Protein 6TVP (pdb70)

Organism: Mycolicibacterium smegmatis (strain ATCC 700084 / mc(2)155) (NCBI:txid246196)

Foldseek 3Di:
DFAEEEEEEAAEPPRDDDPLRVQSNLLCVQLVVVGHYAYEYEDDDDPRHNYQFFDPVCVPPPPLNSLVRSLVSSLVVCLVHQEYEYTALSNLVSQVVNCVVNVHAYEYEPPDALVVPPDDPCCVDVSSVSSNVSCLSSQLPHQAYEFQFPLVLVVSCVRRVSDDSVRYYHQHAADDLVLQAQDACPAPCVVQVADLVFAEEEEADEQEPQQCLLLQLLLLLLADQRYAYEYAYEDHVDVVSVVSNVVSLVVSVVRGPRYTYNHDHDDSVHLSNRLNSHLEYERAGPACQHPVVLLSSLSSLFAYEYEPHHRVCVQQPDQQQYHYAYDDVVCSVSSSNRSNVRVNVSSVPSVSRNRSSNSSSVCSVPPRHSNVSSVVVVVSSVVSSD/DFAEEEEEEAAEPPRDDDDLRVQSNLLVVLLVVPGHYAYEYEDDDDPRHNYFFADPVCPPPPPLVRLVRSLVSSLVVCLPHQEYEYEALSNLVSQVVNCVVNVHAYEYEPPDALVPDDDDPCCVDVSSVSSNVSRLSSLLPHQAYEYQFPVSLVVSCVVHVSHDSVRYHYQHAADALVLQAADALDPPPRVCVVQVHDLPFAEEEEADEQEVQQPVLLQLLLLLLADARHAYAYNYEDHVDPVSVVVVVVSLVVSVVNGPRYGHNHDDDDSVNVSSRLNSHLEYERAGPADQHPVVLLSSLSSLFEYEYEPHHRVCVQQPDPQQYHYQYDDPVCSVSSSNRSNVRVNVSSVPSVSRNRSSNSSSVCSVPRRHSSNSNVVVVVSSVVSSD

B-factor: mean 42.78, std 12.38, range [23.86, 108.95]

Structure (mmCIF, N/CA/C/O backbone):
data_6TVP
#
_entry.id   6TVP
#
_cell.length_a   135.371
_cell.length_b   144.928
_cell.length_c   46.468
_cell.angle_alpha   90.000
_cell.angle_beta   90.000
_cell.angle_gamma   90.000
#
_symmetry.space_group_name_H-M   'P 21 21 2'
#
loop_
_entity.id
_entity.type
_entity.pdbx_description
1 polymer 'Alpha-maltose-1-phosphate synthase'
2 non-polymer 'SODIUM ION'
3 water water
#
loop_
_atom_site.group_PDB
_atom_site.id
_atom_site.type_symbol
_atom_site.label_atom_id
_atom_site.label_alt_id
_atom_site.label_comp_id
_atom_site.label_asym_id
_atom_site.label_entity_id
_atom_site.label_seq_id
_atom_site.pdbx_PDB_ins_code
_atom_site.Cartn_x
_atom_site.Cartn_y
_atom_site.Cartn_z
_atom_site.occupancy
_atom_site.B_iso_or_equiv
_atom_site.auth_seq_id
_atom_site.auth_comp_id
_atom_site.auth_asym_id
_atom_site.auth_atom_id
_atom_site.pdbx_PDB_model_num
ATOM 1 N N . GLN A 1 13 ? 2.225 25.866 19.272 1.00 77.98 -1 GLN A N 1
ATOM 2 C CA . GLN A 1 13 ? 1.441 25.873 20.548 1.00 82.47 -1 GLN A CA 1
ATOM 3 C C . GLN A 1 13 ? 0.148 26.671 20.305 1.00 81.50 -1 GLN A C 1
ATOM 4 O O . GLN A 1 13 ? -0.111 27.627 21.077 1.00 87.86 -1 GLN A O 1
ATOM 6 N N . GLY A 1 14 ? -0.622 26.265 19.278 1.00 74.95 0 GLY A N 1
ATOM 7 C CA . GLY A 1 14 ? -1.967 26.758 18.912 1.00 70.64 0 GLY A CA 1
ATOM 8 C C . GLY A 1 14 ? -2.194 26.602 17.411 1.00 64.88 0 GLY A C 1
ATOM 9 O O . GLY A 1 14 ? -1.270 26.945 16.651 1.00 61.28 0 GLY A O 1
ATOM 10 N N . MET A 1 15 ? -3.350 26.071 17.003 1.00 61.91 1 MET A N 1
ATOM 11 C CA . MET A 1 15 ? -3.700 25.804 15.589 1.00 58.54 1 MET A CA 1
ATOM 12 C C . MET A 1 15 ? -3.689 27.111 14.800 1.00 54.97 1 MET A C 1
ATOM 13 O O . MET A 1 15 ? -4.300 28.108 15.259 1.00 54.71 1 MET A O 1
ATOM 18 N N . ARG A 1 16 ? -3.103 27.074 13.600 1.00 49.76 2 ARG A N 1
ATOM 19 C CA . ARG A 1 16 ? -3.018 28.263 12.741 1.00 47.44 2 ARG A CA 1
ATOM 20 C C . ARG A 1 16 ? -3.234 27.805 11.298 1.00 42.61 2 ARG A C 1
ATOM 21 O O . ARG A 1 16 ? -2.388 27.053 10.801 1.00 41.04 2 ARG A O 1
ATOM 29 N N . VAL A 1 17 ? -4.347 28.221 10.703 1.00 40.62 3 VAL A N 1
ATOM 30 C CA . VAL A 1 17 ? -4.773 27.760 9.358 1.00 38.74 3 VAL A CA 1
ATOM 31 C C . VAL A 1 17 ? -4.201 28.743 8.333 1.00 37.86 3 VAL A C 1
ATOM 32 O O . VAL A 1 17 ? -4.474 29.959 8.430 1.00 37.43 3 VAL A O 1
ATOM 36 N N . ALA A 1 18 ? -3.380 28.236 7.418 1.00 36.22 4 ALA A N 1
ATOM 37 C CA . ALA A 1 18 ? -3.050 28.950 6.164 1.00 35.95 4 ALA A CA 1
ATOM 38 C C . ALA A 1 18 ? -4.126 28.611 5.131 1.00 34.05 4 ALA A C 1
ATOM 39 O O . ALA A 1 18 ? -4.068 27.505 4.541 1.00 33.82 4 ALA A O 1
ATOM 41 N N . MET A 1 19 ? -5.064 29.541 4.940 1.00 34.31 5 MET A N 1
ATOM 42 C CA . MET A 1 19 ? -6.136 29.427 3.921 1.00 34.04 5 MET A CA 1
ATOM 43 C C . MET A 1 19 ? -5.618 30.022 2.606 1.00 32.92 5 MET A C 1
ATOM 44 O O . MET A 1 19 ? -5.432 31.242 2.529 1.00 35.11 5 MET A O 1
ATOM 49 N N . MET A 1 20 ? -5.378 29.160 1.632 1.00 31.55 6 MET A N 1
ATOM 50 C CA . MET A 1 20 ? -4.737 29.489 0.332 1.00 32.11 6 MET A CA 1
ATOM 51 C C . MET A 1 20 ? -5.811 29.547 -0.757 1.00 31.80 6 MET A C 1
ATOM 52 O O . MET A 1 20 ? -6.543 28.568 -0.950 1.00 32.54 6 MET A O 1
ATOM 57 N N . THR A 1 21 ? -5.894 30.677 -1.422 1.00 32.84 7 THR A N 1
ATOM 58 C CA . THR A 1 21 ? -6.917 30.983 -2.439 1.00 32.79 7 THR A CA 1
ATOM 59 C C . THR A 1 21 ? -6.224 31.842 -3.499 1.00 33.99 7 THR A C 1
ATOM 60 O O . THR A 1 21 ? -5.182 32.451 -3.207 1.00 32.57 7 THR A O 1
ATOM 64 N N . ARG A 1 22 ? -6.794 31.888 -4.689 1.00 34.25 8 ARG A N 1
ATOM 65 C CA . ARG A 1 22 ? -6.455 32.936 -5.664 1.00 36.65 8 ARG A CA 1
ATOM 66 C C . ARG A 1 22 ? -7.317 34.163 -5.351 1.00 37.80 8 ARG A C 1
ATOM 67 O O . ARG A 1 22 ? -6.725 35.218 -5.046 1.00 38.63 8 ARG A O 1
ATOM 75 N N . GLU A 1 23 ? -8.654 34.031 -5.399 1.00 37.56 9 GLU A N 1
ATOM 76 C CA . GLU A 1 23 ? -9.578 35.177 -5.162 1.00 40.37 9 GLU A CA 1
ATOM 77 C C . GLU A 1 23 ? -9.831 35.377 -3.666 1.00 38.82 9 GLU A C 1
ATOM 78 O O . GLU A 1 23 ? -10.070 34.398 -2.958 1.00 39.27 9 GLU A O 1
ATOM 84 N N . TYR A 1 24 ? -9.840 36.635 -3.238 1.00 38.56 10 TYR A N 1
ATOM 85 C CA . TYR A 1 24 ? -10.216 37.096 -1.883 1.00 38.42 10 TYR A CA 1
ATOM 86 C C . TYR A 1 24 ? -10.639 38.552 -2.041 1.00 39.10 10 TYR A C 1
ATOM 87 O O . TYR A 1 24 ? -10.232 39.174 -3.021 1.00 39.14 10 TYR A O 1
ATOM 96 N N . PRO A 1 25 ? -11.521 39.125 -1.193 1.00 39.48 11 PRO A N 1
ATOM 97 C CA . PRO A 1 25 ? -11.889 40.538 -1.357 1.00 41.73 11 PRO A CA 1
ATOM 98 C C . PRO A 1 25 ? -10.640 41.409 -1.405 1.00 41.61 11 PRO A C 1
ATOM 99 O O . PRO A 1 25 ? -9.670 41.138 -0.712 1.00 41.73 11 PRO A O 1
ATOM 103 N N . PRO A 1 26 ? -10.594 42.478 -2.220 1.00 44.58 12 PRO A N 1
ATOM 104 C CA . PRO A 1 26 ? -11.730 42.932 -3.027 1.00 46.93 12 PRO A CA 1
ATOM 105 C C . PRO A 1 26 ? -11.763 42.443 -4.491 1.00 48.54 12 PRO A C 1
ATOM 106 O O . PRO A 1 26 ? -12.207 43.180 -5.346 1.00 49.69 12 PRO A O 1
ATOM 110 N N . GLU A 1 27 ? -11.288 41.224 -4.759 1.00 48.35 13 GLU A N 1
ATOM 111 C CA . GLU A 1 27 ? -11.151 40.661 -6.134 1.00 49.60 13 GLU A CA 1
ATOM 112 C C . GLU A 1 27 ? -11.913 39.340 -6.237 1.00 48.67 13 GLU A C 1
ATOM 113 O O . GLU A 1 27 ? -11.359 38.423 -6.837 1.00 50.41 13 GLU A O 1
ATOM 119 N N . VAL A 1 28 ? -13.098 39.216 -5.633 1.00 48.36 14 VAL A N 1
ATOM 120 C CA . VAL A 1 28 ? -13.921 37.973 -5.725 1.00 46.17 14 VAL A CA 1
ATOM 121 C C . VAL A 1 28 ? -14.874 38.112 -6.918 1.00 48.13 14 VAL A C 1
ATOM 122 O O . VAL A 1 28 ? -15.654 39.097 -6.965 1.00 48.52 14 VAL A O 1
ATOM 126 N N . TYR A 1 29 ? -14.802 37.160 -7.848 1.00 48.74 15 TYR A N 1
ATOM 127 C CA . TYR A 1 29 ? -15.613 37.110 -9.093 1.00 52.66 15 TYR A CA 1
ATOM 128 C C . TYR A 1 29 ? -16.308 35.747 -9.242 1.00 51.19 15 TYR A C 1
ATOM 129 O O . TYR A 1 29 ? -17.291 35.708 -9.976 1.00 54.52 15 TYR A O 1
ATOM 138 N N . GLY A 1 30 ? -15.819 34.672 -8.608 1.00 47.41 16 GLY A N 1
ATOM 139 C CA . GLY A 1 30 ? -16.341 33.308 -8.827 1.00 46.34 16 GLY A CA 1
ATOM 140 C C . GLY A 1 30 ? -16.846 32.652 -7.552 1.00 43.42 16 GLY A C 1
ATOM 141 O O . GLY A 1 30 ? -16.652 33.234 -6.461 1.00 41.13 16 GLY A O 1
ATOM 142 N N . GLY A 1 31 ? -17.495 31.493 -7.703 1.00 41.93 17 GLY A N 1
ATOM 143 C CA . GLY A 1 31 ? -18.012 30.675 -6.589 1.00 41.26 17 GLY A CA 1
ATOM 144 C C . GLY A 1 31 ? -16.913 3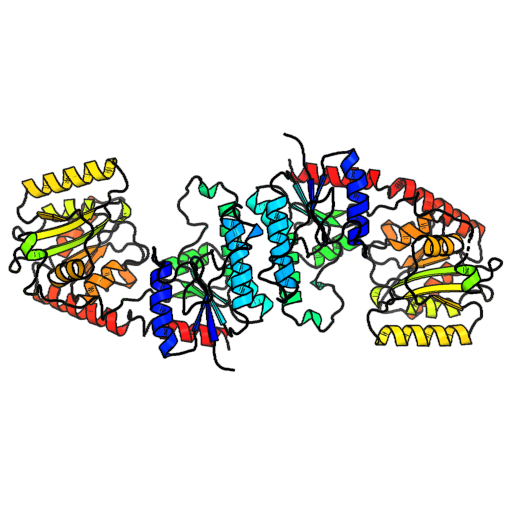0.337 -5.578 1.00 38.24 17 GLY A C 1
ATOM 145 O O . GLY A 1 31 ? -17.165 30.454 -4.416 1.00 38.79 17 GLY A O 1
ATOM 146 N N . ALA A 1 32 ? -15.734 29.923 -6.012 1.00 37.27 18 ALA A N 1
ATOM 147 C CA . ALA A 1 32 ? -14.615 29.536 -5.122 1.00 36.63 18 ALA A CA 1
ATOM 148 C C . ALA A 1 32 ? -14.160 30.721 -4.243 1.00 36.59 18 ALA A C 1
ATOM 149 O O . ALA A 1 32 ? -13.889 30.493 -3.058 1.00 34.64 18 ALA A O 1
ATOM 151 N N . GLY A 1 33 ? -14.096 31.937 -4.792 1.00 37.35 19 GLY A N 1
ATOM 152 C CA . GLY A 1 33 ? -13.771 33.165 -4.044 1.00 37.06 19 GLY A CA 1
ATOM 153 C C . GLY A 1 33 ? -14.830 33.482 -2.996 1.00 37.47 19 GLY A C 1
ATOM 154 O O . GLY A 1 33 ? -14.450 33.863 -1.871 1.00 37.37 19 GLY A O 1
ATOM 155 N N . VAL A 1 34 ? -16.120 33.309 -3.316 1.00 37.91 20 VAL A N 1
ATOM 156 C CA . VAL A 1 34 ? -17.247 33.600 -2.377 1.00 38.67 20 VAL A CA 1
ATOM 157 C C . VAL A 1 34 ? -17.118 32.596 -1.210 1.00 38.08 20 VAL A C 1
ATOM 158 O O . VAL A 1 34 ? -17.202 33.010 -0.047 1.00 37.29 20 VAL A O 1
ATOM 162 N N . HIS A 1 35 ? -16.935 31.315 -1.528 1.00 36.73 21 HIS A N 1
ATOM 163 C CA . HIS A 1 35 ? -16.836 30.189 -0.563 1.00 36.62 21 HIS A CA 1
ATOM 164 C C . HIS A 1 35 ? -15.728 30.498 0.453 1.00 37.09 21 HIS A C 1
ATOM 165 O O . HIS A 1 35 ? -16.030 30.522 1.649 1.00 35.68 21 HIS A O 1
ATOM 172 N N . VAL A 1 36 ? -14.504 30.757 -0.023 1.00 37.48 22 VAL A N 1
ATOM 173 C CA . VAL A 1 36 ? -13.339 31.030 0.868 1.00 37.57 22 VAL A CA 1
ATOM 174 C C . VAL A 1 36 ? -13.642 32.253 1.729 1.00 38.55 22 VAL A C 1
ATOM 175 O O . VAL A 1 36 ? -13.284 32.208 2.931 1.00 38.80 22 VAL A O 1
ATOM 179 N N . THR A 1 37 ? -14.194 33.327 1.155 1.00 37.39 23 THR A N 1
ATOM 180 C CA . THR A 1 37 ? -14.468 34.577 1.918 1.00 38.41 23 THR A CA 1
ATOM 181 C C . THR A 1 37 ? -15.374 34.249 3.110 1.00 39.88 23 THR A C 1
ATOM 182 O O . THR A 1 37 ? -15.074 34.711 4.228 1.00 39.37 23 THR A O 1
ATOM 186 N N . GLU A 1 38 ? -16.476 33.538 2.871 1.00 42.95 24 GLU A N 1
ATOM 187 C CA . GLU A 1 38 ? -17.511 33.299 3.904 1.00 45.22 24 GLU A CA 1
ATOM 188 C C . GLU A 1 38 ? -16.976 32.271 4.914 1.00 43.01 24 GLU A C 1
ATOM 189 O O . GLU A 1 38 ? -17.267 32.409 6.128 1.00 41.27 24 GLU A O 1
ATOM 195 N N . LEU A 1 39 ? -16.231 31.266 4.445 1.00 40.49 25 LEU A N 1
ATOM 196 C CA . LEU A 1 39 ? -15.653 30.220 5.333 1.00 38.52 25 LEU A CA 1
ATOM 197 C C . LEU A 1 39 ? -14.700 30.876 6.324 1.00 39.14 25 LEU A C 1
ATOM 198 O O . LEU A 1 39 ? -14.777 30.574 7.518 1.00 39.26 25 LEU A O 1
ATOM 203 N N . VAL A 1 40 ? -13.814 31.733 5.825 1.00 38.86 26 VAL A N 1
ATOM 204 C CA . VAL A 1 40 ? -12.810 32.433 6.662 1.00 38.83 26 VAL A CA 1
ATOM 205 C C . VAL A 1 40 ? -13.519 33.328 7.689 1.00 39.90 26 VAL A C 1
ATOM 206 O O . VAL A 1 40 ? -13.077 33.350 8.855 1.00 40.60 26 VAL A O 1
ATOM 210 N N . ALA A 1 41 ? -14.551 34.075 7.301 1.00 41.75 27 ALA A N 1
ATOM 211 C CA . ALA A 1 41 ? -15.243 34.987 8.245 1.00 45.06 27 ALA A CA 1
ATOM 212 C C . ALA A 1 41 ? -15.717 34.177 9.463 1.00 45.00 27 ALA A C 1
ATOM 213 O O . ALA A 1 41 ? -15.486 34.665 10.575 1.00 46.72 27 ALA A O 1
ATOM 215 N N . GLN A 1 42 ? -16.247 32.958 9.280 1.00 43.39 28 GLN A N 1
ATOM 216 C CA . GLN A 1 42 ? -16.779 32.128 10.403 1.00 44.03 28 GLN A CA 1
ATOM 217 C C . GLN A 1 42 ? -15.654 31.380 11.137 1.00 42.68 28 GLN A C 1
ATOM 218 O O . GLN A 1 42 ? -15.693 31.302 12.398 1.00 40.30 28 GLN A O 1
ATOM 224 N N . LEU A 1 43 ? -14.696 30.836 10.389 1.00 41.00 29 LEU A N 1
ATOM 225 C CA . LEU A 1 43 ? -13.560 30.051 10.946 1.00 41.44 29 LEU A CA 1
ATOM 226 C C . LEU A 1 43 ? -12.745 30.942 11.912 1.00 40.37 29 LEU A C 1
ATOM 227 O O . LEU A 1 43 ? -12.303 30.445 12.952 1.00 38.72 29 LEU A O 1
ATOM 232 N N . ARG A 1 44 ? -12.594 32.230 11.616 1.00 40.63 30 ARG A N 1
ATOM 233 C CA . ARG A 1 44 ? -11.833 33.175 12.474 1.00 43.46 30 ARG A CA 1
ATOM 234 C C . ARG A 1 44 ? -12.477 33.303 13.848 1.00 45.73 30 ARG A C 1
ATOM 235 O O . ARG A 1 44 ? -11.761 33.703 14.766 1.00 47.93 30 ARG A O 1
ATOM 243 N N . LYS A 1 45 ? -13.771 33.004 14.005 1.00 45.78 31 LYS A N 1
ATOM 244 C CA . LYS A 1 45 ? -14.414 33.029 15.341 1.00 47.13 31 LYS A CA 1
ATOM 245 C C . LYS A 1 45 ? -14.016 31.806 16.176 1.00 45.35 31 LYS A C 1
ATOM 246 O O . LYS A 1 45 ? -14.329 31.841 17.410 1.00 45.81 31 LYS A O 1
ATOM 252 N N . LEU A 1 46 ? -13.444 30.776 15.553 1.00 42.57 32 LEU A N 1
ATOM 253 C CA . LEU A 1 46 ? -13.105 29.459 16.175 1.00 43.53 32 LEU A CA 1
ATOM 254 C C . LEU A 1 46 ? -11.590 29.263 16.351 1.00 42.92 32 LEU A C 1
ATOM 255 O O . LEU A 1 46 ? -11.199 28.570 17.281 1.00 43.22 32 LEU A O 1
ATOM 260 N N . CYS A 1 47 ? -10.760 29.801 15.462 1.00 42.76 33 CYS A N 1
ATOM 261 C CA . CYS A 1 47 ? -9.299 29.543 15.443 1.00 43.78 33 CYS A CA 1
ATOM 262 C C . CYS A 1 47 ? -8.590 30.656 14.667 1.00 43.61 33 CYS A C 1
ATOM 263 O O . CYS A 1 47 ? -9.270 31.484 14.042 1.00 44.99 33 CYS A O 1
ATOM 266 N N . ASP A 1 48 ? -7.260 30.642 14.658 1.00 43.47 34 ASP A N 1
ATOM 267 C CA . ASP A 1 48 ? -6.462 31.668 13.951 1.00 43.90 34 ASP A CA 1
ATOM 268 C C . ASP A 1 48 ? -6.394 31.234 12.490 1.00 40.86 34 ASP A C 1
ATOM 269 O O . ASP A 1 48 ? -6.078 30.034 12.195 1.00 39.32 34 ASP A O 1
ATOM 274 N N . VAL A 1 49 ? -6.709 32.159 11.600 1.00 40.55 35 VAL A N 1
ATOM 275 C CA . VAL A 1 49 ? -6.699 31.896 10.144 1.00 39.10 35 VAL A CA 1
ATOM 276 C C . VAL A 1 49 ? -5.873 32.995 9.506 1.00 39.76 35 VAL A C 1
ATOM 277 O O . VAL A 1 49 ? -6.203 34.163 9.720 1.00 41.01 35 VAL A O 1
ATOM 281 N N . ASP A 1 50 ? -4.861 32.613 8.728 1.00 38.62 36 ASP A N 1
ATOM 282 C CA . ASP A 1 50 ? -4.129 33.547 7.839 1.00 38.59 36 ASP A CA 1
ATOM 283 C C . ASP A 1 50 ? -4.667 33.342 6.426 1.00 37.34 36 ASP A C 1
ATOM 284 O O . ASP A 1 50 ? -4.704 32.201 5.965 1.00 36.26 36 ASP A O 1
ATOM 289 N N . VAL A 1 51 ? -5.049 34.434 5.765 1.00 37.85 37 VAL A N 1
ATOM 290 C CA . VAL A 1 51 ? -5.472 34.398 4.348 1.00 36.48 37 VAL A CA 1
ATOM 291 C C . VAL A 1 51 ? -4.245 34.651 3.474 1.00 36.40 37 VAL A C 1
ATOM 292 O O . VAL A 1 51 ? -3.602 35.733 3.609 1.00 36.98 37 VAL A O 1
ATOM 296 N N . HIS A 1 52 ? -3.984 33.670 2.621 1.00 34.19 38 HIS A N 1
ATOM 297 C CA . HIS A 1 52 ? -2.962 33.687 1.549 1.00 34.20 38 HIS A CA 1
ATOM 298 C C . HIS A 1 52 ? -3.704 33.773 0.221 1.00 33.77 38 HIS A C 1
ATOM 299 O O . HIS A 1 52 ? -4.428 32.800 -0.147 1.00 34.92 38 HIS A O 1
ATOM 306 N N . CYS A 1 53 ? -3.570 34.900 -0.462 1.00 34.72 39 CYS A N 1
ATOM 307 C CA . CYS A 1 53 ? -4.286 35.127 -1.733 1.00 36.18 39 CYS A CA 1
ATOM 308 C C . CYS A 1 53 ? -3.327 35.715 -2.773 1.00 36.12 39 CYS A C 1
ATOM 309 O O . CYS A 1 53 ? -2.128 35.886 -2.477 1.00 36.22 39 CYS A O 1
ATOM 312 N N . MET A 1 54 ? -3.834 35.936 -3.976 1.00 37.57 40 MET A N 1
ATOM 313 C CA . MET A 1 54 ? -3.072 36.523 -5.103 1.00 39.22 40 MET A CA 1
ATOM 314 C C . MET A 1 54 ? -3.762 37.808 -5.547 1.00 40.35 40 MET A C 1
ATOM 315 O O . MET A 1 54 ? -4.868 38.075 -5.046 1.00 40.02 40 MET A O 1
ATOM 320 N N . GLY A 1 55 ? -3.099 38.560 -6.434 1.00 40.82 41 GLY A N 1
ATOM 321 C CA . GLY A 1 55 ? -3.575 39.841 -6.985 1.00 43.09 41 GLY A CA 1
ATOM 322 C C . GLY A 1 55 ? -2.947 41.054 -6.310 1.00 43.20 41 GLY A C 1
ATOM 323 O O . GLY A 1 55 ? -1.738 41.032 -6.038 1.00 43.10 41 GLY A O 1
ATOM 324 N N . ALA A 1 56 ? -3.746 42.085 -6.058 1.00 44.81 42 ALA A N 1
ATOM 325 C CA . ALA A 1 56 ? -3.273 43.409 -5.592 1.00 47.43 42 ALA A CA 1
ATOM 326 C C . ALA A 1 56 ? -2.879 43.324 -4.123 1.00 47.34 42 ALA A C 1
ATOM 327 O O . ALA A 1 56 ? -3.437 42.546 -3.352 1.00 46.45 42 ALA A O 1
ATOM 329 N N . PRO A 1 57 ? -1.874 44.112 -3.703 1.00 49.26 43 PRO A N 1
ATOM 330 C CA . PRO A 1 57 ? -1.554 44.241 -2.287 1.00 49.47 43 PRO A CA 1
ATOM 331 C C . PRO A 1 57 ? -2.801 44.673 -1.500 1.00 50.85 43 PRO A C 1
ATOM 332 O O . PRO A 1 57 ? -3.635 45.411 -2.022 1.00 52.72 43 PRO A O 1
ATOM 336 N N . ARG A 1 58 ? -2.927 44.196 -0.265 1.00 50.33 44 ARG A N 1
ATOM 337 C CA . ARG A 1 58 ? -4.013 44.639 0.639 1.00 51.18 44 ARG A CA 1
ATOM 338 C C . ARG A 1 58 ? -3.626 44.342 2.088 1.00 51.25 44 ARG A C 1
ATOM 339 O O . ARG A 1 58 ? -2.721 43.509 2.310 1.00 48.26 44 ARG A O 1
ATOM 347 N N . ASP A 1 59 ? -4.279 45.033 3.025 1.00 53.60 45 ASP A N 1
ATOM 348 C CA . ASP A 1 59 ? -4.134 44.778 4.482 1.00 55.70 45 ASP A CA 1
ATOM 349 C C . ASP A 1 59 ? -4.856 43.462 4.800 1.00 52.85 45 ASP A C 1
ATOM 350 O O . ASP A 1 59 ? -5.836 43.126 4.118 1.00 53.51 45 ASP A O 1
ATOM 355 N N . GLY A 1 60 ? -4.363 42.720 5.782 1.00 52.47 46 GLY A N 1
ATOM 356 C CA . GLY A 1 60 ? -5.100 41.605 6.400 1.00 51.64 46 GLY A CA 1
ATOM 357 C C . GLY A 1 60 ? -5.037 40.322 5.603 1.00 49.35 46 GLY A C 1
ATOM 358 O O . GLY A 1 60 ? -5.687 39.353 6.033 1.00 50.42 46 GLY A O 1
ATOM 359 N N . ALA A 1 61 ? -4.329 40.294 4.466 1.00 48.56 47 ALA A N 1
ATOM 360 C CA . ALA A 1 61 ? -4.004 39.048 3.735 1.00 45.56 47 ALA A CA 1
ATOM 361 C C . ALA A 1 61 ? -2.513 39.045 3.387 1.00 44.74 47 ALA A C 1
ATOM 362 O O . ALA A 1 61 ? -1.903 40.136 3.247 1.00 45.75 47 ALA A O 1
ATOM 364 N N . TYR A 1 62 ? -1.942 37.854 3.278 1.00 41.81 48 TYR A N 1
ATOM 365 C CA . TYR A 1 62 ? -0.579 37.636 2.747 1.00 41.30 48 TYR A CA 1
ATOM 366 C C . TYR A 1 62 ? -0.744 37.457 1.237 1.00 38.48 48 TYR A C 1
ATOM 367 O O . TYR A 1 62 ? -1.263 36.410 0.793 1.00 35.11 48 TYR A O 1
ATOM 376 N N . VAL A 1 63 ? -0.396 38.487 0.479 1.00 38.15 49 VAL A N 1
ATOM 377 C CA . VAL A 1 63 ? -0.558 38.493 -0.999 1.00 38.61 49 VAL A CA 1
ATOM 378 C C . VAL A 1 63 ? 0.696 37.905 -1.651 1.00 37.55 49 VAL A C 1
ATOM 379 O O . VAL A 1 63 ? 1.789 38.429 -1.483 1.00 39.17 49 VAL A O 1
ATOM 383 N N . ALA A 1 64 ? 0.529 36.781 -2.324 1.00 36.54 50 ALA A N 1
ATOM 384 C CA . ALA A 1 64 ? 1.622 36.086 -3.041 1.00 35.84 50 ALA A CA 1
ATOM 385 C C . ALA A 1 64 ? 1.680 36.646 -4.470 1.00 36.48 50 ALA A C 1
ATOM 386 O O . ALA A 1 64 ? 0.718 36.468 -5.219 1.00 36.10 50 ALA A O 1
ATOM 388 N N . HIS A 1 65 ? 2.772 37.321 -4.814 1.00 38.05 51 HIS A N 1
ATOM 389 C CA . HIS A 1 65 ? 3.018 37.862 -6.171 1.00 40.46 51 HIS A CA 1
ATOM 390 C C . HIS A 1 65 ? 3.837 36.869 -6.981 1.00 38.32 51 HIS A C 1
ATOM 391 O O . HIS A 1 65 ? 4.619 36.110 -6.427 1.00 38.02 51 HIS A O 1
ATOM 398 N N . PRO A 1 66 ? 3.715 36.916 -8.320 1.00 40.04 52 PRO A N 1
ATOM 399 C CA . PRO A 1 66 ? 4.609 36.161 -9.187 1.00 40.37 52 PRO A CA 1
ATOM 400 C C . PRO A 1 66 ? 5.999 36.803 -9.213 1.00 41.19 52 PRO A C 1
ATOM 401 O O . PRO A 1 66 ? 6.144 37.992 -8.890 1.00 39.70 52 PRO A O 1
ATOM 405 N N . ASP A 1 67 ? 6.987 36.002 -9.609 1.00 40.40 53 ASP A N 1
ATOM 406 C CA . ASP A 1 67 ? 8.360 36.461 -9.898 1.00 41.12 53 ASP A CA 1
ATOM 407 C C . ASP A 1 67 ? 8.318 37.478 -11.046 1.00 41.68 53 ASP A C 1
ATOM 408 O O . ASP A 1 67 ? 7.901 37.166 -12.157 1.00 41.77 53 ASP A O 1
ATOM 413 N N . PRO A 1 68 ? 8.777 38.725 -10.843 1.00 43.78 54 PRO A N 1
ATOM 414 C CA . PRO A 1 68 ? 8.785 39.713 -11.934 1.00 44.53 54 PRO A CA 1
ATOM 415 C C . PRO A 1 68 ? 9.727 39.314 -13.087 1.00 45.62 54 PRO A C 1
ATOM 416 O O . PRO A 1 68 ? 9.518 39.730 -14.204 1.00 46.96 54 PRO A O 1
ATOM 420 N N . THR A 1 69 ? 10.680 38.410 -12.851 1.00 44.28 55 THR A N 1
ATOM 421 C CA . THR A 1 69 ? 11.506 37.830 -13.936 1.00 44.76 55 THR A CA 1
ATOM 422 C C . THR A 1 69 ? 10.613 37.148 -14.982 1.00 44.33 55 THR A C 1
ATOM 423 O O . THR A 1 69 ? 11.044 37.058 -16.129 1.00 44.88 55 THR A O 1
ATOM 427 N N . LEU A 1 70 ? 9.460 36.606 -14.588 1.00 43.37 56 LEU A N 1
ATOM 428 C CA . LEU A 1 70 ? 8.573 35.792 -15.467 1.00 43.58 56 LEU A CA 1
ATOM 429 C C . LEU A 1 70 ? 7.464 36.637 -16.119 1.00 46.45 56 LEU A C 1
ATOM 430 O O . LEU A 1 70 ? 6.533 36.037 -16.723 1.00 48.17 56 LEU A O 1
ATOM 435 N N . ARG A 1 71 ? 7.541 37.967 -16.046 1.00 50.66 57 ARG A N 1
ATOM 436 C CA . ARG A 1 71 ? 6.552 38.869 -16.706 1.00 52.67 57 ARG A CA 1
ATOM 437 C C . ARG A 1 71 ? 6.420 38.444 -18.173 1.00 53.65 57 ARG A C 1
ATOM 438 O O . ARG A 1 71 ? 7.463 38.292 -18.845 1.00 55.00 57 ARG A O 1
ATOM 440 N N . GLY A 1 72 ? 5.194 38.198 -18.634 1.00 54.28 58 GLY A N 1
ATOM 441 C CA . GLY A 1 72 ? 4.923 37.833 -20.038 1.00 55.18 58 GLY A CA 1
ATOM 442 C C . GLY A 1 72 ? 5.121 36.350 -20.337 1.00 54.07 58 GLY A C 1
ATOM 443 O O . GLY A 1 72 ? 4.804 35.956 -21.468 1.00 54.15 58 GLY A O 1
ATOM 444 N N . ALA A 1 73 ? 5.631 35.545 -19.393 1.00 49.93 59 ALA A N 1
ATOM 445 C CA . ALA A 1 73 ? 5.798 34.083 -19.576 1.00 48.03 59 ALA A CA 1
ATOM 446 C C . ALA A 1 73 ? 4.402 33.471 -19.575 1.00 46.45 59 ALA A C 1
ATOM 447 O O . ALA A 1 73 ? 3.484 34.221 -19.225 1.00 45.91 59 ALA A O 1
ATOM 449 N N . ASN A 1 74 ? 4.261 32.164 -19.852 1.00 44.70 60 ASN A N 1
ATOM 450 C CA . ASN A 1 74 ? 2.962 31.439 -19.822 1.00 42.88 60 ASN A CA 1
ATOM 451 C C . ASN A 1 74 ? 2.303 31.646 -18.443 1.00 41.03 60 ASN A C 1
ATOM 452 O O . ASN A 1 74 ? 3.015 31.559 -17.405 1.00 40.76 60 ASN A O 1
ATOM 457 N N . ALA A 1 75 ? 0.981 31.863 -18.408 1.00 40.90 61 ALA A N 1
ATOM 458 C CA . ALA A 1 75 ? 0.189 32.130 -17.179 1.00 41.79 61 ALA A CA 1
ATOM 459 C C . ALA A 1 75 ? 0.400 31.007 -16.162 1.00 39.72 61 ALA A C 1
ATOM 460 O O . ALA A 1 75 ? 0.422 31.282 -14.950 1.00 35.95 61 ALA A O 1
ATOM 462 N N . ALA A 1 76 ? 0.518 29.765 -16.626 1.00 39.52 62 ALA A N 1
ATOM 463 C CA . ALA A 1 76 ? 0.697 28.614 -15.720 1.00 37.66 62 ALA A CA 1
ATOM 464 C C . ALA A 1 76 ? 2.015 28.775 -14.940 1.00 36.43 62 ALA A C 1
ATOM 465 O O . ALA A 1 76 ? 2.026 28.452 -13.761 1.00 34.28 62 ALA A O 1
ATOM 467 N N . LEU A 1 77 ? 3.090 29.235 -15.578 1.00 36.45 63 LEU A N 1
ATOM 468 C CA . LEU A 1 77 ? 4.434 29.395 -14.961 1.00 37.10 63 LEU A CA 1
ATOM 469 C C . LEU A 1 77 ? 4.438 30.582 -13.977 1.00 36.98 63 LEU A C 1
ATOM 470 O O . LEU A 1 77 ? 5.024 30.483 -12.853 1.00 35.00 63 LEU A O 1
ATOM 475 N N . THR A 1 78 ? 3.834 31.706 -14.350 1.00 37.31 64 THR A N 1
ATOM 476 C CA . THR A 1 78 ? 3.733 32.862 -13.431 1.00 39.06 64 THR A CA 1
ATOM 477 C C . THR A 1 78 ? 2.900 32.422 -12.234 1.00 37.78 64 THR A C 1
ATOM 478 O O . THR A 1 78 ? 3.259 32.800 -11.118 1.00 35.57 64 THR A O 1
ATOM 482 N N . MET A 1 79 ? 1.888 31.569 -12.441 1.00 36.07 65 MET A N 1
ATOM 483 C CA . MET A 1 79 ? 1.041 31.110 -11.326 1.00 34.55 65 MET A CA 1
ATOM 484 C C . MET A 1 79 ? 1.870 30.235 -10.363 1.00 32.89 65 MET A C 1
ATOM 485 O O . MET A 1 79 ? 1.760 30.405 -9.114 1.00 30.58 65 MET A O 1
ATOM 490 N N . LEU A 1 80 ? 2.682 29.321 -10.887 1.00 30.40 66 LEU A N 1
ATOM 491 C CA . LEU A 1 80 ? 3.561 28.519 -10.011 1.00 30.23 66 LEU A CA 1
ATOM 492 C C . LEU A 1 80 ? 4.543 29.435 -9.259 1.00 30.22 66 LEU A C 1
ATOM 493 O O . LEU A 1 80 ? 4.800 29.134 -8.074 1.00 28.88 66 LEU A O 1
ATOM 498 N N . SER A 1 81 ? 5.033 30.532 -9.850 1.00 31.37 67 SER A N 1
ATOM 499 C CA . SER A 1 81 ? 5.997 31.404 -9.132 1.00 33.14 67 SER A CA 1
ATOM 500 C C . SER A 1 81 ? 5.283 32.066 -7.929 1.00 33.04 67 SER A C 1
ATOM 501 O O . SER A 1 81 ? 5.889 32.198 -6.803 1.00 31.96 67 SER A O 1
ATOM 504 N N . ALA A 1 82 ? 4.006 32.416 -8.100 1.00 32.50 68 ALA A N 1
ATOM 505 C CA . ALA A 1 82 ? 3.216 33.042 -7.022 1.00 32.37 68 ALA A CA 1
ATOM 506 C C . ALA A 1 82 ? 2.974 31.993 -5.947 1.00 31.07 68 ALA A C 1
ATOM 507 O O . ALA A 1 82 ? 3.060 32.346 -4.723 1.00 31.41 68 ALA A O 1
ATOM 509 N N . ASP A 1 83 ? 2.783 30.744 -6.360 1.00 30.32 69 ASP A N 1
ATOM 510 C CA . ASP A 1 83 ? 2.658 29.617 -5.405 1.00 29.93 69 ASP A CA 1
ATOM 511 C C . ASP A 1 83 ? 3.908 29.555 -4.509 1.00 29.35 69 ASP A C 1
ATOM 512 O O . ASP A 1 83 ? 3.767 29.249 -3.300 1.00 29.90 69 ASP A O 1
ATOM 517 N N . LEU A 1 84 ? 5.104 29.742 -5.039 1.00 29.27 70 LEU A N 1
ATOM 518 C CA . LEU A 1 84 ? 6.332 29.575 -4.199 1.00 30.51 70 LEU A CA 1
ATOM 519 C C . LEU A 1 84 ? 6.419 30.707 -3.177 1.00 32.04 70 LEU A C 1
ATOM 520 O O . LEU A 1 84 ? 6.794 30.430 -2.020 1.00 33.36 70 LEU A O 1
ATOM 525 N N . ASN A 1 85 ? 6.036 31.924 -3.554 1.00 33.19 71 ASN A N 1
ATOM 526 C CA . ASN A 1 85 ? 5.925 33.033 -2.580 1.00 34.46 71 ASN A CA 1
ATOM 527 C C . ASN A 1 85 ? 4.873 32.680 -1.518 1.00 34.58 71 ASN A C 1
ATOM 528 O O . ASN A 1 85 ? 5.126 32.970 -0.351 1.00 35.36 71 ASN A O 1
ATOM 533 N N . MET A 1 86 ? 3.739 32.114 -1.924 1.00 32.92 72 MET A N 1
ATOM 534 C CA . MET A 1 86 ? 2.659 31.684 -1.016 1.00 32.81 72 MET A CA 1
ATOM 535 C C . MET A 1 86 ? 3.230 30.649 -0.022 1.00 32.15 72 MET A C 1
ATOM 536 O O . MET A 1 86 ? 2.924 30.777 1.186 1.00 31.82 72 MET A O 1
ATOM 541 N N . VAL A 1 87 ? 4.048 29.693 -0.470 1.00 30.58 73 VAL A N 1
ATOM 542 C CA . VAL A 1 87 ? 4.642 28.676 0.450 1.00 32.87 73 VAL A CA 1
ATOM 543 C C . VAL A 1 87 ? 5.520 29.426 1.449 1.00 33.49 73 VAL A C 1
ATOM 544 O O . VAL A 1 87 ? 5.437 29.165 2.654 1.00 33.16 73 VAL A O 1
ATOM 548 N N . ASN A 1 88 ? 6.318 30.359 0.940 1.00 33.83 74 ASN A N 1
ATOM 549 C CA . ASN A 1 88 ? 7.260 31.140 1.767 1.00 35.71 74 ASN A CA 1
ATOM 550 C C . ASN A 1 88 ? 6.483 31.857 2.876 1.00 36.97 74 ASN A C 1
ATOM 551 O O . ASN A 1 88 ? 6.945 31.840 4.039 1.00 38.45 74 ASN A O 1
ATOM 556 N N . ASN A 1 89 ? 5.348 32.461 2.529 1.00 36.47 75 ASN A N 1
ATOM 557 C CA . ASN A 1 89 ? 4.536 33.292 3.444 1.00 37.43 75 ASN A CA 1
ATOM 558 C C . ASN A 1 89 ? 3.875 32.422 4.523 1.00 37.25 75 ASN A C 1
ATOM 559 O O . ASN A 1 89 ? 3.538 32.979 5.581 1.00 36.21 75 ASN A O 1
ATOM 564 N N . ALA A 1 90 ? 3.635 31.136 4.258 1.00 34.46 76 ALA A N 1
ATOM 565 C CA . ALA A 1 90 ? 2.782 30.277 5.116 1.00 35.61 76 ALA A CA 1
ATOM 566 C C . ALA A 1 90 ? 3.605 29.571 6.198 1.00 36.91 76 ALA A C 1
ATOM 567 O O . ALA A 1 90 ? 3.069 28.607 6.778 1.00 36.91 76 ALA A O 1
ATOM 569 N N . GLU A 1 91 ? 4.831 30.020 6.472 1.00 38.52 77 GLU A N 1
ATOM 570 C CA . GLU A 1 91 ? 5.773 29.293 7.367 1.00 42.21 77 GLU A CA 1
ATOM 571 C C . GLU A 1 91 ? 5.182 29.126 8.769 1.00 41.31 77 GLU A C 1
ATOM 572 O O . GLU A 1 91 ? 5.576 28.159 9.406 1.00 42.85 77 GLU A O 1
ATOM 578 N N . ALA A 1 92 ? 4.240 29.958 9.230 1.00 40.67 78 ALA A N 1
ATOM 579 C CA . ALA A 1 92 ? 3.706 29.843 10.612 1.00 42.16 78 ALA A CA 1
ATOM 580 C C . ALA A 1 92 ? 2.549 28.831 10.710 1.00 40.47 78 ALA A C 1
ATOM 581 O O . ALA A 1 92 ? 2.059 28.616 11.822 1.00 42.15 78 ALA A O 1
ATOM 583 N N . ALA A 1 93 ? 2.071 28.265 9.610 1.00 39.07 79 ALA A N 1
ATOM 584 C CA . ALA A 1 93 ? 0.815 27.475 9.582 1.00 39.25 79 ALA A CA 1
ATOM 585 C C . ALA A 1 93 ? 1.013 26.140 10.319 1.00 38.79 79 ALA A C 1
ATOM 586 O O . ALA A 1 93 ? 2.109 25.576 10.237 1.00 38.82 79 ALA A O 1
ATOM 588 N N . THR A 1 94 ? -0.016 25.626 10.989 1.00 38.68 80 THR A N 1
ATOM 589 C CA . THR A 1 94 ? -0.033 24.227 11.482 1.00 39.36 80 THR A CA 1
ATOM 590 C C . THR A 1 94 ? -0.827 23.340 10.528 1.00 37.53 80 THR A C 1
ATOM 591 O O . THR A 1 94 ? -0.677 22.121 10.611 1.00 39.27 80 THR A O 1
ATOM 595 N N . VAL A 1 95 ? -1.643 23.930 9.667 1.00 35.88 81 VAL A N 1
ATOM 596 C CA . VAL A 1 95 ? -2.425 23.212 8.631 1.00 34.46 81 VAL A CA 1
ATOM 597 C C . VAL A 1 95 ? -2.576 24.172 7.455 1.00 33.33 81 VAL A C 1
ATOM 598 O O . VAL A 1 95 ? -2.729 25.388 7.683 1.00 34.29 81 VAL A O 1
ATOM 602 N N . VAL A 1 96 ? -2.474 23.645 6.245 1.00 32.11 82 VAL A N 1
ATOM 603 C CA . VAL A 1 96 ? -2.685 24.450 5.025 1.00 31.13 82 VAL A CA 1
ATOM 604 C C . VAL A 1 96 ? -3.930 23.910 4.344 1.00 30.34 82 VAL A C 1
ATOM 605 O O . VAL A 1 96 ? -4.084 22.701 4.192 1.00 32.48 82 VAL A O 1
ATOM 609 N N . HIS A 1 97 ? -4.824 24.807 3.973 1.00 30.47 83 HIS A N 1
ATOM 610 C CA . HIS A 1 97 ? -6.093 24.476 3.273 1.00 30.56 83 HIS A CA 1
ATOM 611 C C . HIS A 1 97 ? -6.109 25.216 1.932 1.00 30.12 83 HIS A C 1
ATOM 612 O O . HIS A 1 97 ? -6.267 26.463 1.917 1.00 32.28 83 HIS A O 1
ATOM 619 N N . SER A 1 98 ? -6.000 24.494 0.819 1.00 30.08 84 SER A N 1
ATOM 620 C CA . SER A 1 98 ? -5.961 25.106 -0.532 1.00 29.12 84 SER A CA 1
ATOM 621 C C . SER A 1 98 ? -7.318 24.984 -1.248 1.00 30.49 84 SER A C 1
ATOM 622 O O . SER A 1 98 ? -8.097 23.986 -1.051 1.00 30.47 84 SER A O 1
ATOM 625 N N . HIS A 1 99 ? -7.510 25.942 -2.143 1.00 29.67 85 HIS A N 1
ATOM 626 C CA . HIS A 1 99 ? -8.726 26.170 -2.952 1.00 31.08 85 HIS A CA 1
ATOM 627 C C . HIS A 1 99 ? -8.293 26.508 -4.379 1.00 30.38 85 HIS A C 1
ATOM 628 O O . HIS A 1 99 ? -7.658 27.553 -4.560 1.00 30.65 85 HIS A O 1
ATOM 635 N N . THR A 1 100 ? -8.677 25.648 -5.322 1.00 30.84 86 THR A N 1
ATOM 636 C CA . THR A 1 100 ? -8.507 25.756 -6.788 1.00 31.89 86 THR A CA 1
ATOM 637 C C . THR A 1 100 ? -7.103 25.299 -7.141 1.00 30.84 86 THR A C 1
ATOM 638 O O . THR A 1 100 ? -6.196 25.381 -6.272 1.00 31.19 86 THR A O 1
ATOM 642 N N . TRP A 1 101 ? -6.921 24.842 -8.372 1.00 30.54 87 TRP A N 1
ATOM 643 C CA . TRP A 1 101 ? -5.606 24.358 -8.835 1.00 30.95 87 TRP A CA 1
ATOM 644 C C . TRP A 1 101 ? -4.562 25.465 -8.680 1.00 30.44 87 TRP A C 1
ATOM 645 O O . TRP A 1 101 ? -3.391 25.124 -8.469 1.00 31.72 87 TRP A O 1
ATOM 656 N N . TYR A 1 102 ? -4.971 26.728 -8.748 1.00 30.69 88 TYR A N 1
ATOM 657 C CA . TYR A 1 102 ? -4.053 27.901 -8.649 1.00 31.12 88 TYR A CA 1
ATOM 658 C C . TYR A 1 102 ? -3.208 27.858 -7.366 1.00 30.43 88 TYR A C 1
ATOM 659 O O . TYR A 1 102 ? -2.164 28.517 -7.356 1.00 31.12 88 TYR A O 1
ATOM 668 N N . THR A 1 103 ? -3.676 27.205 -6.292 1.00 30.38 89 THR A N 1
ATOM 669 C CA . THR A 1 103 ? -2.942 27.134 -4.989 1.00 29.80 89 THR A CA 1
ATOM 670 C C . THR A 1 103 ? -2.666 25.693 -4.581 1.00 28.92 89 THR A C 1
ATOM 671 O O . THR A 1 103 ? -2.108 25.495 -3.505 1.00 29.55 89 THR A O 1
ATOM 675 N N . GLY A 1 104 ? -3.042 24.711 -5.388 1.00 29.26 90 GLY A N 1
ATOM 676 C CA . GLY A 1 104 ? -2.802 23.303 -5.054 1.00 28.85 90 GLY A CA 1
ATOM 677 C C . GLY A 1 104 ? -1.320 23.034 -4.817 1.00 30.14 90 GLY A C 1
ATOM 678 O O . GLY A 1 104 ? -0.993 22.280 -3.848 1.00 30.27 90 GLY A O 1
ATOM 679 N N . LEU A 1 105 ? -0.437 23.561 -5.680 1.00 28.54 91 LEU A N 1
ATOM 680 C CA . LEU A 1 105 ? 1.005 23.282 -5.538 1.00 29.80 91 LEU A CA 1
ATOM 681 C C . LEU A 1 105 ? 1.537 24.017 -4.305 1.00 30.28 91 LEU A C 1
ATOM 682 O O . LEU A 1 105 ? 2.464 23.477 -3.689 1.00 28.50 91 LEU A O 1
ATOM 687 N N . ALA A 1 106 ? 0.982 25.183 -3.955 1.00 29.10 92 ALA A N 1
ATOM 688 C CA . ALA A 1 106 ? 1.341 25.908 -2.708 1.00 29.17 92 ALA A CA 1
ATOM 689 C C . ALA A 1 106 ? 1.013 25.052 -1.475 1.00 29.41 92 ALA A C 1
ATOM 690 O O . ALA A 1 106 ? 1.872 24.936 -0.595 1.00 30.46 92 ALA A O 1
ATOM 692 N N . GLY A 1 107 ? -0.157 24.411 -1.412 1.00 29.34 93 GLY A N 1
ATOM 693 C CA . GLY A 1 107 ? -0.524 23.595 -0.243 1.00 29.78 93 GLY A CA 1
ATOM 694 C C . GLY A 1 107 ? 0.320 22.328 -0.210 1.00 28.81 93 GLY A C 1
ATOM 695 O O . GLY A 1 107 ? 0.780 21.951 0.882 1.00 30.95 93 GLY A O 1
ATOM 696 N N . HIS A 1 108 ? 0.575 21.738 -1.385 1.00 28.30 94 HIS A N 1
ATOM 697 C CA . HIS A 1 108 ? 1.407 20.514 -1.563 1.00 28.59 94 HIS A CA 1
ATOM 698 C C . HIS A 1 108 ? 2.848 20.769 -1.081 1.00 29.03 94 HIS A C 1
ATOM 699 O O . HIS A 1 108 ? 3.369 20.001 -0.226 1.00 27.51 94 HIS A O 1
ATOM 706 N N . LEU A 1 109 ? 3.479 21.837 -1.567 1.00 27.97 95 LEU A N 1
ATOM 707 C CA . LEU A 1 109 ? 4.872 22.151 -1.193 1.00 29.17 95 LEU A CA 1
ATOM 708 C C . LEU A 1 109 ? 4.961 22.586 0.279 1.00 29.43 95 LEU A C 1
ATOM 709 O O . LEU A 1 109 ? 5.978 22.274 0.919 1.00 31.63 95 LEU A O 1
ATOM 714 N N . ALA A 1 110 ? 4.012 23.372 0.793 1.00 29.66 96 ALA A N 1
ATOM 715 C CA . ALA A 1 110 ? 4.060 23.849 2.191 1.00 29.86 96 ALA A CA 1
ATOM 716 C C . ALA A 1 110 ? 3.964 22.621 3.097 1.00 30.31 96 ALA A C 1
ATOM 717 O O . ALA A 1 110 ? 4.678 22.521 4.092 1.00 29.64 96 ALA A O 1
ATOM 719 N N . SER A 1 111 ? 3.123 21.671 2.726 1.00 29.97 97 SER A N 1
ATOM 720 C CA . SER A 1 111 ? 2.951 20.418 3.494 1.00 31.36 97 SER A CA 1
ATOM 721 C C . SER A 1 111 ? 4.280 19.654 3.581 1.00 31.22 97 SER A C 1
ATOM 722 O O . SER A 1 111 ? 4.640 19.183 4.694 1.00 32.09 97 SER A O 1
ATOM 725 N N . LEU A 1 112 ? 4.992 19.531 2.459 1.00 30.35 98 LEU A N 1
ATOM 726 C CA . LEU A 1 112 ? 6.328 18.869 2.373 1.00 31.36 98 LEU A CA 1
ATOM 727 C C . LEU A 1 112 ? 7.362 19.690 3.148 1.00 31.30 98 LEU A C 1
ATOM 728 O O . LEU A 1 112 ? 8.116 19.113 3.916 1.00 31.67 98 LEU A O 1
ATOM 733 N N . LEU A 1 113 ? 7.445 20.982 2.888 1.00 29.51 99 LEU A N 1
ATOM 734 C CA . LEU A 1 113 ? 8.545 21.786 3.446 1.00 31.60 99 LEU A CA 1
ATOM 735 C C . LEU A 1 113 ? 8.394 21.946 4.969 1.00 32.89 99 LEU A C 1
ATOM 736 O O . LEU A 1 113 ? 9.403 21.929 5.643 1.00 31.75 99 LEU A O 1
ATOM 741 N N . TYR A 1 114 ? 7.175 22.108 5.494 1.00 33.82 100 TYR A N 1
ATOM 742 C CA . TYR A 1 114 ? 6.953 22.463 6.912 1.00 34.17 100 TYR A CA 1
ATOM 743 C C . TYR A 1 114 ? 6.478 21.251 7.708 1.00 35.13 100 TYR A C 1
ATOM 744 O O . TYR A 1 114 ? 6.389 21.379 8.906 1.00 36.73 100 TYR A O 1
ATOM 753 N N . GLY A 1 115 ? 6.159 20.127 7.072 1.00 33.64 101 GLY A N 1
ATOM 754 C CA . GLY A 1 115 ? 5.690 18.916 7.776 1.00 35.05 101 GLY A CA 1
ATOM 755 C C . GLY A 1 115 ? 4.286 19.086 8.346 1.00 35.70 101 GLY A C 1
ATOM 756 O O . GLY A 1 115 ? 4.062 18.645 9.463 1.00 37.53 101 GLY A O 1
ATOM 757 N N . VAL A 1 116 ? 3.376 19.755 7.628 1.00 34.88 102 VAL A N 1
ATOM 758 C CA . VAL A 1 116 ? 2.032 20.116 8.137 1.00 35.75 102 VAL A CA 1
ATOM 759 C C . VAL A 1 116 ? 1.019 19.489 7.183 1.00 34.83 102 VAL A C 1
ATOM 760 O O . VAL A 1 116 ? 1.314 19.234 6.018 1.00 34.35 102 VAL A O 1
ATOM 764 N N . PRO A 1 117 ? -0.172 19.124 7.682 1.00 34.57 103 PRO A N 1
ATOM 765 C CA . PRO A 1 117 ? -1.172 18.504 6.824 1.00 33.95 103 PRO A CA 1
ATOM 766 C C . PRO A 1 117 ? -1.715 19.504 5.784 1.00 33.41 103 PRO A C 1
ATOM 767 O O . PRO A 1 117 ? -1.734 20.696 6.042 1.00 34.13 103 PRO A O 1
ATOM 771 N N . HIS A 1 118 ? -2.150 18.959 4.644 1.00 31.18 104 HIS A N 1
ATOM 772 C CA . HIS A 1 118 ? -2.749 19.660 3.485 1.00 30.74 104 HIS A CA 1
ATOM 773 C C . HIS A 1 118 ? -4.193 19.227 3.363 1.00 30.39 104 HIS A C 1
ATOM 774 O O . HIS A 1 118 ? -4.463 18.015 3.136 1.00 29.14 104 HIS A O 1
ATOM 781 N N . VAL A 1 119 ? -5.075 20.207 3.514 1.00 31.17 105 VAL A N 1
ATOM 782 C CA . VAL A 1 119 ? -6.535 20.050 3.255 1.00 31.73 105 VAL A CA 1
ATOM 783 C C . VAL A 1 119 ? -6.842 20.768 1.936 1.00 30.39 105 VAL A C 1
ATOM 784 O O . VAL A 1 119 ? -6.332 21.871 1.712 1.00 29.61 105 VAL A O 1
ATOM 788 N N . LEU A 1 120 ? -7.571 20.106 1.052 1.00 30.67 106 LEU A N 1
ATOM 789 C CA . LEU A 1 120 ? -7.886 20.654 -0.282 1.00 31.66 106 LEU A CA 1
ATOM 790 C C . LEU A 1 120 ? -9.397 20.591 -0.528 1.00 31.36 106 LEU A C 1
ATOM 791 O O . LEU A 1 120 ? -9.968 19.487 -0.408 1.00 30.81 106 LEU A O 1
ATOM 796 N N . THR A 1 121 ? -10.014 21.708 -0.918 1.00 30.55 107 THR A N 1
ATOM 797 C CA . THR A 1 121 ? -11.434 21.726 -1.314 1.00 31.90 107 THR A CA 1
ATOM 798 C C . THR A 1 121 ? -11.475 21.595 -2.834 1.00 32.86 107 THR A C 1
ATOM 799 O O . THR A 1 121 ? -10.859 22.431 -3.526 1.00 32.17 107 THR A O 1
ATOM 803 N N . ALA A 1 122 ? -12.159 20.567 -3.310 1.00 32.90 108 ALA A N 1
ATOM 804 C CA . ALA A 1 122 ? -12.356 20.303 -4.747 1.00 33.92 108 ALA A CA 1
ATOM 805 C C . ALA A 1 122 ? -13.560 21.115 -5.254 1.00 35.45 108 ALA A C 1
ATOM 806 O O . ALA A 1 122 ? -14.707 20.644 -5.139 1.00 37.94 108 ALA A O 1
ATOM 808 N N . HIS A 1 123 ? -13.314 22.289 -5.830 1.00 33.53 109 HIS A N 1
ATOM 809 C CA . HIS A 1 123 ? -14.359 23.187 -6.377 1.00 34.89 109 HIS A CA 1
ATOM 810 C C . HIS A 1 123 ? -14.727 22.730 -7.781 1.00 35.74 109 HIS A C 1
ATOM 811 O O . HIS A 1 123 ? -15.867 22.953 -8.193 1.00 37.22 109 HIS A O 1
ATOM 818 N N . SER A 1 124 ? -13.748 22.183 -8.491 1.00 34.79 110 SER A N 1
ATOM 819 C CA . SER A 1 124 ? -13.839 21.763 -9.908 1.00 35.72 110 SER A CA 1
ATOM 820 C C . SER A 1 124 ? -12.770 20.686 -10.107 1.00 34.01 110 SER A C 1
ATOM 821 O O . SER A 1 124 ? -11.943 20.494 -9.182 1.00 32.87 110 SER A O 1
ATOM 824 N N . LEU A 1 125 ? -12.826 19.990 -11.233 1.00 33.16 111 LEU A N 1
ATOM 825 C CA . LEU A 1 125 ? -11.873 18.909 -11.586 1.00 33.65 111 LEU A CA 1
ATOM 826 C C . LEU A 1 125 ? -11.338 19.210 -12.977 1.00 33.63 111 LEU A C 1
ATOM 827 O O . LEU A 1 125 ? -12.180 19.319 -13.871 1.00 36.45 111 LEU A O 1
ATOM 832 N N . GLU A 1 126 ? -10.022 19.356 -13.150 1.00 33.61 112 GLU A N 1
ATOM 833 C CA . GLU A 1 126 ? -9.406 19.662 -14.485 1.00 35.54 112 GLU A CA 1
ATOM 834 C C . GLU A 1 126 ? -9.841 18.669 -15.567 1.00 36.69 112 GLU A C 1
ATOM 835 O O . GLU A 1 126 ? -10.176 19.080 -16.690 1.00 38.25 112 GLU A O 1
ATOM 841 N N . PRO A 1 127 ? -9.846 17.339 -15.313 1.00 39.59 113 PRO A N 1
ATOM 842 C CA . PRO A 1 127 ? -10.273 16.389 -16.340 1.00 40.98 113 PRO A CA 1
ATOM 843 C C . PRO A 1 127 ? -11.747 16.451 -16.747 1.00 43.72 113 PRO A C 1
ATOM 844 O O . PRO A 1 127 ? -12.053 15.863 -17.747 1.00 44.24 113 PRO A O 1
ATOM 848 N N . LEU A 1 128 ? -12.617 17.139 -16.002 1.00 45.29 114 LEU A N 1
ATOM 849 C CA . LEU A 1 128 ? -14.078 17.171 -16.308 1.00 51.04 114 LEU A CA 1
ATOM 850 C C . LEU A 1 128 ? -14.447 18.475 -17.010 1.00 53.60 114 LEU A C 1
ATOM 851 O O . LEU A 1 128 ? -15.627 18.685 -17.324 1.00 56.59 114 LEU A O 1
ATOM 856 N N . ARG A 1 129 ? -13.474 19.337 -17.260 1.00 55.78 115 ARG A N 1
ATOM 857 C CA . ARG A 1 129 ? -13.770 20.635 -17.906 1.00 59.09 115 ARG A CA 1
ATOM 858 C C . ARG A 1 129 ? -14.336 20.311 -19.279 1.00 61.22 115 ARG A C 1
ATOM 859 O O . ARG A 1 129 ? -13.742 19.488 -19.980 1.00 61.17 115 ARG A O 1
ATOM 867 N N . PRO A 1 130 ? -15.464 20.926 -19.729 1.00 65.96 116 PRO A N 1
ATOM 868 C CA . PRO A 1 130 ? -15.901 20.738 -21.110 1.00 67.69 116 PRO A CA 1
ATOM 869 C C . PRO A 1 130 ? -14.710 21.129 -22.008 1.00 66.09 116 PRO A C 1
ATOM 870 O O . PRO A 1 130 ? -14.077 22.159 -21.730 1.00 62.03 116 PRO A O 1
ATOM 874 N N . TRP A 1 131 ? -14.389 20.272 -22.996 1.00 67.92 117 TRP A N 1
ATOM 875 C CA . TRP A 1 131 ? -13.273 20.443 -23.975 1.00 67.50 117 TRP A CA 1
ATOM 876 C C . TRP A 1 131 ? -13.369 21.839 -24.612 1.00 66.39 117 TRP A C 1
ATOM 877 O O . TRP A 1 131 ? -14.392 22.124 -25.281 1.00 70.73 117 TRP A O 1
ATOM 888 N N . LYS A 1 132 ? -12.336 22.667 -24.430 1.00 62.34 118 LYS A N 1
ATOM 889 C CA . LYS A 1 132 ? -12.066 23.834 -25.318 1.00 64.07 118 LYS A CA 1
ATOM 890 C C . LYS A 1 132 ? -10.616 23.736 -25.827 1.00 61.63 118 LYS A C 1
ATOM 891 O O . LYS A 1 132 ? -9.781 23.083 -25.120 1.00 57.55 118 LYS A O 1
ATOM 893 N N . ALA A 1 133 ? -10.326 24.376 -26.973 1.00 61.46 119 ALA A N 1
ATOM 894 C CA . ALA A 1 133 ? -8.987 24.493 -27.630 1.00 61.29 119 ALA A CA 1
ATOM 895 C C . ALA A 1 133 ? -7.825 24.725 -26.631 1.00 59.19 119 ALA A C 1
ATOM 896 O O . ALA A 1 133 ? -6.764 24.170 -26.868 1.00 56.02 119 ALA A O 1
ATOM 898 N N . GLU A 1 134 ? -8.028 25.548 -25.599 1.00 58.95 120 GLU A N 1
ATOM 899 C CA . GLU A 1 134 ? -7.053 25.929 -24.536 1.00 60.30 120 GLU A CA 1
ATOM 900 C C . GLU A 1 134 ? -6.585 24.675 -23.762 1.00 55.79 120 GLU A C 1
ATOM 901 O O . GLU A 1 134 ? -5.490 24.669 -23.315 1.00 54.67 120 GLU A O 1
ATOM 907 N N . GLN A 1 135 ? -7.414 23.642 -23.632 1.00 55.05 121 GLN A N 1
ATOM 908 C CA . GLN A 1 135 ? -7.024 22.289 -23.190 1.00 52.31 121 GLN A CA 1
ATOM 909 C C . GLN A 1 135 ? -6.037 21.620 -24.173 1.00 54.45 121 GLN A C 1
ATOM 910 O O . GLN A 1 135 ? -5.652 20.466 -23.876 1.00 55.33 121 GLN A O 1
ATOM 916 N N . LEU A 1 136 ? -5.591 22.250 -25.277 1.00 55.25 122 LEU A N 1
ATOM 917 C CA . LEU A 1 136 ? -4.481 21.656 -26.095 1.00 57.31 122 LEU A CA 1
ATOM 918 C C . LEU A 1 136 ? -3.126 22.257 -25.694 1.00 54.81 122 LEU A C 1
ATOM 919 O O . LEU A 1 136 ? -2.115 21.614 -26.015 1.00 56.14 122 LEU A O 1
ATOM 924 N N . GLY A 1 137 ? -3.112 23.397 -24.985 1.00 49.57 123 GLY A N 1
ATOM 925 C CA . GLY A 1 137 ? -1.888 24.114 -24.613 1.00 47.01 123 GLY A CA 1
ATOM 926 C C . GLY A 1 137 ? -1.160 23.482 -23.430 1.00 42.63 123 GLY A C 1
ATOM 927 O O . GLY A 1 137 ? -1.755 22.675 -22.662 1.00 39.60 123 GLY A O 1
ATOM 928 N N . GLY A 1 138 ? 0.098 23.856 -23.264 1.00 41.24 124 GLY A N 1
ATOM 929 C CA . GLY A 1 138 ? 0.923 23.450 -22.121 1.00 40.22 124 GLY A CA 1
ATOM 930 C C . GLY A 1 138 ? 0.295 23.865 -20.792 1.00 37.77 124 GLY A C 1
ATOM 931 O O . GLY A 1 138 ? 0.496 23.125 -19.825 1.00 34.50 124 GLY A O 1
ATOM 932 N N . GLY A 1 139 ? -0.410 25.006 -20.739 1.00 37.93 125 GLY A N 1
ATOM 933 C CA . GLY A 1 139 ? -1.001 25.512 -19.477 1.00 37.63 125 GLY A CA 1
ATOM 934 C C . GLY A 1 139 ? -1.923 24.485 -18.816 1.00 35.92 125 GLY A C 1
ATOM 935 O O . GLY A 1 139 ? -1.820 24.261 -17.584 1.00 34.16 125 GLY A O 1
ATOM 936 N N . TYR A 1 140 ? -2.753 23.818 -19.607 1.00 35.91 126 TYR A N 1
ATOM 937 C CA . TYR A 1 140 ? -3.694 22.777 -19.141 1.00 34.96 126 TYR A CA 1
ATOM 938 C C . TYR A 1 140 ? -2.919 21.545 -18.732 1.00 33.33 126 TYR A C 1
ATOM 939 O O . TYR A 1 140 ? -3.405 20.807 -17.831 1.00 31.53 126 TYR A O 1
ATOM 948 N N . GLN A 1 141 ? -1.808 21.234 -19.408 1.00 33.81 127 GLN A N 1
ATOM 949 C CA . GLN A 1 141 ? -0.986 20.080 -18.964 1.00 34.05 127 GLN A CA 1
ATOM 950 C C . GLN A 1 141 ? -0.430 20.397 -17.568 1.00 32.14 127 GLN A C 1
ATOM 951 O O . GLN A 1 141 ? -0.372 19.499 -16.734 1.00 31.69 127 GLN A O 1
ATOM 957 N N . VAL A 1 142 ? -0.042 21.631 -17.321 1.00 32.42 128 VAL A N 1
ATOM 958 C CA . VAL A 1 142 ? 0.508 22.022 -16.006 1.00 33.03 128 VAL A CA 1
ATOM 959 C C . VAL A 1 142 ? -0.629 22.000 -14.963 1.00 32.43 128 VAL A C 1
ATOM 960 O O . VAL A 1 142 ? -0.392 21.365 -13.927 1.00 30.80 128 VAL A O 1
ATOM 964 N N . SER A 1 143 ? -1.771 22.670 -15.204 1.00 31.25 129 SER A N 1
ATOM 965 C CA . SER A 1 143 ? -2.912 22.720 -14.238 1.00 31.70 129 SER A CA 1
ATOM 966 C C . SER A 1 143 ? -3.408 21.296 -13.906 1.00 32.35 129 SER A C 1
ATOM 967 O O . SER A 1 143 ? -3.644 21.020 -12.682 1.00 32.42 129 SER A O 1
ATOM 970 N N . SER A 1 144 ? -3.465 20.390 -14.892 1.00 31.33 130 SER A N 1
ATOM 971 C CA . SER A 1 144 ? -3.932 18.997 -14.720 1.00 32.30 130 SER A CA 1
ATOM 972 C C . SER A 1 144 ? -2.944 18.256 -13.802 1.00 32.86 130 SER A C 1
ATOM 973 O O . SER A 1 144 ? -3.377 17.358 -13.010 1.00 33.19 130 SER A O 1
ATOM 976 N N . TRP A 1 145 ? -1.642 18.533 -13.969 1.00 31.70 131 TRP A N 1
ATOM 977 C CA . TRP A 1 145 ? -0.582 17.846 -13.208 1.00 31.02 131 TRP A CA 1
ATOM 978 C C . TRP A 1 145 ? -0.636 18.357 -11.758 1.00 29.45 131 TRP A C 1
ATOM 979 O O . TRP A 1 145 ? -0.585 17.528 -10.854 1.00 28.90 131 TRP A O 1
ATOM 990 N N . VAL A 1 146 ? -0.750 19.657 -11.562 1.00 29.78 132 VAL A N 1
ATOM 991 C CA . VAL A 1 146 ? -0.861 20.287 -10.217 1.00 30.53 132 VAL A CA 1
ATOM 992 C C . VAL A 1 146 ? -2.035 19.654 -9.470 1.00 31.08 132 VAL A C 1
ATOM 993 O O . VAL A 1 146 ? -1.835 19.175 -8.344 1.00 32.37 132 VAL A O 1
ATOM 997 N N . GLU A 1 147 ? -3.201 19.596 -10.090 1.00 31.29 133 GLU A N 1
ATOM 998 C CA . GLU A 1 147 ? -4.424 19.142 -9.382 1.00 31.69 133 GLU A CA 1
ATOM 999 C C . GLU A 1 147 ? -4.284 17.646 -9.038 1.00 32.18 133 GLU A C 1
ATOM 1000 O O . GLU A 1 147 ? -4.586 17.283 -7.869 1.00 31.34 133 GLU A O 1
ATOM 1006 N N . ARG A 1 148 ? -3.829 16.802 -9.973 1.00 31.97 134 ARG A N 1
ATOM 1007 C CA . ARG A 1 148 ? -3.607 15.371 -9.687 1.00 33.51 134 ARG A CA 1
ATOM 1008 C C . ARG A 1 148 ? -2.651 15.232 -8.505 1.00 32.29 134 ARG A C 1
ATOM 1009 O O . ARG A 1 148 ? -2.912 14.403 -7.611 1.00 33.33 134 ARG A O 1
ATOM 1017 N N . THR A 1 149 ? -1.542 15.955 -8.551 1.00 30.84 135 THR A N 1
ATOM 1018 C CA . THR A 1 149 ? -0.474 15.895 -7.545 1.00 31.18 135 THR A CA 1
ATOM 1019 C C . THR A 1 149 ? -1.069 16.295 -6.181 1.00 30.34 135 THR A C 1
ATOM 1020 O O . THR A 1 149 ? -0.865 15.559 -5.194 1.00 30.43 135 THR A O 1
ATOM 1024 N N . ALA A 1 150 ? -1.765 17.426 -6.137 1.00 29.78 136 ALA A N 1
ATOM 1025 C CA . ALA A 1 150 ? -2.272 18.020 -4.885 1.00 30.99 136 ALA A CA 1
ATOM 1026 C C . ALA A 1 150 ? -3.333 17.086 -4.287 1.00 32.38 136 ALA A C 1
ATOM 1027 O O . ALA A 1 150 ? -3.277 16.833 -3.072 1.00 33.81 136 ALA A O 1
ATOM 1029 N N . VAL A 1 151 ? -4.243 16.596 -5.105 1.00 31.86 137 VAL A N 1
ATOM 1030 C CA . VAL A 1 151 ? -5.415 15.810 -4.657 1.00 34.65 137 VAL A CA 1
ATOM 1031 C C . VAL A 1 151 ? -4.930 14.435 -4.179 1.00 35.40 137 VAL A C 1
ATOM 1032 O O . VAL A 1 151 ? -5.350 14.002 -3.078 1.00 34.54 137 VAL A O 1
ATOM 1036 N N . GLU A 1 152 ? -4.075 13.770 -4.962 1.00 31.04 138 GLU A N 1
ATOM 1037 C CA . GLU A 1 152 ? -3.586 12.398 -4.599 1.00 31.49 138 GLU A CA 1
ATOM 1038 C C . GLU A 1 152 ? -2.727 12.430 -3.326 1.00 32.30 138 GLU A C 1
ATOM 1039 O O . GLU A 1 152 ? -2.629 11.372 -2.663 1.00 33.79 138 GLU A O 1
ATOM 1045 N N . ALA A 1 153 ? -2.100 13.548 -2.964 1.00 32.38 139 ALA A N 1
ATOM 1046 C CA . ALA A 1 153 ? -1.194 13.594 -1.786 1.00 32.69 139 ALA A CA 1
ATOM 1047 C C . ALA A 1 153 ? -1.885 14.260 -0.580 1.00 32.72 139 ALA A C 1
ATOM 1048 O O . ALA A 1 153 ? -1.315 14.267 0.483 1.00 32.70 139 ALA A O 1
ATOM 1050 N N . ALA A 1 154 ? -3.066 14.823 -0.742 1.00 31.28 140 ALA A N 1
ATOM 1051 C CA . ALA A 1 154 ? -3.710 15.628 0.317 1.00 33.00 140 ALA A CA 1
ATOM 1052 C C . ALA A 1 154 ? -4.057 14.749 1.533 1.00 34.39 140 ALA A C 1
ATOM 1053 O O . ALA A 1 154 ? -4.398 13.558 1.357 1.00 34.16 140 ALA A O 1
ATOM 1055 N N . ASP A 1 155 ? -3.956 15.307 2.737 1.00 33.73 141 ASP A N 1
ATOM 1056 C CA . ASP A 1 155 ? -4.379 14.617 3.973 1.00 35.98 141 ASP A CA 1
ATOM 1057 C C . ASP A 1 155 ? -5.906 14.492 3.985 1.00 35.37 141 ASP A C 1
ATOM 1058 O O . ASP A 1 155 ? -6.407 13.452 4.417 1.00 35.44 141 ASP A O 1
ATOM 1063 N N . ALA A 1 156 ? -6.614 15.517 3.513 1.00 34.16 142 ALA A N 1
ATOM 1064 C CA . ALA A 1 156 ? -8.080 15.486 3.376 1.00 34.52 142 ALA A CA 1
ATOM 1065 C C . ALA A 1 156 ? -8.482 16.260 2.126 1.00 32.57 142 ALA A C 1
ATOM 1066 O O . ALA A 1 156 ? -7.877 17.318 1.824 1.00 30.01 142 ALA A O 1
ATOM 1068 N N . VAL A 1 157 ? -9.455 15.713 1.404 1.00 32.31 143 VAL A N 1
ATOM 1069 C CA . VAL A 1 157 ? -10.173 16.439 0.327 1.00 32.16 143 VAL A CA 1
ATOM 1070 C C . VAL A 1 157 ? -11.609 16.704 0.799 1.00 31.59 143 VAL A C 1
ATOM 1071 O O . VAL A 1 157 ? -12.312 15.762 1.255 1.00 31.12 143 VAL A O 1
ATOM 1075 N N . ILE A 1 158 ? -12.051 17.938 0.670 1.00 31.15 144 ILE A N 1
ATOM 1076 C CA . ILE A 1 158 ? -13.436 18.349 1.010 1.00 32.84 144 ILE A CA 1
ATOM 1077 C C . ILE A 1 158 ? -14.204 18.507 -0.310 1.00 33.21 144 ILE A C 1
ATOM 1078 O O . ILE A 1 158 ? -13.692 19.166 -1.214 1.00 31.34 144 ILE A O 1
ATOM 1083 N N . ALA A 1 159 ? -15.345 17.831 -0.411 1.00 33.80 145 ALA A N 1
ATOM 1084 C CA . ALA A 1 159 ? -16.356 18.011 -1.473 1.00 36.33 145 ALA A CA 1
ATOM 1085 C C . ALA A 1 159 ? -17.606 18.604 -0.836 1.00 37.33 145 ALA A C 1
ATOM 1086 O O . ALA A 1 159 ? -17.984 18.188 0.285 1.00 38.32 145 ALA A O 1
ATOM 1088 N N . VAL A 1 160 ? -18.256 19.547 -1.500 1.00 38.43 146 VAL A N 1
ATOM 1089 C CA . VAL A 1 160 ? -19.462 20.190 -0.907 1.00 39.54 146 VAL A CA 1
ATOM 1090 C C . VAL A 1 160 ? -20.695 19.295 -1.068 1.00 40.99 146 VAL A C 1
ATOM 1091 O O . VAL A 1 160 ? -21.771 19.692 -0.593 1.00 43.86 146 VAL A O 1
ATOM 1095 N N . SER A 1 161 ? -20.604 18.170 -1.773 1.00 38.19 147 SER A N 1
ATOM 1096 C CA . SER A 1 161 ? -21.771 17.268 -1.892 1.00 39.02 147 SER A CA 1
ATOM 1097 C C . SER A 1 161 ? -21.257 15.852 -2.063 1.00 38.96 147 SER A C 1
ATOM 1098 O O . SER A 1 161 ? -20.079 15.673 -2.466 1.00 36.18 147 SER A O 1
ATOM 1101 N N . SER A 1 162 ? -22.136 14.903 -1.775 1.00 41.14 148 SER A N 1
ATOM 1102 C CA . SER A 1 162 ? -21.880 13.466 -2.006 1.00 42.26 148 SER A CA 1
ATOM 1103 C C . SER A 1 162 ? -21.698 13.272 -3.514 1.00 41.88 148 SER A C 1
ATOM 1104 O O . SER A 1 162 ? -20.866 12.440 -3.928 1.00 40.31 148 SER A O 1
ATOM 1107 N N . GLY A 1 163 ? -22.417 14.053 -4.323 1.00 43.12 149 GLY A N 1
ATOM 1108 C CA . GLY A 1 163 ? -22.293 14.009 -5.793 1.00 42.86 149 GLY A CA 1
ATOM 1109 C C . GLY A 1 163 ? -20.892 14.392 -6.219 1.00 39.98 149 GLY A C 1
ATOM 1110 O O . GLY A 1 163 ? -20.273 13.653 -6.986 1.00 39.86 149 GLY A O 1
ATOM 1111 N N . MET A 1 164 ? -20.381 15.512 -5.712 1.00 39.42 150 MET A N 1
ATOM 1112 C CA . MET A 1 164 ? -19.010 15.977 -6.026 1.00 38.04 150 MET A CA 1
ATOM 1113 C C . MET A 1 164 ? -17.979 14.948 -5.507 1.00 36.02 150 MET A C 1
ATOM 1114 O O . MET A 1 164 ? -16.969 14.676 -6.224 1.00 35.00 150 MET A O 1
ATOM 1119 N N . ARG A 1 165 ? -18.211 14.353 -4.337 1.00 35.37 151 ARG A N 1
ATOM 1120 C CA . ARG A 1 165 ? -17.304 13.320 -3.781 1.00 34.88 151 ARG A CA 1
ATOM 1121 C C . ARG A 1 165 ? -17.226 12.141 -4.763 1.00 36.33 151 ARG A C 1
ATOM 1122 O O . ARG A 1 165 ? -16.105 11.652 -5.034 1.00 34.54 151 ARG A O 1
ATOM 1130 N N . ASP A 1 166 ? -18.377 11.671 -5.264 1.00 38.10 152 ASP A N 1
ATOM 1131 C CA . ASP A 1 166 ? -18.424 10.600 -6.295 1.00 40.75 152 ASP A CA 1
ATOM 1132 C C . ASP A 1 166 ? -17.571 11.004 -7.526 1.00 40.23 152 ASP A C 1
ATOM 1133 O O . ASP A 1 166 ? -16.837 10.134 -8.040 1.00 38.07 152 ASP A O 1
ATOM 1138 N N . ASP A 1 167 ? -17.698 12.246 -8.010 1.00 37.34 153 ASP A N 1
ATOM 1139 C CA . ASP A 1 167 ? -16.943 12.754 -9.185 1.00 37.41 153 ASP A CA 1
ATOM 1140 C C . ASP A 1 167 ? -15.438 12.766 -8.873 1.00 35.44 153 ASP A C 1
ATOM 1141 O O . ASP A 1 167 ? -14.639 12.392 -9.739 1.00 35.72 153 ASP A O 1
ATOM 1146 N N . VAL A 1 168 ? -15.060 13.177 -7.671 1.00 34.03 154 VAL A N 1
ATOM 1147 C CA . VAL A 1 168 ? -13.642 13.235 -7.248 1.00 33.15 154 VAL A CA 1
ATOM 1148 C C . VAL A 1 168 ? -13.053 11.817 -7.270 1.00 33.54 154 VAL A C 1
ATOM 1149 O O . VAL A 1 168 ? -11.983 11.636 -7.873 1.00 32.30 154 VAL A O 1
ATOM 1153 N N . LEU A 1 169 ? -13.719 10.860 -6.633 1.00 34.53 155 LEU A N 1
ATOM 1154 C CA . LEU A 1 169 ? -13.218 9.462 -6.518 1.00 36.24 155 LEU A CA 1
ATOM 1155 C C . LEU A 1 169 ? -13.205 8.787 -7.901 1.00 38.46 155 LEU A C 1
ATOM 1156 O O . LEU A 1 169 ? -12.291 7.958 -8.148 1.00 38.52 155 LEU A O 1
ATOM 1161 N N . ARG A 1 170 ? -14.163 9.108 -8.783 1.00 39.45 156 ARG A N 1
ATOM 1162 C CA . ARG A 1 170 ? -14.205 8.552 -10.164 1.00 41.97 156 ARG A CA 1
ATOM 1163 C C . ARG A 1 170 ? -13.030 9.138 -10.964 1.00 39.31 156 ARG A C 1
ATOM 1164 O O . ARG A 1 170 ? -12.409 8.400 -11.729 1.00 35.81 156 ARG A O 1
ATOM 1172 N N . THR A 1 171 ? -12.790 10.449 -10.850 1.00 36.54 157 THR A N 1
ATOM 1173 C CA . THR A 1 171 ? -11.748 11.167 -11.625 1.00 35.05 157 THR A CA 1
ATOM 1174 C C . THR A 1 171 ? -10.343 10.745 -11.162 1.00 35.06 157 THR A C 1
ATOM 1175 O O . THR A 1 171 ? -9.447 10.626 -12.004 1.00 34.76 157 THR A O 1
ATOM 1179 N N . TYR A 1 172 ? -10.141 10.578 -9.858 1.00 34.32 158 TYR A N 1
ATOM 1180 C CA . TYR A 1 172 ? -8.840 10.209 -9.239 1.00 34.03 158 TYR A CA 1
ATOM 1181 C C . TYR A 1 172 ? -9.029 8.902 -8.453 1.00 34.64 158 TYR A C 1
ATOM 1182 O O . TYR A 1 172 ? -9.103 8.907 -7.224 1.00 34.36 158 TYR A O 1
ATOM 1191 N N . PRO A 1 173 ? -9.106 7.739 -9.126 1.00 35.90 159 PRO A N 1
ATOM 1192 C CA . PRO A 1 173 ? -9.353 6.475 -8.434 1.00 37.95 159 PRO A CA 1
ATOM 1193 C C . PRO A 1 173 ? -8.211 5.983 -7.528 1.00 39.19 159 PRO A C 1
ATOM 1194 O O . PRO A 1 173 ? -8.447 4.995 -6.902 1.00 38.20 159 PRO A O 1
ATOM 1198 N N . ALA A 1 174 ? -7.028 6.628 -7.485 1.00 38.17 160 ALA A N 1
ATOM 1199 C CA . ALA A 1 174 ? -5.969 6.280 -6.490 1.00 39.81 160 ALA A CA 1
ATOM 1200 C C . ALA A 1 174 ? -6.299 6.900 -5.111 1.00 40.04 160 ALA A C 1
ATOM 1201 O O . ALA A 1 174 ? -5.650 6.555 -4.117 1.00 39.23 160 ALA A O 1
ATOM 1203 N N . LEU A 1 175 ? -7.264 7.805 -5.046 1.00 38.16 161 LEU A N 1
ATOM 1204 C CA . LEU A 1 175 ? -7.702 8.474 -3.794 1.00 40.52 161 LEU A CA 1
ATOM 1205 C C . LEU A 1 175 ? -8.223 7.456 -2.779 1.00 41.19 161 LEU A C 1
ATOM 1206 O O . LEU A 1 175 ? -9.023 6.580 -3.145 1.00 42.78 161 LEU A O 1
ATOM 1211 N N . ASP A 1 176 ? -7.781 7.550 -1.536 1.00 40.63 162 ASP A N 1
ATOM 1212 C CA . ASP A 1 176 ? -8.419 6.830 -0.409 1.00 41.87 162 ASP A CA 1
ATOM 1213 C C . ASP A 1 176 ? -9.798 7.456 -0.182 1.00 41.31 162 ASP A C 1
ATOM 1214 O O . ASP A 1 176 ? -9.871 8.622 0.182 1.00 39.77 162 ASP A O 1
ATOM 1219 N N . PRO A 1 177 ? -10.927 6.729 -0.372 1.00 43.66 163 PRO A N 1
ATOM 1220 C CA . PRO A 1 177 ? -12.255 7.309 -0.136 1.00 43.13 163 PRO A CA 1
ATOM 1221 C C . PRO A 1 177 ? -12.416 7.804 1.314 1.00 42.74 163 PRO A C 1
ATOM 1222 O O . PRO A 1 177 ? -13.099 8.783 1.497 1.00 40.97 163 PRO A O 1
ATOM 1226 N N . ASP A 1 178 ? -11.696 7.206 2.273 1.00 42.96 164 ASP A N 1
ATOM 1227 C CA . ASP A 1 178 ? -11.708 7.610 3.709 1.00 44.93 164 ASP A CA 1
ATOM 1228 C C . ASP A 1 178 ? -11.113 9.016 3.898 1.00 42.31 164 ASP A C 1
ATOM 1229 O O . ASP A 1 178 ? -11.362 9.593 4.950 1.00 42.20 164 ASP A O 1
ATOM 1234 N N . ARG A 1 179 ? -10.351 9.551 2.944 1.00 39.64 165 ARG A N 1
ATOM 1235 C CA . ARG A 1 179 ? -9.770 10.920 3.055 1.00 38.37 165 ARG A CA 1
ATOM 1236 C C . ARG A 1 179 ? -10.629 11.958 2.339 1.00 36.55 165 ARG A C 1
ATOM 1237 O O . ARG A 1 179 ? -10.228 13.135 2.305 1.00 36.51 165 ARG A O 1
ATOM 1245 N N . VAL A 1 180 ? -11.730 11.547 1.718 1.00 36.79 166 VAL A N 1
ATOM 1246 C CA . VAL A 1 180 ? -12.608 12.506 0.993 1.00 34.75 166 VAL A CA 1
ATOM 1247 C C . VAL A 1 180 ? -13.873 12.718 1.819 1.00 35.33 166 VAL A C 1
ATOM 1248 O O . VAL A 1 180 ? -14.573 11.734 2.074 1.00 36.40 166 VAL A O 1
ATOM 1252 N N . HIS A 1 181 ? -14.110 13.961 2.252 1.00 34.89 167 HIS A N 1
ATOM 1253 C CA . HIS A 1 181 ? -15.159 14.326 3.245 1.00 36.68 167 HIS A CA 1
ATOM 1254 C C . HIS A 1 181 ? -16.177 15.216 2.547 1.00 36.88 167 HIS A C 1
ATOM 1255 O O . HIS A 1 181 ? -15.755 16.133 1.814 1.00 35.82 167 HIS A O 1
ATOM 1262 N N . VAL A 1 182 ? -17.455 14.978 2.809 1.00 37.41 168 VAL A N 1
ATOM 1263 C CA . VAL A 1 182 ? -18.533 15.919 2.402 1.00 38.27 168 VAL A CA 1
ATOM 1264 C C . VAL A 1 182 ? -18.705 16.971 3.498 1.00 39.16 168 VAL A C 1
ATOM 1265 O O . VAL A 1 182 ? -19.079 16.617 4.616 1.00 39.99 168 VAL A O 1
ATOM 1269 N N . VAL A 1 183 ? -18.441 18.221 3.163 1.00 39.26 169 VAL A N 1
ATOM 1270 C CA . VAL A 1 183 ? -18.761 19.391 4.016 1.00 40.87 169 VAL A CA 1
ATOM 1271 C C . VAL A 1 183 ? -19.507 20.348 3.104 1.00 41.52 169 VAL A C 1
ATOM 1272 O O . VAL A 1 183 ? -18.902 20.817 2.123 1.00 40.54 169 VAL A O 1
ATOM 1276 N N . ARG A 1 184 ? -20.770 20.611 3.427 1.00 46.35 170 ARG A N 1
ATOM 1277 C CA . ARG A 1 184 ? -21.698 21.327 2.514 1.00 48.94 170 ARG A CA 1
ATOM 1278 C C . ARG A 1 184 ? -21.224 22.776 2.337 1.00 45.54 170 ARG A C 1
ATOM 1279 O O . ARG A 1 184 ? -20.547 23.340 3.216 1.00 44.01 170 ARG A O 1
ATOM 1287 N N . ASN A 1 185 ? -21.663 23.395 1.260 1.00 44.98 171 ASN A N 1
ATOM 1288 C CA . ASN A 1 185 ? -21.535 24.849 1.089 1.00 43.96 171 ASN A CA 1
ATOM 1289 C C . ASN A 1 185 ? -22.522 25.539 2.041 1.00 44.35 171 ASN A C 1
ATOM 1290 O O . ASN A 1 185 ? -23.625 25.014 2.222 1.00 45.65 171 ASN A O 1
ATOM 1295 N N . GLY A 1 186 ? -22.157 26.703 2.577 1.00 46.39 172 GLY A N 1
ATOM 1296 C CA . GLY A 1 186 ? -23.094 27.552 3.338 1.00 44.90 172 GLY A CA 1
ATOM 1297 C C . GLY A 1 186 ? -23.850 28.560 2.496 1.00 42.11 172 GLY A C 1
ATOM 1298 O O . GLY A 1 186 ? -23.575 28.709 1.292 1.00 41.69 172 GLY A O 1
ATOM 1299 N N . ILE A 1 187 ? -24.815 29.241 3.122 1.00 41.47 173 ILE A N 1
ATOM 1300 C CA . ILE A 1 187 ? -25.584 30.365 2.534 1.00 39.78 173 ILE A CA 1
ATOM 1301 C C . ILE A 1 187 ? -25.816 31.408 3.641 1.00 40.81 173 ILE A C 1
ATOM 1302 O O . ILE A 1 187 ? -26.174 31.022 4.796 1.00 40.85 173 ILE A O 1
ATOM 1307 N N . ASP A 1 188 ? -25.514 32.666 3.345 1.00 39.23 174 ASP A N 1
ATOM 1308 C CA . ASP A 1 188 ? -25.683 33.786 4.293 1.00 42.45 174 ASP A CA 1
ATOM 1309 C C . ASP A 1 188 ? -27.135 34.266 4.159 1.00 41.27 174 ASP A C 1
ATOM 1310 O O . ASP A 1 188 ? -27.451 34.925 3.140 1.00 39.27 174 ASP A O 1
ATOM 1315 N N . THR A 1 189 ? -27.980 33.966 5.158 1.00 41.26 175 THR A N 1
ATOM 1316 C CA . THR A 1 189 ? -29.437 34.289 5.135 1.00 39.48 175 THR A CA 1
ATOM 1317 C C . THR A 1 189 ? -29.667 35.750 5.560 1.00 39.96 175 THR A C 1
ATOM 1318 O O . THR A 1 189 ? -30.821 36.151 5.596 1.00 40.19 175 THR A O 1
ATOM 1322 N N . THR A 1 190 ? -28.621 36.539 5.813 1.00 41.36 176 THR A N 1
ATOM 1323 C CA . THR A 1 190 ? -28.723 38.014 5.946 1.00 42.68 176 THR A CA 1
ATOM 1324 C C . THR A 1 190 ? -28.449 38.695 4.590 1.00 42.61 176 THR A C 1
ATOM 1325 O O . THR A 1 190 ? -28.678 39.910 4.486 1.00 44.34 176 THR A O 1
ATOM 1329 N N . VAL A 1 191 ? -27.959 37.980 3.574 1.00 42.48 177 VAL A N 1
ATOM 1330 C CA . VAL A 1 191 ? -27.707 38.558 2.217 1.00 42.68 177 VAL A CA 1
ATOM 1331 C C . VAL A 1 191 ? -28.834 38.093 1.307 1.00 41.87 177 VAL A C 1
ATOM 1332 O O . VAL A 1 191 ? -29.302 38.867 0.454 1.00 40.76 177 VAL A O 1
ATOM 1336 N N . TRP A 1 192 ? -29.182 36.820 1.450 1.00 39.91 178 TRP A N 1
ATOM 1337 C CA . TRP A 1 192 ? -30.248 36.147 0.683 1.00 38.76 178 TRP A CA 1
ATOM 1338 C C . TRP A 1 192 ? -31.461 35.973 1.604 1.00 38.40 178 TRP A C 1
ATOM 1339 O O . TRP A 1 192 ? -31.359 35.196 2.572 1.00 38.06 178 TRP A O 1
ATOM 1350 N N . TYR A 1 193 ? -32.547 36.700 1.317 1.00 39.72 179 TYR A N 1
ATOM 1351 C CA . TYR A 1 193 ? -33.772 36.748 2.168 1.00 40.35 179 TYR A CA 1
ATOM 1352 C C . TYR A 1 193 ? -34.927 37.242 1.305 1.00 40.46 179 TYR A C 1
ATOM 1353 O O . TYR A 1 193 ? -34.670 37.840 0.272 1.00 40.26 179 TYR A O 1
ATOM 1362 N N . PRO A 1 194 ? -36.206 36.947 1.655 1.00 41.53 180 PRO A N 1
ATOM 1363 C CA . PRO A 1 194 ? -37.349 37.365 0.847 1.00 44.02 180 PRO A CA 1
ATOM 1364 C C . PRO A 1 194 ? -37.486 38.884 0.906 1.00 45.93 180 PRO A C 1
ATOM 1365 O O . PRO A 1 194 ? -37.682 39.410 2.003 1.00 46.57 180 PRO A O 1
ATOM 1369 N N . ALA A 1 195 ? -37.276 39.548 -0.225 1.00 46.93 181 ALA A N 1
ATOM 1370 C CA . ALA A 1 195 ? -37.245 41.025 -0.325 1.00 50.84 181 ALA A CA 1
ATOM 1371 C C . ALA A 1 195 ? -38.344 41.474 -1.267 1.00 56.43 181 ALA A C 1
ATOM 1372 O O . ALA A 1 195 ? -38.310 41.014 -2.422 1.00 58.65 181 ALA A O 1
ATOM 1374 N N . GLU A 1 196 ? -39.209 42.395 -0.835 1.00 61.38 182 GLU A N 1
ATOM 1375 C CA . GLU A 1 196 ? -40.246 43.010 -1.725 1.00 66.14 182 GLU A CA 1
ATOM 1376 C C . GLU A 1 196 ? -39.538 43.940 -2.706 1.00 69.28 182 GLU A C 1
ATOM 1377 O O . GLU A 1 196 ? -38.435 44.386 -2.427 1.00 68.80 182 GLU A O 1
ATOM 1380 N N . PRO A 1 197 ? -40.096 44.203 -3.915 1.00 75.38 183 PRO A N 1
ATOM 1381 C CA . PRO A 1 197 ? -39.408 45.026 -4.926 1.00 77.16 183 PRO A CA 1
ATOM 1382 C C . PRO A 1 197 ? -39.206 46.512 -4.559 1.00 80.05 183 PRO A C 1
ATOM 1383 O O . PRO A 1 197 ? -40.164 47.145 -4.142 1.00 84.50 183 PRO A O 1
ATOM 1387 N N . GLY A 1 198 ? -37.990 47.039 -4.771 1.00 78.40 184 GLY A N 1
ATOM 1388 C CA . GLY A 1 198 ? -37.559 48.381 -4.331 1.00 80.69 184 GLY A CA 1
ATOM 1389 C C . GLY A 1 198 ? -38.273 49.485 -5.093 1.00 86.65 184 GLY A C 1
ATOM 1390 O O . GLY A 1 198 ? -37.726 49.885 -6.131 1.00 89.84 184 GLY A O 1
ATOM 1391 N N . SER A 1 202 ? -36.206 48.874 -9.369 1.00 52.84 188 SER A N 1
ATOM 1392 C CA . SER A 1 202 ? -36.757 47.516 -9.602 1.00 50.60 188 SER A CA 1
ATOM 1393 C C . SER A 1 202 ? -36.297 46.955 -10.960 1.00 48.40 188 SER A C 1
ATOM 1394 O O . SER A 1 202 ? -36.665 47.550 -12.019 1.00 46.31 188 SER A O 1
ATOM 1397 N N . VAL A 1 203 ? -35.532 45.858 -10.949 1.00 45.07 189 VAL A N 1
ATOM 1398 C CA . VAL A 1 203 ? -35.206 45.104 -12.189 1.00 43.47 189 VAL A CA 1
ATOM 1399 C C . VAL A 1 203 ? -36.504 44.572 -12.836 1.00 41.36 189 VAL A C 1
ATOM 1400 O O . VAL A 1 203 ? -36.574 44.553 -14.087 1.00 39.68 189 VAL A O 1
ATOM 1404 N N . LEU A 1 204 ? -37.501 44.173 -12.049 1.00 39.17 190 LEU A N 1
ATOM 1405 C CA . LEU A 1 204 ? -38.734 43.553 -12.619 1.00 39.72 190 LEU A CA 1
ATOM 1406 C C . LEU A 1 204 ? -39.536 44.641 -13.368 1.00 40.40 190 LEU A C 1
ATOM 1407 O O . LEU A 1 204 ? -40.031 44.357 -14.483 1.00 39.92 190 LEU A O 1
ATOM 1412 N N . ALA A 1 205 ? -39.563 45.871 -12.867 1.00 41.39 191 ALA A N 1
ATOM 1413 C CA . ALA A 1 205 ? -40.188 47.010 -13.571 1.00 43.95 191 ALA A CA 1
ATOM 1414 C C . ALA A 1 205 ? -39.398 47.328 -14.855 1.00 45.10 191 ALA A C 1
ATOM 1415 O O . ALA A 1 205 ? -40.026 47.607 -15.893 1.00 43.66 191 ALA A O 1
ATOM 1417 N N . GLU A 1 206 ? -38.067 47.276 -14.831 1.00 44.98 192 GLU A N 1
ATOM 1418 C CA . GLU A 1 206 ? -37.266 47.661 -16.024 1.00 48.73 192 GLU A CA 1
ATOM 1419 C C . GLU A 1 206 ? -37.414 46.570 -17.099 1.00 45.45 192 GLU A C 1
ATOM 1420 O O . GLU A 1 206 ? -37.190 46.859 -18.299 1.00 43.29 192 GLU A O 1
ATOM 1426 N N . LEU A 1 207 ? -37.855 45.378 -16.701 1.00 41.80 193 LEU A N 1
ATOM 1427 C CA . LEU A 1 207 ? -38.138 44.280 -17.649 1.00 40.36 193 LEU A CA 1
ATOM 1428 C C . LEU A 1 207 ? -39.567 44.357 -18.217 1.00 39.00 193 LEU A C 1
ATOM 1429 O O . LEU A 1 207 ? -39.759 43.748 -19.259 1.00 40.56 193 LEU A O 1
ATOM 1434 N N . GLY A 1 208 ? -40.526 44.978 -17.522 1.00 37.40 194 GLY A N 1
ATOM 1435 C CA . GLY A 1 208 ? -41.964 44.945 -17.852 1.00 36.61 194 GLY A CA 1
ATOM 1436 C C . GLY A 1 208 ? -42.685 43.735 -17.277 1.00 34.77 194 GLY A C 1
ATOM 1437 O O . GLY A 1 208 ? -43.734 43.375 -17.778 1.00 33.86 194 GLY A O 1
ATOM 1438 N N . VAL A 1 209 ? -42.143 43.087 -16.253 1.00 34.00 195 VAL A N 1
ATOM 1439 C CA . VAL A 1 209 ? -42.787 41.915 -15.603 1.00 34.15 195 VAL A CA 1
ATOM 1440 C C . VAL A 1 209 ? -43.980 42.407 -14.788 1.00 36.03 195 VAL A C 1
ATOM 1441 O O . VAL A 1 209 ? -43.873 43.456 -14.168 1.00 38.73 195 VAL A O 1
ATOM 1445 N N . ASP A 1 210 ? -45.084 41.686 -14.889 1.00 36.63 196 ASP A N 1
ATOM 1446 C CA . ASP A 1 210 ? -46.353 41.974 -14.194 1.00 39.00 196 ASP A CA 1
ATOM 1447 C C . ASP A 1 210 ? -46.314 41.224 -12.869 1.00 38.70 196 ASP A C 1
ATOM 1448 O O . ASP A 1 210 ? -46.326 39.955 -12.905 1.00 34.58 196 ASP A O 1
ATOM 1453 N N . LEU A 1 211 ? -46.246 41.968 -11.756 1.00 40.74 197 LEU A N 1
ATOM 1454 C CA . LEU A 1 211 ? -46.189 41.385 -10.391 1.00 43.15 197 LEU A CA 1
ATOM 1455 C C . LEU A 1 211 ? -47.527 40.694 -10.034 1.00 43.45 197 LEU A C 1
ATOM 1456 O O . LEU A 1 211 ? -47.517 39.903 -9.118 1.00 44.03 197 LEU A O 1
ATOM 1461 N N . ASN A 1 212 ? -48.602 40.891 -10.789 1.00 43.70 198 ASN A N 1
ATOM 1462 C CA . ASN A 1 212 ? -49.930 40.276 -10.523 1.00 47.02 198 ASN A CA 1
ATOM 1463 C C . ASN A 1 212 ? -50.054 38.880 -11.126 1.00 46.26 198 ASN A C 1
ATOM 1464 O O . ASN A 1 212 ? -51.080 38.250 -10.895 1.00 48.90 198 ASN A O 1
ATOM 1469 N N . ARG A 1 213 ? -49.073 38.439 -11.909 1.00 44.41 199 ARG A N 1
ATOM 1470 C CA . ARG A 1 213 ? -49.104 37.111 -12.565 1.00 42.92 199 ARG A CA 1
ATOM 1471 C C . ARG A 1 213 ? -47.954 36.276 -12.025 1.00 38.42 199 ARG A C 1
ATOM 1472 O O . ARG A 1 213 ? -46.907 36.817 -11.666 1.00 33.79 199 ARG A O 1
ATOM 1480 N N . PRO A 1 214 ? -48.099 34.935 -12.019 1.00 36.36 200 PRO A N 1
ATOM 1481 C CA . PRO A 1 214 ? -47.037 34.072 -11.526 1.00 34.84 200 PRO A CA 1
ATOM 1482 C C . PRO A 1 214 ? -45.734 34.303 -12.324 1.00 33.17 200 PRO A C 1
ATOM 1483 O O . PRO A 1 214 ? -45.777 34.661 -13.523 1.00 32.62 200 PRO A O 1
ATOM 1487 N N . ILE A 1 215 ? -44.611 34.088 -11.643 1.00 31.31 201 ILE A N 1
ATOM 1488 C CA . ILE A 1 215 ? -43.223 34.231 -12.148 1.00 30.23 201 ILE A CA 1
ATOM 1489 C C . ILE A 1 215 ? -42.463 32.932 -11.850 1.00 30.14 201 ILE A C 1
ATOM 1490 O O . ILE A 1 215 ? -42.451 32.488 -10.688 1.00 30.07 201 ILE A O 1
ATOM 1495 N N . VAL A 1 216 ? -41.911 32.345 -12.906 1.00 29.82 202 VAL A N 1
ATOM 1496 C CA . VAL A 1 216 ? -41.006 31.173 -12.833 1.00 28.81 202 VAL A CA 1
ATOM 1497 C C . VAL A 1 216 ? -39.642 31.710 -13.211 1.00 27.77 202 VAL A C 1
ATOM 1498 O O . VAL A 1 216 ? -39.546 32.286 -14.297 1.00 29.25 202 VAL A O 1
ATOM 1502 N N . ALA A 1 217 ? -38.654 31.579 -12.329 1.00 26.71 203 ALA A N 1
ATOM 1503 C CA . ALA A 1 217 ? -37.330 32.217 -12.528 1.00 26.79 203 ALA A CA 1
ATOM 1504 C C . ALA A 1 217 ? -36.269 31.145 -12.773 1.00 26.52 203 ALA A C 1
ATOM 1505 O O . ALA A 1 217 ? -36.364 30.082 -12.159 1.00 27.36 203 ALA A O 1
ATOM 1507 N N . PHE A 1 218 ? -35.279 31.489 -13.577 1.00 27.11 204 PHE A N 1
ATOM 1508 C CA . PHE A 1 218 ? -33.973 30.804 -13.715 1.00 28.73 204 PHE A CA 1
ATOM 1509 C C . PHE A 1 218 ? -32.860 31.848 -13.526 1.00 29.56 204 PHE A C 1
ATOM 1510 O O . PHE A 1 218 ? -32.992 32.970 -14.039 1.00 28.01 204 PHE A O 1
ATOM 1518 N N . VAL A 1 219 ? -31.774 31.463 -12.863 1.00 30.74 205 VAL A N 1
ATOM 1519 C CA . VAL A 1 219 ? -30.549 32.302 -12.724 1.00 32.79 205 VAL A CA 1
ATOM 1520 C C . VAL A 1 219 ? -29.328 31.431 -12.968 1.00 33.26 205 VAL A C 1
ATOM 1521 O O . VAL A 1 219 ? -29.233 30.367 -12.370 1.00 32.61 205 VAL A O 1
ATOM 1525 N N . GLY A 1 220 ? -28.452 31.845 -13.865 1.00 33.57 206 GLY A N 1
ATOM 1526 C CA . GLY A 1 220 ? -27.263 31.047 -14.165 1.00 35.82 206 GLY A CA 1
ATOM 1527 C C . GLY A 1 220 ? -26.680 31.444 -15.503 1.00 37.09 206 GLY A C 1
ATOM 1528 O O . GLY A 1 220 ? -27.309 32.182 -16.211 1.00 33.78 206 GLY A O 1
ATOM 1529 N N . ARG A 1 221 ? -25.464 31.000 -15.757 1.00 40.28 207 ARG A N 1
ATOM 1530 C CA . ARG A 1 221 ? -24.762 31.123 -17.053 1.00 42.53 207 ARG A CA 1
ATOM 1531 C C . ARG A 1 221 ? -25.405 30.173 -18.065 1.00 41.62 207 ARG A C 1
ATOM 1532 O O . ARG A 1 221 ? -25.898 29.080 -17.678 1.00 42.65 207 ARG A O 1
ATOM 1540 N N . ILE A 1 222 ? -25.352 30.552 -19.332 1.00 41.78 208 ILE A N 1
ATOM 1541 C CA . ILE A 1 222 ? -25.704 29.663 -20.466 1.00 41.70 208 ILE A CA 1
ATOM 1542 C C . ILE A 1 222 ? -24.495 28.758 -20.742 1.00 44.86 208 ILE A C 1
ATOM 1543 O O . ILE A 1 222 ? -23.565 29.157 -21.472 1.00 46.18 208 ILE A O 1
ATOM 1548 N N . THR A 1 223 ? -24.492 27.576 -20.129 1.00 44.18 209 THR A N 1
ATOM 1549 C CA . THR A 1 223 ? -23.592 26.464 -20.486 1.00 46.72 209 THR A CA 1
ATOM 1550 C C . THR A 1 223 ? -24.435 25.209 -20.701 1.00 46.21 209 THR A C 1
ATOM 1551 O O . THR A 1 223 ? -25.534 25.129 -20.153 1.00 40.79 209 THR A O 1
ATOM 1555 N N . ARG A 1 224 ? -23.872 24.232 -21.419 1.00 46.47 210 ARG A N 1
ATOM 1556 C CA . ARG A 1 224 ? -24.494 22.901 -21.647 1.00 46.85 210 ARG A CA 1
ATOM 1557 C C . ARG A 1 224 ? -24.962 22.312 -20.318 1.00 42.22 210 ARG A C 1
ATOM 1558 O O . ARG A 1 224 ? -26.117 21.862 -20.246 1.00 42.42 210 ARG A O 1
ATOM 1566 N N . GLN A 1 225 ? -24.098 22.411 -19.313 1.00 39.94 211 GLN A N 1
ATOM 1567 C CA . GLN A 1 225 ? -24.270 21.787 -17.983 1.00 39.61 211 GLN A CA 1
ATOM 1568 C C . GLN A 1 225 ? -25.523 22.373 -17.304 1.00 34.61 211 GLN A C 1
ATOM 1569 O O . GLN A 1 225 ? -26.158 21.620 -16.528 1.00 31.52 211 GLN A O 1
ATOM 1575 N N . LYS A 1 226 ? -25.873 23.638 -17.567 1.00 32.83 212 LYS A N 1
ATOM 1576 C CA . LYS A 1 226 ? -26.934 24.344 -16.795 1.00 33.48 212 LYS A CA 1
ATOM 1577 C C . LYS A 1 226 ? -28.340 24.054 -17.355 1.00 31.06 212 LYS A C 1
ATOM 1578 O O . LYS A 1 226 ? -29.307 24.410 -16.665 1.00 29.72 212 LYS A O 1
ATOM 1584 N N . GLY A 1 227 ? -28.457 23.467 -18.555 1.00 31.14 213 GLY A N 1
ATOM 1585 C CA . GLY A 1 227 ? -29.709 22.908 -19.119 1.00 29.66 213 GLY A CA 1
ATOM 1586 C C . GLY A 1 227 ? -30.756 23.966 -19.445 1.00 29.93 213 GLY A C 1
ATOM 1587 O O . GLY A 1 227 ? -31.946 23.638 -19.437 1.00 29.18 213 GLY A O 1
ATOM 1588 N N . VAL A 1 228 ? -30.353 25.207 -19.732 1.00 31.10 214 VAL A N 1
ATOM 1589 C CA . VAL A 1 228 ? -31.316 26.307 -19.995 1.00 31.73 214 VAL A CA 1
ATOM 1590 C C . VAL A 1 228 ? -32.280 25.893 -21.134 1.00 31.80 214 VAL A C 1
ATOM 1591 O O . VAL A 1 228 ? -33.490 26.162 -21.021 1.00 30.21 214 VAL A O 1
ATOM 1595 N N . ALA A 1 229 ? -31.781 25.285 -22.216 1.00 31.22 215 ALA A N 1
ATOM 1596 C CA . ALA A 1 229 ? -32.615 24.846 -23.360 1.00 33.03 215 ALA A CA 1
ATOM 1597 C C . ALA A 1 229 ? -33.744 23.923 -22.882 1.00 31.03 215 ALA A C 1
ATOM 1598 O O . ALA A 1 229 ? -34.803 23.971 -23.471 1.00 31.08 215 ALA A O 1
ATOM 1600 N N . HIS A 1 230 ? -33.538 23.126 -21.846 1.00 29.92 216 HIS A N 1
ATOM 1601 C CA . HIS A 1 230 ? -34.566 22.179 -21.351 1.00 29.32 216 HIS A CA 1
ATOM 1602 C C . HIS A 1 230 ? -35.703 22.967 -20.672 1.00 29.45 216 HIS A C 1
ATOM 1603 O O . HIS A 1 230 ? -36.877 22.570 -20.834 1.00 30.25 216 HIS A O 1
ATOM 1610 N N . LEU A 1 231 ? -35.368 23.999 -19.908 1.00 27.70 217 LEU A N 1
ATOM 1611 C CA . LEU A 1 231 ? -36.384 24.868 -19.253 1.00 27.58 217 LEU A CA 1
ATOM 1612 C C . LEU A 1 231 ? -37.183 25.603 -20.334 1.00 28.69 217 LEU A C 1
ATOM 1613 O O . LEU A 1 231 ? -38.424 25.639 -20.219 1.00 29.23 217 LEU A O 1
ATOM 1618 N N . VAL A 1 232 ? -36.518 26.176 -21.332 1.00 29.31 218 VAL A N 1
ATOM 1619 C CA . VAL A 1 232 ? -37.231 26.927 -22.399 1.00 29.63 218 VAL A CA 1
ATOM 1620 C C . VAL A 1 232 ? -38.194 25.964 -23.114 1.00 30.90 218 VAL A C 1
ATOM 1621 O O . VAL A 1 232 ? -39.348 26.362 -23.350 1.00 29.89 218 VAL A O 1
ATOM 1625 N N . ALA A 1 233 ? -37.780 24.712 -23.368 1.00 30.70 219 ALA A N 1
ATOM 1626 C CA . ALA A 1 233 ? -38.666 23.709 -24.000 1.00 31.15 219 ALA A CA 1
ATOM 1627 C C . ALA A 1 233 ? -39.839 23.433 -23.058 1.00 30.71 219 ALA A C 1
ATOM 1628 O O . ALA A 1 233 ? -40.983 23.424 -23.527 1.00 32.57 219 ALA A O 1
ATOM 1630 N N . ALA A 1 234 ? -39.586 23.201 -21.775 1.00 28.96 220 ALA A N 1
ATOM 1631 C CA . ALA A 1 234 ? -40.629 22.890 -20.775 1.00 28.90 220 ALA A CA 1
ATOM 1632 C C . ALA A 1 234 ? -41.670 24.026 -20.699 1.00 29.22 220 ALA A C 1
ATOM 1633 O O . ALA A 1 234 ? -42.869 23.720 -20.515 1.00 30.69 220 ALA A O 1
ATOM 1635 N N . ALA A 1 235 ? -41.230 25.274 -20.843 1.00 28.57 221 ALA A N 1
ATOM 1636 C CA . ALA A 1 235 ? -42.063 26.470 -20.638 1.00 29.53 221 ALA A CA 1
ATOM 1637 C C . ALA A 1 235 ? -43.206 26.495 -21.673 1.00 31.67 221 ALA A C 1
ATOM 1638 O O . ALA A 1 235 ? -44.252 27.148 -21.404 1.00 33.84 221 ALA A O 1
ATOM 1640 N N . HIS A 1 236 ? -43.056 25.839 -22.830 1.00 30.28 222 HIS A N 1
ATOM 1641 C CA . HIS A 1 236 ? -44.181 25.685 -23.786 1.00 33.78 222 HIS A CA 1
ATOM 1642 C C . HIS A 1 236 ? -45.420 25.088 -23.091 1.00 36.37 222 HIS A C 1
ATOM 1643 O O . HIS A 1 236 ? -46.509 25.384 -23.569 1.00 37.61 222 HIS A O 1
ATOM 1650 N N . ARG A 1 237 ? -45.262 24.320 -22.006 1.00 34.75 223 ARG A N 1
ATOM 1651 C CA . ARG A 1 237 ? -46.347 23.562 -21.341 1.00 38.58 223 ARG A CA 1
ATOM 1652 C C . ARG A 1 237 ? -46.833 24.273 -20.063 1.00 38.25 223 ARG A C 1
ATOM 1653 O O . ARG A 1 237 ? -47.690 23.714 -19.383 1.00 38.07 223 ARG A O 1
ATOM 1661 N N . PHE A 1 238 ? -46.332 25.466 -19.730 1.00 36.15 224 PHE A N 1
ATOM 1662 C CA . PHE A 1 238 ? -46.780 26.226 -18.525 1.00 36.35 224 PHE A CA 1
ATOM 1663 C C . PHE A 1 238 ? -48.196 26.769 -18.760 1.00 38.61 224 PHE A C 1
ATOM 1664 O O . PHE A 1 238 ? -48.525 27.066 -19.927 1.00 38.15 224 PHE A O 1
ATOM 1672 N N . ALA A 1 239 ? -49.011 26.969 -17.707 1.00 41.19 225 ALA A N 1
ATOM 1673 C CA . ALA A 1 239 ? -50.326 27.649 -17.816 1.00 44.20 225 ALA A CA 1
ATOM 1674 C C . ALA A 1 239 ? -50.110 28.992 -18.498 1.00 44.32 225 ALA A C 1
ATOM 1675 O O . ALA A 1 239 ? -49.037 29.566 -18.379 1.00 41.59 225 ALA A O 1
ATOM 1677 N N . PRO A 1 240 ? -51.083 29.522 -19.272 1.00 46.06 226 PRO A N 1
ATOM 1678 C CA . PRO A 1 240 ? -50.802 30.670 -20.137 1.00 47.04 226 PRO A CA 1
ATOM 1679 C C . PRO A 1 240 ? -50.468 32.019 -19.459 1.00 47.98 226 PRO A C 1
ATOM 1680 O O . PRO A 1 240 ? -49.780 32.818 -20.082 1.00 49.54 226 PRO A O 1
ATOM 1684 N N . ASP A 1 241 ? -50.945 32.290 -18.245 1.00 48.78 227 ASP A N 1
ATOM 1685 C CA . ASP A 1 241 ? -50.624 33.587 -17.586 1.00 50.02 227 ASP A CA 1
ATOM 1686 C C . ASP A 1 241 ? -49.246 33.534 -16.887 1.00 44.98 227 ASP A C 1
ATOM 1687 O O . ASP A 1 241 ? -48.783 34.595 -16.445 1.00 44.78 227 ASP A O 1
ATOM 1692 N N . VAL A 1 242 ? -48.561 32.379 -16.840 1.00 35.63 228 VAL A N 1
ATOM 1693 C CA . VAL A 1 242 ? -47.213 32.238 -16.193 1.00 34.90 228 VAL A CA 1
ATOM 1694 C C . VAL A 1 242 ? -46.110 32.990 -16.962 1.00 33.04 228 VAL A C 1
ATOM 1695 O O . VAL A 1 242 ? -45.938 32.792 -18.199 1.00 33.53 228 VAL A O 1
ATOM 1699 N N . GLN A 1 243 ? -45.344 33.798 -16.238 1.00 31.12 229 GLN A N 1
ATOM 1700 C CA . GLN A 1 243 ? -44.207 34.542 -16.812 1.00 30.13 229 GLN A CA 1
ATOM 1701 C C . GLN A 1 243 ? -42.928 33.737 -16.547 1.00 29.89 229 GLN A C 1
ATOM 1702 O O . GLN A 1 243 ? -42.711 33.281 -15.406 1.00 31.01 229 GLN A O 1
ATOM 1708 N N . LEU A 1 244 ? -42.105 33.576 -17.579 1.00 29.84 230 LEU A N 1
ATOM 1709 C CA . LEU A 1 244 ? -40.764 32.968 -17.426 1.00 29.34 230 LEU A CA 1
ATOM 1710 C C . LEU A 1 244 ? -39.762 34.125 -17.385 1.00 29.87 230 LEU A C 1
ATOM 1711 O O . LEU A 1 244 ? -39.699 34.920 -18.347 1.00 29.83 230 LEU A O 1
ATOM 1716 N N . VAL A 1 245 ? -39.046 34.248 -16.295 1.00 29.00 231 VAL A N 1
ATOM 1717 C CA . VAL A 1 245 ? -37.959 35.252 -16.173 1.00 30.31 231 VAL A CA 1
ATOM 1718 C C . VAL A 1 245 ? -36.629 34.501 -16.177 1.00 29.76 231 VAL A C 1
ATOM 1719 O O . VAL A 1 245 ? -36.281 33.911 -15.149 1.00 29.41 231 VAL A O 1
ATOM 1723 N N . LEU A 1 246 ? -35.933 34.548 -17.304 1.00 29.34 232 LEU A N 1
ATOM 1724 C CA . LEU A 1 246 ? -34.660 33.835 -17.546 1.00 31.57 232 LEU A CA 1
ATOM 1725 C C . LEU A 1 246 ? -33.526 34.799 -17.285 1.00 31.89 232 LEU A C 1
ATOM 1726 O O . LEU A 1 246 ? -33.397 35.708 -18.104 1.00 35.42 232 LEU A O 1
ATOM 1731 N N . CYS A 1 247 ? -32.770 34.626 -16.207 1.00 33.16 233 CYS A N 1
ATOM 1732 C CA . CYS A 1 247 ? -31.533 35.399 -15.968 1.00 34.68 233 CYS A CA 1
ATOM 1733 C C . CYS A 1 247 ? -30.385 34.509 -16.418 1.00 34.13 233 CYS A C 1
ATOM 1734 O O . CYS A 1 247 ? -29.877 33.722 -15.609 1.00 34.34 233 CYS A O 1
ATOM 1737 N N . ALA A 1 248 ? -30.087 34.547 -17.707 1.00 32.42 234 ALA A N 1
ATOM 1738 C CA . ALA A 1 248 ? -29.178 33.577 -18.358 1.00 33.22 234 ALA A CA 1
ATOM 1739 C C . ALA A 1 248 ? -28.173 34.347 -19.194 1.00 34.77 234 ALA A C 1
ATOM 1740 O O . ALA A 1 248 ? -28.576 34.873 -20.220 1.00 34.09 234 ALA A O 1
ATOM 1742 N N . GLY A 1 249 ? -26.948 34.485 -18.705 1.00 36.93 235 GLY A N 1
ATOM 1743 C CA . GLY A 1 249 ? -25.929 35.344 -19.340 1.00 39.11 235 GLY A CA 1
ATOM 1744 C C . GLY A 1 249 ? -24.648 34.595 -19.620 1.00 39.68 235 GLY A C 1
ATOM 1745 O O . GLY A 1 249 ? -24.595 33.358 -19.368 1.00 38.81 235 GLY A O 1
ATOM 1746 N N . ALA A 1 250 ? -23.646 35.314 -20.121 1.00 40.68 236 ALA A N 1
ATOM 1747 C CA . ALA A 1 250 ? -22.242 34.860 -20.271 1.00 42.76 236 ALA A CA 1
ATOM 1748 C C . ALA A 1 250 ? -22.188 33.453 -20.849 1.00 41.80 236 ALA A C 1
ATOM 1749 O O . ALA A 1 250 ? -21.672 32.543 -20.210 1.00 42.61 236 ALA A O 1
ATOM 1751 N N . PRO A 1 251 ? -22.723 33.225 -22.062 1.00 41.71 237 PRO A N 1
ATOM 1752 C CA . PRO A 1 251 ? -22.698 31.898 -22.670 1.00 41.50 237 PRO A CA 1
ATOM 1753 C C . PRO A 1 251 ? -21.239 31.491 -22.861 1.00 43.73 237 PRO A C 1
ATOM 1754 O O . PRO A 1 251 ? -20.436 32.326 -23.180 1.00 46.06 237 PRO A O 1
ATOM 1758 N N . ASP A 1 252 ? -20.924 30.229 -22.621 1.00 44.44 238 ASP A N 1
ATOM 1759 C CA . ASP A 1 252 ? -19.518 29.782 -22.650 1.00 45.84 238 ASP A CA 1
ATOM 1760 C C . ASP A 1 252 ? -19.141 29.437 -24.094 1.00 45.62 238 ASP A C 1
ATOM 1761 O O . ASP A 1 252 ? -17.959 29.346 -24.342 1.00 46.39 238 ASP A O 1
ATOM 1766 N N . THR A 1 253 ? -20.088 29.269 -25.023 1.00 44.14 239 THR A N 1
ATOM 1767 C CA . THR A 1 253 ? -19.768 29.117 -26.471 1.00 44.21 239 THR A CA 1
ATOM 1768 C C . THR A 1 253 ? -20.739 29.927 -27.321 1.00 42.74 239 THR A C 1
ATOM 1769 O O . THR A 1 253 ? -21.896 30.057 -26.967 1.00 39.48 239 THR A O 1
ATOM 1773 N N . PRO A 1 254 ? -20.339 30.442 -28.500 1.00 44.10 240 PRO A N 1
ATOM 1774 C CA . PRO A 1 254 ? -21.287 31.092 -29.411 1.00 44.39 240 PRO A CA 1
ATOM 1775 C C . PRO A 1 254 ? -22.429 30.167 -29.865 1.00 42.98 240 PRO A C 1
ATOM 1776 O O . PRO A 1 254 ? -23.517 30.644 -30.021 1.00 40.66 240 PRO A O 1
ATOM 1780 N N . GLN A 1 255 ? -22.165 28.868 -30.024 1.00 44.63 241 GLN A N 1
ATOM 1781 C CA . GLN A 1 255 ? -23.182 27.875 -30.468 1.00 44.88 241 GLN A CA 1
ATOM 1782 C C . GLN A 1 255 ? -24.332 27.852 -29.461 1.00 41.31 241 GLN A C 1
ATOM 1783 O O . GLN A 1 255 ? -25.493 27.933 -29.855 1.00 39.59 241 GLN A O 1
ATOM 1789 N N . ILE A 1 256 ? -24.030 27.732 -28.177 1.00 39.60 242 ILE A N 1
ATOM 1790 C CA . ILE A 1 256 ? -25.090 27.585 -27.151 1.00 37.68 242 ILE A CA 1
ATOM 1791 C C . ILE A 1 256 ? -25.827 28.924 -26.996 1.00 35.62 242 ILE A C 1
ATOM 1792 O O . ILE A 1 256 ? -27.040 28.884 -26.790 1.00 33.79 242 ILE A O 1
ATOM 1797 N N . ALA A 1 257 ? -25.147 30.062 -27.136 1.00 35.82 243 ALA A N 1
ATOM 1798 C CA . ALA A 1 257 ? -25.828 31.380 -27.222 1.00 35.18 243 ALA A CA 1
ATOM 1799 C C . ALA A 1 257 ? -26.876 31.340 -28.362 1.00 35.34 243 ALA A C 1
ATOM 1800 O O . ALA A 1 257 ? -28.046 31.714 -28.129 1.00 33.71 243 ALA A O 1
ATOM 1802 N N . GLU A 1 258 ? -26.520 30.856 -29.553 1.00 36.89 244 GLU A N 1
ATOM 1803 C CA . GLU A 1 258 ? -27.483 30.796 -30.694 1.00 38.72 244 GLU A CA 1
ATOM 1804 C C . GLU A 1 258 ? -28.631 29.820 -30.384 1.00 37.15 244 GLU A C 1
ATOM 1805 O O . GLU A 1 258 ? -29.789 30.160 -30.724 1.00 37.18 244 GLU A O 1
ATOM 1811 N N . GLU A 1 259 ? -28.354 28.664 -29.785 1.00 36.12 245 GLU A N 1
ATOM 1812 C CA . GLU A 1 259 ? -29.388 27.640 -29.468 1.00 36.01 245 GLU A CA 1
ATOM 1813 C C . GLU A 1 259 ? -30.400 28.246 -28.484 1.00 34.20 245 GLU A C 1
ATOM 1814 O O . GLU A 1 259 ? -31.614 28.041 -28.674 1.00 33.12 245 GLU A O 1
ATOM 1820 N N . VAL A 1 260 ? -29.935 28.951 -27.459 1.00 32.62 246 VAL A N 1
ATOM 1821 C CA . VAL A 1 260 ? -30.839 29.484 -26.412 1.00 31.60 246 VAL A CA 1
ATOM 1822 C C . VAL A 1 260 ? -31.604 30.651 -27.022 1.00 31.89 246 VAL A C 1
ATOM 1823 O O . VAL A 1 260 ? -32.803 30.732 -26.825 1.00 31.91 246 VAL A O 1
ATOM 1827 N N . SER A 1 261 ? -30.931 31.518 -27.765 1.00 33.49 247 SER A N 1
ATOM 1828 C CA . SER A 1 261 ? -31.567 32.669 -28.434 1.00 34.77 247 SER A CA 1
ATOM 1829 C C . SER A 1 261 ? -32.711 32.190 -29.349 1.00 35.23 247 SER A C 1
ATOM 1830 O O . SER A 1 261 ? -33.826 32.745 -29.303 1.00 33.61 247 SER A O 1
ATOM 1833 N N . SER A 1 262 ? -32.450 31.173 -30.160 1.00 35.06 248 SER A N 1
ATOM 1834 C CA . SER A 1 262 ? -33.436 30.578 -31.082 1.00 37.66 248 SER A CA 1
ATOM 1835 C C . SER A 1 262 ? -34.603 29.960 -30.307 1.00 35.84 248 SER A C 1
ATOM 1836 O O . SER A 1 262 ? -35.769 30.193 -30.673 1.00 34.02 248 SER A O 1
ATOM 1839 N N . ALA A 1 263 ? -34.314 29.228 -29.233 1.00 34.65 249 ALA A N 1
ATOM 1840 C CA . ALA A 1 263 ? -35.331 28.583 -28.377 1.00 33.60 249 ALA A CA 1
ATOM 1841 C C . ALA A 1 263 ? -36.191 29.660 -27.686 1.00 31.77 249 ALA A C 1
ATOM 1842 O O . ALA A 1 263 ? -37.404 29.463 -27.565 1.00 29.53 249 ALA A O 1
ATOM 1844 N N . VAL A 1 264 ? -35.571 30.736 -27.225 1.00 29.03 250 VAL A N 1
ATOM 1845 C CA . VAL A 1 264 ? -36.302 31.844 -26.555 1.00 29.87 250 VAL A CA 1
ATOM 1846 C C . VAL A 1 264 ? -37.241 32.494 -27.578 1.00 30.39 250 VAL A C 1
ATOM 1847 O O . VAL A 1 264 ? -38.388 32.756 -27.232 1.00 30.22 250 VAL A O 1
ATOM 1851 N N . GLN A 1 265 ? -36.779 32.744 -28.798 1.00 33.24 251 GLN A N 1
ATOM 1852 C CA . GLN A 1 265 ? -37.639 33.348 -29.826 1.00 36.33 251 GLN A CA 1
ATOM 1853 C C . GLN A 1 265 ? -38.831 32.431 -30.171 1.00 36.11 251 GLN A C 1
ATOM 1854 O O . GLN A 1 265 ? -39.939 32.959 -30.286 1.00 36.20 251 GLN A O 1
ATOM 1860 N N . GLN A 1 266 ? -38.625 31.125 -30.344 1.00 34.23 252 GLN A N 1
ATOM 1861 C CA . GLN A 1 266 ? -39.708 30.133 -30.599 1.00 36.12 252 GLN A CA 1
ATOM 1862 C C . GLN A 1 266 ? -40.698 30.123 -29.428 1.00 32.96 252 GLN A C 1
ATOM 1863 O O . GLN A 1 266 ? -41.921 30.074 -29.671 1.00 32.98 252 GLN A O 1
ATOM 1869 N N . LEU A 1 267 ? -40.214 30.185 -28.186 1.00 31.20 253 LEU A N 1
ATOM 1870 C CA . LEU A 1 267 ? -41.108 30.218 -26.998 1.00 30.77 253 LEU A CA 1
ATOM 1871 C C . LEU A 1 267 ? -41.988 31.473 -27.042 1.00 30.93 253 LEU A C 1
ATOM 1872 O O . LEU A 1 267 ? -43.208 31.356 -26.776 1.00 30.62 253 LEU A O 1
ATOM 1877 N N . ALA A 1 268 ? -41.365 32.636 -27.263 1.00 31.64 254 ALA A N 1
ATOM 1878 C CA . ALA A 1 268 ? -42.060 33.957 -27.312 1.00 33.00 254 ALA A CA 1
ATOM 1879 C C . ALA A 1 268 ? -43.100 33.972 -28.449 1.00 34.29 254 ALA A C 1
ATOM 1880 O O . ALA A 1 268 ? -44.110 34.634 -28.310 1.00 34.15 254 ALA A O 1
ATOM 1882 N N . GLN A 1 269 ? -42.878 33.225 -29.526 1.00 36.24 255 GLN A N 1
ATOM 1883 C CA . GLN A 1 269 ? -43.891 33.032 -30.598 1.00 39.56 255 GLN A CA 1
ATOM 1884 C C . GLN A 1 269 ? -45.092 32.237 -30.070 1.00 38.67 255 GLN A C 1
ATOM 1885 O O . GLN A 1 269 ? -46.196 32.474 -30.535 1.00 38.85 255 GLN A O 1
ATOM 1891 N N . ALA A 1 270 ? -44.876 31.270 -29.180 1.00 37.09 256 ALA A N 1
ATOM 1892 C CA . ALA A 1 270 ? -45.939 30.350 -28.717 1.00 38.68 256 ALA A CA 1
ATOM 1893 C C . ALA A 1 270 ? -46.690 30.967 -27.531 1.00 37.51 256 ALA A C 1
ATOM 1894 O O . ALA A 1 270 ? -47.845 30.610 -27.352 1.00 38.72 256 ALA A O 1
ATOM 1896 N N . ARG A 1 271 ? -46.083 31.844 -26.738 1.00 35.82 257 ARG A N 1
ATOM 1897 C CA . ARG A 1 271 ? -46.718 32.271 -25.455 1.00 37.22 257 ARG A CA 1
ATOM 1898 C C . ARG A 1 271 ? -46.261 33.683 -25.073 1.00 38.16 257 ARG A C 1
ATOM 1899 O O . ARG A 1 271 ? -45.203 34.143 -25.536 1.00 37.67 257 ARG A O 1
ATOM 1907 N N . THR A 1 272 ? -47.085 34.346 -24.272 1.00 38.33 258 THR A N 1
ATOM 1908 C CA . THR A 1 272 ? -46.804 35.640 -23.641 1.00 38.57 258 THR A CA 1
ATOM 1909 C C . THR A 1 272 ? -45.938 35.438 -22.393 1.00 37.15 258 THR A C 1
ATOM 1910 O O . THR A 1 272 ? -45.757 34.267 -21.977 1.00 35.25 258 THR A O 1
ATOM 1914 N N . GLY A 1 273 ? -45.367 36.532 -21.870 1.00 36.34 259 GLY A N 1
ATOM 1915 C CA . GLY A 1 273 ? -44.713 36.582 -20.545 1.00 36.04 259 GLY A CA 1
ATOM 1916 C C . GLY A 1 273 ? -43.307 35.970 -20.521 1.00 32.21 259 GLY A C 1
ATOM 1917 O O . GLY A 1 273 ? -42.827 35.661 -19.438 1.00 33.33 259 GLY A O 1
ATOM 1918 N N . VAL A 1 274 ? -42.598 35.971 -21.640 1.00 30.93 260 VAL A N 1
ATOM 1919 C CA . VAL A 1 274 ? -41.193 35.484 -21.713 1.00 30.59 260 VAL A CA 1
ATOM 1920 C C . VAL A 1 274 ? -40.288 36.698 -21.567 1.00 30.89 260 VAL A C 1
ATOM 1921 O O . VAL A 1 274 ? -40.467 37.660 -22.325 1.00 30.21 260 VAL A O 1
ATOM 1925 N N . PHE A 1 275 ? -39.386 36.665 -20.592 1.00 30.35 261 PHE A N 1
ATOM 1926 C CA . PHE A 1 275 ? -38.396 37.743 -20.352 1.00 30.61 261 PHE A CA 1
ATOM 1927 C C . PHE A 1 275 ? -37.035 37.097 -20.258 1.00 31.93 261 PHE A C 1
ATOM 1928 O O . PHE A 1 275 ? -36.901 35.977 -19.707 1.00 32.46 261 PHE A O 1
ATOM 1936 N N . TRP A 1 276 ? -36.050 37.761 -20.835 1.00 32.47 262 TRP A N 1
ATOM 1937 C CA . TRP A 1 276 ? -34.675 37.244 -20.841 1.00 32.78 262 TRP A CA 1
ATOM 1938 C C . TRP A 1 276 ? -33.755 38.381 -20.459 1.00 34.90 262 TRP A C 1
ATOM 1939 O O . TRP A 1 276 ? -33.689 39.381 -21.235 1.00 34.62 262 TRP A O 1
ATOM 1950 N N . VAL A 1 277 ? -33.107 38.239 -19.301 1.00 33.99 263 VAL A N 1
ATOM 1951 C CA . VAL A 1 277 ? -32.059 39.182 -18.849 1.00 37.54 263 VAL A CA 1
ATOM 1952 C C . VAL A 1 277 ? -30.746 38.551 -19.308 1.00 38.76 263 VAL A C 1
ATOM 1953 O O . VAL A 1 277 ? -30.369 37.467 -18.746 1.00 35.28 263 VAL A O 1
ATOM 1957 N N . ARG A 1 278 ? -30.073 39.184 -20.268 1.00 39.60 264 ARG A N 1
ATOM 1958 C CA . ARG A 1 278 ? -28.847 38.610 -20.875 1.00 41.37 264 ARG A CA 1
ATOM 1959 C C . ARG A 1 278 ? -27.635 39.018 -20.035 1.00 42.18 264 ARG A C 1
ATOM 1960 O O . ARG A 1 278 ? -26.638 38.367 -20.141 1.00 42.35 264 ARG A O 1
ATOM 1968 N N . GLU A 1 279 ? -27.691 40.089 -19.260 1.00 45.88 265 GLU A N 1
ATOM 1969 C CA . GLU A 1 279 ? -26.454 40.581 -18.595 1.00 53.11 265 GLU A CA 1
ATOM 1970 C C . GLU A 1 279 ? -26.372 39.949 -17.194 1.00 54.08 265 GLU A C 1
ATOM 1971 O O . GLU A 1 279 ? -27.435 39.544 -16.641 1.00 48.08 265 GLU A O 1
ATOM 1977 N N . MET A 1 280 ? -25.159 39.810 -16.658 1.00 60.00 266 MET A N 1
ATOM 1978 C CA . MET A 1 280 ? -24.960 39.272 -15.284 1.00 61.57 266 MET A CA 1
ATOM 1979 C C . MET A 1 280 ? -25.436 40.377 -14.325 1.00 55.47 266 MET A C 1
ATOM 1980 O O . MET A 1 280 ? -25.177 41.534 -14.590 1.00 58.02 266 MET A O 1
ATOM 1985 N N . LEU A 1 281 ? -26.230 39.995 -13.329 1.00 50.88 267 LEU A N 1
ATOM 1986 C CA . LEU A 1 281 ? -26.958 40.905 -12.406 1.00 47.85 267 LEU A CA 1
ATOM 1987 C C . LEU A 1 281 ? -26.209 40.920 -11.083 1.00 46.08 267 LEU A C 1
ATOM 1988 O O . LEU A 1 281 ? -25.707 39.890 -10.650 1.00 44.31 267 LEU A O 1
ATOM 1993 N N . PRO A 1 282 ? -26.206 42.038 -10.351 1.00 46.53 268 PRO A N 1
ATOM 1994 C CA . PRO A 1 282 ? -25.695 42.020 -8.980 1.00 47.19 268 PRO A CA 1
ATOM 1995 C C . PRO A 1 282 ? -26.665 41.286 -8.024 1.00 43.75 268 PRO A C 1
ATOM 1996 O O . PRO A 1 282 ? -27.784 40.981 -8.405 1.00 40.65 268 PRO A O 1
ATOM 2000 N N . THR A 1 283 ? -26.198 40.981 -6.813 1.00 43.54 269 THR A N 1
ATOM 2001 C CA . THR A 1 283 ? -26.949 40.295 -5.720 1.00 42.23 269 THR A CA 1
ATOM 2002 C C . THR A 1 283 ? -28.333 40.923 -5.490 1.00 40.86 269 THR A C 1
ATOM 2003 O O . THR A 1 283 ? -29.278 40.162 -5.433 1.00 38.67 269 THR A O 1
ATOM 2007 N N . HIS A 1 284 ? -28.472 42.237 -5.326 1.00 42.87 270 HIS A N 1
ATOM 2008 C CA . HIS A 1 284 ? -29.788 42.833 -4.939 1.00 44.17 270 HIS A CA 1
ATOM 2009 C C . HIS A 1 284 ? -30.853 42.575 -6.035 1.00 42.81 270 HIS A C 1
ATOM 2010 O O . HIS A 1 284 ? -32.053 42.424 -5.704 1.00 41.59 270 HIS A O 1
ATOM 2017 N N . LYS A 1 285 ? -30.449 42.496 -7.300 1.00 41.44 271 LYS A N 1
ATOM 2018 C CA . LYS A 1 285 ? -31.397 42.301 -8.424 1.00 40.03 271 LYS A CA 1
ATOM 2019 C C . LYS A 1 285 ? -31.772 40.827 -8.475 1.00 37.38 271 LYS A C 1
ATOM 2020 O O . LYS A 1 285 ? -32.983 40.541 -8.632 1.00 36.28 271 LYS A O 1
ATOM 2026 N N . ILE A 1 286 ? -30.796 39.932 -8.277 1.00 35.96 272 ILE A N 1
ATOM 2027 C CA . ILE A 1 286 ? -31.083 38.469 -8.227 1.00 34.92 272 ILE A CA 1
ATOM 2028 C C . ILE A 1 286 ? -32.048 38.205 -7.058 1.00 34.12 272 ILE A C 1
ATOM 2029 O O . ILE A 1 286 ? -32.995 37.456 -7.251 1.00 33.30 272 ILE A O 1
ATOM 2034 N N . ARG A 1 287 ? -31.782 38.770 -5.878 1.00 34.80 273 ARG A N 1
ATOM 2035 C CA . ARG A 1 287 ? -32.622 38.581 -4.669 1.00 35.08 273 ARG A CA 1
ATOM 2036 C C . ARG A 1 287 ? -34.057 39.029 -4.963 1.00 34.64 273 ARG A C 1
ATOM 2037 O O . ARG A 1 287 ? -34.982 38.296 -4.586 1.00 33.36 273 ARG A O 1
ATOM 2045 N N . GLU A 1 288 ? -34.229 40.172 -5.625 1.00 36.13 274 GLU A N 1
ATOM 2046 C CA . GLU A 1 288 ? -35.558 40.702 -6.037 1.00 37.42 274 GLU A CA 1
ATOM 2047 C C . GLU A 1 288 ? -36.287 39.661 -6.906 1.00 34.57 274 GLU A C 1
ATOM 2048 O O . GLU A 1 288 ? -37.476 39.379 -6.698 1.00 33.14 274 GLU A O 1
ATOM 2054 N N . ILE A 1 289 ? -35.616 39.124 -7.909 1.00 33.71 275 ILE A N 1
ATOM 2055 C CA . ILE A 1 289 ? -36.258 38.170 -8.852 1.00 32.43 275 ILE A CA 1
ATOM 2056 C C . ILE A 1 289 ? -36.556 36.850 -8.140 1.00 31.34 275 ILE A C 1
ATOM 2057 O O . ILE A 1 289 ? -37.642 36.320 -8.367 1.00 30.16 275 ILE A O 1
ATOM 2062 N N . LEU A 1 290 ? -35.592 36.283 -7.394 1.00 32.21 276 LEU A N 1
ATOM 2063 C CA . LEU A 1 290 ? -35.795 34.996 -6.666 1.00 31.53 276 LEU A CA 1
ATOM 2064 C C . LEU A 1 290 ? -36.955 35.153 -5.676 1.00 31.22 276 LEU A C 1
ATOM 2065 O O . LEU A 1 290 ? -37.758 34.224 -5.548 1.00 30.56 276 LEU A O 1
ATOM 2070 N N . SER A 1 291 ? -37.040 36.291 -4.987 1.00 31.70 277 SER A N 1
ATOM 2071 C CA . SER A 1 291 ? -38.124 36.574 -4.004 1.00 33.94 277 SER A CA 1
ATOM 2072 C C . SER A 1 291 ? -39.481 36.663 -4.709 1.00 33.99 277 SER A C 1
ATOM 2073 O O . SER A 1 291 ? -40.415 36.023 -4.235 1.00 34.81 277 SER A O 1
ATOM 2076 N N . ALA A 1 292 ? -39.588 37.366 -5.838 1.00 35.93 278 ALA A N 1
ATOM 2077 C CA . ALA A 1 292 ? -40.879 37.539 -6.541 1.00 35.04 278 ALA A CA 1
ATOM 2078 C C . ALA A 1 292 ? -41.348 36.208 -7.146 1.00 34.52 278 ALA A C 1
ATOM 2079 O O . ALA A 1 292 ? -42.552 36.003 -7.318 1.00 35.09 278 ALA A O 1
ATOM 2081 N N . ALA A 1 293 ? -40.438 35.333 -7.551 1.00 33.85 279 ALA A N 1
ATOM 2082 C CA . ALA A 1 293 ? -40.788 34.063 -8.219 1.00 31.26 279 ALA A CA 1
ATOM 2083 C C . ALA A 1 293 ? -41.701 33.208 -7.319 1.00 31.20 279 ALA A C 1
ATOM 2084 O O . ALA A 1 293 ? -41.478 33.168 -6.119 1.00 31.86 279 ALA A O 1
ATOM 2086 N N . THR A 1 294 ? -42.681 32.521 -7.889 1.00 31.28 280 THR A N 1
ATOM 2087 C CA . THR A 1 294 ? -43.434 31.428 -7.226 1.00 33.26 280 THR A CA 1
ATOM 2088 C C . THR A 1 294 ? -42.621 30.135 -7.304 1.00 30.63 280 THR A C 1
ATOM 2089 O O . THR A 1 294 ? -42.693 29.311 -6.383 1.00 29.30 280 THR A O 1
ATOM 2093 N N . VAL A 1 295 ? -41.918 29.938 -8.420 1.00 29.25 281 VAL A N 1
ATOM 2094 C CA . VAL A 1 295 ? -41.038 28.763 -8.598 1.00 29.65 281 VAL A CA 1
ATOM 2095 C C . VAL A 1 295 ? -39.700 29.247 -9.153 1.00 28.65 281 VAL A C 1
ATOM 2096 O O . VAL A 1 295 ? -39.704 29.978 -10.139 1.00 26.59 281 VAL A O 1
ATOM 2100 N N . PHE A 1 296 ? -38.619 28.739 -8.577 1.00 27.86 282 PHE A N 1
ATOM 2101 C CA . PHE A 1 296 ? -37.259 28.789 -9.124 1.00 27.07 282 PHE A CA 1
ATOM 2102 C C . PHE A 1 296 ? -36.971 27.431 -9.751 1.00 26.23 282 PHE A C 1
ATOM 2103 O O . PHE A 1 296 ? -37.157 26.411 -9.040 1.00 27.09 282 PHE A O 1
ATOM 2111 N N . VAL A 1 297 ? -36.453 27.425 -10.978 1.00 26.22 283 VAL A N 1
ATOM 2112 C CA . VAL A 1 297 ? -36.128 26.149 -11.672 1.00 26.21 283 VAL A CA 1
ATOM 2113 C C . VAL A 1 297 ? -34.621 26.029 -11.851 1.00 25.77 283 VAL A C 1
ATOM 2114 O O . VAL A 1 297 ? -33.971 26.960 -12.377 1.00 26.91 283 VAL A O 1
ATOM 2118 N N . CYS A 1 298 ? -34.084 24.877 -11.483 1.00 26.39 284 CYS A N 1
ATOM 2119 C CA . CYS A 1 298 ? -32.678 24.510 -11.752 1.00 27.14 284 CYS A CA 1
ATOM 2120 C C . CYS A 1 298 ? -32.711 23.303 -12.684 1.00 28.00 284 CYS A C 1
ATOM 2121 O O . CYS A 1 298 ? -32.850 22.177 -12.204 1.00 28.77 284 CYS A O 1
ATOM 2124 N N . PRO A 1 299 ? -32.641 23.499 -14.017 1.00 27.79 285 PRO A N 1
ATOM 2125 C CA . PRO A 1 299 ? -32.700 22.382 -14.948 1.00 27.76 285 PRO A CA 1
ATOM 2126 C C . PRO A 1 299 ? -31.345 21.751 -15.295 1.00 28.34 285 PRO A C 1
ATOM 2127 O O . PRO A 1 299 ? -31.241 21.122 -16.325 1.00 29.08 285 PRO A O 1
ATOM 2131 N N . SER A 1 300 ? -30.329 21.984 -14.467 1.00 28.30 286 SER A N 1
ATOM 2132 C CA . SER A 1 300 ? -28.931 21.528 -14.692 1.00 29.86 286 SER A CA 1
ATOM 2133 C C . SER A 1 300 ? -28.901 20.060 -15.105 1.00 28.61 286 SER A C 1
ATOM 2134 O O . SER A 1 300 ? -29.641 19.250 -14.497 1.00 29.38 286 SER A O 1
ATOM 2137 N N . VAL A 1 301 ? -28.038 19.710 -16.040 1.00 29.92 287 VAL A N 1
ATOM 2138 C CA . VAL A 1 301 ? -27.813 18.270 -16.355 1.00 31.54 287 VAL A CA 1
ATOM 2139 C C . VAL A 1 301 ? -26.541 17.791 -15.652 1.00 32.50 287 VAL A C 1
ATOM 2140 O O . VAL A 1 301 ? -26.302 16.621 -15.650 1.00 31.98 287 VAL A O 1
ATOM 2144 N N . TYR A 1 302 ? -25.752 18.687 -15.092 1.00 33.68 288 TYR A N 1
ATOM 2145 C CA . TYR A 1 302 ? -24.542 18.365 -14.279 1.00 35.98 288 TYR A CA 1
ATOM 2146 C C . TYR A 1 302 ? -24.467 19.470 -13.225 1.00 35.98 288 TYR A C 1
ATOM 2147 O O . TYR A 1 302 ? -24.427 20.648 -13.629 1.00 35.79 288 TYR A O 1
ATOM 2156 N N . GLU A 1 303 ? -24.534 19.124 -11.949 1.00 35.46 289 GLU A N 1
ATOM 2157 C CA . GLU A 1 303 ? -24.608 20.131 -10.857 1.00 37.00 289 GLU A CA 1
ATOM 2158 C C . GLU A 1 303 ? -24.108 19.504 -9.561 1.00 39.09 289 GLU A C 1
ATOM 2159 O O . GLU A 1 303 ? -24.869 19.302 -8.602 1.00 37.59 289 GLU A O 1
ATOM 2165 N N . PRO A 1 304 ? -22.795 19.241 -9.475 1.00 43.06 290 PRO A N 1
ATOM 2166 C CA . PRO A 1 304 ? -22.217 18.739 -8.228 1.00 46.31 290 PRO A CA 1
ATOM 2167 C C . PRO A 1 304 ? -22.383 19.730 -7.055 1.00 48.02 290 PRO A C 1
ATOM 2168 O O . PRO A 1 304 ? -22.443 19.266 -5.927 1.00 48.44 290 PRO A O 1
ATOM 2172 N N . LEU A 1 305 ? -22.446 21.043 -7.339 1.00 47.74 291 LEU A N 1
ATOM 2173 C CA . LEU A 1 305 ? -22.442 22.146 -6.332 1.00 49.96 291 LEU A CA 1
ATOM 2174 C C . LEU A 1 305 ? -23.892 22.597 -6.055 1.00 49.91 291 LEU A C 1
ATOM 2175 O O . LEU A 1 305 ? -24.440 22.206 -4.996 1.00 52.15 291 LEU A O 1
ATOM 2180 N N . GLY A 1 306 ? -24.499 23.370 -6.972 1.00 48.45 292 GLY A N 1
ATOM 2181 C CA . GLY A 1 306 ? -25.919 23.756 -6.915 1.00 44.35 292 GLY A CA 1
ATOM 2182 C C . GLY A 1 306 ? -26.174 24.871 -5.917 1.00 42.70 292 GLY A C 1
ATOM 2183 O O . GLY A 1 306 ? -27.242 24.876 -5.284 1.00 41.00 292 GLY A O 1
ATOM 2184 N N . ILE A 1 307 ? -25.239 25.815 -5.808 1.00 42.92 293 ILE A N 1
ATOM 2185 C CA . ILE A 1 307 ? -25.320 26.960 -4.859 1.00 41.23 293 ILE A CA 1
ATOM 2186 C C . ILE A 1 307 ? -26.565 27.791 -5.166 1.00 39.58 293 ILE A C 1
ATOM 2187 O O . ILE A 1 307 ? -27.189 28.309 -4.209 1.00 33.99 293 ILE A O 1
ATOM 2192 N N . VAL A 1 308 ? -26.940 27.936 -6.447 1.00 36.89 294 VAL A N 1
ATOM 2193 C CA . VAL A 1 308 ? -28.072 28.842 -6.775 1.00 35.58 294 VAL A CA 1
ATOM 2194 C C . VAL A 1 308 ? -29.350 28.310 -6.108 1.00 32.33 294 VAL A C 1
ATOM 2195 O O . VAL A 1 308 ? -30.241 29.125 -5.821 1.00 30.93 294 VAL A O 1
ATOM 2199 N N . ASN A 1 309 ? -29.476 26.987 -5.913 1.00 31.56 295 ASN A N 1
ATOM 2200 C CA . ASN A 1 309 ? -30.644 26.421 -5.205 1.00 30.69 295 ASN A CA 1
ATOM 2201 C C . ASN A 1 309 ? -30.710 26.981 -3.766 1.00 31.36 295 ASN A C 1
ATOM 2202 O O . ASN A 1 309 ? -31.816 27.241 -3.306 1.00 30.88 295 ASN A O 1
ATOM 2207 N N . LEU A 1 310 ? -29.583 27.133 -3.075 1.00 31.25 296 LEU A N 1
ATOM 2208 C CA . LEU A 1 310 ? -29.582 27.668 -1.678 1.00 32.06 296 LEU A CA 1
ATOM 2209 C C . LEU A 1 310 ? -30.032 29.128 -1.710 1.00 30.54 296 LEU A C 1
ATOM 2210 O O . LEU A 1 310 ? -30.745 29.535 -0.786 1.00 29.88 296 LEU A O 1
ATOM 2215 N N . GLU A 1 311 ? -29.586 29.875 -2.704 1.00 29.80 297 GLU A N 1
ATOM 2216 C CA . GLU A 1 311 ? -29.967 31.311 -2.854 1.00 32.22 297 GLU A CA 1
ATOM 2217 C C . GLU A 1 311 ? -31.488 31.415 -3.000 1.00 31.01 297 GLU A C 1
ATOM 2218 O O . GLU A 1 311 ? -32.092 32.263 -2.344 1.00 31.42 297 GLU A O 1
ATOM 2224 N N . ALA A 1 312 ? -32.099 30.626 -3.889 1.00 30.08 298 ALA A N 1
ATOM 2225 C CA . ALA A 1 312 ? -33.563 30.630 -4.085 1.00 28.51 298 ALA A CA 1
ATOM 2226 C C . ALA A 1 312 ? -34.260 30.212 -2.791 1.00 29.51 298 ALA A C 1
ATOM 2227 O O . ALA A 1 312 ? -35.273 30.839 -2.421 1.00 28.49 298 ALA A O 1
ATOM 2229 N N . MET A 1 313 ? -33.798 29.131 -2.159 1.00 29.47 299 MET A N 1
ATOM 2230 C CA . MET A 1 313 ? -34.387 28.650 -0.895 1.00 30.98 299 MET A CA 1
ATOM 2231 C C . MET A 1 313 ? -34.296 29.760 0.178 1.00 31.79 299 MET A C 1
ATOM 2232 O O . MET A 1 313 ? -35.287 29.973 0.907 1.00 31.49 299 MET A O 1
ATOM 2237 N N . ALA A 1 314 ? -33.176 30.473 0.274 1.00 31.57 300 ALA A N 1
ATOM 2238 C CA . ALA A 1 314 ? -33.000 31.494 1.318 1.00 32.68 300 ALA A CA 1
ATOM 2239 C C . ALA A 1 314 ? -33.960 32.666 1.061 1.00 33.23 300 ALA A C 1
ATOM 2240 O O . ALA A 1 314 ? -34.382 33.316 2.021 1.00 34.25 300 ALA A O 1
ATOM 2242 N N . CYS A 1 315 ? -34.314 32.898 -0.199 1.00 32.05 301 CYS A N 1
ATOM 2243 C CA . CYS A 1 315 ? -35.292 33.928 -0.622 1.00 32.21 301 CYS A CA 1
ATOM 2244 C C . CYS A 1 315 ? -36.728 33.411 -0.424 1.00 32.42 301 CYS A C 1
ATOM 2245 O O . CYS A 1 315 ? -37.666 34.173 -0.780 1.00 32.99 301 CYS A O 1
ATOM 2248 N N . ALA A 1 316 ? -36.894 32.220 0.180 1.00 32.05 302 ALA A N 1
ATOM 2249 C CA . ALA A 1 316 ? -38.170 31.559 0.558 1.00 32.15 302 ALA A CA 1
ATOM 2250 C C . ALA A 1 316 ? -38.982 31.200 -0.689 1.00 31.17 302 ALA A C 1
ATOM 2251 O O . ALA A 1 316 ? -40.207 31.340 -0.651 1.00 31.85 302 ALA A O 1
ATOM 2253 N N . THR A 1 317 ? -38.336 30.678 -1.727 1.00 29.74 303 THR A N 1
ATOM 2254 C CA . THR A 1 317 ? -38.978 30.298 -3.004 1.00 29.35 303 THR A CA 1
ATOM 2255 C C . THR A 1 317 ? -38.833 28.792 -3.182 1.00 30.03 303 THR A C 1
ATOM 2256 O O . THR A 1 317 ? -37.691 28.234 -2.947 1.00 29.11 303 THR A O 1
ATOM 2260 N N . ALA A 1 318 ? -39.942 28.163 -3.558 1.00 30.35 304 ALA A N 1
ATOM 2261 C CA . ALA A 1 318 ? -40.023 26.725 -3.907 1.00 30.57 304 ALA A CA 1
ATOM 2262 C C . ALA A 1 318 ? -39.118 26.455 -5.106 1.00 29.70 304 ALA A C 1
ATOM 2263 O O . ALA A 1 318 ? -39.051 27.279 -6.011 1.00 26.98 304 ALA A O 1
ATOM 2265 N N . VAL A 1 319 ? -38.488 25.286 -5.139 1.00 28.84 305 VAL A N 1
ATOM 2266 C CA . VAL A 1 319 ? -37.515 24.973 -6.210 1.00 27.97 305 VAL A CA 1
ATOM 2267 C C . VAL A 1 319 ? -38.027 23.742 -6.944 1.00 29.36 305 VAL A C 1
ATOM 2268 O O . VAL A 1 319 ? -38.426 22.753 -6.277 1.00 29.74 305 VAL A O 1
ATOM 2272 N N . VAL A 1 320 ? -37.989 23.808 -8.269 1.00 28.28 306 VAL A N 1
ATOM 2273 C CA . VAL A 1 320 ? -38.105 22.602 -9.125 1.00 27.62 306 VAL A CA 1
ATOM 2274 C C . VAL A 1 320 ? -36.716 22.386 -9.697 1.00 27.42 306 VAL A C 1
ATOM 2275 O O . VAL A 1 320 ? -36.141 23.314 -10.303 1.00 26.86 306 VAL A O 1
ATOM 2279 N N . ALA A 1 321 ? -36.159 21.198 -9.515 1.00 27.49 307 ALA A N 1
ATOM 2280 C CA . ALA A 1 321 ? -34.782 20.944 -9.974 1.00 27.13 307 ALA A CA 1
ATOM 2281 C C . ALA A 1 321 ? -34.646 19.506 -10.446 1.00 28.07 307 ALA A C 1
ATOM 2282 O O . ALA A 1 321 ? -35.395 18.641 -9.964 1.00 28.62 307 ALA A O 1
ATOM 2284 N N . SER A 1 322 ? -33.641 19.269 -11.286 1.00 28.98 308 SER A N 1
ATOM 2285 C CA . SER A 1 322 ? -33.221 17.906 -11.664 1.00 29.29 308 SER A CA 1
ATOM 2286 C C . SER A 1 322 ? -32.696 17.188 -10.412 1.00 30.57 308 SER A C 1
ATOM 2287 O O . SER A 1 322 ? -32.352 17.840 -9.401 1.00 28.04 308 SER A O 1
ATOM 2290 N N . ASP A 1 323 ? -32.591 15.862 -10.508 1.00 29.94 309 ASP A N 1
ATOM 2291 C CA . ASP A 1 323 ? -32.094 14.996 -9.430 1.00 30.85 309 ASP A CA 1
ATOM 2292 C C . ASP A 1 323 ? -30.613 14.673 -9.681 1.00 31.35 309 ASP A C 1
ATOM 2293 O O . ASP A 1 323 ? -30.154 13.751 -9.052 1.00 30.96 309 ASP A O 1
ATOM 2298 N N . VAL A 1 324 ? -29.873 15.436 -10.502 1.00 30.81 310 VAL A N 1
ATOM 2299 C CA . VAL A 1 324 ? -28.430 15.163 -10.757 1.00 33.20 310 VAL A CA 1
ATOM 2300 C C . VAL A 1 324 ? -27.578 15.658 -9.592 1.00 32.82 310 VAL A C 1
ATOM 2301 O O . VAL A 1 324 ? -27.997 16.580 -8.864 1.00 30.23 310 VAL A O 1
ATOM 2305 N N . GLY A 1 325 ? -26.403 15.054 -9.455 1.00 35.20 311 GLY A N 1
ATOM 2306 C CA . GLY A 1 325 ? -25.293 15.587 -8.640 1.00 35.68 311 GLY A CA 1
ATOM 2307 C C . GLY A 1 325 ? -25.705 15.752 -7.186 1.00 36.41 311 GLY A C 1
ATOM 2308 O O . GLY A 1 325 ? -26.384 14.834 -6.618 1.00 34.46 311 GLY A O 1
ATOM 2309 N N . GLY A 1 326 ? -25.400 16.920 -6.636 1.00 35.65 312 GLY A N 1
ATOM 2310 C CA . GLY A 1 326 ? -25.700 17.248 -5.236 1.00 36.64 312 GLY A CA 1
ATOM 2311 C C . GLY A 1 326 ? -27.123 17.725 -5.016 1.00 34.71 312 GLY A C 1
ATOM 2312 O O . GLY A 1 326 ? -27.467 17.925 -3.835 1.00 34.43 312 GLY A O 1
ATOM 2313 N N . ILE A 1 327 ? -27.943 17.890 -6.058 1.00 31.84 313 ILE A N 1
ATOM 2314 C CA . ILE A 1 327 ? -29.213 18.654 -5.907 1.00 31.68 313 ILE A CA 1
ATOM 2315 C C . ILE A 1 327 ? -30.121 17.987 -4.860 1.00 31.00 313 ILE A C 1
ATOM 2316 O O . ILE A 1 327 ? -30.657 18.666 -4.009 1.00 30.78 313 ILE A O 1
ATOM 2321 N N . PRO A 1 328 ? -30.334 16.656 -4.852 1.00 31.79 314 PRO A N 1
ATOM 2322 C CA . PRO A 1 328 ? -31.237 16.038 -3.874 1.00 32.37 314 PRO A CA 1
ATOM 2323 C C . PRO A 1 328 ? -30.802 16.165 -2.404 1.00 33.98 314 PRO A C 1
ATOM 2324 O O . PRO A 1 328 ? -31.614 15.930 -1.531 1.00 37.08 314 PRO A O 1
ATOM 2328 N N . GLU A 1 329 ? -29.540 16.492 -2.128 1.00 34.27 315 GLU A N 1
ATOM 2329 C CA . GLU A 1 329 ? -29.035 16.747 -0.742 1.00 36.09 315 GLU A CA 1
ATOM 2330 C C . GLU A 1 329 ? -29.430 18.157 -0.280 1.00 34.44 315 GLU A C 1
ATOM 2331 O O . GLU A 1 329 ? -29.377 18.418 0.908 1.00 34.22 315 GLU A O 1
ATOM 2337 N N . VAL A 1 330 ? -29.770 19.048 -1.205 1.00 33.76 316 VAL A N 1
ATOM 2338 C CA . VAL A 1 330 ? -30.148 20.460 -0.923 1.00 34.85 316 VAL A CA 1
ATOM 2339 C C . VAL A 1 330 ? -31.685 20.600 -1.030 1.00 33.29 316 VAL A C 1
ATOM 2340 O O . VAL A 1 330 ? -32.301 21.073 -0.078 1.00 34.34 316 VAL A O 1
ATOM 2344 N N . VAL A 1 331 ? -32.270 20.242 -2.164 1.00 32.67 317 VAL A N 1
ATOM 2345 C CA . VAL A 1 331 ? -33.741 20.309 -2.400 1.00 32.00 317 VAL A CA 1
ATOM 2346 C C . VAL A 1 331 ? -34.368 19.062 -1.791 1.00 31.95 317 VAL A C 1
ATOM 2347 O O . VAL A 1 331 ? -34.054 17.940 -2.258 1.00 31.64 317 VAL A O 1
ATOM 2351 N N . ALA A 1 332 ? -35.210 19.258 -0.779 1.00 31.72 318 ALA A N 1
ATOM 2352 C CA . ALA A 1 332 ? -35.894 18.155 -0.066 1.00 32.67 318 ALA A CA 1
ATOM 2353 C C . ALA A 1 332 ? -37.227 17.911 -0.787 1.00 32.01 318 ALA A C 1
ATOM 2354 O O . ALA A 1 332 ? -38.177 18.728 -0.678 1.00 31.61 318 ALA A O 1
ATOM 2356 N N . ASP A 1 333 ? -37.255 16.883 -1.611 1.00 31.69 319 ASP A N 1
ATOM 2357 C CA . ASP A 1 333 ? -38.434 16.545 -2.445 1.00 33.09 319 ASP A CA 1
ATOM 2358 C C . ASP A 1 333 ? -39.678 16.465 -1.544 1.00 32.92 319 ASP A C 1
ATOM 2359 O O . ASP A 1 333 ? -39.640 15.752 -0.516 1.00 33.69 319 ASP A O 1
ATOM 2364 N N . GLY A 1 334 ? -40.745 17.188 -1.909 1.00 31.93 320 GLY A N 1
ATOM 2365 C CA . GLY A 1 334 ? -42.036 17.134 -1.208 1.00 33.62 320 GLY A CA 1
ATOM 2366 C C . GLY A 1 334 ? -41.987 17.908 0.093 1.00 35.39 320 GLY A C 1
ATOM 2367 O O . GLY A 1 334 ? -42.919 17.791 0.873 1.00 35.29 320 GLY A O 1
ATOM 2368 N N . ARG A 1 335 ? -40.952 18.719 0.305 1.00 34.81 321 ARG A N 1
ATOM 2369 C CA . ARG A 1 335 ? -40.837 19.538 1.530 1.00 36.56 321 ARG A CA 1
ATOM 2370 C C . ARG A 1 335 ? -40.428 20.970 1.153 1.00 34.89 321 ARG A C 1
ATOM 2371 O O . ARG A 1 335 ? -41.096 21.881 1.632 1.00 34.30 321 ARG A O 1
ATOM 2379 N N . THR A 1 336 ? -39.373 21.165 0.353 1.00 33.73 322 THR A N 1
ATOM 2380 C CA . THR A 1 336 ? -38.845 22.514 -0.029 1.00 32.47 322 THR A CA 1
ATOM 2381 C C . THR A 1 336 ? -38.970 22.746 -1.527 1.00 31.26 322 THR A C 1
ATOM 2382 O O . THR A 1 336 ? -38.784 23.904 -2.002 1.00 31.34 322 THR A O 1
ATOM 2386 N N . GLY A 1 337 ? -39.272 21.683 -2.264 1.00 30.53 323 GLY A N 1
ATOM 2387 C CA . GLY A 1 337 ? -39.317 21.738 -3.727 1.00 29.21 323 GLY A CA 1
ATOM 2388 C C . GLY A 1 337 ? -39.641 20.376 -4.304 1.00 29.88 323 GLY A C 1
ATOM 2389 O O . GLY A 1 337 ? -40.038 19.485 -3.530 1.00 29.67 323 GLY A O 1
ATOM 2390 N N . LEU A 1 338 ? -39.523 20.244 -5.623 1.00 29.12 324 LEU A N 1
ATOM 2391 C CA . LEU A 1 338 ? -39.837 18.985 -6.338 1.00 29.36 324 LEU A CA 1
ATOM 2392 C C . LEU A 1 338 ? -38.633 18.619 -7.198 1.00 28.90 324 LEU A C 1
ATOM 2393 O O . LEU A 1 338 ? -38.154 19.468 -7.987 1.00 28.36 324 LEU A O 1
ATOM 2398 N N . LEU A 1 339 ? -38.148 17.394 -7.059 1.00 28.94 325 LEU A N 1
ATOM 2399 C CA . LEU A 1 339 ? -37.091 16.863 -7.937 1.00 28.57 325 LEU A CA 1
ATOM 2400 C C . LEU A 1 339 ? -37.715 16.318 -9.224 1.00 29.06 325 LEU A C 1
ATOM 2401 O O . LEU A 1 339 ? -38.763 15.696 -9.160 1.00 30.08 325 LEU A O 1
ATOM 2406 N N . VAL A 1 340 ? -37.010 16.488 -10.342 1.00 29.58 326 VAL A N 1
ATOM 2407 C CA . VAL A 1 340 ? -37.388 15.962 -11.677 1.00 28.61 326 VAL A CA 1
ATOM 2408 C C . VAL A 1 340 ? -36.264 15.047 -12.166 1.00 29.03 326 VAL A C 1
ATOM 2409 O O . VAL A 1 340 ? -35.131 15.512 -12.282 1.00 29.61 326 VAL A O 1
ATOM 2413 N N . HIS A 1 341 ? -36.590 13.813 -12.532 1.00 29.41 327 HIS A N 1
ATOM 2414 C CA . HIS A 1 341 ? -35.567 12.843 -12.973 1.00 29.20 327 HIS A CA 1
ATOM 2415 C C . HIS A 1 341 ? -34.979 13.280 -14.320 1.00 28.68 327 HIS A C 1
ATOM 2416 O O . HIS A 1 341 ? -35.748 13.607 -15.214 1.00 29.56 327 HIS A O 1
ATOM 2423 N N . TYR A 1 342 ? -33.647 13.320 -14.407 1.00 28.89 328 TYR A N 1
ATOM 2424 C CA . TYR A 1 342 ? -32.902 13.577 -15.661 1.00 29.33 328 TYR A CA 1
ATOM 2425 C C . TYR A 1 342 ? -32.315 12.257 -16.155 1.00 30.39 328 TYR A C 1
ATOM 2426 O O . TYR A 1 342 ? -31.567 11.588 -15.417 1.00 32.10 328 TYR A O 1
ATOM 2435 N N . ASP A 1 343 ? -32.666 11.923 -17.389 1.00 30.61 329 ASP A N 1
ATOM 2436 C CA . ASP A 1 343 ? -32.018 10.868 -18.206 1.00 33.72 329 ASP A CA 1
ATOM 2437 C C . ASP A 1 343 ? -31.617 11.490 -19.552 1.00 33.51 329 ASP A C 1
ATOM 2438 O O . ASP A 1 343 ? -32.529 11.890 -20.307 1.00 31.72 329 ASP A O 1
ATOM 2443 N N . ALA A 1 344 ? -30.316 11.552 -19.843 1.00 34.41 330 ALA A N 1
ATOM 2444 C CA . ALA A 1 344 ? -29.769 12.174 -21.069 1.00 36.69 330 ALA A CA 1
ATOM 2445 C C . ALA A 1 344 ? -30.348 11.471 -22.315 1.00 38.09 330 ALA A C 1
ATOM 2446 O O . ALA A 1 344 ? -30.362 12.073 -23.376 1.00 38.13 330 ALA A O 1
ATOM 2448 N N . ASN A 1 345 ? -30.797 10.221 -22.190 1.00 38.78 331 ASN A N 1
ATOM 2449 C CA . ASN A 1 345 ? -31.376 9.450 -23.319 1.00 41.06 331 ASN A CA 1
ATOM 2450 C C . ASN A 1 345 ? -32.875 9.706 -23.488 1.00 39.65 331 ASN A C 1
ATOM 2451 O O . ASN A 1 345 ? -33.423 9.119 -24.420 1.00 41.19 331 ASN A O 1
ATOM 2456 N N . ASP A 1 346 ? -33.509 10.523 -22.642 1.00 36.43 332 ASP A N 1
ATOM 2457 C CA . ASP A 1 346 ? -34.952 10.838 -22.765 1.00 36.61 332 ASP A CA 1
ATOM 2458 C C . ASP A 1 346 ? -35.190 12.283 -22.321 1.00 34.75 332 ASP A C 1
ATOM 2459 O O . ASP A 1 346 ? -35.898 12.516 -21.318 1.00 32.81 332 ASP A O 1
ATOM 2464 N N . THR A 1 347 ? -34.640 13.242 -23.059 1.00 35.01 333 THR A N 1
ATOM 2465 C CA . THR A 1 347 ? -34.833 14.679 -22.724 1.00 35.35 333 THR A CA 1
ATOM 2466 C C . THR A 1 347 ? -36.280 15.113 -22.994 1.00 35.18 333 THR A C 1
ATOM 2467 O O . THR A 1 347 ? -36.712 16.078 -22.324 1.00 36.09 333 THR A O 1
ATOM 2471 N N . GLU A 1 348 ? -37.024 14.451 -23.891 1.00 36.49 334 GLU A N 1
ATOM 2472 C CA . GLU A 1 348 ? -38.474 14.744 -24.105 1.00 37.92 334 GLU A CA 1
ATOM 2473 C C . GLU A 1 348 ? -39.221 14.527 -22.766 1.00 34.91 334 GLU A C 1
ATOM 2474 O O . GLU A 1 348 ? -39.987 15.402 -22.320 1.00 33.42 334 GLU A O 1
ATOM 2480 N N . ALA A 1 349 ? -39.005 13.398 -22.100 1.00 34.48 335 ALA A N 1
ATOM 2481 C CA . ALA A 1 349 ? -39.656 13.098 -20.807 1.00 33.97 335 ALA A CA 1
ATOM 2482 C C . ALA A 1 349 ? -39.196 14.125 -19.767 1.00 32.53 335 ALA A C 1
ATOM 2483 O O . ALA A 1 349 ? -40.055 14.591 -19.010 1.00 31.77 335 ALA A O 1
ATOM 2485 N N . TYR A 1 350 ? -37.898 14.459 -19.723 1.00 30.63 336 TYR A N 1
ATOM 2486 C CA . TYR A 1 350 ? -37.351 15.442 -18.750 1.00 29.82 336 TYR A CA 1
ATOM 2487 C C . TYR A 1 350 ? -38.098 16.777 -18.871 1.00 28.98 336 TYR A C 1
ATOM 2488 O O . TYR A 1 350 ? -38.448 17.376 -17.845 1.00 29.30 336 TYR A O 1
ATOM 2497 N N . GLU A 1 351 ? -38.248 17.253 -20.100 1.00 29.59 337 GLU A N 1
ATOM 2498 C CA . GLU A 1 351 ? -38.874 18.568 -20.394 1.00 30.08 337 GLU A CA 1
ATOM 2499 C C . GLU A 1 351 ? -40.353 18.515 -19.976 1.00 30.50 337 GLU A C 1
ATOM 2500 O O . GLU A 1 351 ? -40.814 19.485 -19.353 1.00 30.43 337 GLU A O 1
ATOM 2506 N N . ALA A 1 352 ? -41.082 17.446 -20.301 1.00 31.17 338 ALA A N 1
ATOM 2507 C CA . ALA A 1 352 ? -42.502 17.264 -19.892 1.00 32.59 338 ALA A CA 1
ATOM 2508 C C . ALA A 1 352 ? -42.574 17.261 -18.362 1.00 32.15 338 ALA A C 1
ATOM 2509 O O . ALA A 1 352 ? -43.497 17.878 -17.816 1.00 31.22 338 ALA A O 1
ATOM 2511 N N . ARG A 1 353 ? -41.649 16.558 -17.689 1.00 32.06 339 ARG A N 1
ATOM 2512 C CA . ARG A 1 353 ? -41.695 16.410 -16.214 1.00 30.34 339 ARG A CA 1
ATOM 2513 C C . ARG A 1 353 ? -41.277 17.695 -15.505 1.00 28.72 339 ARG A C 1
ATOM 2514 O O . ARG A 1 353 ? -41.875 17.960 -14.455 1.00 27.43 339 ARG A O 1
ATOM 2522 N N . LEU A 1 354 ? -40.338 18.479 -16.039 1.00 28.74 340 LEU A N 1
ATOM 2523 C CA . LEU A 1 354 ? -40.067 19.842 -15.487 1.00 28.50 340 LEU A CA 1
ATOM 2524 C C . LEU A 1 354 ? -41.369 20.646 -15.495 1.00 28.86 340 LEU A C 1
ATOM 2525 O O . LEU A 1 354 ? -41.737 21.262 -14.459 1.00 29.95 340 LEU A O 1
ATOM 2530 N N . ALA A 1 355 ? -42.044 20.692 -16.634 1.00 29.89 341 ALA A N 1
ATOM 2531 C CA . ALA A 1 355 ? -43.302 21.441 -16.782 1.00 30.67 341 ALA A CA 1
ATOM 2532 C C . ALA A 1 355 ? -44.352 20.923 -15.798 1.00 31.39 341 ALA A C 1
ATOM 2533 O O . ALA A 1 355 ? -44.992 21.762 -15.183 1.00 29.78 341 ALA A O 1
ATOM 2535 N N . GLU A 1 356 ? -44.528 19.603 -15.677 1.00 30.95 342 GLU A N 1
ATOM 2536 C CA . GLU A 1 356 ? -45.560 19.043 -14.769 1.00 32.37 342 GLU A CA 1
ATOM 2537 C C . GLU A 1 356 ? -45.281 19.521 -13.328 1.00 31.36 342 GLU A C 1
ATOM 2538 O O . GLU A 1 356 ? -46.228 19.940 -12.674 1.00 33.04 342 GLU A O 1
ATOM 2544 N N . ALA A 1 357 ? -44.021 19.525 -12.869 1.00 30.78 343 ALA A N 1
ATOM 2545 C CA . ALA A 1 357 ? -43.629 19.978 -11.499 1.00 30.19 343 ALA A CA 1
ATOM 2546 C C . ALA A 1 357 ? -43.914 21.471 -11.335 1.00 30.50 343 ALA A C 1
ATOM 2547 O O . ALA A 1 357 ? -44.615 21.873 -10.376 1.00 30.18 343 ALA A O 1
ATOM 2549 N N . VAL A 1 358 ? -43.455 22.283 -12.282 1.00 29.46 344 VAL A N 1
ATOM 2550 C CA . VAL A 1 358 ? -43.751 23.740 -12.221 1.00 30.40 344 VAL A CA 1
ATOM 2551 C C . VAL A 1 358 ? -45.264 23.972 -12.164 1.00 31.80 344 VAL A C 1
ATOM 2552 O O . VAL A 1 358 ? -45.737 24.715 -11.269 1.00 31.26 344 VAL A O 1
ATOM 2556 N N . ASN A 1 359 ? -45.995 23.381 -13.097 1.00 33.20 345 ASN A N 1
ATOM 2557 C CA . ASN A 1 359 ? -47.465 23.537 -13.202 1.00 34.99 345 ASN A CA 1
ATOM 2558 C C . ASN A 1 359 ? -48.141 23.164 -11.872 1.00 35.75 345 ASN A C 1
ATOM 2559 O O . ASN A 1 359 ? -49.049 23.876 -11.457 1.00 35.23 345 ASN A O 1
ATOM 2564 N N . SER A 1 360 ? -47.705 22.101 -11.199 1.00 35.14 346 SER A N 1
ATOM 2565 C CA A SER A 1 360 ? -48.328 21.669 -9.920 0.50 35.56 346 SER A CA 1
ATOM 2566 C CA B SER A 1 360 ? -48.326 21.658 -9.921 0.50 36.06 346 SER A CA 1
ATOM 2567 C C . SER A 1 360 ? -48.169 22.760 -8.858 1.00 36.39 346 SER A C 1
ATOM 2568 O O . SER A 1 360 ? -49.128 22.995 -8.129 1.00 38.00 346 SER A O 1
ATOM 2573 N N . LEU A 1 361 ? -47.027 23.443 -8.815 1.00 34.84 347 LEU A N 1
ATOM 2574 C CA . LEU A 1 361 ? -46.796 24.480 -7.780 1.00 34.97 347 LEU A CA 1
ATOM 2575 C C . LEU A 1 361 ? -47.522 25.784 -8.154 1.00 36.61 347 LEU A C 1
ATOM 2576 O O . LEU A 1 361 ? -48.017 26.453 -7.264 1.00 34.17 347 LEU A O 1
ATOM 2581 N N . VAL A 1 362 ? -47.572 26.128 -9.436 1.00 36.21 348 VAL A N 1
ATOM 2582 C CA . VAL A 1 362 ? -48.322 27.328 -9.893 1.00 36.25 348 VAL A CA 1
ATOM 2583 C C . VAL A 1 362 ? -49.815 27.125 -9.605 1.00 36.63 348 VAL A C 1
ATOM 2584 O O . VAL A 1 362 ? -50.463 28.097 -9.187 1.00 35.40 348 VAL A O 1
ATOM 2588 N N . ALA A 1 363 ? -50.358 25.921 -9.808 1.00 35.52 349 ALA A N 1
ATOM 2589 C CA . ALA A 1 363 ? -51.785 25.610 -9.581 1.00 38.32 349 ALA A CA 1
ATOM 2590 C C . ALA A 1 363 ? -52.127 25.618 -8.085 1.00 39.91 349 ALA A C 1
ATOM 2591 O O . ALA A 1 363 ? -53.304 25.761 -7.770 1.00 41.78 349 ALA A O 1
ATOM 2593 N N . ASP A 1 364 ? -51.136 25.455 -7.206 1.00 39.83 350 ASP A N 1
ATOM 2594 C CA . ASP A 1 364 ? -51.310 25.287 -5.733 1.00 40.96 350 ASP A CA 1
ATOM 2595 C C . ASP A 1 364 ? -50.395 26.296 -5.043 1.00 39.62 350 ASP A C 1
ATOM 2596 O O . ASP A 1 364 ? -49.378 25.932 -4.457 1.00 38.37 350 ASP A O 1
ATOM 2601 N N . PRO A 1 365 ? -50.721 27.603 -5.126 1.00 41.32 351 PRO A N 1
ATOM 2602 C CA . PRO A 1 365 ? -49.854 28.645 -4.579 1.00 40.96 351 PRO A CA 1
ATOM 2603 C C . PRO A 1 365 ? -49.599 28.491 -3.070 1.00 40.73 351 PRO A C 1
ATOM 2604 O O . PRO A 1 365 ? -48.543 28.871 -2.641 1.00 39.36 351 PRO A O 1
ATOM 2608 N N . ASP A 1 366 ? -50.533 27.921 -2.306 1.00 41.29 352 ASP A N 1
ATOM 2609 C CA . ASP A 1 366 ? -50.308 27.671 -0.858 1.00 42.56 352 ASP A CA 1
ATOM 2610 C C . ASP A 1 366 ? -49.174 26.644 -0.699 1.00 40.53 352 ASP A C 1
ATOM 2611 O O . ASP A 1 366 ? -48.350 26.782 0.227 1.00 38.86 352 ASP A O 1
ATOM 2616 N N . ARG A 1 367 ? -49.121 25.653 -1.576 1.00 38.89 353 ARG A N 1
ATOM 2617 C CA . ARG A 1 367 ? -48.042 24.644 -1.525 1.00 38.14 353 ARG A CA 1
ATOM 2618 C C . ARG A 1 367 ? -46.712 25.305 -1.905 1.00 36.14 353 ARG A C 1
ATOM 2619 O O . ARG A 1 367 ? -45.720 25.041 -1.198 1.00 36.46 353 ARG A O 1
ATOM 2627 N N . ALA A 1 368 ? -46.653 26.036 -3.021 1.00 34.56 354 ALA A N 1
ATOM 2628 C CA . ALA A 1 368 ? -45.444 26.809 -3.420 1.00 33.21 354 ALA A CA 1
ATOM 2629 C C . ALA A 1 368 ? -44.986 27.658 -2.218 1.00 33.98 354 ALA A C 1
ATOM 2630 O O . ALA A 1 368 ? -43.764 27.671 -1.950 1.00 34.15 354 ALA A O 1
ATOM 2632 N N . ARG A 1 369 ? -45.894 28.382 -1.564 1.00 39.05 355 ARG A N 1
ATOM 2633 C CA . ARG A 1 369 ? -45.506 29.251 -0.419 1.00 41.17 355 ARG A CA 1
ATOM 2634 C C . ARG A 1 369 ? -44.917 28.393 0.706 1.00 39.28 355 ARG A C 1
ATOM 2635 O O . ARG A 1 369 ? -43.849 28.729 1.205 1.00 36.91 355 ARG A O 1
ATOM 2643 N N . GLU A 1 370 ? -45.586 27.312 1.091 1.00 40.61 356 GLU A N 1
ATOM 2644 C CA . GLU A 1 370 ? -45.127 26.420 2.191 1.00 42.50 356 GLU A CA 1
ATOM 2645 C C . GLU A 1 370 ? -43.719 25.883 1.860 1.00 39.01 356 GLU A C 1
ATOM 2646 O O . GLU A 1 370 ? -42.811 25.887 2.747 1.00 36.64 356 GLU A O 1
ATOM 2652 N N . TYR A 1 371 ? -43.531 25.421 0.626 1.00 36.52 357 TYR A N 1
ATOM 2653 C CA . TYR A 1 371 ? -42.237 24.844 0.160 1.00 34.56 357 TYR A CA 1
ATOM 2654 C C . TYR A 1 371 ? -41.168 25.933 0.258 1.00 32.60 357 TYR A C 1
ATOM 2655 O O . TYR A 1 371 ? -40.086 25.659 0.769 1.00 30.35 357 TYR A O 1
ATOM 2664 N N . GLY A 1 372 ? -41.497 27.169 -0.129 1.00 32.69 358 GLY A N 1
ATOM 2665 C CA . GLY A 1 372 ? -40.531 28.276 -0.026 1.00 32.54 358 GLY A CA 1
ATOM 2666 C C . GLY A 1 372 ? -40.159 28.563 1.422 1.00 32.81 358 GLY A C 1
ATOM 2667 O O . GLY A 1 372 ? -38.968 28.683 1.754 1.00 32.73 358 GLY A O 1
ATOM 2668 N N . VAL A 1 373 ? -41.159 28.656 2.285 1.00 34.59 359 VAL A N 1
ATOM 2669 C CA . VAL A 1 373 ? -40.934 28.901 3.730 1.00 35.21 359 VAL A CA 1
ATOM 2670 C C . VAL A 1 373 ? -40.024 27.787 4.256 1.00 34.50 359 VAL A C 1
ATOM 2671 O O . VAL A 1 373 ? -39.038 28.105 4.911 1.00 34.83 359 VAL A O 1
ATOM 2675 N N . ALA A 1 374 ? -40.315 26.526 3.962 1.00 35.03 360 ALA A N 1
ATOM 2676 C CA . ALA A 1 374 ? -39.506 25.382 4.439 1.00 35.13 360 ALA A CA 1
ATOM 2677 C C . ALA A 1 374 ? -38.081 25.473 3.881 1.00 33.63 360 ALA A C 1
ATOM 2678 O O . ALA A 1 374 ? -37.131 25.045 4.571 1.00 32.90 360 ALA A O 1
ATOM 2680 N N . GLY A 1 375 ? -37.935 26.017 2.666 1.00 31.28 361 GLY A N 1
ATOM 2681 C CA . GLY A 1 375 ? -36.637 26.194 2.025 1.00 30.36 361 GLY A CA 1
ATOM 2682 C C . GLY A 1 375 ? -35.737 27.100 2.824 1.00 31.63 361 GLY A C 1
ATOM 2683 O O . GLY A 1 375 ? -34.577 26.700 3.079 1.00 31.05 361 GLY A O 1
ATOM 2684 N N . ARG A 1 376 ? -36.233 28.255 3.268 1.00 32.97 362 ARG A N 1
ATOM 2685 C CA . ARG A 1 376 ? -35.397 29.196 4.061 1.00 32.85 362 ARG A CA 1
ATOM 2686 C C . ARG A 1 376 ? -35.093 28.563 5.425 1.00 34.89 362 ARG A C 1
ATOM 2687 O O . AR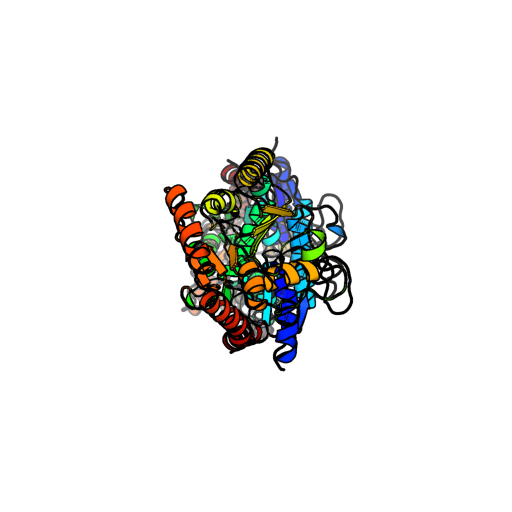G A 1 376 ? -33.955 28.717 5.890 1.00 36.08 362 ARG A O 1
ATOM 2695 N N . GLU A 1 377 ? -36.052 27.872 6.043 1.00 37.45 363 GLU A N 1
ATOM 2696 C CA . GLU A 1 377 ? -35.816 27.153 7.326 1.00 40.61 363 GLU A CA 1
ATOM 2697 C C . GLU A 1 377 ? -34.680 26.132 7.174 1.00 39.23 363 GLU A C 1
ATOM 2698 O O . GLU A 1 377 ? -33.852 26.056 8.102 1.00 38.91 363 GLU A O 1
ATOM 2704 N N . ARG A 1 378 ? -34.658 25.348 6.088 1.00 38.06 364 ARG A N 1
ATOM 2705 C CA . ARG A 1 378 ? -33.583 24.363 5.782 1.00 38.03 364 ARG A CA 1
ATOM 2706 C C . ARG A 1 378 ? -32.252 25.123 5.648 1.00 37.82 364 ARG A C 1
ATOM 2707 O O . ARG A 1 378 ? -31.254 24.674 6.236 1.00 36.82 364 ARG A O 1
ATOM 2715 N N . CYS A 1 379 ? -32.222 26.263 4.955 1.00 34.93 365 CYS A N 1
ATOM 2716 C CA . CYS A 1 379 ? -30.986 27.083 4.862 1.00 35.21 365 CYS A CA 1
ATOM 2717 C C . CYS A 1 379 ? -30.474 27.413 6.266 1.00 37.03 365 CYS A C 1
ATOM 2718 O O . CYS A 1 379 ? -29.263 27.242 6.517 1.00 37.48 365 CYS A O 1
ATOM 2721 N N . ILE A 1 380 ? -31.350 27.907 7.130 1.00 39.06 366 ILE A N 1
ATOM 2722 C CA . ILE A 1 380 ? -30.957 28.423 8.466 1.00 41.49 366 ILE A CA 1
ATOM 2723 C C . ILE A 1 380 ? -30.516 27.228 9.308 1.00 43.32 366 ILE A C 1
ATOM 2724 O O . ILE A 1 380 ? -29.557 27.365 10.042 1.00 45.91 366 ILE A O 1
ATOM 2729 N N . GLU A 1 381 ? -31.165 26.088 9.144 1.00 43.46 367 GLU A N 1
ATOM 2730 C CA . GLU A 1 381 ? -31.039 24.925 10.055 1.00 48.35 367 GLU A CA 1
ATOM 2731 C C . GLU A 1 381 ? -29.806 24.118 9.644 1.00 48.02 367 GLU A C 1
ATOM 2732 O O . GLU A 1 381 ? -29.085 23.695 10.523 1.00 49.29 367 GLU A O 1
ATOM 2738 N N . GLU A 1 382 ? -29.557 23.968 8.339 1.00 44.04 368 GLU A N 1
ATOM 2739 C CA . GLU A 1 382 ? -28.690 22.894 7.794 1.00 46.28 368 GLU A CA 1
ATOM 2740 C C . GLU A 1 382 ? -27.530 23.465 6.970 1.00 43.84 368 GLU A C 1
ATOM 2741 O O . GLU A 1 382 ? -26.626 22.684 6.687 1.00 46.53 368 GLU A O 1
ATOM 2747 N N . PHE A 1 383 ? -27.555 24.736 6.555 1.00 40.22 369 PHE A N 1
ATOM 2748 C CA . PHE A 1 383 ? -26.592 25.277 5.561 1.00 38.32 369 PHE A CA 1
ATOM 2749 C C . PHE A 1 383 ? -26.031 26.604 6.062 1.00 38.33 369 PHE A C 1
ATOM 2750 O O . PHE A 1 383 ? -25.557 27.386 5.263 1.00 36.14 369 PHE A O 1
ATOM 2758 N N . SER A 1 384 ? -25.976 26.777 7.385 1.00 41.09 370 SER A N 1
ATOM 2759 C CA . SER A 1 384 ? -25.295 27.905 8.062 1.00 42.11 370 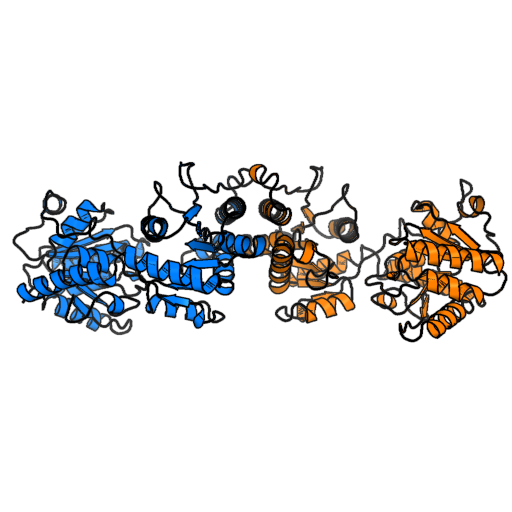SER A CA 1
ATOM 2760 C C . SER A 1 384 ? -23.772 27.802 7.868 1.00 42.16 370 SER A C 1
ATOM 2761 O O . SER A 1 384 ? -23.216 26.732 8.107 1.00 44.82 370 SER A O 1
ATOM 2764 N N . TRP A 1 385 ? -23.118 28.900 7.535 1.00 41.15 371 TRP A N 1
ATOM 2765 C CA . TRP A 1 385 ? -21.633 28.994 7.529 1.00 44.00 371 TRP A CA 1
ATOM 2766 C C . TRP A 1 385 ? -21.043 28.690 8.916 1.00 45.39 371 TRP A C 1
ATOM 2767 O O . TRP A 1 385 ? -19.968 28.076 8.964 1.00 45.50 371 TRP A O 1
ATOM 2778 N N . ALA A 1 386 ? -21.713 29.061 10.011 1.00 43.46 372 ALA A N 1
ATOM 2779 C CA . ALA A 1 386 ? -21.207 28.779 11.377 1.00 44.18 372 ALA A CA 1
ATOM 2780 C C . ALA A 1 386 ? -21.095 27.262 11.560 1.00 44.19 372 ALA A C 1
ATOM 2781 O O . ALA A 1 386 ? -20.083 26.790 12.110 1.00 42.32 372 ALA A O 1
ATOM 2783 N N . HIS A 1 387 ? -22.080 26.524 11.069 1.00 46.79 373 HIS A N 1
ATOM 2784 C CA . HIS A 1 387 ? -22.114 25.041 11.147 1.00 50.20 373 HIS A CA 1
ATOM 2785 C C . HIS A 1 387 ? -21.032 24.460 10.227 1.00 47.05 373 HIS A C 1
ATOM 2786 O O . HIS A 1 387 ? -20.344 23.532 10.678 1.00 46.61 373 HIS A O 1
ATOM 2793 N N . ILE A 1 388 ? -20.888 24.995 9.008 1.00 46.97 374 ILE A N 1
ATOM 2794 C CA . ILE A 1 388 ? -19.852 24.574 8.008 1.00 45.91 374 ILE A CA 1
ATOM 2795 C C . ILE A 1 388 ? -18.460 24.805 8.616 1.00 43.23 374 ILE A C 1
ATOM 2796 O O . ILE A 1 388 ? -17.614 23.919 8.524 1.00 42.39 374 ILE A O 1
ATOM 2801 N N . ALA A 1 389 ? -18.230 25.963 9.225 1.00 42.67 375 ALA A N 1
ATOM 2802 C CA . ALA A 1 389 ? -16.934 26.304 9.862 1.00 41.90 375 ALA A CA 1
ATOM 2803 C C . ALA A 1 389 ? -16.586 25.244 10.920 1.00 42.21 375 ALA A C 1
ATOM 2804 O O . ALA A 1 389 ? -15.459 24.718 10.888 1.00 40.89 375 ALA A O 1
ATOM 2806 N N . GLU A 1 390 ? -17.547 24.883 11.772 1.00 42.81 376 GLU A N 1
ATOM 2807 C CA . GLU A 1 390 ? -17.356 23.860 12.829 1.00 44.33 376 GLU A CA 1
ATOM 2808 C C . GLU A 1 390 ? -16.962 22.525 12.187 1.00 42.94 376 GLU A C 1
ATOM 2809 O O . GLU A 1 390 ? -16.028 21.894 12.683 1.00 42.44 376 GLU A O 1
ATOM 2815 N N . GLN A 1 391 ? -17.666 22.070 11.153 1.00 42.83 377 GLN A N 1
ATOM 2816 C CA . GLN A 1 391 ? -17.360 20.768 10.495 1.00 43.43 377 GLN A CA 1
ATOM 2817 C C . GLN A 1 391 ? -15.980 20.828 9.810 1.00 40.39 377 GLN A C 1
ATOM 2818 O O . GLN A 1 391 ? -15.276 19.766 9.750 1.00 40.88 377 GLN A O 1
ATOM 2824 N N . THR A 1 392 ? -15.603 21.990 9.271 1.00 38.40 378 THR A N 1
ATOM 2825 C CA . THR A 1 392 ? -14.293 22.192 8.585 1.00 37.06 378 THR A CA 1
ATOM 2826 C C . THR A 1 392 ? -13.168 22.102 9.635 1.00 37.42 378 THR A C 1
ATOM 2827 O O . THR A 1 392 ? -12.161 21.431 9.367 1.00 35.02 378 THR A O 1
ATOM 2831 N N . LEU A 1 393 ? -13.343 22.770 10.784 1.00 37.01 379 LEU A N 1
ATOM 2832 C CA . LEU A 1 393 ? -12.402 22.709 11.941 1.00 37.95 379 LEU A CA 1
ATOM 2833 C C . LEU A 1 393 ? -12.233 21.248 12.398 1.00 38.74 379 LEU A C 1
ATOM 2834 O O . LEU A 1 393 ? -11.095 20.868 12.716 1.00 39.76 379 LEU A O 1
ATOM 2839 N N . GLU A 1 394 ? -13.296 20.448 12.413 1.00 39.53 380 GLU A N 1
ATOM 2840 C CA . GLU A 1 394 ? -13.221 19.001 12.747 1.00 42.51 380 GLU A CA 1
ATOM 2841 C C . GLU A 1 394 ? -12.289 18.289 11.747 1.00 40.00 380 GLU A C 1
ATOM 2842 O O . GLU A 1 394 ? -11.502 17.424 12.204 1.00 39.60 380 GLU A O 1
ATOM 2848 N N . ILE A 1 395 ? -12.321 18.638 10.450 1.00 38.36 381 ILE A N 1
ATOM 2849 C CA . ILE A 1 395 ? -11.358 18.056 9.461 1.00 37.93 381 ILE A CA 1
ATOM 2850 C C . ILE A 1 395 ? -9.920 18.481 9.800 1.00 35.88 381 ILE A C 1
ATOM 2851 O O . ILE A 1 395 ? -9.050 17.587 9.882 1.00 36.46 381 ILE A O 1
ATOM 2856 N N . TYR A 1 396 ? -9.661 19.756 10.096 1.00 35.10 382 TYR A N 1
ATOM 2857 C CA . TYR A 1 396 ? -8.327 20.229 10.561 1.00 35.78 382 TYR A CA 1
ATOM 2858 C C . TYR A 1 396 ? -7.858 19.443 11.807 1.00 38.08 382 TYR A C 1
ATOM 2859 O O . TYR A 1 396 ? -6.671 19.086 11.859 1.00 38.15 382 TYR A O 1
ATOM 2868 N N . ARG A 1 397 ? -8.753 19.169 12.778 1.00 39.43 383 ARG A N 1
ATOM 2869 C CA . ARG A 1 397 ? -8.438 18.336 13.967 1.00 44.81 383 ARG A CA 1
ATOM 2870 C C . ARG A 1 397 ? -8.019 16.920 13.532 1.00 43.49 383 ARG A C 1
ATOM 2871 O O . ARG A 1 397 ? -6.953 16.475 14.015 1.00 42.57 383 ARG A O 1
ATOM 2879 N N . LYS A 1 398 ? -8.808 16.234 12.692 1.00 42.52 384 LYS A N 1
ATOM 2880 C CA . LYS A 1 398 ? -8.526 14.826 12.281 1.00 45.94 384 LYS A CA 1
ATOM 2881 C C . LYS A 1 398 ? -7.128 14.725 11.640 1.00 43.54 384 LYS A C 1
ATOM 2882 O O . LYS A 1 398 ? -6.346 13.836 12.043 1.00 44.89 384 LYS A O 1
ATOM 2888 N N . VAL A 1 399 ? -6.781 15.647 10.736 1.00 40.17 385 VAL A N 1
ATOM 2889 C CA . VAL A 1 399 ? -5.507 15.579 9.943 1.00 39.77 385 VAL A CA 1
ATOM 2890 C C . VAL A 1 399 ? -4.321 16.056 10.795 1.00 41.09 385 VAL A C 1
ATOM 2891 O O . VAL A 1 399 ? -3.206 15.722 10.395 1.00 42.02 385 VAL A O 1
ATOM 2895 N N . SER A 1 400 ? -4.549 16.808 11.887 1.00 42.45 386 SER A N 1
ATOM 2896 C CA . SER A 1 400 ? -3.503 17.365 12.794 1.00 46.74 386 SER A CA 1
ATOM 2897 C C . SER A 1 400 ? -3.189 16.395 13.944 1.00 50.51 386 SER A C 1
ATOM 2898 O O . SER A 1 400 ? -2.168 16.602 14.614 1.00 54.82 386 SER A O 1
ATOM 2901 N N . ALA A 1 401 ? -4.016 15.377 14.191 1.00 53.69 387 ALA A N 1
ATOM 2902 C CA . ALA A 1 401 ? -3.858 14.446 15.339 1.00 58.74 387 ALA A CA 1
ATOM 2903 C C . ALA A 1 401 ? -2.464 13.810 15.275 1.00 63.69 387 ALA A C 1
ATOM 2904 O O . ALA A 1 401 ? -1.919 13.509 14.199 1.00 65.25 387 ALA A O 1
ATOM 2907 N N . GLN B 1 13 ? 12.650 21.947 -38.270 1.00 76.66 -1 GLN B N 1
ATOM 2908 C CA . GLN B 1 13 ? 12.981 22.539 -36.962 1.00 75.08 -1 GLN B CA 1
ATOM 2909 C C . GLN B 1 13 ? 14.457 22.219 -36.648 1.00 74.10 -1 GLN B C 1
ATOM 2910 O O . GLN B 1 13 ? 15.286 23.170 -36.616 1.00 75.51 -1 GLN B O 1
ATOM 2912 N N . GLY B 1 14 ? 14.773 20.931 -36.447 1.00 70.05 0 GLY B N 1
ATOM 2913 C CA . GLY B 1 14 ? 16.106 20.426 -36.075 1.00 63.55 0 GLY B CA 1
ATOM 2914 C C . GLY B 1 14 ? 16.193 20.275 -34.565 1.00 57.96 0 GLY B C 1
ATOM 2915 O O . GLY B 1 14 ? 15.562 21.069 -33.861 1.00 58.25 0 GLY B O 1
ATOM 2916 N N . MET B 1 15 ? 16.944 19.286 -34.093 1.00 52.61 1 MET B N 1
ATOM 2917 C CA . MET B 1 15 ? 17.066 18.976 -32.661 1.00 49.01 1 MET B CA 1
ATOM 2918 C C . MET B 1 15 ? 17.740 20.165 -31.940 1.00 46.92 1 MET B C 1
ATOM 2919 O O . MET B 1 15 ? 18.736 20.715 -32.466 1.00 46.68 1 MET B O 1
ATOM 2924 N N . ARG B 1 16 ? 17.195 20.567 -30.786 1.00 41.84 2 ARG B N 1
ATOM 2925 C CA . ARG B 1 16 ? 17.768 21.610 -29.904 1.00 39.66 2 ARG B CA 1
ATOM 2926 C C . ARG B 1 16 ? 17.641 21.092 -28.458 1.00 34.52 2 ARG B C 1
ATOM 2927 O O . ARG B 1 16 ? 16.523 20.958 -27.971 1.00 34.25 2 ARG B O 1
ATOM 2935 N N . VAL B 1 17 ? 18.752 20.713 -27.861 1.00 33.30 3 VAL B N 1
ATOM 2936 C CA . VAL B 1 17 ? 18.794 20.086 -26.510 1.00 31.30 3 VAL B CA 1
ATOM 2937 C C . VAL B 1 17 ? 18.947 21.214 -25.488 1.00 29.68 3 VAL B C 1
ATOM 2938 O O . VAL B 1 17 ? 19.957 21.950 -25.566 1.00 27.94 3 VAL B O 1
ATOM 2942 N N . ALA B 1 18 ? 18.008 21.322 -24.539 1.00 28.49 4 ALA B N 1
ATOM 2943 C CA . ALA B 1 18 ? 18.173 22.140 -23.318 1.00 27.62 4 ALA B CA 1
ATOM 2944 C C . ALA B 1 18 ? 18.816 21.257 -22.246 1.00 26.58 4 ALA B C 1
ATOM 2945 O O . ALA B 1 18 ? 18.123 20.355 -21.706 1.00 26.03 4 ALA B O 1
ATOM 2947 N N . MET B 1 19 ? 20.113 21.433 -22.048 1.00 26.26 5 MET B N 1
ATOM 2948 C CA . MET B 1 19 ? 20.903 20.664 -21.055 1.00 26.57 5 MET B CA 1
ATOM 2949 C C . MET B 1 19 ? 20.818 21.419 -19.740 1.00 25.92 5 MET B C 1
ATOM 2950 O O . MET B 1 19 ? 21.346 22.547 -19.654 1.00 27.65 5 MET B O 1
ATOM 2955 N N . MET B 1 20 ? 20.115 20.828 -18.788 1.00 25.42 6 MET B N 1
ATOM 2956 C CA . MET B 1 20 ? 19.771 21.460 -17.500 1.00 25.93 6 MET B CA 1
ATOM 2957 C C . MET B 1 20 ? 20.671 20.895 -16.404 1.00 26.35 6 MET B C 1
ATOM 2958 O O . MET B 1 20 ? 20.704 19.672 -16.207 1.00 26.45 6 MET B O 1
ATOM 2963 N N . THR B 1 21 ? 21.374 21.787 -15.704 1.00 25.61 7 THR B N 1
ATOM 2964 C CA . THR B 1 21 ? 22.367 21.467 -14.653 1.00 26.94 7 THR B CA 1
ATOM 2965 C C . THR B 1 21 ? 22.327 22.539 -13.569 1.00 27.12 7 THR B C 1
ATOM 2966 O O . THR B 1 21 ? 21.841 23.646 -13.830 1.00 27.00 7 THR B O 1
ATOM 2970 N N . ARG B 1 22 ? 22.778 22.218 -12.375 1.00 27.05 8 ARG B N 1
ATOM 2971 C CA . ARG B 1 22 ? 23.100 23.272 -11.400 1.00 29.61 8 ARG B CA 1
ATOM 2972 C C . ARG B 1 22 ? 24.503 23.783 -11.746 1.00 29.53 8 ARG B C 1
ATOM 2973 O O . ARG B 1 22 ? 24.642 24.963 -12.096 1.00 28.98 8 ARG B O 1
ATOM 2981 N N . GLU B 1 23 ? 25.501 22.916 -11.655 1.00 30.31 9 GLU B N 1
ATOM 2982 C CA . GLU B 1 23 ? 26.927 23.287 -11.845 1.00 32.06 9 GLU B CA 1
ATOM 2983 C C . GLU B 1 23 ? 27.303 23.286 -13.331 1.00 29.88 9 GLU B C 1
ATOM 2984 O O . GLU B 1 23 ? 26.938 22.381 -14.067 1.00 29.06 9 GLU B O 1
ATOM 2990 N N . TYR B 1 24 ? 28.082 24.273 -13.722 1.00 29.16 10 TYR B N 1
ATOM 2991 C CA . TYR B 1 24 ? 28.709 24.405 -15.054 1.00 28.91 10 TYR B CA 1
ATOM 2992 C C . TYR B 1 24 ? 29.910 25.335 -14.851 1.00 28.91 10 TYR B C 1
ATOM 2993 O O . TYR B 1 24 ? 29.911 26.113 -13.891 1.00 28.71 10 TYR B O 1
ATOM 3002 N N . PRO B 1 25 ? 30.972 25.267 -15.690 1.00 29.59 11 PRO B N 1
ATOM 3003 C CA . PRO B 1 25 ? 32.117 26.164 -15.550 1.00 30.86 11 PRO B CA 1
ATOM 3004 C C . PRO B 1 25 ? 31.626 27.599 -15.515 1.00 30.54 11 PRO B C 1
ATOM 3005 O O . PRO B 1 25 ? 30.653 27.947 -16.205 1.00 30.14 11 PRO B O 1
ATOM 3009 N N . PRO B 1 26 ? 32.240 28.477 -14.707 1.00 32.31 12 PRO B N 1
ATOM 3010 C CA . PRO B 1 26 ? 33.414 28.167 -13.879 1.00 33.82 12 PRO B CA 1
ATOM 3011 C C . PRO B 1 26 ? 33.142 27.771 -12.408 1.00 34.78 12 PRO B C 1
ATOM 3012 O O . PRO B 1 26 ? 34.022 27.985 -11.546 1.00 36.82 12 PRO B O 1
ATOM 3016 N N . GLU B 1 27 ? 31.983 27.167 -12.131 1.00 35.07 13 GLU B N 1
ATOM 3017 C CA . GLU B 1 27 ? 31.510 26.834 -10.762 1.00 36.69 13 GLU B CA 1
ATOM 3018 C C . GLU B 1 27 ? 31.320 25.313 -10.640 1.00 36.09 13 GLU B C 1
ATOM 3019 O O . GLU B 1 27 ? 30.338 24.920 -10.035 1.00 35.78 13 GLU B O 1
ATOM 3025 N N . VAL B 1 28 ? 32.180 24.487 -11.248 1.00 36.57 14 VAL B N 1
ATOM 3026 C CA . VAL B 1 28 ? 32.108 22.998 -11.160 1.00 37.56 14 VAL B CA 1
ATOM 3027 C C . VAL B 1 28 ? 32.889 22.544 -9.929 1.00 40.90 14 VAL B C 1
ATOM 3028 O O . VAL B 1 28 ? 34.099 22.870 -9.829 1.00 41.94 14 VAL B O 1
ATOM 3032 N N . TYR B 1 29 ? 32.230 21.865 -8.998 1.00 40.71 15 TYR B N 1
ATOM 3033 C CA . TYR B 1 29 ? 32.872 21.393 -7.749 1.00 44.68 15 TYR B CA 1
ATOM 3034 C C . TYR B 1 29 ? 32.689 19.883 -7.605 1.00 43.30 15 TYR B C 1
ATOM 3035 O O . TYR B 1 29 ? 33.431 19.329 -6.826 1.00 45.88 15 TYR B O 1
ATOM 3044 N N . GLY B 1 30 ? 31.799 19.236 -8.351 1.00 39.56 16 GLY B N 1
ATOM 3045 C CA . GLY B 1 30 ? 31.589 17.787 -8.165 1.00 40.47 16 GLY B CA 1
ATOM 3046 C C . GLY B 1 30 ? 31.426 17.054 -9.478 1.00 38.34 16 GLY B C 1
ATOM 3047 O O . GLY B 1 30 ? 31.500 17.698 -10.541 1.00 35.65 16 GLY B O 1
ATOM 3048 N N . GLY B 1 31 ? 31.239 15.738 -9.380 1.00 39.44 17 GLY B N 1
ATOM 3049 C CA . GLY B 1 31 ? 31.201 14.800 -10.514 1.00 38.82 17 GLY B CA 1
ATOM 3050 C C . GLY B 1 31 ? 30.070 15.123 -11.469 1.00 35.95 17 GLY B C 1
ATOM 3051 O O . GLY B 1 31 ? 30.262 14.997 -12.675 1.00 34.36 17 GLY B O 1
ATOM 3052 N N . ALA B 1 32 ? 28.921 15.588 -10.982 1.00 34.85 18 ALA B N 1
ATOM 3053 C CA . ALA B 1 32 ? 27.774 15.833 -11.880 1.00 33.22 18 ALA B CA 1
ATOM 3054 C C . ALA B 1 32 ? 28.107 17.036 -12.777 1.00 30.53 18 ALA B C 1
ATOM 3055 O O . ALA B 1 32 ? 27.751 17.039 -13.996 1.00 30.32 18 ALA B O 1
ATOM 3057 N N . GLY B 1 33 ? 28.793 18.025 -12.235 1.00 30.07 19 GLY B N 1
ATOM 3058 C CA . GLY B 1 33 ? 29.230 19.200 -13.014 1.00 29.85 19 GLY B CA 1
ATOM 3059 C C . GLY B 1 33 ? 30.271 18.847 -14.069 1.00 29.18 19 GLY B C 1
ATOM 3060 O O . GLY B 1 33 ? 30.192 19.353 -15.202 1.00 29.62 19 GLY B O 1
ATOM 3061 N N . VAL B 1 34 ? 31.244 18.024 -13.714 1.00 32.17 20 VAL B N 1
ATOM 3062 C CA . VAL B 1 34 ? 32.297 17.573 -14.672 1.00 33.13 20 VAL B CA 1
ATOM 3063 C C . VAL B 1 34 ? 31.589 16.857 -15.822 1.00 32.80 20 VAL B C 1
ATOM 3064 O O . VAL B 1 34 ? 31.866 17.115 -17.013 1.00 32.05 20 VAL B O 1
ATOM 3068 N N . HIS B 1 35 ? 30.667 15.970 -15.478 1.00 31.78 21 HIS B N 1
ATOM 3069 C CA . HIS B 1 35 ? 29.960 15.134 -16.472 1.00 30.71 21 HIS B CA 1
ATOM 3070 C C . HIS B 1 35 ? 29.267 16.008 -17.518 1.00 30.65 21 HIS B C 1
ATOM 3071 O O . HIS B 1 35 ? 29.492 15.833 -18.722 1.00 28.71 21 HIS B O 1
ATOM 3078 N N . VAL B 1 36 ? 28.469 16.973 -17.085 1.00 30.39 22 VAL B N 1
ATOM 3079 C CA . VAL B 1 36 ? 27.729 17.841 -18.025 1.00 29.83 22 VAL B CA 1
ATOM 3080 C C . VAL B 1 36 ? 28.722 18.656 -18.857 1.00 30.15 22 VAL B C 1
ATOM 3081 O O . VAL B 1 36 ? 28.487 18.809 -20.061 1.00 29.25 22 VAL B O 1
ATOM 3085 N N . THR B 1 37 ? 29.773 19.190 -18.253 1.00 30.41 23 THR B N 1
ATOM 3086 C CA . THR B 1 37 ? 30.782 20.002 -18.973 1.00 30.95 23 THR B CA 1
ATOM 3087 C C . THR B 1 37 ? 31.321 19.191 -20.164 1.00 31.95 23 THR B C 1
ATOM 3088 O O . THR B 1 37 ? 31.251 19.690 -21.303 1.00 32.58 23 THR B O 1
ATOM 3092 N N . GLU B 1 38 ? 31.753 17.956 -19.936 1.00 32.08 24 GLU B N 1
ATOM 3093 C CA . GLU B 1 38 ? 32.403 17.130 -20.985 1.00 33.25 24 GLU B CA 1
ATOM 3094 C C . GLU B 1 38 ? 31.365 16.647 -22.014 1.00 31.55 24 GLU B C 1
ATOM 3095 O O . GLU B 1 38 ? 31.700 16.587 -23.194 1.00 31.36 24 GLU B O 1
ATOM 3101 N N . LEU B 1 39 ? 30.175 16.260 -21.566 1.00 30.01 25 LEU B N 1
ATOM 3102 C CA . LEU B 1 39 ? 29.086 15.744 -22.430 1.00 31.27 25 LEU B CA 1
ATOM 3103 C C . LEU B 1 39 ? 28.655 16.862 -23.392 1.00 30.79 25 LEU B C 1
ATOM 3104 O O . LEU B 1 39 ? 28.609 16.632 -24.610 1.00 30.52 25 LEU B O 1
ATOM 3109 N N . VAL B 1 40 ? 28.411 18.067 -22.869 1.00 29.19 26 VAL B N 1
ATOM 3110 C CA . VAL B 1 40 ? 27.988 19.187 -23.748 1.00 29.55 26 VAL B CA 1
ATOM 3111 C C . VAL B 1 40 ? 29.057 19.418 -24.828 1.00 31.23 26 VAL B C 1
ATOM 3112 O O . VAL B 1 40 ? 28.672 19.557 -26.017 1.00 31.39 26 VAL B O 1
ATOM 3116 N N . ALA B 1 41 ? 30.340 19.441 -24.466 1.00 31.90 27 ALA B N 1
ATOM 3117 C CA . ALA B 1 41 ? 31.426 19.772 -25.412 1.00 33.93 27 ALA B CA 1
ATOM 3118 C C . ALA B 1 41 ? 31.389 18.799 -26.587 1.00 34.78 27 ALA B C 1
ATOM 3119 O O . ALA B 1 41 ? 31.535 19.240 -27.724 1.00 34.57 27 ALA B O 1
ATOM 3121 N N . GLN B 1 42 ? 31.159 17.514 -26.330 1.00 32.79 28 GLN B N 1
ATOM 3122 C CA . GLN B 1 42 ? 31.165 16.516 -27.420 1.00 33.62 28 GLN B CA 1
ATOM 3123 C C . GLN B 1 42 ? 29.801 16.484 -28.128 1.00 32.45 28 GLN B C 1
ATOM 3124 O O . GLN B 1 42 ? 29.832 16.310 -29.364 1.00 32.95 28 GLN B O 1
ATOM 3130 N N . LEU B 1 43 ? 28.680 16.762 -27.438 1.00 30.75 29 LEU B N 1
ATOM 3131 C CA . LEU B 1 43 ? 27.338 16.727 -28.077 1.00 31.60 29 LEU B CA 1
ATOM 3132 C C . LEU B 1 43 ? 27.271 17.862 -29.095 1.00 32.38 29 LEU B C 1
ATOM 3133 O O . LEU B 1 43 ? 26.634 17.683 -30.125 1.00 33.59 29 LEU B O 1
ATOM 3138 N N . ARG B 1 44 ? 27.925 18.984 -28.801 1.00 33.51 30 ARG B N 1
ATOM 3139 C CA . ARG B 1 44 ? 27.882 20.183 -29.683 1.00 35.32 30 ARG B CA 1
ATOM 3140 C C . ARG B 1 44 ? 28.528 19.910 -31.036 1.00 38.05 30 ARG B C 1
ATOM 3141 O O . ARG B 1 44 ? 28.262 20.680 -31.942 1.00 39.79 30 ARG B O 1
ATOM 3149 N N . LYS B 1 45 ? 29.349 18.866 -31.170 1.00 39.08 31 LYS B N 1
ATOM 3150 C CA . LYS B 1 45 ? 29.881 18.446 -32.485 1.00 41.47 31 LYS B CA 1
ATOM 3151 C C . LYS B 1 45 ? 28.788 17.721 -33.283 1.00 41.40 31 LYS B C 1
ATOM 3152 O O . LYS B 1 45 ? 28.988 17.570 -34.478 1.00 40.93 31 LYS B O 1
ATOM 3158 N N . LEU B 1 46 ? 27.678 17.303 -32.657 1.00 39.12 32 LEU B N 1
ATOM 3159 C CA . LEU B 1 46 ? 26.644 16.431 -33.288 1.00 40.17 32 LEU B CA 1
ATOM 3160 C C . LEU B 1 46 ? 25.288 17.127 -33.419 1.00 39.22 32 LEU B C 1
ATOM 3161 O O . LEU B 1 46 ? 24.521 16.763 -34.334 1.00 39.27 32 LEU B O 1
ATOM 3166 N N . CYS B 1 47 ? 24.946 18.023 -32.491 1.00 38.72 33 CYS B N 1
ATOM 3167 C CA . CYS B 1 47 ? 23.622 18.681 -32.470 1.00 38.77 33 CYS B CA 1
ATOM 3168 C C . CYS B 1 47 ? 23.705 20.003 -31.690 1.00 36.77 33 CYS B C 1
ATOM 3169 O O . CYS B 1 47 ? 24.713 20.264 -31.051 1.00 34.91 33 CYS B O 1
ATOM 3172 N N . ASP B 1 48 ? 22.666 20.823 -31.787 1.00 37.33 34 ASP B N 1
ATOM 3173 C CA . ASP B 1 48 ? 22.588 22.134 -31.091 1.00 36.67 34 ASP B CA 1
ATOM 3174 C C . ASP B 1 48 ? 22.243 21.870 -29.623 1.00 33.68 34 ASP B C 1
ATOM 3175 O O . ASP B 1 48 ? 21.271 21.122 -29.351 1.00 32.65 34 ASP B O 1
ATOM 3180 N N . VAL B 1 49 ? 23.024 22.451 -28.716 1.00 31.79 35 VAL B N 1
ATOM 3181 C CA . VAL B 1 49 ? 22.807 22.316 -27.258 1.00 31.21 35 VAL B CA 1
ATOM 3182 C C . VAL B 1 49 ? 22.825 23.708 -26.626 1.00 31.15 35 VAL B C 1
ATOM 3183 O O . VAL B 1 49 ? 23.795 24.467 -26.878 1.00 30.48 35 VAL B O 1
ATOM 3187 N N . ASP B 1 50 ? 21.834 23.972 -25.789 1.00 28.46 36 ASP B N 1
ATOM 3188 C CA . ASP B 1 50 ? 21.766 25.177 -24.936 1.00 29.76 36 ASP B CA 1
ATOM 3189 C C . ASP B 1 50 ? 22.071 24.739 -23.515 1.00 27.23 36 ASP B C 1
ATOM 3190 O O . ASP B 1 50 ? 21.475 23.728 -23.056 1.00 26.33 36 ASP B O 1
ATOM 3195 N N . VAL B 1 51 ? 22.988 25.440 -22.870 1.00 25.80 37 VAL B N 1
ATOM 3196 C CA . VAL B 1 51 ? 23.337 25.143 -21.452 1.00 27.26 37 VAL B CA 1
ATOM 3197 C C . VAL B 1 51 ? 22.453 26.001 -20.559 1.00 27.00 37 VAL B C 1
ATOM 3198 O O . VAL B 1 51 ? 22.401 27.236 -20.734 1.00 27.48 37 VAL B O 1
ATOM 3202 N N . HIS B 1 52 ? 21.702 25.328 -19.697 1.00 27.22 38 HIS B N 1
ATOM 3203 C CA . HIS B 1 52 ? 20.856 25.968 -18.659 1.00 27.47 38 HIS B CA 1
ATOM 3204 C C . HIS B 1 52 ? 21.480 25.617 -17.312 1.00 27.63 38 HIS B C 1
ATOM 3205 O O . HIS B 1 52 ? 21.486 24.396 -16.944 1.00 28.43 38 HIS B O 1
ATOM 3212 N N . CYS B 1 53 ? 21.940 26.607 -16.566 1.00 26.15 39 CYS B N 1
ATOM 3213 C CA . CYS B 1 53 ? 22.635 26.325 -15.289 1.00 26.63 39 CYS B CA 1
ATOM 3214 C C . CYS B 1 53 ? 22.166 27.302 -14.218 1.00 27.21 39 CYS B C 1
ATOM 3215 O O . CYS B 1 53 ? 21.273 28.130 -14.501 1.00 27.62 39 CYS B O 1
ATOM 3218 N N . MET B 1 54 ? 22.701 27.171 -13.007 1.00 28.70 40 MET B N 1
ATOM 3219 C CA . MET B 1 54 ? 22.384 28.072 -11.880 1.00 30.31 40 MET B CA 1
ATOM 3220 C C . MET B 1 54 ? 23.666 28.748 -11.403 1.00 30.43 40 MET B C 1
ATOM 3221 O O . MET B 1 54 ? 24.751 28.378 -11.883 1.00 29.48 40 MET B O 1
ATOM 3226 N N . GLY B 1 55 ? 23.507 29.719 -10.506 1.00 30.99 41 GLY B N 1
ATOM 3227 C CA . GLY B 1 55 ? 24.603 30.401 -9.803 1.00 33.00 41 GLY B CA 1
ATOM 3228 C C . GLY B 1 55 ? 24.961 31.720 -10.494 1.00 33.12 41 GLY B C 1
ATOM 3229 O O . GLY B 1 55 ? 24.037 32.485 -10.829 1.00 33.95 41 GLY B O 1
ATOM 3230 N N . ALA B 1 56 ? 26.243 31.973 -10.720 1.00 32.64 42 ALA B N 1
ATOM 3231 C CA . ALA B 1 56 ? 26.752 33.303 -11.138 1.00 34.84 42 ALA B CA 1
ATOM 3232 C C . ALA B 1 56 ? 26.462 33.540 -12.616 1.00 32.95 42 ALA B C 1
ATOM 3233 O O . ALA B 1 56 ? 26.527 32.610 -13.430 1.00 29.18 42 ALA B O 1
ATOM 3235 N N . PRO B 1 57 ? 26.087 34.785 -12.991 1.00 32.85 43 PRO B N 1
ATOM 3236 C CA . PRO B 1 57 ? 25.956 35.142 -14.405 1.00 33.14 43 PRO B CA 1
ATOM 3237 C C . PRO B 1 57 ? 27.246 34.784 -15.155 1.00 31.89 43 PRO B C 1
ATOM 3238 O O . PRO B 1 57 ? 28.330 34.882 -14.581 1.00 32.50 43 PRO B O 1
ATOM 3242 N N . ARG B 1 58 ? 27.109 34.388 -16.419 1.00 30.48 44 ARG B N 1
ATOM 3243 C CA . ARG B 1 58 ? 28.265 34.090 -17.303 1.00 31.62 44 ARG B CA 1
ATOM 3244 C C . ARG B 1 58 ? 27.846 34.135 -18.769 1.00 30.87 44 ARG B C 1
ATOM 3245 O O . ARG B 1 58 ? 26.676 33.869 -19.060 1.00 30.74 44 ARG B O 1
ATOM 3253 N N . ASP B 1 59 ? 28.806 34.412 -19.647 1.00 32.92 45 ASP B N 1
ATOM 3254 C CA . ASP B 1 59 ? 28.673 34.210 -21.114 1.00 34.25 45 ASP B CA 1
ATOM 3255 C C . ASP B 1 59 ? 28.331 32.739 -21.409 1.00 31.49 45 ASP B C 1
ATOM 3256 O O . ASP B 1 59 ? 28.795 31.844 -20.693 1.00 29.96 45 ASP B O 1
ATOM 3261 N N . GLY B 1 60 ? 27.613 32.499 -22.499 1.00 32.15 46 GLY B N 1
ATOM 3262 C CA . GLY B 1 60 ? 27.536 31.159 -23.127 1.00 32.75 46 GLY B CA 1
ATOM 3263 C C . GLY B 1 60 ? 26.528 30.237 -22.487 1.00 32.40 46 GLY B C 1
ATOM 3264 O O . GLY B 1 60 ? 26.493 29.022 -22.880 1.00 34.73 46 GLY B O 1
ATOM 3265 N N . ALA B 1 61 ? 25.733 30.718 -21.527 1.00 30.48 47 ALA B N 1
ATOM 3266 C CA . ALA B 1 61 ? 24.765 29.860 -20.791 1.00 29.67 47 ALA B CA 1
ATOM 3267 C C . ALA B 1 61 ? 23.516 30.662 -20.431 1.00 30.42 47 ALA B C 1
ATOM 3268 O O . ALA B 1 61 ? 23.596 31.892 -20.292 1.00 32.09 47 ALA B O 1
ATOM 3270 N N . TYR B 1 62 ? 22.376 29.982 -20.303 1.00 28.93 48 TYR B N 1
ATOM 3271 C CA . TYR B 1 62 ? 21.153 30.551 -19.686 1.00 28.86 48 TYR B CA 1
ATOM 3272 C C . TYR B 1 62 ? 21.233 30.282 -18.194 1.00 27.80 48 TYR B C 1
ATOM 3273 O O . TYR B 1 62 ? 21.074 29.136 -17.754 1.00 27.46 48 TYR B O 1
ATOM 3282 N N . VAL B 1 63 ? 21.579 31.301 -17.427 1.00 28.76 49 VAL B N 1
ATOM 3283 C CA . VAL B 1 63 ? 21.722 31.151 -15.959 1.00 29.40 49 VAL B CA 1
ATOM 3284 C C . VAL B 1 63 ? 20.360 31.479 -15.348 1.00 30.51 49 VAL B C 1
ATOM 3285 O O . VAL B 1 63 ? 19.867 32.609 -15.484 1.00 31.07 49 VAL B O 1
ATOM 3289 N N . ALA B 1 64 ? 19.790 30.507 -14.650 1.00 28.18 50 ALA B N 1
ATOM 3290 C CA . ALA B 1 64 ? 18.490 30.655 -13.969 1.00 30.17 50 ALA B CA 1
ATOM 3291 C C . ALA B 1 64 ? 18.775 31.052 -12.522 1.00 31.03 50 ALA B C 1
ATOM 3292 O O . ALA B 1 64 ? 19.591 30.373 -11.838 1.00 30.78 50 ALA B O 1
ATOM 3294 N N . HIS B 1 65 ? 18.099 32.093 -12.067 1.00 32.07 51 HIS B N 1
ATOM 3295 C CA . HIS B 1 65 ? 18.160 32.601 -10.682 1.00 35.65 51 HIS B CA 1
ATOM 3296 C C . HIS B 1 65 ? 16.805 32.441 -10.038 1.00 34.97 51 HIS B C 1
ATOM 3297 O O . HIS B 1 65 ? 15.794 32.469 -10.744 1.00 35.06 51 HIS B O 1
ATOM 3304 N N . PRO B 1 66 ? 16.764 32.462 -8.685 1.00 36.37 52 PRO B N 1
ATOM 3305 C CA . PRO B 1 66 ? 15.505 32.556 -7.968 1.00 38.22 52 PRO B CA 1
ATOM 3306 C C . PRO B 1 66 ? 14.862 33.932 -8.161 1.00 39.78 52 PRO B C 1
ATOM 3307 O O . PRO B 1 66 ? 15.538 34.878 -8.618 1.00 39.64 52 PRO B O 1
ATOM 3311 N N . ASP B 1 67 ? 13.573 34.007 -7.836 1.00 40.49 53 ASP B N 1
ATOM 3312 C CA . ASP B 1 67 ? 12.844 35.276 -7.599 1.00 43.68 53 ASP B CA 1
ATOM 3313 C C . ASP B 1 67 ? 13.665 36.110 -6.597 1.00 45.84 53 ASP B C 1
ATOM 3314 O O . ASP B 1 67 ? 13.940 35.641 -5.492 1.00 44.63 53 ASP B O 1
ATOM 3319 N N . PRO B 1 68 ? 14.128 37.345 -6.930 1.00 48.66 54 PRO B N 1
ATOM 3320 C CA . PRO B 1 68 ? 14.816 38.197 -5.949 1.00 52.75 54 PRO B CA 1
ATOM 3321 C C . PRO B 1 68 ? 14.095 38.284 -4.601 1.00 57.33 54 PRO B C 1
ATOM 3322 O O . PRO B 1 68 ? 14.752 38.295 -3.576 1.00 62.79 54 PRO B O 1
ATOM 3326 N N . THR B 1 69 ? 12.759 38.317 -4.640 1.00 59.04 55 THR B N 1
ATOM 3327 C CA . THR B 1 69 ? 11.877 38.469 -3.464 1.00 63.13 55 THR B CA 1
ATOM 3328 C C . THR B 1 69 ? 11.943 37.209 -2.580 1.00 62.60 55 THR B C 1
ATOM 3329 O O . THR B 1 69 ? 11.645 37.348 -1.398 1.00 63.13 55 THR B O 1
ATOM 3333 N N . LEU B 1 70 ? 12.381 36.047 -3.079 1.00 60.49 56 LEU B N 1
ATOM 3334 C CA . LEU B 1 70 ? 12.567 34.831 -2.228 1.00 62.16 56 LEU B CA 1
ATOM 3335 C C . LEU B 1 70 ? 13.965 34.778 -1.572 1.00 66.13 56 LEU B C 1
ATOM 3336 O O . LEU B 1 70 ? 14.253 33.771 -0.897 1.00 69.85 56 LEU B O 1
ATOM 3341 N N . ARG B 1 71 ? 14.807 35.804 -1.736 1.00 64.50 57 ARG B N 1
ATOM 3342 C CA . ARG B 1 71 ? 16.102 35.969 -1.002 1.00 66.66 57 ARG B CA 1
ATOM 3343 C C . ARG B 1 71 ? 15.889 35.572 0.473 1.00 67.29 57 ARG B C 1
ATOM 3344 O O . ARG B 1 71 ? 15.000 36.167 1.131 1.00 71.97 57 ARG B O 1
ATOM 3346 N N . GLY B 1 72 ? 16.593 34.536 0.949 1.00 62.76 58 GLY B N 1
ATOM 3347 C CA . GLY B 1 72 ? 16.636 34.159 2.376 1.00 62.00 58 GLY B CA 1
ATOM 3348 C C . GLY B 1 72 ? 15.698 33.020 2.765 1.00 58.98 58 GLY B C 1
ATOM 3349 O O . GLY B 1 72 ? 15.751 32.638 3.947 1.00 59.22 58 GLY B O 1
ATOM 3350 N N . ALA B 1 73 ? 14.876 32.473 1.847 1.00 53.85 59 ALA B N 1
ATOM 3351 C CA . ALA B 1 73 ? 13.939 31.351 2.127 1.00 49.01 59 ALA B CA 1
ATOM 3352 C C . ALA B 1 73 ? 14.710 30.030 2.189 1.00 44.46 59 ALA B C 1
ATOM 3353 O O . ALA B 1 73 ? 15.879 30.031 1.832 1.00 43.29 59 ALA B O 1
ATOM 3355 N N . ASN B 1 74 ? 14.057 28.928 2.564 1.00 42.97 60 ASN B N 1
ATOM 3356 C CA . ASN B 1 74 ? 14.676 27.580 2.531 1.00 42.07 60 ASN B CA 1
ATOM 3357 C C . ASN B 1 74 ? 15.330 27.362 1.152 1.00 39.85 60 ASN B C 1
ATOM 3358 O O . ASN B 1 74 ? 14.705 27.712 0.090 1.00 36.79 60 ASN B O 1
ATOM 3363 N N . ALA B 1 75 ? 16.507 26.747 1.152 1.00 38.52 61 ALA B N 1
ATOM 3364 C CA . ALA B 1 75 ? 17.318 26.493 -0.057 1.00 38.91 61 ALA B CA 1
ATOM 3365 C C . ALA B 1 75 ? 16.496 25.686 -1.080 1.00 36.80 61 ALA B C 1
ATOM 3366 O O . ALA B 1 75 ? 16.643 25.956 -2.266 1.00 36.29 61 ALA B O 1
ATOM 3368 N N . ALA B 1 76 ? 15.638 24.755 -0.639 1.00 36.28 62 ALA B N 1
ATOM 3369 C CA . ALA B 1 76 ? 14.811 23.914 -1.538 1.00 35.72 62 ALA B CA 1
ATOM 3370 C C . ALA B 1 76 ? 13.811 24.812 -2.258 1.00 34.63 62 ALA B C 1
ATOM 3371 O O . ALA B 1 76 ? 13.577 24.618 -3.448 1.00 32.32 62 ALA B O 1
ATOM 3373 N N . LEU B 1 77 ? 13.275 25.809 -1.571 1.00 34.69 63 LEU B N 1
ATOM 3374 C CA . LEU B 1 77 ? 12.280 26.715 -2.172 1.00 35.61 63 LEU B CA 1
ATOM 3375 C C . LEU B 1 77 ? 12.950 27.624 -3.210 1.00 35.47 63 LEU B C 1
ATOM 3376 O O . LEU B 1 77 ? 12.388 27.756 -4.341 1.00 34.39 63 LEU B O 1
ATOM 3381 N N . THR B 1 78 ? 14.100 28.229 -2.904 1.00 34.76 64 THR B N 1
ATOM 3382 C CA . THR B 1 78 ? 14.812 29.102 -3.884 1.00 34.95 64 THR B CA 1
ATOM 3383 C C . THR B 1 78 ? 15.276 28.279 -5.105 1.00 33.22 64 THR B C 1
ATOM 3384 O O . THR B 1 78 ? 15.324 28.807 -6.198 1.00 33.66 64 THR B O 1
ATOM 3388 N N . MET B 1 79 ? 15.654 27.035 -4.924 1.00 32.13 65 MET B N 1
ATOM 3389 C CA . MET B 1 79 ? 15.968 26.105 -6.037 1.00 32.35 65 MET B CA 1
ATOM 3390 C C . MET B 1 79 ? 14.735 25.898 -6.954 1.00 30.57 65 MET B C 1
ATOM 3391 O O . MET B 1 79 ? 14.865 26.044 -8.186 1.00 28.75 65 MET B O 1
ATOM 3396 N N . LEU B 1 80 ? 13.550 25.652 -6.417 1.00 28.85 66 LEU B N 1
ATOM 3397 C CA . LEU B 1 80 ? 12.321 25.547 -7.243 1.00 28.81 66 LEU B CA 1
ATOM 3398 C C . LEU B 1 80 ? 12.076 26.873 -7.986 1.00 29.44 66 LEU B C 1
ATOM 3399 O O . LEU B 1 80 ? 11.587 26.844 -9.171 1.00 28.29 66 LEU B O 1
ATOM 3404 N N . SER B 1 81 ? 12.358 27.991 -7.336 1.00 29.06 67 SER B N 1
ATOM 3405 C CA . SER B 1 81 ? 12.190 29.342 -7.927 1.00 30.68 67 SER B CA 1
ATOM 3406 C C . SER B 1 81 ? 13.105 29.469 -9.154 1.00 29.58 67 SER B C 1
ATOM 3407 O O . SER B 1 81 ? 12.616 29.916 -10.230 1.00 29.20 67 SER B O 1
ATOM 3410 N N . ALA B 1 82 ? 14.357 29.057 -9.027 1.00 29.55 68 ALA B N 1
ATOM 3411 C CA . ALA B 1 82 ? 15.315 29.047 -10.166 1.00 29.89 68 ALA B CA 1
ATOM 3412 C C . ALA B 1 82 ? 14.803 28.078 -11.240 1.00 29.27 68 ALA B C 1
ATOM 3413 O O . ALA B 1 82 ? 14.875 28.411 -12.427 1.00 28.42 68 ALA B O 1
ATOM 3415 N N . ASP B 1 83 ? 14.223 26.945 -10.838 1.00 28.28 69 ASP B N 1
ATOM 3416 C CA . ASP B 1 83 ? 13.673 25.972 -11.809 1.00 27.00 69 ASP B CA 1
ATOM 3417 C C . ASP B 1 83 ? 12.642 26.637 -12.722 1.00 27.30 69 ASP B C 1
ATOM 3418 O O . ASP B 1 83 ? 12.656 26.341 -13.905 1.00 27.32 69 ASP B O 1
ATOM 3423 N N . LEU B 1 84 ? 11.777 27.520 -12.210 1.00 27.55 70 LEU B N 1
ATOM 3424 C CA . LEU B 1 84 ? 10.708 28.117 -13.034 1.00 28.43 70 LEU B CA 1
ATOM 3425 C C . LEU B 1 84 ? 11.340 29.060 -14.070 1.00 28.27 70 LEU B C 1
ATOM 3426 O O . LEU B 1 84 ? 10.825 29.115 -15.194 1.00 28.61 70 LEU B O 1
ATOM 3431 N N . ASN B 1 85 ? 12.386 29.789 -13.701 1.00 29.38 71 ASN B N 1
ATOM 3432 C CA . ASN B 1 85 ? 13.146 30.639 -14.660 1.00 30.53 71 ASN B CA 1
ATOM 3433 C C . ASN B 1 85 ? 13.846 29.755 -15.701 1.00 30.98 71 ASN B C 1
ATOM 3434 O O . ASN B 1 85 ? 13.806 30.102 -16.923 1.00 29.23 71 ASN B O 1
ATOM 3439 N N . MET B 1 86 ? 14.425 28.638 -15.268 1.00 28.35 72 MET B N 1
ATOM 3440 C CA . MET B 1 86 ? 15.039 27.662 -16.205 1.00 27.10 72 MET B CA 1
ATOM 3441 C C . MET B 1 86 ? 13.987 27.164 -17.226 1.00 28.00 72 MET B C 1
ATOM 3442 O O . MET B 1 86 ? 14.340 27.095 -18.451 1.00 28.78 72 MET B O 1
ATOM 3447 N N . VAL B 1 87 ? 12.769 26.815 -16.796 1.00 26.83 73 VAL B N 1
ATOM 3448 C CA . VAL B 1 87 ? 11.662 26.382 -17.708 1.00 28.52 73 VAL B CA 1
ATOM 3449 C C . VAL B 1 87 ? 11.368 27.496 -18.734 1.00 29.34 73 VAL B C 1
ATOM 3450 O O . VAL B 1 87 ? 11.341 27.218 -19.979 1.00 29.05 73 VAL B O 1
ATOM 3454 N N . ASN B 1 88 ? 11.227 28.734 -18.252 1.00 29.92 74 ASN B N 1
ATOM 3455 C CA . ASN B 1 88 ? 11.000 29.926 -19.095 1.00 30.62 74 ASN B CA 1
ATOM 3456 C C . ASN B 1 88 ? 12.135 30.045 -20.140 1.00 31.02 74 ASN B C 1
ATOM 3457 O O . ASN B 1 88 ? 11.835 30.189 -21.338 1.00 33.18 74 ASN B O 1
ATOM 3462 N N . ASN B 1 89 ? 13.381 29.862 -19.743 1.00 29.93 75 ASN B N 1
ATOM 3463 C CA . ASN B 1 89 ? 14.552 30.034 -20.630 1.00 31.55 75 ASN B CA 1
ATOM 3464 C C . ASN B 1 89 ? 14.598 28.940 -21.724 1.00 31.09 75 ASN B C 1
ATOM 3465 O O . ASN B 1 89 ? 15.232 29.195 -22.765 1.00 30.92 75 ASN B O 1
ATOM 3470 N N . ALA B 1 90 ? 14.003 27.766 -21.488 1.00 29.36 76 ALA B N 1
ATOM 3471 C CA . ALA B 1 90 ? 14.174 26.537 -22.300 1.00 30.60 76 ALA B CA 1
ATOM 3472 C C . ALA B 1 90 ? 13.098 26.406 -23.403 1.00 31.95 76 ALA B C 1
ATOM 3473 O O . ALA B 1 90 ? 12.950 25.291 -23.997 1.00 31.18 76 ALA B O 1
ATOM 3475 N N . GLU B 1 91 ? 12.407 27.488 -23.726 1.00 36.82 77 GLU B N 1
ATOM 3476 C CA .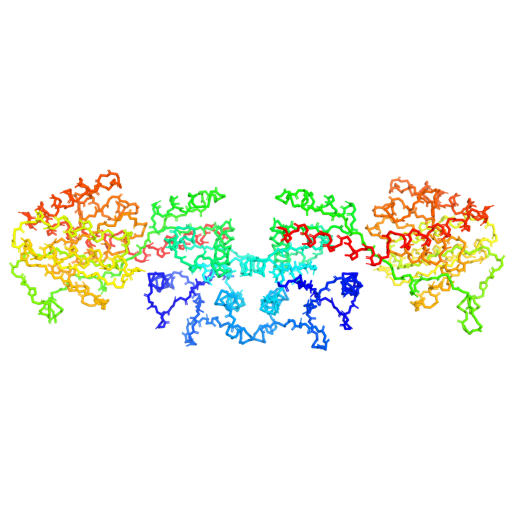 GLU B 1 91 ? 11.215 27.473 -24.615 1.00 39.47 77 GLU B CA 1
ATOM 3477 C C . GLU B 1 91 ? 11.546 26.985 -26.025 1.00 40.06 77 GLU B C 1
ATOM 3478 O O . GLU B 1 91 ? 10.635 26.447 -26.623 1.00 42.64 77 GLU B O 1
ATOM 3484 N N . ALA B 1 92 ? 12.764 27.189 -26.542 1.00 38.81 78 ALA B N 1
ATOM 3485 C CA . ALA B 1 92 ? 13.182 26.749 -27.897 1.00 40.10 78 ALA B CA 1
ATOM 3486 C C . ALA B 1 92 ? 13.604 25.261 -27.941 1.00 38.45 78 ALA B C 1
ATOM 3487 O O . ALA B 1 92 ? 13.892 24.779 -29.028 1.00 38.30 78 ALA B O 1
ATOM 3489 N N . ALA B 1 93 ? 13.646 24.534 -26.831 1.00 36.33 79 ALA B N 1
ATOM 3490 C CA . ALA B 1 93 ? 14.210 23.155 -26.821 1.00 35.31 79 ALA B CA 1
ATOM 3491 C C . ALA B 1 93 ? 13.298 22.168 -27.575 1.00 34.93 79 ALA B C 1
ATOM 3492 O O . ALA B 1 93 ? 12.089 22.293 -27.443 1.00 34.93 79 ALA B O 1
ATOM 3494 N N . THR B 1 94 ? 13.837 21.139 -28.229 1.00 33.78 80 THR B N 1
ATOM 3495 C CA . THR B 1 94 ? 13.013 20.012 -28.735 1.00 34.20 80 THR B CA 1
ATOM 3496 C C . THR B 1 94 ? 13.120 18.833 -27.767 1.00 33.84 80 THR B C 1
ATOM 3497 O O . THR B 1 94 ? 12.255 17.910 -27.814 1.00 33.77 80 THR B O 1
ATOM 3501 N N . VAL B 1 95 ? 14.082 18.875 -26.854 1.00 32.70 81 VAL B N 1
ATOM 3502 C CA . VAL B 1 95 ? 14.265 17.831 -25.812 1.00 31.53 81 VAL B CA 1
ATOM 3503 C C . VAL B 1 95 ? 14.939 18.499 -24.623 1.00 29.57 81 VAL B C 1
ATOM 3504 O O . VAL B 1 95 ? 15.812 19.353 -24.861 1.00 29.19 81 VAL B O 1
ATOM 3508 N N . VAL B 1 96 ? 14.561 18.123 -23.409 1.00 27.41 82 VAL B N 1
ATOM 3509 C CA . VAL B 1 96 ? 15.159 18.688 -22.175 1.00 27.34 82 VAL B CA 1
ATOM 3510 C C . VAL B 1 96 ? 15.851 17.527 -21.461 1.00 27.43 82 VAL B C 1
ATOM 3511 O O . VAL B 1 96 ? 15.275 16.402 -21.420 1.00 26.62 82 VAL B O 1
ATOM 3515 N N . HIS B 1 97 ? 17.099 17.740 -21.085 1.00 26.75 83 HIS B N 1
ATOM 3516 C CA . HIS B 1 97 ? 17.949 16.722 -20.425 1.00 26.87 83 HIS B CA 1
ATOM 3517 C C . HIS B 1 97 ? 18.379 17.311 -19.092 1.00 25.71 83 HIS B C 1
ATOM 3518 O O . HIS B 1 97 ? 19.219 18.214 -19.119 1.00 26.63 83 HIS B O 1
ATOM 3525 N N . SER B 1 98 ? 17.844 16.785 -17.990 1.00 24.85 84 SER B N 1
ATOM 3526 C CA . SER B 1 98 ? 18.120 17.282 -16.617 1.00 25.24 84 SER B CA 1
ATOM 3527 C C . SER B 1 98 ? 19.170 16.400 -15.926 1.00 25.08 84 SER B C 1
ATOM 3528 O O . SER B 1 98 ? 19.258 15.184 -16.208 1.00 25.32 84 SER B O 1
ATOM 3531 N N . HIS B 1 99 ? 19.936 17.046 -15.056 1.00 25.40 85 HIS B N 1
ATOM 3532 C CA . HIS B 1 99 ? 20.996 16.484 -14.188 1.00 26.09 85 HIS B CA 1
ATOM 3533 C C . HIS B 1 99 ? 20.800 17.024 -12.768 1.00 28.28 85 HIS B C 1
ATOM 3534 O O . HIS B 1 99 ? 20.875 18.261 -12.610 1.00 28.08 85 HIS B O 1
ATOM 3541 N N . THR B 1 100 ? 20.658 16.113 -11.801 1.00 26.24 86 THR B N 1
ATOM 3542 C CA . THR B 1 100 ? 20.508 16.329 -10.340 1.00 27.94 86 THR B CA 1
ATOM 3543 C C . THR B 1 100 ? 19.072 16.766 -10.021 1.00 27.29 86 THR B C 1
ATOM 3544 O O . THR B 1 100 ? 18.372 17.283 -10.919 1.00 26.17 86 THR B O 1
ATOM 3548 N N . TRP B 1 101 ? 18.640 16.562 -8.780 1.00 26.71 87 TRP B N 1
ATOM 3549 C CA . TRP B 1 101 ? 17.280 16.919 -8.309 1.00 27.06 87 TRP B CA 1
ATOM 3550 C C . TRP B 1 101 ? 17.102 18.421 -8.501 1.00 25.92 87 TRP B C 1
ATOM 3551 O O . TRP B 1 101 ? 15.964 18.852 -8.683 1.00 25.93 87 TRP B O 1
ATOM 3562 N N . TYR B 1 102 ? 18.190 19.183 -8.396 1.00 26.36 88 TYR B N 1
ATOM 3563 C CA . TYR B 1 102 ? 18.147 20.663 -8.538 1.00 27.76 88 TYR B CA 1
ATOM 3564 C C . TYR B 1 102 ? 17.419 21.106 -9.818 1.00 26.31 88 TYR B C 1
ATOM 3565 O O . TYR B 1 102 ? 16.819 22.232 -9.820 1.00 28.26 88 TYR B O 1
ATOM 3574 N N . THR B 1 103 ? 17.479 20.320 -10.893 1.00 26.75 89 THR B N 1
ATOM 3575 C CA . THR B 1 103 ? 16.850 20.656 -12.207 1.00 25.48 89 THR B CA 1
ATOM 3576 C C . THR B 1 103 ? 15.763 19.654 -12.584 1.00 26.56 89 THR B C 1
ATOM 3577 O O . THR B 1 103 ? 15.133 19.835 -13.638 1.00 25.81 89 THR B O 1
ATOM 3581 N N . GLY B 1 104 ? 15.501 18.647 -11.761 1.00 26.44 90 GLY B N 1
ATOM 3582 C CA . GLY B 1 104 ? 14.474 17.640 -12.105 1.00 27.20 90 GLY B CA 1
ATOM 3583 C C . GLY B 1 104 ? 13.104 18.253 -12.353 1.00 26.43 90 GLY B C 1
ATOM 3584 O O . GLY B 1 104 ? 12.426 17.854 -13.338 1.00 26.01 90 GLY B O 1
ATOM 3585 N N . LEU B 1 105 ? 12.708 19.235 -11.550 1.00 27.40 91 LEU B N 1
ATOM 3586 C CA . LEU B 1 105 ? 11.383 19.861 -11.739 1.00 28.86 91 LEU B CA 1
ATOM 3587 C C . LEU B 1 105 ? 11.396 20.788 -12.951 1.00 27.80 91 LEU B C 1
ATOM 3588 O O . LEU B 1 105 ? 10.325 20.904 -13.572 1.00 27.20 91 LEU B O 1
ATOM 3593 N N . ALA B 1 106 ? 12.529 21.425 -13.279 1.00 28.24 92 ALA B N 1
ATOM 3594 C CA . ALA B 1 106 ? 12.685 22.223 -14.522 1.00 26.52 92 ALA B CA 1
ATOM 3595 C C . ALA B 1 106 ? 12.428 21.324 -15.747 1.00 27.46 92 ALA B C 1
ATOM 3596 O O . ALA B 1 106 ? 11.625 21.687 -16.647 1.00 25.06 92 ALA B O 1
ATOM 3598 N N . GLY B 1 107 ? 13.032 20.137 -15.781 1.00 26.25 93 GLY B N 1
ATOM 3599 C CA . GLY B 1 107 ? 12.821 19.235 -16.928 1.00 26.98 93 GLY B CA 1
ATOM 3600 C C . GLY B 1 107 ? 11.381 18.743 -16.966 1.00 26.11 93 GLY B C 1
ATOM 3601 O O . GLY B 1 107 ? 10.813 18.651 -18.052 1.00 26.38 93 GLY B O 1
ATOM 3602 N N . HIS B 1 108 ? 10.797 18.432 -15.814 1.00 27.12 94 HIS B N 1
ATOM 3603 C CA . HIS B 1 108 ? 9.423 17.890 -15.712 1.00 27.20 94 HIS B CA 1
ATOM 3604 C C . HIS B 1 108 ? 8.481 18.967 -16.229 1.00 28.21 94 HIS B C 1
ATOM 3605 O O . HIS B 1 108 ? 7.636 18.654 -17.094 1.00 27.36 94 HIS B O 1
ATOM 3612 N N . LEU B 1 109 ? 8.591 20.189 -15.703 1.00 26.46 95 LEU B N 1
ATOM 3613 C CA . LEU B 1 109 ? 7.648 21.280 -16.054 1.00 28.24 95 LEU B CA 1
ATOM 3614 C C . LEU B 1 109 ? 7.833 21.700 -17.518 1.00 28.58 95 LEU B C 1
ATOM 3615 O O . LEU B 1 109 ? 6.811 21.937 -18.177 1.00 30.03 95 LEU B O 1
ATOM 3620 N N . ALA B 1 110 ? 9.060 21.789 -18.027 1.00 29.50 96 ALA B N 1
ATOM 3621 C CA . ALA B 1 110 ? 9.325 22.079 -19.459 1.00 29.72 96 ALA B CA 1
ATOM 3622 C C . ALA B 1 110 ? 8.694 20.986 -20.349 1.00 29.64 96 ALA B C 1
ATOM 3623 O O . ALA B 1 110 ? 8.086 21.315 -21.338 1.00 29.23 96 ALA B O 1
ATOM 3625 N N . SER B 1 111 ? 8.796 19.715 -20.004 1.00 29.55 97 SER B N 1
ATOM 3626 C CA . SER B 1 111 ? 8.135 18.622 -20.757 1.00 29.89 97 SER B CA 1
ATOM 3627 C C . SER B 1 111 ? 6.625 18.874 -20.849 1.00 31.93 97 SER B C 1
ATOM 3628 O O . SER B 1 111 ? 6.051 18.786 -21.972 1.00 31.52 97 SER B O 1
ATOM 3631 N N . LEU B 1 112 ? 5.991 19.204 -19.716 1.00 31.13 98 LEU B N 1
ATOM 3632 C CA . LEU B 1 112 ? 4.541 19.451 -19.665 1.00 32.28 98 LEU B CA 1
ATOM 3633 C C . LEU B 1 112 ? 4.204 20.714 -20.458 1.00 31.57 98 LEU B C 1
ATOM 3634 O O . LEU B 1 112 ? 3.233 20.665 -21.221 1.00 30.98 98 LEU B O 1
ATOM 3639 N N . LEU B 1 113 ? 4.944 21.800 -20.244 1.00 28.66 99 LEU B N 1
ATOM 3640 C CA . LEU B 1 113 ? 4.515 23.116 -20.751 1.00 30.17 99 LEU B CA 1
ATOM 3641 C C . LEU B 1 113 ? 4.755 23.125 -22.263 1.00 30.72 99 LEU B C 1
ATOM 3642 O O . LEU B 1 113 ? 3.937 23.691 -22.968 1.00 31.38 99 LEU B O 1
ATOM 3647 N N . TYR B 1 114 ? 5.846 22.535 -22.747 1.00 30.64 100 TYR B N 1
ATOM 3648 C CA . TYR B 1 114 ? 6.237 22.676 -24.176 1.00 32.25 100 TYR B CA 1
ATOM 3649 C C . TYR B 1 114 ? 5.914 21.413 -24.973 1.00 32.62 100 TYR B C 1
ATOM 3650 O O . TYR B 1 114 ? 6.072 21.484 -26.170 1.00 34.01 100 TYR B O 1
ATOM 3659 N N . GLY B 1 115 ? 5.509 20.303 -24.354 1.00 30.67 101 GLY B N 1
ATOM 3660 C CA . GLY B 1 115 ? 5.196 19.061 -25.087 1.00 32.01 101 GLY B CA 1
ATOM 3661 C C . GLY B 1 115 ? 6.457 18.451 -25.684 1.00 33.02 101 GLY B C 1
ATOM 3662 O O . GLY B 1 115 ? 6.426 17.984 -26.802 1.00 34.54 101 GLY B O 1
ATOM 3663 N N . VAL B 1 116 ? 7.552 18.440 -24.951 1.00 32.34 102 VAL B N 1
ATOM 3664 C CA . VAL B 1 116 ? 8.843 17.911 -25.454 1.00 33.17 102 VAL B CA 1
ATOM 3665 C C . VAL B 1 116 ? 9.231 16.807 -24.491 1.00 32.09 102 VAL B C 1
ATOM 3666 O O . VAL B 1 116 ? 8.875 16.860 -23.314 1.00 30.49 102 VAL B O 1
ATOM 3670 N N . PRO B 1 117 ? 10.007 15.809 -24.960 1.00 33.12 103 PRO B N 1
ATOM 3671 C CA . PRO B 1 117 ? 10.527 14.773 -24.066 1.00 32.24 103 PRO B CA 1
ATOM 3672 C C . PRO B 1 117 ? 11.577 15.248 -23.039 1.00 30.30 103 PRO B C 1
ATOM 3673 O O . PRO B 1 117 ? 12.332 16.176 -23.282 1.00 27.99 103 PRO B O 1
ATOM 3677 N N . HIS B 1 118 ? 11.575 14.569 -21.887 1.00 27.61 104 HIS B N 1
ATOM 3678 C CA . HIS B 1 118 ? 12.476 14.801 -20.735 1.00 27.33 104 HIS B CA 1
ATOM 3679 C C . HIS B 1 118 ? 13.375 13.570 -20.562 1.00 26.84 104 HIS B C 1
ATOM 3680 O O . HIS B 1 118 ? 12.841 12.447 -20.348 1.00 27.43 104 HIS B O 1
ATOM 3687 N N . VAL B 1 119 ? 14.662 13.757 -20.789 1.00 26.39 105 VAL B N 1
ATOM 3688 C CA . VAL B 1 119 ? 15.733 12.774 -20.475 1.00 27.12 105 VAL B CA 1
ATOM 3689 C C . VAL B 1 119 ? 16.341 13.191 -19.143 1.00 26.74 105 VAL B C 1
ATOM 3690 O O . VAL B 1 119 ? 16.589 14.410 -18.934 1.00 27.23 105 VAL B O 1
ATOM 3694 N N . LEU B 1 120 ? 16.476 12.253 -18.227 1.00 26.94 106 LEU B N 1
ATOM 3695 C CA . LEU B 1 120 ? 17.035 12.530 -16.883 1.00 26.31 106 LEU B CA 1
ATOM 3696 C C . LEU B 1 120 ? 18.247 11.626 -16.677 1.00 26.41 106 LEU B C 1
ATOM 3697 O O . LEU B 1 120 ? 18.061 10.397 -16.819 1.00 25.31 106 LEU B O 1
ATOM 3702 N N . THR B 1 121 ? 19.400 12.178 -16.264 1.00 24.58 107 THR B N 1
ATOM 3703 C CA . THR B 1 121 ? 20.581 11.369 -15.865 1.00 25.91 107 THR B CA 1
ATOM 3704 C C . THR B 1 121 ? 20.568 11.213 -14.347 1.00 26.74 107 THR B C 1
ATOM 3705 O O . THR B 1 121 ? 20.545 12.222 -13.618 1.00 26.57 107 THR B O 1
ATOM 3709 N N . ALA B 1 122 ? 20.558 9.971 -13.866 1.00 28.17 108 ALA B N 1
ATOM 3710 C CA . ALA B 1 122 ? 20.581 9.668 -12.423 1.00 30.32 108 ALA B CA 1
ATOM 3711 C C . ALA B 1 122 ? 22.046 9.552 -11.970 1.00 31.18 108 ALA B C 1
ATOM 3712 O O . ALA B 1 122 ? 22.668 8.492 -12.194 1.00 33.01 108 ALA B O 1
ATOM 3714 N N . HIS B 1 123 ? 22.598 10.636 -11.420 1.00 29.76 109 HIS B N 1
ATOM 3715 C CA . HIS B 1 123 ? 23.943 10.700 -10.791 1.00 30.63 109 HIS B CA 1
ATOM 3716 C C . HIS B 1 123 ? 23.887 10.175 -9.342 1.00 31.99 109 HIS B C 1
ATOM 3717 O O . HIS B 1 123 ? 24.891 9.660 -8.874 1.00 33.82 109 HIS B O 1
ATOM 3724 N N . SER B 1 124 ? 22.758 10.314 -8.655 1.00 32.66 110 SER B N 1
ATOM 3725 C CA . SER B 1 124 ? 22.534 9.853 -7.264 1.00 35.06 110 SER B CA 1
ATOM 3726 C C . SER B 1 124 ? 21.023 9.722 -7.060 1.00 33.98 110 SER B C 1
ATOM 3727 O O . SER B 1 124 ? 20.277 10.308 -7.865 1.00 36.02 110 SER B O 1
ATOM 3730 N N . LEU B 1 125 ? 20.567 9.022 -6.031 1.00 33.49 111 LEU B N 1
ATOM 3731 C CA . LEU B 1 125 ? 19.118 8.948 -5.726 1.00 33.88 111 LEU B CA 1
ATOM 3732 C C . LEU B 1 125 ? 18.895 9.443 -4.299 1.00 33.77 111 LEU B C 1
ATOM 3733 O O . LEU B 1 125 ? 19.553 8.887 -3.375 1.00 35.41 111 LEU B O 1
ATOM 3738 N N . GLU B 1 126 ? 17.917 10.347 -4.120 1.00 32.63 112 GLU B N 1
ATOM 3739 C CA . GLU B 1 126 ? 17.590 10.957 -2.809 1.00 34.26 112 GLU B CA 1
ATOM 3740 C C . GLU B 1 126 ? 17.296 9.883 -1.762 1.00 36.49 112 GLU B C 1
ATOM 3741 O O . GLU B 1 126 ? 17.901 9.919 -0.681 1.00 39.43 112 GLU B O 1
ATOM 3747 N N . PRO B 1 127 ? 16.440 8.850 -2.010 1.00 39.96 113 PRO B N 1
ATOM 3748 C CA . PRO B 1 127 ? 16.158 7.854 -0.969 1.00 40.52 113 PRO B CA 1
ATOM 3749 C C . PRO B 1 127 ? 17.385 7.041 -0.536 1.00 41.13 113 PRO B C 1
ATOM 3750 O O . PRO B 1 127 ? 17.310 6.457 0.486 1.00 41.89 113 PRO B O 1
ATOM 3754 N N . LEU B 1 128 ? 18.466 7.019 -1.309 1.00 42.36 114 LEU B N 1
ATOM 3755 C CA . LEU B 1 128 ? 19.685 6.239 -0.966 1.00 44.80 114 LEU B CA 1
ATOM 3756 C C . LEU B 1 128 ? 20.730 7.137 -0.311 1.00 46.12 114 LEU B C 1
ATOM 3757 O O . LEU B 1 128 ? 21.859 6.668 -0.136 1.00 46.82 114 LEU B O 1
ATOM 3762 N N . ARG B 1 129 ? 20.420 8.385 0.011 1.00 46.90 115 ARG B N 1
ATOM 3763 C CA . ARG B 1 129 ? 21.458 9.203 0.681 1.00 51.39 115 ARG B CA 1
ATOM 3764 C C . ARG B 1 129 ? 21.664 8.567 2.057 1.00 52.32 115 ARG B C 1
ATOM 3765 O O . ARG B 1 129 ? 20.683 8.209 2.730 1.00 50.84 115 ARG B O 1
ATOM 3773 N N . PRO B 1 130 ? 22.945 8.304 2.445 1.00 55.88 116 PRO B N 1
ATOM 3774 C CA . PRO B 1 130 ? 23.250 7.768 3.767 1.00 56.65 116 PRO B CA 1
ATOM 3775 C C . PRO B 1 130 ? 22.741 8.827 4.760 1.00 56.13 116 PRO B C 1
ATOM 3776 O O . PRO B 1 130 ? 22.971 10.052 4.525 1.00 51.15 116 PRO B O 1
ATOM 3780 N N . TRP B 1 131 ? 22.039 8.354 5.800 1.00 57.02 117 TRP B N 1
ATOM 3781 C CA . TRP B 1 131 ? 21.295 9.224 6.744 1.00 57.87 117 TRP B CA 1
ATOM 3782 C C . TRP B 1 131 ? 22.239 10.315 7.280 1.00 56.75 117 TRP B C 1
ATOM 3783 O O . TRP B 1 131 ? 23.337 9.947 7.736 1.00 56.66 117 TRP B O 1
ATOM 3794 N N . LYS B 1 132 ? 21.862 11.599 7.143 1.00 53.11 118 LYS B N 1
ATOM 3795 C CA . LYS B 1 132 ? 22.376 12.737 7.981 1.00 53.96 118 LYS B CA 1
ATOM 3796 C C . LYS B 1 132 ? 21.158 13.494 8.555 1.00 51.03 118 LYS B C 1
ATOM 3797 O O . LYS B 1 132 ? 20.101 13.436 7.899 1.00 47.09 118 LYS B O 1
ATOM 3799 N N . ALA B 1 133 ? 21.304 14.191 9.698 1.00 49.84 119 ALA B N 1
ATOM 3800 C CA . ALA B 1 133 ? 20.251 14.975 10.415 1.00 48.98 119 ALA B CA 1
ATOM 3801 C C . ALA B 1 133 ? 19.409 15.891 9.483 1.00 48.78 119 ALA B C 1
ATOM 3802 O O . ALA B 1 133 ? 18.266 16.152 9.825 1.00 45.91 119 ALA B O 1
ATOM 3804 N N . GLU B 1 134 ? 19.992 16.377 8.377 1.00 49.37 120 GLU B N 1
ATOM 3805 C CA . GLU B 1 134 ? 19.390 17.199 7.292 1.00 53.80 120 GLU B CA 1
ATOM 3806 C C . GLU B 1 134 ? 18.298 16.412 6.523 1.00 51.91 120 GLU B C 1
ATOM 3807 O O . GLU B 1 134 ? 17.355 17.017 6.068 1.00 53.30 120 GLU B O 1
ATOM 3813 N N . GLN B 1 135 ? 18.387 15.091 6.429 1.00 50.50 121 GLN B N 1
ATOM 3814 C CA . GLN B 1 135 ? 17.276 14.224 6.000 1.00 49.20 121 GLN B CA 1
ATOM 3815 C C . GLN B 1 135 ? 16.088 14.293 6.978 1.00 52.14 121 GLN B C 1
ATOM 3816 O O . GLN B 1 135 ? 15.064 13.635 6.666 1.00 51.90 121 GLN B O 1
ATOM 3822 N N . LEU B 1 136 ? 16.159 15.028 8.114 1.00 52.80 122 LEU B N 1
ATOM 3823 C CA . LEU B 1 136 ? 14.950 15.223 8.975 1.00 56.72 122 LEU B CA 1
ATOM 3824 C C . LEU B 1 136 ? 14.196 16.494 8.572 1.00 56.59 122 LEU B C 1
ATOM 3825 O O . LEU B 1 136 ? 13.059 16.615 9.015 1.00 60.59 122 LEU B O 1
ATOM 3830 N N . GLY B 1 137 ? 14.816 17.386 7.788 1.00 46.99 123 GLY B N 1
ATOM 3831 C CA . GLY B 1 137 ? 14.277 18.692 7.376 1.00 42.91 123 GLY B CA 1
ATOM 3832 C C . GLY B 1 137 ? 13.301 18.597 6.206 1.00 39.58 123 GLY B C 1
ATOM 3833 O O . GLY B 1 137 ? 13.380 17.637 5.397 1.00 38.45 123 GLY B O 1
ATOM 3834 N N . GLY B 1 138 ? 12.451 19.609 6.058 1.00 36.42 124 GLY B N 1
ATOM 3835 C CA . GLY B 1 138 ? 11.510 19.715 4.937 1.00 36.19 124 GLY B CA 1
ATOM 3836 C C . GLY B 1 138 ? 12.211 19.778 3.589 1.00 34.61 124 GLY B C 1
ATOM 3837 O O . GLY B 1 138 ? 11.617 19.287 2.621 1.00 32.10 124 GLY B O 1
ATOM 3838 N N . GLY B 1 139 ? 13.416 20.354 3.525 1.00 33.44 125 GLY B N 1
ATOM 3839 C CA . GLY B 1 139 ? 14.245 20.423 2.312 1.00 33.97 125 GLY B CA 1
ATOM 3840 C C . GLY B 1 139 ? 14.391 19.071 1.610 1.00 34.17 125 GLY B C 1
ATOM 3841 O O . GLY B 1 139 ? 14.279 19.008 0.366 1.00 32.90 125 GLY B O 1
ATOM 3842 N N . TYR B 1 140 ? 14.682 18.037 2.375 1.00 33.24 126 TYR B N 1
ATOM 3843 C CA . TYR B 1 140 ? 14.839 16.646 1.905 1.00 34.41 126 TYR B CA 1
ATOM 3844 C C . TYR B 1 140 ? 13.485 16.080 1.453 1.00 34.73 126 TYR B C 1
ATOM 3845 O O . TYR B 1 140 ? 13.516 15.263 0.514 1.00 31.92 126 TYR B O 1
ATOM 3854 N N . GLN B 1 141 ? 12.367 16.437 2.120 1.00 34.14 127 GLN B N 1
ATOM 3855 C CA . GLN B 1 141 ? 11.017 15.985 1.694 1.00 35.04 127 GLN B CA 1
ATOM 3856 C C . GLN B 1 141 ? 10.760 16.568 0.311 1.00 32.86 127 GLN B C 1
ATOM 3857 O O . GLN B 1 141 ? 10.208 15.850 -0.552 1.00 30.69 127 GLN B O 1
ATOM 3863 N N . VAL B 1 142 ? 11.205 17.806 0.070 1.00 31.06 128 VAL B N 1
ATOM 3864 C CA . VAL B 1 142 ? 11.020 18.495 -1.238 1.00 30.71 128 VAL B CA 1
ATOM 3865 C C . VAL B 1 142 ? 11.911 17.827 -2.298 1.00 29.13 128 VAL B C 1
ATOM 3866 O O . VAL B 1 142 ? 11.363 17.492 -3.360 1.00 29.65 128 VAL B O 1
ATOM 3870 N N . SER B 1 143 ? 13.189 17.613 -2.009 1.00 29.47 129 SER B N 1
ATOM 3871 C CA . SER B 1 143 ? 14.160 17.033 -2.973 1.00 29.94 129 SER B CA 1
ATOM 3872 C C . SER B 1 143 ? 13.732 15.606 -3.329 1.00 30.14 129 SER B C 1
ATOM 3873 O O . SER B 1 143 ? 13.748 15.300 -4.534 1.00 28.83 129 SER B O 1
ATOM 3876 N N . SER B 1 144 ? 13.349 14.798 -2.335 1.00 30.73 130 SER B N 1
ATOM 3877 C CA . SER B 1 144 ? 12.757 13.450 -2.529 1.00 31.97 130 SER B CA 1
ATOM 3878 C C . SER B 1 144 ? 11.518 13.493 -3.449 1.00 31.76 130 SER B C 1
ATOM 3879 O O . SER B 1 144 ? 11.437 12.640 -4.357 1.00 31.95 130 SER B O 1
ATOM 3882 N N . TRP B 1 145 ? 10.555 14.400 -3.228 1.00 29.92 131 TRP B N 1
ATOM 3883 C CA . TRP B 1 145 ? 9.350 14.497 -4.070 1.00 29.26 131 TRP B CA 1
ATOM 3884 C C . TRP B 1 145 ? 9.760 14.904 -5.503 1.00 28.72 131 TRP B C 1
ATOM 3885 O O . TRP B 1 145 ? 9.232 14.305 -6.478 1.00 28.00 131 TRP B O 1
ATOM 3896 N N . VAL B 1 146 ? 10.635 15.900 -5.660 1.00 26.89 132 VAL B N 1
ATOM 3897 C CA . VAL B 1 146 ? 11.081 16.341 -6.999 1.00 28.29 132 VAL B CA 1
ATOM 3898 C C . VAL B 1 146 ? 11.632 15.134 -7.776 1.00 28.88 132 VAL B C 1
ATOM 3899 O O . VAL B 1 146 ? 11.246 14.949 -8.933 1.00 28.02 132 VAL B O 1
ATOM 3903 N N . GLU B 1 147 ? 12.546 14.401 -7.162 1.00 27.96 133 GLU B N 1
ATOM 3904 C CA . GLU B 1 147 ? 13.245 13.320 -7.862 1.00 30.08 133 GLU B CA 1
ATOM 3905 C C . GLU B 1 147 ? 12.254 12.208 -8.240 1.00 28.91 133 GLU B C 1
ATOM 3906 O O . GLU B 1 147 ? 12.241 11.845 -9.434 1.00 27.04 133 GLU B O 1
ATOM 3912 N N . ARG B 1 148 ? 11.384 11.792 -7.328 1.00 29.90 134 ARG B N 1
ATOM 3913 C CA . ARG B 1 148 ? 10.368 10.761 -7.635 1.00 33.31 134 ARG B CA 1
ATOM 3914 C C . ARG B 1 148 ? 9.464 11.266 -8.766 1.00 33.71 134 ARG B C 1
ATOM 3915 O O . ARG B 1 148 ? 9.178 10.488 -9.706 1.00 32.50 134 ARG B O 1
ATOM 3923 N N . THR B 1 149 ? 9.055 12.536 -8.727 1.00 33.65 135 THR B N 1
ATOM 3924 C CA . THR B 1 149 ? 8.173 13.121 -9.763 1.00 32.82 135 THR B CA 1
ATOM 3925 C C . THR B 1 149 ? 8.856 13.035 -11.139 1.00 31.79 135 THR B C 1
ATOM 3926 O O . THR B 1 149 ? 8.194 12.564 -12.130 1.00 31.62 135 THR B O 1
ATOM 3930 N N . ALA B 1 150 ? 10.060 13.577 -11.221 1.00 29.19 136 ALA B N 1
ATOM 3931 C CA . ALA B 1 150 ? 10.883 13.707 -12.439 1.00 29.25 136 ALA B CA 1
ATOM 3932 C C . ALA B 1 150 ? 11.229 12.309 -13.003 1.00 29.61 136 ALA B C 1
ATOM 3933 O O . ALA B 1 150 ? 11.005 12.078 -14.189 1.00 29.99 136 ALA B O 1
ATOM 3935 N N . VAL B 1 151 ? 11.671 11.400 -12.161 1.00 29.17 137 VAL B N 1
ATOM 3936 C CA . VAL B 1 151 ? 12.118 10.061 -12.609 1.00 31.82 137 VAL B CA 1
ATOM 3937 C C . VAL B 1 151 ? 10.905 9.270 -13.115 1.00 33.38 137 VAL B C 1
ATOM 3938 O O . VAL B 1 151 ? 11.027 8.724 -14.201 1.00 34.47 137 VAL B O 1
ATOM 3942 N N . GLU B 1 152 ? 9.782 9.248 -12.395 1.00 32.74 138 GLU B N 1
ATOM 3943 C CA . GLU B 1 152 ? 8.651 8.369 -12.754 1.00 35.77 138 GLU B CA 1
ATOM 3944 C C . GLU B 1 152 ? 8.040 8.853 -14.060 1.00 34.77 138 GLU B C 1
ATOM 3945 O O . GLU B 1 152 ? 7.453 8.031 -14.747 1.00 32.64 138 GLU B O 1
ATOM 3951 N N . ALA B 1 153 ? 8.171 10.133 -14.386 1.00 32.88 139 ALA B N 1
ATOM 3952 C CA . ALA B 1 153 ? 7.510 10.707 -15.577 1.00 33.56 139 ALA B CA 1
ATOM 3953 C C . ALA B 1 153 ? 8.499 10.870 -16.747 1.00 32.18 139 ALA B C 1
ATOM 3954 O O . ALA B 1 153 ? 8.017 11.218 -17.822 1.00 31.90 139 ALA B O 1
ATOM 3956 N N . ALA B 1 154 ? 9.795 10.598 -16.575 1.00 29.68 140 ALA B N 1
ATOM 3957 C CA . ALA B 1 154 ? 10.810 10.837 -17.630 1.00 30.92 140 ALA B CA 1
ATOM 3958 C C . ALA B 1 154 ? 10.575 9.926 -18.848 1.00 30.67 140 ALA B C 1
ATOM 3959 O O . ALA B 1 154 ? 10.078 8.791 -18.703 1.00 31.53 140 ALA B O 1
ATOM 3961 N N . ASP B 1 155 ? 10.850 10.432 -20.032 1.00 30.85 141 ASP B N 1
ATOM 3962 C CA . ASP B 1 155 ? 10.775 9.618 -21.272 1.00 32.25 141 ASP B CA 1
ATOM 3963 C C . ASP B 1 155 ? 11.939 8.623 -21.253 1.00 31.27 141 ASP B C 1
ATOM 3964 O O . ASP B 1 155 ? 11.759 7.486 -21.661 1.00 32.65 141 ASP B O 1
ATOM 3969 N N . ALA B 1 156 ? 13.088 9.025 -20.735 1.00 28.86 142 ALA B N 1
ATOM 3970 C CA . ALA B 1 156 ? 14.258 8.152 -20.559 1.00 29.21 142 ALA B CA 1
ATOM 3971 C C . ALA B 1 156 ? 15.030 8.571 -19.317 1.00 29.39 142 ALA B C 1
ATOM 3972 O O . ALA B 1 156 ? 15.261 9.808 -19.111 1.00 28.40 142 ALA B O 1
ATOM 3974 N N . VAL B 1 157 ? 15.537 7.564 -18.622 1.00 28.87 143 VAL B N 1
ATOM 3975 C CA . VAL B 1 157 ? 16.508 7.742 -17.518 1.00 29.07 143 VAL B CA 1
ATOM 3976 C C . VAL B 1 157 ? 17.840 7.133 -17.955 1.00 29.58 143 VAL B C 1
ATOM 3977 O O . VAL B 1 157 ? 17.880 5.910 -18.335 1.00 30.98 143 VAL B O 1
ATOM 3981 N N . ILE B 1 158 ? 18.876 7.959 -17.941 1.00 28.19 144 ILE B N 1
ATOM 3982 C CA . ILE B 1 158 ? 20.277 7.503 -18.103 1.00 29.88 144 ILE B CA 1
ATOM 3983 C C . ILE B 1 158 ? 20.867 7.210 -16.716 1.00 30.22 144 ILE B C 1
ATOM 3984 O O . ILE B 1 158 ? 21.003 8.109 -15.869 1.00 29.09 144 ILE B O 1
ATOM 3989 N N . ALA B 1 159 ? 21.260 5.964 -16.530 1.00 31.29 145 ALA B N 1
ATOM 3990 C CA . ALA B 1 159 ? 22.016 5.453 -15.372 1.00 31.54 145 ALA B CA 1
ATOM 3991 C C . ALA B 1 159 ? 23.477 5.390 -15.773 1.00 32.85 145 ALA B C 1
ATOM 3992 O O . ALA B 1 159 ? 23.805 4.755 -16.811 1.00 33.17 145 ALA B O 1
ATOM 3994 N N . VAL B 1 160 ? 24.331 5.990 -14.949 1.00 33.74 146 VAL B N 1
ATOM 3995 C CA . VAL B 1 160 ? 25.791 6.120 -15.161 1.00 35.43 146 VAL B CA 1
ATOM 3996 C C . VAL B 1 160 ? 26.531 4.806 -14.882 1.00 37.20 146 VAL B C 1
ATOM 3997 O O . VAL B 1 160 ? 27.724 4.743 -15.204 1.00 38.34 146 VAL B O 1
ATOM 4001 N N . SER B 1 161 ? 25.858 3.765 -14.367 1.00 36.03 147 SER B N 1
ATOM 4002 C CA . SER B 1 161 ? 26.446 2.402 -14.209 1.00 36.97 147 SER B CA 1
ATOM 4003 C C . SER B 1 161 ? 25.341 1.347 -14.202 1.00 36.13 147 SER B C 1
ATOM 4004 O O . SER B 1 161 ? 24.177 1.711 -14.031 1.00 34.68 147 SER B O 1
ATOM 4007 N N . SER B 1 162 ? 25.713 0.073 -14.288 1.00 37.14 148 SER B N 1
ATOM 4008 C CA . SER B 1 162 ? 24.792 -1.069 -14.075 1.00 38.50 148 SER B CA 1
ATOM 4009 C C . SER B 1 162 ? 24.147 -1.021 -12.694 1.00 38.59 148 SER B C 1
ATOM 4010 O O . SER B 1 162 ? 22.923 -1.217 -12.643 1.00 39.02 148 SER B O 1
ATOM 4013 N N . GLY B 1 163 ? 24.928 -0.773 -11.642 1.00 42.54 149 GLY B N 1
ATOM 4014 C CA . GLY B 1 163 ? 24.442 -0.664 -10.250 1.00 44.27 149 GLY B CA 1
ATOM 4015 C C . GLY B 1 163 ? 23.430 0.458 -10.078 1.00 43.05 149 GLY B C 1
ATOM 4016 O O . GLY B 1 163 ? 22.402 0.254 -9.391 1.00 42.78 149 GLY B O 1
ATOM 4017 N N . MET B 1 164 ? 23.669 1.599 -10.721 1.00 41.46 150 MET B N 1
ATOM 4018 C CA . MET B 1 164 ? 22.711 2.725 -10.672 1.00 41.48 150 MET B CA 1
ATOM 4019 C C . MET B 1 164 ? 21.455 2.302 -11.446 1.00 39.74 150 MET B C 1
ATOM 4020 O O . MET B 1 164 ? 20.364 2.625 -10.993 1.00 39.95 150 MET B O 1
ATOM 4025 N N . ARG B 1 165 ? 21.568 1.570 -12.556 1.00 39.16 151 ARG B N 1
ATOM 4026 C CA . ARG B 1 165 ? 20.347 1.091 -13.241 1.00 38.61 151 ARG B CA 1
ATOM 4027 C C . ARG B 1 165 ? 19.524 0.255 -12.243 1.00 39.87 151 ARG B C 1
ATOM 4028 O O . ARG B 1 165 ? 18.281 0.443 -12.178 1.00 39.06 151 ARG B O 1
ATOM 4036 N N . ASP B 1 166 ? 20.179 -0.646 -11.515 1.00 41.48 152 ASP B N 1
ATOM 4037 C CA . ASP B 1 166 ? 19.518 -1.584 -10.567 1.00 45.33 152 ASP B CA 1
ATOM 4038 C C . ASP B 1 166 ? 18.853 -0.779 -9.434 1.00 45.25 152 ASP B C 1
ATOM 4039 O O . ASP B 1 166 ? 17.714 -1.075 -9.079 1.00 44.69 152 ASP B O 1
ATOM 4044 N N . ASP B 1 167 ? 19.521 0.258 -8.925 1.00 45.96 153 ASP B N 1
ATOM 4045 C CA . ASP B 1 167 ? 19.017 1.115 -7.815 1.00 46.66 153 ASP B CA 1
ATOM 4046 C C . ASP B 1 167 ? 17.808 1.928 -8.274 1.00 46.04 153 ASP B C 1
ATOM 4047 O O . ASP B 1 167 ? 16.838 2.027 -7.498 1.00 48.38 153 ASP B O 1
ATOM 4052 N N . VAL B 1 168 ? 17.869 2.480 -9.481 1.00 42.12 154 VAL B N 1
ATOM 4053 C CA . VAL B 1 168 ? 16.742 3.223 -10.092 1.00 41.84 154 VAL B CA 1
ATOM 4054 C C . VAL B 1 168 ? 15.533 2.296 -10.138 1.00 42.60 154 VAL B C 1
ATOM 4055 O O . VAL B 1 168 ? 14.483 2.729 -9.664 1.00 42.57 154 VAL B O 1
ATOM 4059 N N . LEU B 1 169 ? 15.682 1.096 -10.714 1.00 43.12 155 LEU B N 1
ATOM 4060 C CA . LEU B 1 169 ? 14.564 0.142 -10.894 1.00 45.17 155 LEU B CA 1
ATOM 4061 C C . LEU B 1 169 ? 14.018 -0.287 -9.521 1.00 47.20 155 LEU B C 1
ATOM 4062 O O . LEU B 1 169 ? 12.811 -0.412 -9.402 1.00 48.74 155 LEU B O 1
ATOM 4067 N N . ARG B 1 170 ? 14.870 -0.457 -8.516 1.00 48.11 156 ARG B N 1
ATOM 4068 C CA . ARG B 1 170 ? 14.438 -0.863 -7.163 1.00 52.63 156 ARG B CA 1
ATOM 4069 C C . ARG B 1 170 ? 13.770 0.313 -6.457 1.00 50.98 156 ARG B C 1
ATOM 4070 O O . ARG B 1 170 ? 12.779 0.107 -5.770 1.00 52.89 156 ARG B O 1
ATOM 4078 N N . THR B 1 171 ? 14.290 1.522 -6.597 1.00 47.16 157 THR B N 1
ATOM 4079 C CA . THR B 1 171 ? 13.795 2.680 -5.820 1.00 46.14 157 THR B CA 1
ATOM 4080 C C . THR B 1 171 ? 12.506 3.202 -6.461 1.00 45.75 157 THR B C 1
ATOM 4081 O O . THR B 1 171 ? 11.680 3.771 -5.719 1.00 47.40 157 THR B O 1
ATOM 4085 N N . TYR B 1 172 ? 12.366 3.053 -7.785 1.00 43.81 158 TYR B N 1
ATOM 4086 C CA . TYR B 1 172 ? 11.263 3.684 -8.555 1.00 44.78 158 TYR B CA 1
ATOM 4087 C C . TYR B 1 172 ? 10.562 2.663 -9.441 1.00 46.38 158 TYR B C 1
ATOM 4088 O O . TYR B 1 172 ? 10.601 2.761 -10.661 1.00 46.67 158 TYR B O 1
ATOM 4097 N N . PRO B 1 173 ? 9.853 1.681 -8.841 1.00 49.90 159 PRO B N 1
ATOM 4098 C CA . PRO B 1 173 ? 9.221 0.618 -9.618 1.00 52.41 159 PRO B CA 1
ATOM 4099 C C . PRO B 1 173 ? 8.132 1.094 -10.591 1.00 54.40 159 PRO B C 1
ATOM 4100 O O . PRO B 1 173 ? 7.833 0.364 -11.478 1.00 56.56 159 PRO B O 1
ATOM 4104 N N . ALA B 1 174 ? 7.540 2.284 -10.434 1.00 50.83 160 ALA B N 1
ATOM 4105 C CA . ALA B 1 174 ? 6.531 2.804 -11.401 1.00 51.76 160 ALA B CA 1
ATOM 4106 C C . ALA B 1 174 ? 7.172 3.196 -12.750 1.00 51.22 160 ALA B C 1
ATOM 4107 O O . ALA B 1 174 ? 6.410 3.338 -13.713 1.00 52.24 160 ALA B O 1
ATOM 4109 N N . LEU B 1 175 ? 8.495 3.421 -12.843 1.00 51.87 161 LEU B N 1
ATOM 4110 C CA . LEU B 1 175 ? 9.173 3.706 -14.154 1.00 49.03 161 LEU B CA 1
ATOM 4111 C C . LEU B 1 175 ? 9.387 2.390 -14.942 1.00 47.09 161 LEU B C 1
ATOM 4112 O O . LEU B 1 175 ? 9.906 1.404 -14.415 1.00 47.87 161 LEU B O 1
ATOM 4117 N N . ASP B 1 176 ? 8.942 2.382 -16.188 1.00 47.44 162 ASP B N 1
ATOM 4118 C CA . ASP B 1 176 ? 9.168 1.295 -17.174 1.00 44.67 162 ASP B CA 1
ATOM 4119 C C . ASP B 1 176 ? 10.663 1.017 -17.309 1.00 43.90 162 ASP B C 1
ATOM 4120 O O . ASP B 1 176 ? 11.427 1.893 -17.724 1.00 41.71 162 ASP B O 1
ATOM 4125 N N . PRO B 1 177 ? 11.140 -0.203 -16.987 1.00 43.40 163 PRO B N 1
ATOM 4126 C CA . PRO B 1 177 ? 12.550 -0.548 -17.150 1.00 42.37 163 PRO B CA 1
ATOM 4127 C C . PRO B 1 177 ? 13.127 -0.357 -18.560 1.00 41.22 163 PRO B C 1
ATOM 4128 O O . PRO B 1 177 ? 14.325 -0.128 -18.676 1.00 40.83 163 PRO B O 1
ATOM 4132 N N . ASP B 1 178 ? 12.291 -0.482 -19.598 1.00 40.72 164 ASP B N 1
ATOM 4133 C CA . ASP B 1 178 ? 12.714 -0.251 -20.999 1.00 40.28 164 ASP B CA 1
ATOM 4134 C C . ASP B 1 178 ? 13.119 1.222 -21.171 1.00 37.97 164 ASP B C 1
ATOM 4135 O O . ASP B 1 178 ? 13.852 1.494 -22.107 1.00 37.31 164 ASP B O 1
ATOM 4140 N N . ARG B 1 179 ? 12.703 2.125 -20.285 1.00 36.97 165 ARG B N 1
ATOM 4141 C CA . ARG B 1 179 ? 13.076 3.565 -20.365 1.00 35.45 165 ARG B CA 1
ATOM 4142 C C . ARG B 1 179 ? 14.398 3.854 -19.646 1.00 33.86 165 ARG B C 1
ATOM 4143 O O . ARG B 1 179 ? 14.816 5.027 -19.687 1.00 32.30 165 ARG B O 1
ATOM 4151 N N . VAL B 1 180 ? 15.002 2.887 -18.950 1.00 33.17 166 VAL B N 1
ATOM 4152 C CA . VAL B 1 180 ? 16.275 3.104 -18.193 1.00 33.20 166 VAL B CA 1
ATOM 4153 C C . VAL B 1 180 ? 17.449 2.547 -19.018 1.00 33.98 166 VAL B C 1
ATOM 4154 O O . VAL B 1 180 ? 17.423 1.366 -19.328 1.00 35.24 166 VAL B O 1
ATOM 4158 N N . HIS B 1 181 ? 18.403 3.390 -19.392 1.00 32.94 167 HIS B N 1
ATOM 4159 C CA . HIS B 1 181 ? 19.564 3.061 -20.261 1.00 33.79 167 HIS B CA 1
ATOM 4160 C C . HIS B 1 181 ? 20.856 3.289 -19.495 1.00 32.66 167 HIS B C 1
ATOM 4161 O O . HIS B 1 181 ? 20.995 4.358 -18.881 1.00 33.37 167 HIS B O 1
ATOM 4168 N N . VAL B 1 182 ? 21.811 2.386 -19.614 1.00 32.73 168 VAL B N 1
ATOM 4169 C CA . VAL B 1 182 ? 23.160 2.602 -19.038 1.00 33.05 168 VAL B CA 1
ATOM 4170 C C . VAL B 1 182 ? 23.991 3.351 -20.074 1.00 32.13 168 VAL B C 1
ATOM 4171 O O . VAL B 1 182 ? 24.248 2.801 -21.132 1.00 31.78 168 VAL B O 1
ATOM 4175 N N . VAL B 1 183 ? 24.423 4.555 -19.760 1.00 32.35 169 VAL B N 1
ATOM 4176 C CA . VAL B 1 183 ? 25.512 5.263 -20.480 1.00 32.09 169 VAL B CA 1
ATOM 4177 C C . VAL B 1 183 ? 26.504 5.753 -19.416 1.00 33.39 169 VAL B C 1
ATOM 4178 O O . VAL B 1 183 ? 26.147 6.544 -18.522 1.00 31.75 169 VAL B O 1
ATOM 4182 N N . ARG B 1 184 ? 27.752 5.306 -19.522 1.00 35.92 170 ARG B N 1
ATOM 4183 C CA . ARG B 1 184 ? 28.772 5.496 -18.472 1.00 35.64 170 ARG B CA 1
ATOM 4184 C C . ARG B 1 184 ? 29.486 6.849 -18.651 1.00 37.26 170 ARG B C 1
ATOM 4185 O O . ARG B 1 184 ? 29.391 7.486 -19.748 1.00 32.50 170 ARG B O 1
ATOM 4193 N N . ASN B 1 185 ? 30.158 7.277 -17.579 1.00 35.47 171 ASN B N 1
ATOM 4194 C CA . ASN B 1 185 ? 31.054 8.459 -17.618 1.00 36.64 171 ASN B CA 1
ATOM 4195 C C . ASN B 1 185 ? 32.210 8.182 -18.590 1.00 36.36 171 ASN B C 1
ATOM 4196 O O . ASN B 1 185 ? 32.553 7.042 -18.799 1.00 36.37 171 ASN B O 1
ATOM 4201 N N . GLY B 1 186 ? 32.770 9.238 -19.173 1.00 36.41 172 GLY B N 1
ATOM 4202 C CA . GLY B 1 186 ? 33.897 9.163 -20.115 1.00 36.58 172 GLY B CA 1
ATOM 4203 C C . GLY B 1 186 ? 35.151 9.721 -19.480 1.00 36.52 172 GLY B C 1
ATOM 4204 O O . GLY B 1 186 ? 35.132 9.985 -18.251 1.00 33.24 172 GLY B O 1
ATOM 4205 N N . ILE B 1 187 ? 36.204 9.865 -20.293 1.00 38.43 173 ILE B N 1
ATOM 4206 C CA . ILE B 1 187 ? 37.550 10.329 -19.846 1.00 39.42 173 ILE B CA 1
ATOM 4207 C C . ILE B 1 187 ? 38.132 11.137 -20.993 1.00 40.92 173 ILE B C 1
ATOM 4208 O O . ILE B 1 187 ? 37.984 10.731 -22.163 1.00 43.01 173 ILE B O 1
ATOM 4213 N N . ASP B 1 188 ? 38.758 12.254 -20.668 1.00 40.61 174 ASP B N 1
ATOM 4214 C CA . ASP B 1 188 ? 39.416 13.093 -21.691 1.00 41.87 174 ASP B CA 1
ATOM 4215 C C . ASP B 1 188 ? 40.822 12.524 -21.926 1.00 42.38 174 ASP B C 1
ATOM 4216 O O . ASP B 1 188 ? 41.677 12.598 -21.008 1.00 41.44 174 ASP B O 1
ATOM 4221 N N . THR B 1 189 ? 41.018 11.888 -23.084 1.00 42.27 175 THR B N 1
ATOM 4222 C CA . THR B 1 189 ? 42.283 11.214 -23.451 1.00 45.43 175 THR B CA 1
ATOM 4223 C C . THR B 1 189 ? 43.309 12.248 -23.957 1.00 47.39 175 THR B C 1
ATOM 4224 O O . THR B 1 189 ? 44.491 11.856 -24.089 1.00 49.51 175 THR B O 1
ATOM 4228 N N . THR B 1 190 ? 42.946 13.529 -24.133 1.00 47.37 176 THR B N 1
ATOM 4229 C CA . THR B 1 190 ? 43.945 14.605 -24.404 1.00 49.34 176 THR B CA 1
ATOM 4230 C C . THR B 1 190 ? 44.532 15.131 -23.084 1.00 49.02 176 THR B C 1
ATOM 4231 O O . THR B 1 190 ? 45.654 15.616 -23.154 1.00 51.36 176 THR B O 1
ATOM 4235 N N . VAL B 1 191 ? 43.864 15.009 -21.920 1.00 47.87 177 VAL B N 1
ATOM 4236 C CA . VAL B 1 191 ? 44.474 15.458 -20.621 1.00 47.70 177 VAL B CA 1
ATOM 4237 C C . VAL B 1 191 ? 45.074 14.278 -19.863 1.00 46.34 177 VAL B C 1
ATOM 4238 O O . VAL B 1 191 ? 46.116 14.490 -19.224 1.00 46.77 177 VAL B O 1
ATOM 4242 N N . TRP B 1 192 ? 44.471 13.086 -19.912 1.00 44.38 178 TRP B N 1
ATOM 4243 C CA . TRP B 1 192 ? 45.128 11.866 -19.380 1.00 43.37 178 TRP B CA 1
ATOM 4244 C C . TRP B 1 192 ? 45.724 11.102 -20.577 1.00 43.11 178 TRP B C 1
ATOM 4245 O O . TRP B 1 192 ? 44.942 10.707 -21.479 1.00 45.15 178 TRP B O 1
ATOM 4256 N N . TYR B 1 193 ? 47.044 10.945 -20.614 1.00 61.53 179 TYR B N 1
ATOM 4257 C CA . TYR B 1 193 ? 47.778 10.268 -21.711 1.00 61.35 179 TYR B CA 1
ATOM 4258 C C . TYR B 1 193 ? 49.104 9.809 -21.134 1.00 61.60 179 TYR B C 1
ATOM 4259 O O . TYR B 1 193 ? 49.503 10.303 -20.085 1.00 61.41 179 TYR B O 1
ATOM 4268 N N . PRO B 1 194 ? 49.796 8.836 -21.759 1.00 62.42 180 PRO B N 1
ATOM 4269 C CA . PRO B 1 194 ? 51.063 8.352 -21.224 1.00 63.87 180 PRO B CA 1
ATOM 4270 C C . PRO B 1 194 ? 52.091 9.485 -21.371 1.00 66.29 180 PRO B C 1
ATOM 4271 O O . PRO B 1 194 ? 52.236 9.949 -22.484 1.00 65.98 180 PRO B O 1
ATOM 4275 N N . ALA B 1 195 ? 52.729 9.910 -20.272 1.00 68.22 181 ALA B N 1
ATOM 4276 C CA . ALA B 1 195 ? 53.555 11.140 -20.202 1.00 71.66 181 ALA B CA 1
ATOM 4277 C C . ALA B 1 195 ? 54.882 10.874 -19.490 1.00 75.03 181 ALA B C 1
ATOM 4278 O O . ALA B 1 195 ? 54.868 10.472 -18.312 1.00 74.39 181 ALA B O 1
ATOM 4280 N N . GLU B 1 196 ? 55.977 11.172 -20.191 1.00 80.05 182 GLU B N 1
ATOM 4281 C CA . GLU B 1 196 ? 57.379 11.081 -19.709 1.00 84.60 182 GLU B CA 1
ATOM 4282 C C . GLU B 1 196 ? 57.629 12.071 -18.575 1.00 86.64 182 GLU B C 1
ATOM 4283 O O . GLU B 1 196 ? 57.045 13.155 -18.552 1.00 87.40 182 GLU B O 1
ATOM 4289 N N . PRO B 1 197 ? 58.521 11.733 -17.611 1.00 89.08 183 PRO B N 1
ATOM 4290 C CA . PRO B 1 197 ? 58.846 12.629 -16.494 1.00 90.58 183 PRO B CA 1
ATOM 4291 C C . PRO B 1 197 ? 59.106 14.095 -16.884 1.00 92.73 183 PRO B C 1
ATOM 4292 O O . PRO B 1 197 ? 58.634 14.958 -16.181 1.00 92.80 183 PRO B O 1
ATOM 4296 N N . GLY B 1 198 ? 59.839 14.338 -17.976 1.00 95.29 184 GLY B N 1
ATOM 4297 C CA . GLY B 1 198 ? 60.103 15.691 -18.507 1.00 97.79 184 GLY B CA 1
ATOM 4298 C C . GLY B 1 198 ? 61.211 16.396 -17.729 1.00 100.55 184 GLY B C 1
ATOM 4299 O O . GLY B 1 198 ? 61.348 16.196 -16.523 1.00 99.79 184 GLY B O 1
ATOM 4300 N N . PRO B 1 199 ? 62.016 17.263 -18.391 1.00 104.79 185 PRO B N 1
ATOM 4301 C CA . PRO B 1 199 ? 63.230 17.828 -17.781 1.00 106.52 185 PRO B CA 1
ATOM 4302 C C . PRO B 1 199 ? 62.990 18.828 -16.631 1.00 105.92 185 PRO B C 1
ATOM 4303 O O . PRO B 1 199 ? 63.891 19.030 -15.834 1.00 106.27 185 PRO B O 1
ATOM 4307 N N . ASP B 1 200 ? 61.788 19.414 -16.575 1.00 104.39 186 ASP B N 1
ATOM 4308 C CA . ASP B 1 200 ? 61.347 20.440 -15.588 1.00 103.18 186 ASP B CA 1
ATOM 4309 C C . ASP B 1 200 ? 60.580 19.752 -14.443 1.00 99.86 186 ASP B C 1
ATOM 4310 O O . ASP B 1 200 ? 59.740 18.859 -14.737 1.00 97.67 186 ASP B O 1
ATOM 4315 N N . GLU B 1 201 ? 60.882 20.147 -13.194 1.00 98.79 187 GLU B N 1
ATOM 4316 C CA . GLU B 1 201 ? 60.254 19.703 -11.910 1.00 95.14 187 GLU B CA 1
ATOM 4317 C C . GLU B 1 201 ? 59.476 18.377 -12.062 1.00 91.35 187 GLU B C 1
ATOM 4318 O O . GLU B 1 201 ? 58.259 18.364 -11.759 1.00 90.62 187 GLU B O 1
ATOM 4320 N N . SER B 1 202 ? 60.146 17.296 -12.486 1.00 88.18 188 SER B N 1
ATOM 4321 C CA . SER B 1 202 ? 59.653 15.897 -12.362 1.00 84.30 188 SER B CA 1
ATOM 4322 C C . SER B 1 202 ? 59.309 15.635 -10.891 1.00 80.89 188 SER B C 1
ATOM 4323 O O . SER B 1 202 ? 60.224 15.756 -10.057 1.00 81.09 188 SER B O 1
ATOM 4326 N N . VAL B 1 203 ? 58.049 15.308 -10.581 1.00 76.36 189 VAL B N 1
ATOM 4327 C CA . VAL B 1 203 ? 57.587 15.101 -9.174 1.00 74.06 189 VAL B CA 1
ATOM 4328 C C . VAL B 1 203 ? 58.281 13.855 -8.605 1.00 72.89 189 VAL B C 1
ATOM 4329 O O . VAL B 1 203 ? 58.500 13.799 -7.368 1.00 72.15 189 VAL B O 1
ATOM 4333 N N . LEU B 1 204 ? 58.622 12.903 -9.475 1.00 72.25 190 LEU B N 1
ATOM 4334 C CA . LEU B 1 204 ? 59.275 11.626 -9.080 1.00 72.53 190 LEU B CA 1
ATOM 4335 C C . LEU B 1 204 ? 60.738 11.901 -8.692 1.00 74.01 190 LEU B C 1
ATOM 4336 O O . LEU B 1 204 ? 61.240 11.197 -7.804 1.00 73.76 190 LEU B O 1
ATOM 4341 N N . ALA B 1 205 ? 61.371 12.923 -9.280 1.00 75.57 191 ALA B N 1
ATOM 4342 C CA . ALA B 1 205 ? 62.708 13.431 -8.870 1.00 77.86 191 ALA B CA 1
ATOM 4343 C C . ALA B 1 205 ? 62.612 14.008 -7.450 1.00 77.92 191 ALA B C 1
ATOM 4344 O O . ALA B 1 205 ? 63.252 13.443 -6.536 1.00 78.07 191 ALA B O 1
ATOM 4346 N N . GLU B 1 206 ? 61.791 15.052 -7.271 1.00 77.87 192 GLU B N 1
ATOM 4347 C CA . GLU B 1 206 ? 61.557 15.751 -5.975 1.00 78.56 192 GLU B CA 1
ATOM 4348 C C . GLU B 1 206 ? 61.426 14.710 -4.859 1.00 78.68 192 GLU B C 1
ATOM 4349 O O . GLU B 1 206 ? 62.098 14.879 -3.831 1.00 79.68 192 GLU B O 1
ATOM 4351 N N . LEU B 1 207 ? 60.617 13.659 -5.062 1.00 74.95 193 LEU B N 1
ATOM 4352 C CA . LEU B 1 207 ? 60.292 12.683 -3.987 1.00 73.76 193 LEU B CA 1
ATOM 4353 C C . LEU B 1 2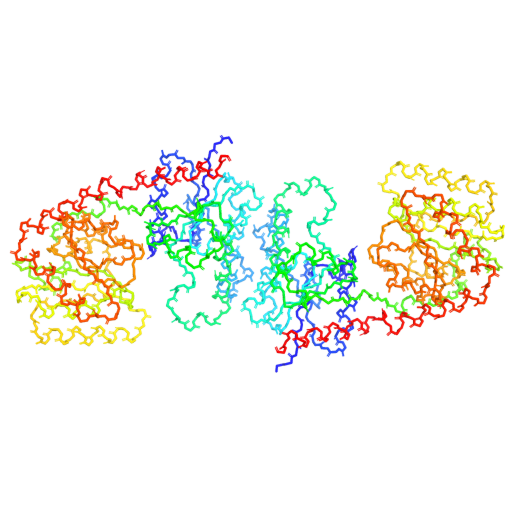07 ? 61.455 11.721 -3.742 1.00 74.93 193 LEU B C 1
ATOM 4354 O O . LEU B 1 207 ? 61.496 11.176 -2.620 1.00 74.85 193 LEU B O 1
ATOM 4359 N N . GLY B 1 208 ? 62.328 11.518 -4.742 1.00 77.37 194 GLY B N 1
ATOM 4360 C CA . GLY B 1 208 ? 63.483 10.594 -4.690 1.00 78.93 194 GLY B CA 1
ATOM 4361 C C . GLY B 1 208 ? 63.084 9.161 -5.037 1.00 76.31 194 GLY B C 1
ATOM 4362 O O . GLY B 1 208 ? 63.702 8.221 -4.499 1.00 77.06 194 GLY B O 1
ATOM 4363 N N . VAL B 1 209 ? 62.084 8.991 -5.904 1.00 73.28 195 VAL B N 1
ATOM 4364 C CA . VAL B 1 209 ? 61.649 7.664 -6.438 1.00 70.61 195 VAL B CA 1
ATOM 4365 C C . VAL B 1 209 ? 62.618 7.251 -7.548 1.00 72.31 195 VAL B C 1
ATOM 4366 O O . VAL B 1 209 ? 63.104 8.127 -8.272 1.00 74.91 195 VAL B O 1
ATOM 4370 N N . ASP B 1 210 ? 62.847 5.949 -7.688 1.00 71.52 196 ASP B N 1
ATOM 4371 C CA . ASP B 1 210 ? 63.779 5.340 -8.665 1.00 72.70 196 ASP B CA 1
ATOM 4372 C C . ASP B 1 210 ? 62.988 5.012 -9.934 1.00 70.84 196 ASP B C 1
ATOM 4373 O O . ASP B 1 210 ? 62.137 4.109 -9.857 1.00 68.58 196 ASP B O 1
ATOM 4378 N N . LEU B 1 211 ? 63.235 5.704 -11.053 1.00 71.67 197 LEU B N 1
ATOM 4379 C CA . LEU B 1 211 ? 62.564 5.387 -12.348 1.00 70.45 197 LEU B CA 1
ATOM 4380 C C . LEU B 1 211 ? 62.805 3.913 -12.732 1.00 70.40 197 LEU B C 1
ATOM 4381 O O . LEU B 1 211 ? 61.979 3.360 -13.475 1.00 69.33 197 LEU B O 1
ATOM 4383 N N . ASN B 1 212 ? 63.875 3.277 -12.240 1.00 72.98 198 ASN B N 1
ATOM 4384 C CA . ASN B 1 212 ? 64.343 1.946 -12.717 1.00 72.90 198 ASN B CA 1
ATOM 4385 C C . ASN B 1 212 ? 63.884 0.823 -11.789 1.00 70.94 198 ASN B C 1
ATOM 4386 O O . ASN B 1 212 ? 64.231 -0.329 -12.057 1.00 71.35 198 ASN B O 1
ATOM 4391 N N . ARG B 1 213 ? 63.163 1.140 -10.721 1.00 69.09 199 ARG B N 1
ATOM 4392 C CA . ARG B 1 213 ? 62.527 0.103 -9.878 1.00 67.02 199 ARG B CA 1
ATOM 4393 C C . ARG B 1 213 ? 61.012 0.202 -10.042 1.00 63.14 199 ARG B C 1
ATOM 4394 O O . ARG B 1 213 ? 60.482 1.226 -10.475 1.00 62.12 199 ARG B O 1
ATOM 4402 N N . PRO B 1 214 ? 60.294 -0.903 -9.755 1.00 60.16 200 PRO B N 1
ATOM 4403 C CA . PRO B 1 214 ? 58.840 -0.935 -9.861 1.00 56.69 200 PRO B CA 1
ATOM 4404 C C . PRO B 1 214 ? 58.168 0.048 -8.894 1.00 55.61 200 PRO B C 1
ATOM 4405 O O . PRO B 1 214 ? 58.569 0.151 -7.717 1.00 55.04 200 PRO B O 1
ATOM 4409 N N . ILE B 1 215 ? 57.157 0.725 -9.445 1.00 54.17 201 ILE B N 1
ATOM 4410 C CA . ILE B 1 215 ? 56.310 1.757 -8.791 1.00 53.57 201 ILE B CA 1
ATOM 4411 C C . ILE B 1 215 ? 54.872 1.232 -8.764 1.00 50.66 201 ILE B C 1
ATOM 4412 O O . ILE B 1 215 ? 54.305 0.927 -9.843 1.00 48.70 201 ILE B O 1
ATOM 4417 N N . VAL B 1 216 ? 54.328 1.117 -7.561 1.00 50.04 202 VAL B N 1
ATOM 4418 C CA . VAL B 1 216 ? 52.885 0.890 -7.315 1.00 49.28 202 VAL B CA 1
ATOM 4419 C C . VAL B 1 216 ? 52.302 2.204 -6.774 1.00 49.48 202 VAL B C 1
ATOM 4420 O O . VAL B 1 216 ? 52.822 2.734 -5.763 1.00 49.36 202 VAL B O 1
ATOM 4424 N N . ALA B 1 217 ? 51.278 2.718 -7.469 1.00 49.03 203 ALA B N 1
ATOM 4425 C CA . ALA B 1 217 ? 50.668 4.044 -7.243 1.00 48.49 203 ALA B CA 1
ATOM 4426 C C . ALA B 1 217 ? 49.244 3.889 -6.683 1.00 47.56 203 ALA B C 1
ATOM 4427 O O . ALA B 1 217 ? 48.478 2.997 -7.129 1.00 45.16 203 ALA B O 1
ATOM 4429 N N . PHE B 1 218 ? 48.929 4.731 -5.699 1.00 47.48 204 PHE B N 1
ATOM 4430 C CA . PHE B 1 218 ? 47.576 4.956 -5.152 1.00 47.07 204 PHE B CA 1
ATOM 4431 C C . PHE B 1 218 ? 47.328 6.454 -5.145 1.00 47.42 204 PHE B C 1
ATOM 4432 O O . PHE B 1 218 ? 48.224 7.249 -4.719 1.00 48.52 204 PHE B O 1
ATOM 4440 N N . VAL B 1 219 ? 46.137 6.835 -5.602 1.00 47.54 205 VAL B N 1
ATOM 4441 C CA . VAL B 1 219 ? 45.680 8.261 -5.639 1.00 48.59 205 VAL B CA 1
ATOM 4442 C C . VAL B 1 219 ? 44.252 8.296 -5.105 1.00 48.88 205 VAL B C 1
ATOM 4443 O O . VAL B 1 219 ? 43.356 7.765 -5.791 1.00 47.82 205 VAL B O 1
ATOM 4447 N N . GLY B 1 220 ? 44.072 8.844 -3.908 1.00 49.92 206 GLY B N 1
ATOM 4448 C CA . GLY B 1 220 ? 42.753 9.081 -3.306 1.00 50.68 206 GLY B CA 1
ATOM 4449 C C . GLY B 1 220 ? 42.857 9.631 -1.899 1.00 52.12 206 GLY B C 1
ATOM 4450 O O . GLY B 1 220 ? 43.937 9.610 -1.317 1.00 51.46 206 GLY B O 1
ATOM 4451 N N . ARG B 1 221 ? 41.728 10.085 -1.372 1.00 54.55 207 ARG B N 1
ATOM 4452 C CA . ARG B 1 221 ? 41.532 10.540 0.022 1.00 55.45 207 ARG B CA 1
ATOM 4453 C C . ARG B 1 221 ? 41.728 9.384 1.003 1.00 53.08 207 ARG B C 1
ATOM 4454 O O . ARG B 1 221 ? 41.514 8.222 0.616 1.00 52.58 207 ARG B O 1
ATOM 4462 N N . ILE B 1 222 ? 42.082 9.705 2.241 1.00 52.40 208 ILE B N 1
ATOM 4463 C CA . ILE B 1 222 ? 42.132 8.712 3.347 1.00 51.84 208 ILE B CA 1
ATOM 4464 C C . ILE B 1 222 ? 40.737 8.602 3.969 1.00 51.62 208 ILE B C 1
ATOM 4465 O O . ILE B 1 222 ? 40.437 9.387 4.893 1.00 53.48 208 ILE B O 1
ATOM 4470 N N . THR B 1 223 ? 39.934 7.667 3.473 1.00 49.40 209 THR B N 1
ATOM 4471 C CA . THR B 1 223 ? 38.574 7.324 3.967 1.00 50.62 209 THR B CA 1
ATOM 4472 C C . THR B 1 223 ? 38.483 5.798 4.134 1.00 48.63 209 THR B C 1
ATOM 4473 O O . THR B 1 223 ? 39.303 5.098 3.535 1.00 46.92 209 THR B O 1
ATOM 4477 N N . ARG B 1 224 ? 37.527 5.299 4.918 1.00 50.07 210 ARG B N 1
ATOM 4478 C CA . ARG B 1 224 ? 37.206 3.847 4.969 1.00 50.90 210 ARG B CA 1
ATOM 4479 C C . ARG B 1 224 ? 36.962 3.392 3.519 1.00 49.63 210 ARG B C 1
ATOM 4480 O O . ARG B 1 224 ? 37.563 2.393 3.092 1.00 47.99 210 ARG B O 1
ATOM 4485 N N . GLN B 1 225 ? 36.118 4.139 2.790 1.00 48.00 211 GLN B N 1
ATOM 4486 C CA . GLN B 1 225 ? 35.581 3.736 1.467 1.00 47.93 211 GLN B CA 1
ATOM 4487 C C . GLN B 1 225 ? 36.743 3.483 0.486 1.00 45.79 211 GLN B C 1
ATOM 4488 O O . GLN B 1 225 ? 36.628 2.539 -0.304 1.00 43.51 211 GLN B O 1
ATOM 4494 N N . LYS B 1 226 ? 37.827 4.269 0.537 1.00 46.09 212 LYS B N 1
ATOM 4495 C CA . LYS B 1 226 ? 38.886 4.231 -0.513 1.00 46.56 212 LYS B CA 1
ATOM 4496 C C . LYS B 1 226 ? 39.936 3.164 -0.173 1.00 45.16 212 LYS B C 1
ATOM 4497 O O . LYS B 1 226 ? 40.815 2.949 -1.033 1.00 44.47 212 LYS B O 1
ATOM 4503 N N . GLY B 1 227 ? 39.856 2.562 1.024 1.00 45.08 213 GLY B N 1
ATOM 4504 C CA . GLY B 1 227 ? 40.591 1.346 1.423 1.00 45.70 213 GLY B CA 1
ATOM 4505 C C . GLY B 1 227 ? 42.113 1.490 1.413 1.00 46.61 213 GLY B C 1
ATOM 4506 O O . GLY B 1 227 ? 42.810 0.447 1.246 1.00 44.12 213 GLY B O 1
ATOM 4507 N N . VAL B 1 228 ? 42.661 2.686 1.671 1.00 47.42 214 VAL B N 1
ATOM 4508 C CA . VAL B 1 228 ? 44.141 2.865 1.674 1.00 48.24 214 VAL B CA 1
ATOM 4509 C C . VAL B 1 228 ? 44.749 1.953 2.748 1.00 47.35 214 VAL B C 1
ATOM 4510 O O . VAL B 1 228 ? 45.841 1.480 2.529 1.00 47.95 214 VAL B O 1
ATOM 4514 N N . ALA B 1 229 ? 44.060 1.675 3.855 1.00 46.77 215 ALA B N 1
ATOM 4515 C CA . ALA B 1 229 ? 44.612 0.853 4.961 1.00 46.53 215 ALA B CA 1
ATOM 4516 C C . ALA B 1 229 ? 44.814 -0.597 4.492 1.00 46.16 215 ALA B C 1
ATOM 4517 O O . ALA B 1 229 ? 45.766 -1.266 4.949 1.00 45.15 215 ALA B O 1
ATOM 4519 N N . HIS B 1 230 ? 43.942 -1.089 3.611 1.00 44.32 216 HIS B N 1
ATOM 4520 C CA . HIS B 1 230 ? 44.083 -2.444 3.013 1.00 44.96 216 HIS B CA 1
ATOM 4521 C C . HIS B 1 230 ? 45.319 -2.518 2.114 1.00 44.36 216 HIS B C 1
ATOM 4522 O O . HIS B 1 230 ? 46.013 -3.567 2.143 1.00 44.50 216 HIS B O 1
ATOM 4529 N N . LEU B 1 231 ? 45.587 -1.475 1.328 1.00 44.46 217 LEU B N 1
ATOM 4530 C CA . LEU B 1 231 ? 46.784 -1.449 0.447 1.00 45.25 217 LEU B CA 1
ATOM 4531 C C . LEU B 1 231 ? 48.049 -1.417 1.329 1.00 46.88 217 LEU B C 1
ATOM 4532 O O . LEU B 1 231 ?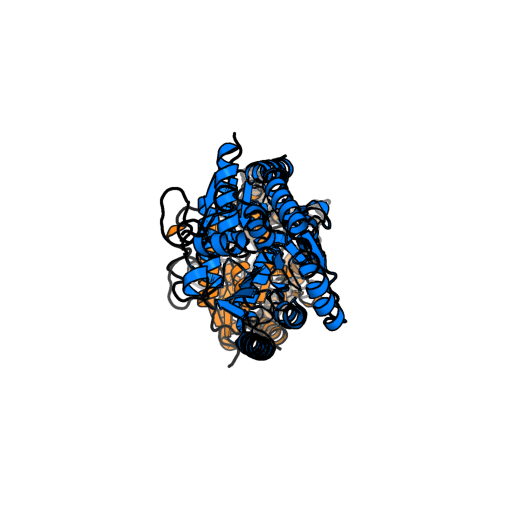 48.986 -2.218 1.047 1.00 47.32 217 LEU B O 1
ATOM 4537 N N . VAL B 1 232 ? 48.049 -0.627 2.415 1.00 47.00 218 VAL B N 1
ATOM 4538 C CA . VAL B 1 232 ? 49.216 -0.499 3.348 1.00 48.52 218 VAL B CA 1
ATOM 4539 C C . VAL B 1 232 ? 49.537 -1.891 3.915 1.00 49.23 218 VAL B C 1
ATOM 4540 O O . VAL B 1 232 ? 50.719 -2.280 3.944 1.00 50.52 218 VAL B O 1
ATOM 4544 N N . ALA B 1 233 ? 48.504 -2.620 4.334 1.00 49.43 219 ALA B N 1
ATOM 4545 C CA . ALA B 1 233 ? 48.590 -4.005 4.848 1.00 49.55 219 ALA B CA 1
ATOM 4546 C C . ALA B 1 233 ? 49.168 -4.928 3.767 1.00 49.19 219 ALA B C 1
ATOM 4547 O O . ALA B 1 233 ? 50.152 -5.610 4.064 1.00 51.46 219 ALA B O 1
ATOM 4549 N N . ALA B 1 234 ? 48.604 -4.926 2.557 1.00 47.36 220 ALA B N 1
ATOM 4550 C CA . ALA B 1 234 ? 49.050 -5.761 1.411 1.00 46.83 220 ALA B CA 1
ATOM 4551 C C . ALA B 1 234 ? 50.517 -5.478 1.067 1.00 47.07 220 ALA B C 1
ATOM 4552 O O . ALA B 1 234 ? 51.236 -6.431 0.679 1.00 46.41 220 ALA B O 1
ATOM 4554 N N . ALA B 1 235 ? 50.933 -4.212 1.158 1.00 46.74 221 ALA B N 1
ATOM 4555 C CA . ALA B 1 235 ? 52.282 -3.743 0.742 1.00 47.74 221 ALA B CA 1
ATOM 4556 C C . ALA B 1 235 ? 53.395 -4.484 1.512 1.00 48.31 221 ALA B C 1
ATOM 4557 O O . ALA B 1 235 ? 54.492 -4.654 0.953 1.00 47.77 221 ALA B O 1
ATOM 4559 N N . HIS B 1 236 ? 53.115 -4.969 2.722 1.00 49.74 222 HIS B N 1
ATOM 4560 C CA . HIS B 1 236 ? 54.071 -5.792 3.515 1.00 52.55 222 HIS B CA 1
ATOM 4561 C C . HIS B 1 236 ? 54.490 -7.036 2.713 1.00 53.89 222 HIS B C 1
ATOM 4562 O O . HIS B 1 236 ? 55.596 -7.500 2.919 1.00 55.12 222 HIS B O 1
ATOM 4569 N N . ARG B 1 237 ? 53.641 -7.547 1.816 1.00 53.24 223 ARG B N 1
ATOM 4570 C CA . ARG B 1 237 ? 53.921 -8.776 1.030 1.00 54.54 223 ARG B CA 1
ATOM 4571 C C . ARG B 1 237 ? 54.456 -8.440 -0.365 1.00 53.61 223 ARG B C 1
ATOM 4572 O O . ARG B 1 237 ? 54.666 -9.372 -1.131 1.00 52.89 223 ARG B O 1
ATOM 4580 N N . PHE B 1 238 ? 54.672 -7.174 -0.723 1.00 53.25 224 PHE B N 1
ATOM 4581 C CA . PHE B 1 238 ? 55.268 -6.857 -2.047 1.00 53.71 224 PHE B CA 1
ATOM 4582 C C . PHE B 1 238 ? 56.713 -7.359 -2.051 1.00 56.58 224 PHE B C 1
ATOM 4583 O O . PHE B 1 238 ? 57.352 -7.369 -0.981 1.00 58.53 224 PHE B O 1
ATOM 4591 N N . ALA B 1 239 ? 57.216 -7.753 -3.223 1.00 58.24 225 ALA B N 1
ATOM 4592 C CA . ALA B 1 239 ? 58.638 -8.087 -3.453 1.00 61.65 225 ALA B CA 1
ATOM 4593 C C . ALA B 1 239 ? 59.483 -6.893 -3.022 1.00 63.24 225 ALA B C 1
ATOM 4594 O O . ALA B 1 239 ? 59.004 -5.762 -3.063 1.00 60.71 225 ALA B O 1
ATOM 4596 N N . PRO B 1 240 ? 60.754 -7.125 -2.610 1.00 67.18 226 PRO B N 1
ATOM 4597 C CA . PRO B 1 240 ? 61.497 -6.166 -1.788 1.00 69.02 226 PRO B CA 1
ATOM 4598 C C . PRO B 1 240 ? 61.804 -4.832 -2.482 1.00 69.54 226 PRO B C 1
ATOM 4599 O O . PRO B 1 240 ? 61.771 -3.820 -1.818 1.00 70.48 226 PRO B O 1
ATOM 4603 N N . ASP B 1 241 ? 62.076 -4.842 -3.787 1.00 70.42 227 ASP B N 1
ATOM 4604 C CA . ASP B 1 241 ? 62.513 -3.620 -4.519 1.00 71.87 227 ASP B CA 1
ATOM 4605 C C . ASP B 1 241 ? 61.292 -2.769 -4.946 1.00 67.72 227 ASP B C 1
ATOM 4606 O O . ASP B 1 241 ? 61.503 -1.714 -5.580 1.00 68.58 227 ASP B O 1
ATOM 4611 N N . VAL B 1 242 ? 60.068 -3.178 -4.598 1.00 63.05 228 VAL B N 1
ATOM 4612 C CA . VAL B 1 242 ? 58.825 -2.497 -5.061 1.00 59.98 228 VAL B CA 1
ATOM 4613 C C . VAL B 1 242 ? 58.597 -1.218 -4.234 1.00 58.97 228 VAL B C 1
ATOM 4614 O O . VAL B 1 242 ? 58.521 -1.285 -2.977 1.00 58.89 228 VAL B O 1
ATOM 4618 N N . GLN B 1 243 ? 58.447 -0.094 -4.936 1.00 58.01 229 GLN B N 1
ATOM 4619 C CA . GLN B 1 243 ? 58.159 1.230 -4.333 1.00 58.00 229 GLN B CA 1
ATOM 4620 C C . GLN B 1 243 ? 56.648 1.463 -4.308 1.00 55.84 229 GLN B C 1
ATOM 4621 O O . GLN B 1 243 ? 56.000 1.266 -5.355 1.00 55.19 229 GLN B O 1
ATOM 4627 N N . LEU B 1 244 ? 56.114 1.826 -3.138 1.00 55.59 230 LEU B N 1
ATOM 4628 C CA . LEU B 1 244 ? 54.706 2.252 -2.947 1.00 54.23 230 LEU B CA 1
ATOM 4629 C C . LEU B 1 244 ? 54.657 3.778 -2.896 1.00 55.00 230 LEU B C 1
ATOM 4630 O O . LEU B 1 244 ? 55.223 4.371 -1.923 1.00 57.42 230 LEU B O 1
ATOM 4635 N N . VAL B 1 245 ? 53.985 4.385 -3.880 1.00 53.83 231 VAL B N 1
ATOM 4636 C CA . VAL B 1 245 ? 53.737 5.854 -3.927 1.00 54.58 231 VAL B CA 1
ATOM 4637 C C . VAL B 1 245 ? 52.270 6.098 -3.543 1.00 53.18 231 VAL B C 1
ATOM 4638 O O . VAL B 1 245 ? 51.405 5.832 -4.381 1.00 51.62 231 VAL B O 1
ATOM 4642 N N . LEU B 1 246 ? 52.019 6.528 -2.298 1.00 53.29 232 LEU B N 1
ATOM 4643 C CA . LEU B 1 246 ? 50.678 6.844 -1.751 1.00 52.94 232 LEU B CA 1
ATOM 4644 C C . LEU B 1 246 ? 50.389 8.330 -1.912 1.00 53.89 232 LEU B C 1
ATOM 4645 O O . LEU B 1 246 ? 50.905 9.113 -1.075 1.00 55.52 232 LEU B O 1
ATOM 4650 N N . CYS B 1 247 ? 49.606 8.715 -2.913 1.00 53.25 233 CYS B N 1
ATOM 4651 C CA . CYS B 1 247 ? 49.015 10.078 -2.977 1.00 54.54 233 CYS B CA 1
ATOM 4652 C C . CYS B 1 247 ? 47.703 10.018 -2.192 1.00 53.65 233 CYS B C 1
ATOM 4653 O O . CYS B 1 247 ? 46.658 9.744 -2.795 1.00 53.27 233 CYS B O 1
ATOM 4656 N N . ALA B 1 248 ? 47.776 10.163 -0.869 1.00 54.40 234 ALA B N 1
ATOM 4657 C CA . ALA B 1 248 ? 46.627 9.962 0.048 1.00 54.21 234 ALA B CA 1
ATOM 4658 C C . ALA B 1 248 ? 46.609 11.044 1.132 1.00 55.36 234 ALA B C 1
ATOM 4659 O O . ALA B 1 248 ? 47.514 11.000 1.980 1.00 55.90 234 ALA B O 1
ATOM 4661 N N . GLY B 1 249 ? 45.594 11.923 1.123 1.00 57.12 235 GLY B N 1
ATOM 4662 C CA . GLY B 1 249 ? 45.461 13.057 2.064 1.00 58.69 235 GLY B CA 1
ATOM 4663 C C . GLY B 1 249 ? 44.037 13.217 2.569 1.00 58.75 235 GLY B C 1
ATOM 4664 O O . GLY B 1 249 ? 43.215 12.313 2.325 1.00 58.54 235 GLY B O 1
ATOM 4665 N N . ALA B 1 250 ? 43.763 14.323 3.264 1.00 59.95 236 ALA B N 1
ATOM 4666 C CA . ALA B 1 250 ? 42.418 14.784 3.694 1.00 60.88 236 ALA B CA 1
ATOM 4667 C C . ALA B 1 250 ? 41.690 13.685 4.476 1.00 59.65 236 ALA B C 1
ATOM 4668 O O . ALA B 1 250 ? 40.582 13.295 4.133 1.00 59.95 236 ALA B O 1
ATOM 4670 N N . PRO B 1 251 ? 42.278 13.120 5.551 1.00 58.93 237 PRO B N 1
ATOM 4671 C CA . PRO B 1 251 ? 41.577 12.106 6.340 1.00 57.73 237 PRO B CA 1
ATOM 4672 C C . PRO B 1 251 ? 40.244 12.655 6.890 1.00 58.72 237 PRO B C 1
ATOM 4673 O O . PRO B 1 251 ? 40.214 13.757 7.385 1.00 58.69 237 PRO B O 1
ATOM 4677 N N . ASP B 1 252 ? 39.153 11.899 6.763 1.00 57.08 238 ASP B N 1
ATOM 4678 C CA . ASP B 1 252 ? 37.801 12.439 7.076 1.00 57.76 238 ASP B CA 1
ATOM 4679 C C . ASP B 1 252 ? 37.498 12.274 8.570 1.00 56.07 238 ASP B C 1
ATOM 4680 O O . ASP B 1 252 ? 36.504 12.841 8.990 1.00 56.77 238 ASP B O 1
ATOM 4685 N N . THR B 1 253 ? 38.299 11.525 9.335 1.00 54.13 239 THR B N 1
ATOM 4686 C CA . THR B 1 253 ? 38.150 11.391 10.815 1.00 54.86 239 THR B CA 1
ATOM 4687 C C . THR B 1 253 ? 39.515 11.388 11.503 1.00 54.28 239 THR B C 1
ATOM 4688 O O . THR B 1 253 ? 40.503 10.935 10.929 1.00 53.74 239 THR B O 1
ATOM 4692 N N . PRO B 1 254 ? 39.620 11.923 12.736 1.00 54.70 240 PRO B N 1
ATOM 4693 C CA . PRO B 1 254 ? 40.822 11.719 13.542 1.00 55.12 240 PRO B CA 1
ATOM 4694 C C . PRO B 1 254 ? 41.194 10.236 13.717 1.00 54.17 240 PRO B C 1
ATOM 4695 O O . PRO B 1 254 ? 42.371 9.928 13.615 1.00 52.59 240 PRO B O 1
ATOM 4699 N N . GLN B 1 255 ? 40.200 9.356 13.906 1.00 53.69 241 GLN B N 1
ATOM 4700 C CA . GLN B 1 255 ? 40.424 7.905 14.139 1.00 53.20 241 GLN B CA 1
ATOM 4701 C C . GLN B 1 255 ? 41.274 7.354 12.980 1.00 52.48 241 GLN B C 1
ATOM 4702 O O . GLN B 1 255 ? 42.317 6.705 13.276 1.00 51.54 241 GLN B O 1
ATOM 4708 N N . ILE B 1 256 ? 40.841 7.565 11.725 1.00 52.22 242 ILE B N 1
ATOM 4709 C CA . ILE B 1 256 ? 41.502 6.964 10.520 1.00 51.98 242 ILE B CA 1
ATOM 4710 C C . ILE B 1 256 ? 42.798 7.735 10.217 1.00 52.47 242 ILE B C 1
ATOM 4711 O O . ILE B 1 256 ? 43.713 7.131 9.655 1.00 52.12 242 ILE B O 1
ATOM 4716 N N . ALA B 1 257 ? 42.884 9.008 10.587 1.00 52.97 243 ALA B N 1
ATOM 4717 C CA . ALA B 1 257 ? 44.142 9.791 10.539 1.00 55.08 243 ALA B CA 1
ATOM 4718 C C . ALA B 1 257 ? 45.180 9.073 11.410 1.00 56.27 243 ALA B C 1
ATOM 4719 O O . ALA B 1 257 ? 46.286 8.791 10.908 1.00 56.62 243 ALA B O 1
ATOM 4721 N N . GLU B 1 258 ? 44.829 8.800 12.674 1.00 57.22 244 GLU B N 1
ATOM 4722 C CA . GLU B 1 258 ? 45.697 8.078 13.648 1.00 57.50 244 GLU B CA 1
ATOM 4723 C C . GLU B 1 258 ? 46.029 6.669 13.094 1.00 56.95 244 GLU B C 1
ATOM 4724 O O . GLU B 1 258 ? 47.235 6.294 13.100 1.00 56.48 244 GLU B O 1
ATOM 4730 N N . GLU B 1 259 ? 45.028 5.929 12.603 1.00 55.06 245 GLU B N 1
ATOM 4731 C CA . GLU B 1 259 ? 45.197 4.503 12.200 1.00 55.83 245 GLU B CA 1
ATOM 4732 C C . GLU B 1 259 ? 46.136 4.401 10.985 1.00 54.32 245 GLU B C 1
ATOM 4733 O O . GLU B 1 259 ? 47.047 3.561 11.023 1.00 53.46 245 GLU B O 1
ATOM 4739 N N . VAL B 1 260 ? 45.906 5.206 9.947 1.00 54.43 246 VAL B N 1
ATOM 4740 C CA . VAL B 1 260 ? 46.638 5.143 8.645 1.00 55.34 246 VAL B CA 1
ATOM 4741 C C . VAL B 1 260 ? 48.049 5.690 8.838 1.00 56.61 246 VAL B C 1
ATOM 4742 O O . VAL B 1 260 ? 48.977 5.122 8.261 1.00 57.20 246 VAL B O 1
ATOM 4746 N N . SER B 1 261 ? 48.179 6.782 9.589 1.00 58.53 247 SER B N 1
ATOM 4747 C CA . SER B 1 261 ? 49.477 7.389 9.955 1.00 60.81 247 SER B CA 1
ATOM 4748 C C . SER B 1 261 ? 50.354 6.308 10.596 1.00 61.15 247 SER B C 1
ATOM 4749 O O . SER B 1 261 ? 51.486 6.060 10.102 1.00 60.01 247 SER B O 1
ATOM 4752 N N . SER B 1 262 ? 49.800 5.662 11.624 1.00 60.96 248 SER B N 1
ATOM 4753 C CA . SER B 1 262 ? 50.431 4.561 12.395 1.00 62.66 248 SER B CA 1
ATOM 4754 C C . SER B 1 262 ? 50.797 3.389 11.455 1.00 59.92 248 SER B C 1
ATOM 4755 O O . SER B 1 262 ? 51.933 2.887 11.542 1.00 59.70 248 SER B O 1
ATOM 4758 N N . ALA B 1 263 ? 49.897 2.991 10.554 1.00 57.61 249 ALA B N 1
ATOM 4759 C CA . ALA B 1 263 ? 50.102 1.855 9.613 1.00 56.12 249 ALA B CA 1
ATOM 4760 C C . ALA B 1 263 ? 51.230 2.175 8.611 1.00 56.36 249 ALA B C 1
ATOM 4761 O O . ALA B 1 263 ? 52.087 1.295 8.411 1.00 56.24 249 ALA B O 1
ATOM 4763 N N . VAL B 1 264 ? 51.248 3.368 8.000 1.00 56.64 250 VAL B N 1
ATOM 4764 C CA . VAL B 1 264 ? 52.302 3.772 7.020 1.00 58.64 250 VAL B CA 1
ATOM 4765 C C . VAL B 1 264 ? 53.652 3.874 7.753 1.00 62.09 250 VAL B C 1
ATOM 4766 O O . VAL B 1 264 ? 54.671 3.472 7.147 1.00 62.76 250 VAL B O 1
ATOM 4770 N N . GLN B 1 265 ? 53.685 4.381 8.995 1.00 62.82 251 GLN B N 1
ATOM 4771 C CA . GLN B 1 265 ? 54.966 4.480 9.757 1.00 65.86 251 GLN B CA 1
ATOM 4772 C C . GLN B 1 265 ? 55.482 3.048 9.934 1.00 66.53 251 GLN B C 1
ATOM 4773 O O . GLN B 1 265 ? 56.668 2.805 9.612 1.00 67.17 251 GLN B O 1
ATOM 4775 N N . GLN B 1 266 ? 54.604 2.136 10.375 1.00 65.24 252 GLN B N 1
ATOM 4776 C CA . GLN B 1 266 ? 54.920 0.695 10.600 1.00 65.53 252 GLN B CA 1
ATOM 4777 C C . GLN B 1 266 ? 55.461 0.107 9.278 1.00 64.11 252 GLN B C 1
ATOM 4778 O O . GLN B 1 266 ? 56.525 -0.536 9.331 1.00 64.80 252 GLN B O 1
ATOM 4784 N N . LEU B 1 267 ? 54.809 0.356 8.127 1.00 60.68 253 LEU B N 1
ATOM 4785 C CA . LEU B 1 267 ? 55.267 -0.134 6.791 1.00 59.53 253 LEU B CA 1
ATOM 4786 C C . LEU B 1 267 ? 56.659 0.420 6.475 1.00 62.06 253 LEU B C 1
ATOM 4787 O O . LEU B 1 267 ? 57.493 -0.373 5.994 1.00 62.65 253 LEU B O 1
ATOM 4792 N N . ALA B 1 268 ? 56.884 1.718 6.717 1.00 63.13 254 ALA B N 1
ATOM 4793 C CA . ALA B 1 268 ? 58.147 2.445 6.429 1.00 66.57 254 ALA B CA 1
ATOM 4794 C C . ALA B 1 268 ? 59.320 1.806 7.184 1.00 69.17 254 ALA B C 1
ATOM 4795 O O . ALA B 1 268 ? 60.417 1.717 6.600 1.00 69.53 254 ALA B O 1
ATOM 4797 N N . GLN B 1 269 ? 59.096 1.400 8.441 1.00 70.40 255 GLN B N 1
ATOM 4798 C CA . GLN B 1 269 ? 60.101 0.707 9.297 1.00 73.00 255 GLN B CA 1
ATOM 4799 C C . GLN B 1 269 ? 60.430 -0.668 8.685 1.00 72.75 255 GLN B C 1
ATOM 4800 O O . GLN B 1 269 ? 61.599 -1.063 8.735 1.00 74.62 255 GLN B O 1
ATOM 4802 N N . ALA B 1 270 ? 59.449 -1.373 8.110 1.00 70.41 256 ALA B N 1
ATOM 4803 C CA . ALA B 1 270 ? 59.612 -2.769 7.632 1.00 70.56 256 ALA B CA 1
ATOM 4804 C C . ALA B 1 270 ? 60.301 -2.814 6.262 1.00 70.69 256 ALA B C 1
ATOM 4805 O O . ALA B 1 270 ? 60.998 -3.783 6.033 1.00 72.36 256 ALA B O 1
ATOM 4807 N N . ARG B 1 271 ? 60.091 -1.836 5.377 1.00 70.85 257 ARG B N 1
ATOM 4808 C CA . ARG B 1 271 ? 60.595 -1.866 3.968 1.00 71.41 257 ARG B CA 1
ATOM 4809 C C . ARG B 1 271 ? 61.003 -0.446 3.550 1.00 72.28 257 ARG B C 1
ATOM 4810 O O . ARG B 1 271 ? 60.550 0.508 4.211 1.00 72.35 257 ARG B O 1
ATOM 4818 N N . THR B 1 272 ? 61.724 -0.311 2.434 1.00 71.82 258 THR B N 1
ATOM 4819 C CA . THR B 1 272 ? 62.372 0.955 2.007 1.00 73.67 258 THR B CA 1
ATOM 4820 C C . THR B 1 272 ? 61.456 1.826 1.132 1.00 72.19 258 THR B C 1
ATOM 4821 O O . THR B 1 272 ? 61.300 2.991 1.482 1.00 75.04 258 THR B O 1
ATOM 4825 N N . GLY B 1 273 ? 60.884 1.345 0.030 1.00 70.16 259 GLY B N 1
ATOM 4826 C CA . GLY B 1 273 ? 60.428 2.266 -1.037 1.00 69.29 259 GLY B CA 1
ATOM 4827 C C . GLY B 1 273 ? 59.090 2.966 -0.773 1.00 66.47 259 GLY B C 1
ATOM 4828 O O . GLY B 1 273 ? 58.351 3.146 -1.746 1.00 64.54 259 GLY B O 1
ATOM 4829 N N . VAL B 1 274 ? 58.797 3.410 0.455 1.00 65.21 260 VAL B N 1
ATOM 4830 C CA . VAL B 1 274 ? 57.466 3.983 0.839 1.00 63.44 260 VAL B CA 1
ATOM 4831 C C . VAL B 1 274 ? 57.514 5.515 0.703 1.00 64.65 260 VAL B C 1
ATOM 4832 O O . VAL B 1 274 ? 58.290 6.144 1.434 1.00 64.37 260 VAL B O 1
ATOM 4836 N N . PHE B 1 275 ? 56.707 6.089 -0.198 1.00 63.56 261 PHE B N 1
ATOM 4837 C CA . PHE B 1 275 ? 56.631 7.550 -0.478 1.00 64.27 261 PHE B CA 1
ATOM 4838 C C . PHE B 1 275 ? 55.202 7.997 -0.173 1.00 63.03 261 PHE B C 1
ATOM 4839 O O . PHE B 1 275 ? 54.293 7.533 -0.879 1.00 62.31 261 PHE B O 1
ATOM 4847 N N . TRP B 1 276 ? 54.993 8.804 0.871 1.00 63.34 262 TRP B N 1
ATOM 4848 C CA . TRP B 1 276 ? 53.636 9.240 1.301 1.00 62.03 262 TRP B CA 1
ATOM 4849 C C . TRP B 1 276 ? 53.481 10.726 0.988 1.00 63.39 262 TRP B C 1
ATOM 4850 O O . TRP B 1 276 ? 53.967 11.541 1.786 1.00 62.61 262 TRP B O 1
ATOM 4861 N N . VAL B 1 277 ? 52.855 11.039 -0.151 1.00 62.75 263 VAL B N 1
ATOM 4862 C CA . VAL B 1 277 ? 52.509 12.430 -0.570 1.00 63.96 263 VAL B CA 1
ATOM 4863 C C . VAL B 1 277 ? 51.153 12.762 0.046 1.00 64.22 263 VAL B C 1
ATOM 4864 O O . VAL B 1 277 ? 50.173 12.011 -0.243 1.00 61.67 263 VAL B O 1
ATOM 4868 N N . ARG B 1 278 ? 51.115 13.775 0.912 1.00 66.90 264 ARG B N 1
ATOM 4869 C CA . ARG B 1 278 ? 49.887 14.174 1.641 1.00 69.26 264 ARG B CA 1
ATOM 4870 C C . ARG B 1 278 ? 49.263 15.399 0.970 1.00 69.23 264 ARG B C 1
ATOM 4871 O O . ARG B 1 278 ? 48.037 15.473 0.954 1.00 68.95 264 ARG B O 1
ATOM 4879 N N . GLU B 1 279 ? 50.068 16.288 0.396 1.00 71.05 265 GLU B N 1
ATOM 4880 C CA . GLU B 1 279 ? 49.564 17.535 -0.239 1.00 73.69 265 GLU B CA 1
ATOM 4881 C C . GLU B 1 279 ? 48.813 17.139 -1.517 1.00 72.43 265 GLU B C 1
ATOM 4882 O O . GLU B 1 279 ? 49.231 16.183 -2.198 1.00 69.98 265 GLU B O 1
ATOM 4888 N N . MET B 1 280 ? 47.712 17.826 -1.805 1.00 73.77 266 MET B N 1
ATOM 4889 C CA . MET B 1 280 ? 46.947 17.651 -3.065 1.00 73.93 266 MET B CA 1
ATOM 4890 C C . MET B 1 280 ? 47.890 17.993 -4.227 1.00 71.01 266 MET B C 1
ATOM 4891 O O . MET B 1 280 ? 48.728 18.904 -4.065 1.00 71.78 266 MET B O 1
ATOM 4895 N N . LEU B 1 281 ? 47.788 17.272 -5.341 1.00 68.05 267 LEU B N 1
ATOM 4896 C CA . LEU B 1 281 ? 48.704 17.428 -6.500 1.00 66.56 267 LEU B CA 1
ATOM 4897 C C . LEU B 1 281 ? 47.932 17.891 -7.724 1.00 64.61 267 LEU B C 1
ATOM 4898 O O . LEU B 1 281 ? 46.789 17.493 -7.922 1.00 64.99 267 LEU B O 1
ATOM 4903 N N . PRO B 1 282 ? 48.559 18.683 -8.617 1.00 64.00 268 PRO B N 1
ATOM 4904 C CA . PRO B 1 282 ? 47.912 19.087 -9.865 1.00 63.26 268 PRO B CA 1
ATOM 4905 C C . PRO B 1 282 ? 47.997 17.965 -10.915 1.00 60.45 268 PRO B C 1
ATOM 4906 O O . PRO B 1 282 ? 48.816 17.071 -10.773 1.00 58.50 268 PRO B O 1
ATOM 4910 N N . THR B 1 283 ? 47.141 18.048 -11.934 1.00 59.92 269 THR B N 1
ATOM 4911 C CA . THR B 1 283 ? 46.937 17.014 -12.981 1.00 57.85 269 THR B CA 1
ATOM 4912 C C . THR B 1 283 ? 48.299 16.584 -13.539 1.00 56.48 269 THR B C 1
ATOM 4913 O O . THR B 1 283 ? 48.512 15.365 -13.624 1.00 52.97 269 THR B O 1
ATOM 4917 N N . HIS B 1 284 ? 49.174 17.531 -13.894 1.00 57.24 270 HIS B N 1
ATOM 4918 C CA . HIS B 1 284 ? 50.434 17.241 -14.634 1.00 58.02 270 HIS B CA 1
ATOM 4919 C C . HIS B 1 284 ? 51.296 16.271 -13.819 1.00 56.28 270 HIS B C 1
ATOM 4920 O O . HIS B 1 284 ? 51.907 15.401 -14.446 1.00 55.65 270 HIS B O 1
ATOM 4927 N N . LYS B 1 285 ? 51.288 16.400 -12.487 1.00 55.91 271 LYS B N 1
ATOM 4928 C CA . LYS B 1 285 ? 52.053 15.550 -11.531 1.00 56.34 271 LYS B CA 1
ATOM 4929 C C . LYS B 1 285 ? 51.338 14.208 -11.282 1.00 54.84 271 LYS B C 1
ATOM 4930 O O . LYS B 1 285 ? 52.032 13.174 -11.117 1.00 54.55 271 LYS B O 1
ATOM 4936 N N . ILE B 1 286 ? 50.010 14.217 -11.188 1.00 54.59 272 ILE B N 1
ATOM 4937 C CA . ILE B 1 286 ? 49.226 12.957 -11.052 1.00 53.47 272 ILE B CA 1
ATOM 4938 C C . ILE B 1 286 ? 49.501 12.150 -12.317 1.00 52.10 272 ILE B C 1
ATOM 4939 O O . ILE B 1 286 ? 49.769 10.928 -12.202 1.00 51.93 272 ILE B O 1
ATOM 4944 N N . ARG B 1 287 ? 49.438 12.816 -13.474 1.00 50.94 273 ARG B N 1
ATOM 4945 C CA . ARG B 1 287 ? 49.673 12.170 -14.785 1.00 50.71 273 ARG B CA 1
ATOM 4946 C C . ARG B 1 287 ? 51.060 11.521 -14.764 1.00 51.48 273 ARG B C 1
ATOM 4947 O O . ARG B 1 287 ? 51.154 10.332 -15.083 1.00 50.08 273 ARG B O 1
ATOM 4955 N N . GLU B 1 288 ? 52.090 12.285 -14.394 1.00 53.19 274 GLU B N 1
ATOM 4956 C CA . GLU B 1 288 ? 53.481 11.769 -14.327 1.00 54.23 274 GLU B CA 1
ATOM 4957 C C . GLU B 1 288 ? 53.521 10.485 -13.492 1.00 53.75 274 GLU B C 1
ATOM 4958 O O . GLU B 1 288 ? 54.071 9.491 -14.001 1.00 54.53 274 GLU B O 1
ATOM 4964 N N . ILE B 1 289 ? 52.972 10.499 -12.269 1.00 53.16 275 ILE B N 1
ATOM 4965 C CA . ILE B 1 289 ? 53.023 9.335 -11.325 1.00 53.59 275 ILE B CA 1
ATOM 4966 C C . ILE B 1 289 ? 52.247 8.150 -11.922 1.00 53.27 275 ILE B C 1
ATOM 4967 O O . ILE B 1 289 ? 52.774 7.019 -11.867 1.00 54.47 275 ILE B O 1
ATOM 4972 N N . LEU B 1 290 ? 51.056 8.381 -12.474 1.00 53.04 276 LEU B N 1
ATOM 4973 C CA . LEU B 1 290 ? 50.220 7.286 -13.029 1.00 51.72 276 LEU B CA 1
ATOM 4974 C C . LEU B 1 290 ? 50.950 6.662 -14.225 1.00 51.74 276 LEU B C 1
ATOM 4975 O O . LEU B 1 290 ? 51.009 5.439 -14.266 1.00 49.87 276 LEU B O 1
ATOM 4980 N N . SER B 1 291 ? 51.487 7.497 -15.127 1.00 54.40 277 SER B N 1
ATOM 4981 C CA . SER B 1 291 ? 52.248 7.092 -16.341 1.00 56.49 277 SER B CA 1
ATOM 4982 C C . SER B 1 291 ? 53.454 6.214 -15.970 1.00 56.96 277 SER B C 1
ATOM 4983 O O . SER B 1 291 ? 53.619 5.172 -16.606 1.00 56.55 277 SER B O 1
ATOM 4986 N N . ALA B 1 292 ? 54.267 6.635 -14.991 1.00 58.92 278 ALA B N 1
ATOM 4987 C CA . ALA B 1 292 ? 55.502 5.947 -14.538 1.00 59.79 278 ALA B CA 1
ATOM 4988 C C . ALA B 1 292 ? 55.173 4.614 -13.855 1.00 58.18 278 ALA B C 1
ATOM 4989 O O . ALA B 1 292 ? 55.978 3.671 -13.970 1.00 58.43 278 ALA B O 1
ATOM 4991 N N . ALA B 1 293 ? 54.043 4.532 -13.145 1.00 55.59 279 ALA B N 1
ATOM 4992 C CA . ALA B 1 293 ? 53.683 3.350 -12.332 1.00 54.52 279 ALA B CA 1
ATOM 4993 C C . ALA B 1 293 ? 53.662 2.102 -13.221 1.00 52.50 279 ALA B C 1
ATOM 4994 O O . ALA B 1 293 ? 53.269 2.212 -14.418 1.00 52.47 279 ALA B O 1
ATOM 4996 N N . THR B 1 294 ? 54.130 0.977 -12.669 1.00 52.34 280 THR B N 1
ATOM 4997 C CA . THR B 1 294 ? 53.891 -0.370 -13.251 1.00 52.29 280 THR B CA 1
ATOM 4998 C C . THR B 1 294 ? 52.444 -0.804 -12.987 1.00 49.25 280 THR B C 1
ATOM 4999 O O . THR B 1 294 ? 51.820 -1.412 -13.887 1.00 48.77 280 THR B O 1
ATOM 5003 N N . VAL B 1 295 ? 51.955 -0.549 -11.770 1.00 48.20 281 VAL B N 1
ATOM 5004 C CA . VAL B 1 295 ? 50.572 -0.875 -11.327 1.00 46.17 281 VAL B CA 1
ATOM 5005 C C . VAL B 1 295 ? 49.983 0.323 -10.575 1.00 46.09 281 VAL B C 1
ATOM 5006 O O . VAL B 1 295 ? 50.665 0.906 -9.683 1.00 48.18 281 VAL B O 1
ATOM 5010 N N . PHE B 1 296 ? 48.775 0.710 -10.967 1.00 44.59 282 PHE B N 1
ATOM 5011 C CA . PHE B 1 296 ? 47.881 1.582 -10.176 1.00 42.94 282 PHE B CA 1
ATOM 5012 C C . PHE B 1 296 ? 46.908 0.697 -9.381 1.00 42.47 282 PHE B C 1
ATOM 5013 O O . PHE B 1 296 ? 46.274 -0.200 -9.994 1.00 41.30 282 PHE B O 1
ATOM 5021 N N . VAL B 1 297 ? 46.809 0.901 -8.058 1.00 43.77 283 VAL B N 1
ATOM 5022 C CA . VAL B 1 297 ? 45.903 0.104 -7.165 1.00 41.85 283 VAL B CA 1
ATOM 5023 C C . VAL B 1 297 ? 44.734 0.987 -6.713 1.00 40.86 283 VAL B C 1
ATOM 5024 O O . VAL B 1 297 ? 44.958 2.052 -6.121 1.00 40.70 283 VAL B O 1
ATOM 5028 N N . CYS B 1 298 ? 43.523 0.504 -6.960 1.00 40.05 284 CYS B N 1
ATOM 5029 C CA . CYS B 1 298 ? 42.261 1.066 -6.434 1.00 40.12 284 CYS B CA 1
ATOM 5030 C C . CYS B 1 298 ? 41.658 0.038 -5.475 1.00 39.88 284 CYS B C 1
ATOM 5031 O O . CYS B 1 298 ? 40.857 -0.806 -5.879 1.00 36.19 284 CYS B O 1
ATOM 5034 N N . PRO B 1 299 ? 42.030 0.062 -4.175 1.00 40.98 285 PRO B N 1
ATOM 5035 C CA . PRO B 1 299 ? 41.557 -0.945 -3.215 1.00 39.82 285 PRO B CA 1
ATOM 5036 C C . PRO B 1 299 ? 40.253 -0.565 -2.491 1.00 39.85 285 PRO B C 1
ATOM 5037 O O . PRO B 1 299 ? 40.058 -0.984 -1.382 1.00 38.98 285 PRO B O 1
ATOM 5041 N N . SER B 1 300 ? 39.432 0.287 -3.119 1.00 40.08 286 SER B N 1
ATOM 5042 C CA . SER B 1 300 ? 38.131 0.777 -2.614 1.00 40.32 286 SER B CA 1
ATOM 5043 C C . SER B 1 300 ? 37.292 -0.395 -2.080 1.00 39.11 286 SER B C 1
ATOM 5044 O O . SER B 1 300 ? 37.249 -1.491 -2.744 1.00 36.25 286 SER B O 1
ATOM 5047 N N . VAL B 1 301 ? 36.689 -0.215 -0.910 1.00 38.61 287 VAL B N 1
ATOM 5048 C CA . VAL B 1 301 ? 35.636 -1.138 -0.394 1.00 40.22 287 VAL B CA 1
ATOM 5049 C C . VAL B 1 301 ? 34.258 -0.608 -0.846 1.00 41.24 287 VAL B C 1
ATOM 5050 O O . VAL B 1 301 ? 33.336 -1.389 -0.870 1.00 42.60 287 VAL B O 1
ATOM 5054 N N . TYR B 1 302 ? 34.154 0.653 -1.257 1.00 40.79 288 TYR B N 1
ATOM 5055 C CA . TYR B 1 302 ? 32.932 1.245 -1.855 1.00 42.63 288 TYR B CA 1
ATOM 5056 C C . TYR B 1 302 ? 33.378 2.158 -2.990 1.00 41.82 288 TYR B C 1
ATOM 5057 O O . TYR B 1 302 ? 34.240 2.992 -2.762 1.00 41.47 288 TYR B O 1
ATOM 5066 N N . GLU B 1 303 ? 32.843 1.966 -4.191 1.00 42.58 289 GLU B N 1
ATOM 5067 C CA . GLU B 1 303 ? 33.318 2.672 -5.407 1.00 42.55 289 GLU B CA 1
ATOM 5068 C C . GLU B 1 303 ? 32.227 2.551 -6.469 1.00 43.27 289 GLU B C 1
ATOM 5069 O O . GLU B 1 303 ? 32.277 1.650 -7.315 1.00 42.37 289 GLU B O 1
ATOM 5075 N N . PRO B 1 304 ? 31.181 3.397 -6.409 1.00 42.15 290 PRO B N 1
ATOM 5076 C CA . PRO B 1 304 ? 30.088 3.345 -7.379 1.00 44.56 290 PRO B CA 1
ATOM 5077 C C . PRO B 1 304 ? 30.554 3.408 -8.847 1.00 44.25 290 PRO B C 1
ATOM 5078 O O . PRO B 1 304 ? 30.048 2.627 -9.635 1.00 46.12 290 PRO B O 1
ATOM 5082 N N . LEU B 1 305 ? 31.486 4.303 -9.185 1.00 44.36 291 LEU B N 1
ATOM 5083 C CA . LEU B 1 305 ? 31.854 4.647 -10.591 1.00 45.67 291 LEU B CA 1
ATOM 5084 C C . LEU B 1 305 ? 33.270 4.144 -10.918 1.00 47.93 291 LEU B C 1
ATOM 5085 O O . LEU B 1 305 ? 33.385 3.365 -11.858 1.00 49.63 291 LEU B O 1
ATOM 5090 N N . GLY B 1 306 ? 34.296 4.579 -10.172 1.00 48.80 292 GLY B N 1
ATOM 5091 C CA . GLY B 1 306 ? 35.704 4.156 -10.347 1.00 50.43 292 GLY B CA 1
ATOM 5092 C C . GLY B 1 306 ? 36.450 4.918 -11.443 1.00 49.76 292 GLY B C 1
ATOM 5093 O O . GLY B 1 306 ? 37.329 4.306 -12.115 1.00 49.62 292 GLY B O 1
ATOM 5094 N N . ILE B 1 307 ? 36.197 6.214 -11.563 1.00 48.74 293 ILE B N 1
ATOM 5095 C CA . ILE B 1 307 ? 36.713 7.078 -12.660 1.00 49.82 293 ILE B CA 1
ATOM 5096 C C . ILE B 1 307 ? 38.232 7.181 -12.567 1.00 49.55 293 ILE B C 1
ATOM 5097 O O . ILE B 1 307 ? 38.870 7.284 -13.635 1.00 47.79 293 ILE B O 1
ATOM 5102 N N . VAL B 1 308 ? 38.798 7.184 -11.349 1.00 49.39 294 VAL B N 1
ATOM 5103 C CA . VAL B 1 308 ? 40.277 7.280 -11.179 1.00 48.68 294 VAL B CA 1
ATOM 5104 C C . VAL B 1 308 ? 40.930 6.144 -11.963 1.00 46.04 294 VAL B C 1
ATOM 5105 O O . VAL B 1 308 ? 42.074 6.340 -12.459 1.00 46.53 294 VAL B O 1
ATOM 5109 N N . ASN B 1 309 ? 40.250 4.993 -12.077 1.00 43.20 295 ASN B N 1
ATOM 5110 C CA . ASN B 1 309 ? 40.776 3.849 -12.845 1.00 41.23 295 ASN B CA 1
ATOM 5111 C C . ASN B 1 309 ? 40.894 4.277 -14.311 1.00 40.48 295 ASN B C 1
ATOM 5112 O O . ASN B 1 309 ? 41.824 3.831 -14.968 1.00 41.50 295 ASN B O 1
ATOM 5117 N N . LEU B 1 310 ? 39.966 5.075 -14.827 1.00 40.41 296 LEU B N 1
ATOM 5118 C CA . LEU B 1 310 ? 40.065 5.512 -16.246 1.00 40.58 296 LEU B CA 1
ATOM 5119 C C . LEU B 1 310 ? 41.276 6.446 -16.398 1.00 41.17 296 LEU B C 1
ATOM 5120 O O . LEU B 1 310 ? 41.853 6.440 -17.491 1.00 40.48 296 LEU B O 1
ATOM 5125 N N . GLU B 1 311 ? 41.616 7.259 -15.382 1.00 41.39 297 GLU B N 1
ATOM 5126 C CA . GLU B 1 311 ? 42.827 8.139 -15.435 1.00 42.71 297 GLU B CA 1
ATOM 5127 C C . GLU B 1 311 ? 44.101 7.278 -15.585 1.00 42.25 297 GLU B C 1
ATOM 5128 O O . GLU B 1 311 ? 44.914 7.541 -16.501 1.00 42.79 297 GLU B O 1
ATOM 5134 N N . ALA B 1 312 ? 44.265 6.239 -14.772 1.00 41.55 298 ALA B N 1
ATOM 5135 C CA . ALA B 1 312 ? 45.406 5.301 -14.852 1.00 42.29 298 ALA B CA 1
ATOM 5136 C C . ALA B 1 312 ? 45.401 4.603 -16.225 1.00 42.83 298 ALA B C 1
ATOM 5137 O O . ALA B 1 312 ? 46.454 4.561 -16.860 1.00 45.93 298 ALA B O 1
ATOM 5139 N N . MET B 1 313 ? 44.251 4.115 -16.704 1.00 42.26 299 MET B N 1
ATOM 5140 C CA . MET B 1 313 ? 44.162 3.382 -18.001 1.00 41.70 299 MET B CA 1
ATOM 5141 C C . MET B 1 313 ? 44.511 4.333 -19.159 1.00 42.13 299 MET B C 1
ATOM 5142 O O . MET B 1 313 ? 45.225 3.938 -20.089 1.00 42.32 299 MET B O 1
ATOM 5147 N N . ALA B 1 314 ? 44.065 5.580 -19.102 1.00 42.68 300 ALA B N 1
ATOM 5148 C CA . ALA B 1 314 ? 44.369 6.576 -20.158 1.00 44.69 300 ALA B CA 1
ATOM 5149 C C . ALA B 1 314 ? 45.880 6.893 -20.163 1.00 46.78 300 ALA B C 1
ATOM 5150 O O . ALA B 1 314 ? 46.377 7.380 -21.235 1.00 47.73 300 ALA B O 1
ATOM 5152 N N . CYS B 1 315 ? 46.581 6.641 -19.036 1.00 46.20 301 CYS B N 1
ATOM 5153 C CA . CYS B 1 315 ? 48.050 6.867 -18.878 1.00 49.50 301 CYS B CA 1
ATOM 5154 C C . CYS B 1 315 ? 48.796 5.567 -19.220 1.00 49.18 301 CYS B C 1
ATOM 5155 O O . CYS B 1 315 ? 50.035 5.542 -19.068 1.00 51.50 301 CYS B O 1
ATOM 5158 N N . ALA B 1 316 ? 48.056 4.595 -19.763 1.00 47.48 302 ALA B N 1
ATOM 5159 C CA . ALA B 1 316 ? 48.518 3.309 -20.322 1.00 46.54 302 ALA B CA 1
ATOM 5160 C C . ALA B 1 316 ? 49.131 2.461 -19.209 1.00 46.34 302 ALA B C 1
ATOM 5161 O O . ALA B 1 316 ? 50.108 1.816 -19.481 1.00 47.68 302 ALA B O 1
ATOM 5163 N N . THR B 1 317 ? 48.513 2.407 -18.025 1.00 45.73 303 THR B N 1
ATOM 5164 C CA . THR B 1 317 ? 49.046 1.690 -16.837 1.00 45.33 303 THR B CA 1
ATOM 5165 C C . THR B 1 317 ? 48.063 0.597 -16.399 1.00 42.90 303 THR B C 1
ATOM 5166 O O . THR B 1 317 ? 46.858 0.879 -16.289 1.00 40.88 303 THR B O 1
ATOM 5170 N N . ALA B 1 318 ? 48.584 -0.604 -16.128 1.00 43.15 304 ALA B N 1
ATOM 5171 C CA . ALA B 1 318 ? 47.841 -1.747 -15.551 1.00 40.72 304 ALA B CA 1
ATOM 5172 C C . ALA B 1 318 ? 47.172 -1.344 -14.237 1.00 40.03 304 ALA B C 1
ATOM 5173 O O . ALA B 1 318 ? 47.812 -0.705 -13.392 1.00 41.86 304 ALA B O 1
ATOM 5175 N N . VAL B 1 319 ? 45.959 -1.836 -14.022 1.00 38.16 305 VAL B N 1
ATOM 5176 C CA . VAL B 1 319 ? 45.194 -1.599 -12.776 1.00 38.31 305 VAL B CA 1
ATOM 5177 C C . VAL B 1 319 ? 45.054 -2.915 -12.016 1.00 36.71 305 VAL B C 1
ATOM 5178 O O . VAL B 1 319 ? 44.709 -3.929 -12.626 1.00 36.85 305 VAL B O 1
ATOM 5182 N N . VAL B 1 320 ? 45.312 -2.862 -10.718 1.00 36.97 306 VAL B N 1
ATOM 5183 C CA . VAL B 1 320 ? 44.793 -3.840 -9.733 1.00 36.16 306 VAL B CA 1
ATOM 5184 C C . VAL B 1 320 ? 43.694 -3.135 -8.931 1.00 35.95 306 VAL B C 1
ATOM 5185 O O . VAL B 1 320 ? 43.966 -2.094 -8.334 1.00 36.70 306 VAL B O 1
ATOM 5189 N N . ALA B 1 321 ? 42.487 -3.693 -8.884 1.00 35.32 307 ALA B N 1
ATOM 5190 C CA . ALA B 1 321 ? 41.340 -3.033 -8.217 1.00 34.49 307 ALA B CA 1
ATOM 5191 C C . ALA B 1 321 ? 40.440 -4.090 -7.579 1.00 34.20 307 ALA B C 1
ATOM 5192 O O . ALA B 1 321 ? 40.470 -5.248 -8.026 1.00 33.50 307 ALA B O 1
ATOM 5194 N N . SER B 1 322 ? 39.707 -3.706 -6.530 1.00 34.16 308 SER B N 1
ATOM 5195 C CA . SER B 1 322 ? 38.657 -4.557 -5.929 1.00 33.81 308 SER B CA 1
ATOM 5196 C C . SER B 1 322 ? 37.586 -4.767 -6.997 1.00 34.16 308 SER B C 1
ATOM 5197 O O . SER B 1 322 ? 37.549 -3.973 -7.960 1.00 34.56 308 SER B O 1
ATOM 5200 N N . ASP B 1 323 ? 36.709 -5.751 -6.802 1.00 34.59 309 ASP B N 1
ATOM 5201 C CA . ASP B 1 323 ? 35.555 -6.027 -7.688 1.00 34.43 309 ASP B CA 1
ATOM 5202 C C . ASP B 1 323 ? 34.303 -5.332 -7.153 1.00 35.01 309 ASP B C 1
ATOM 5203 O O . ASP B 1 323 ? 33.241 -5.749 -7.514 1.00 35.99 309 ASP B O 1
ATOM 5208 N N . VAL B 1 324 ? 34.403 -4.267 -6.360 1.00 35.85 310 VAL B N 1
ATOM 5209 C CA . VAL B 1 324 ? 33.193 -3.654 -5.746 1.00 36.35 310 VAL B CA 1
ATOM 5210 C C . VAL B 1 324 ? 32.573 -2.680 -6.765 1.00 36.94 310 VAL B C 1
ATOM 5211 O O . VAL B 1 324 ? 33.291 -2.227 -7.682 1.00 35.20 310 VAL B O 1
ATOM 5215 N N . GLY B 1 325 ? 31.272 -2.424 -6.629 1.00 37.86 311 GLY B N 1
ATOM 5216 C CA . GLY B 1 325 ? 30.519 -1.341 -7.308 1.00 37.70 311 GLY B CA 1
ATOM 5217 C C . GLY B 1 325 ? 30.687 -1.396 -8.814 1.00 37.50 311 GLY B C 1
ATOM 5218 O O . GLY B 1 325 ? 30.473 -2.466 -9.379 1.00 34.06 311 GLY B O 1
ATOM 5219 N N . GLY B 1 326 ? 31.135 -0.291 -9.423 1.00 36.28 312 GLY B N 1
ATOM 5220 C CA . GLY B 1 326 ? 31.252 -0.156 -10.882 1.00 36.23 312 GLY B CA 1
ATOM 5221 C C . GLY B 1 326 ? 32.618 -0.516 -11.409 1.00 34.45 312 GLY B C 1
ATOM 5222 O O . GLY B 1 326 ? 32.800 -0.462 -12.609 1.00 33.72 312 GLY B O 1
ATOM 5223 N N . ILE B 1 327 ? 33.558 -0.889 -10.549 1.00 34.41 313 ILE B N 1
ATOM 5224 C CA . ILE B 1 327 ? 34.964 -1.063 -10.982 1.00 35.07 313 ILE B CA 1
ATOM 5225 C C . ILE B 1 327 ? 35.024 -2.092 -12.104 1.00 34.35 313 ILE B C 1
ATOM 5226 O O . ILE B 1 327 ? 35.755 -1.884 -13.072 1.00 35.42 313 ILE B O 1
ATOM 5231 N N . PRO B 1 328 ? 34.343 -3.258 -12.016 1.00 33.28 314 PRO B N 1
ATOM 5232 C CA . PRO B 1 328 ? 34.443 -4.269 -13.071 1.00 33.65 314 PRO B CA 1
ATOM 5233 C C . PRO B 1 328 ? 33.856 -3.827 -14.415 1.00 34.54 314 PRO B C 1
ATOM 5234 O O . PRO B 1 328 ? 34.058 -4.525 -15.350 1.00 33.74 314 PRO B O 1
ATOM 5238 N N . GLU B 1 329 ? 33.076 -2.738 -14.463 1.00 35.08 315 GLU B N 1
ATOM 5239 C CA . GLU B 1 329 ? 32.575 -2.229 -15.766 1.00 36.73 315 GLU B CA 1
ATOM 5240 C C . GLU B 1 329 ? 33.675 -1.393 -16.433 1.00 35.51 315 GLU B C 1
ATOM 5241 O O . GLU B 1 329 ? 33.574 -1.138 -17.620 1.00 35.81 315 GLU B O 1
ATOM 5247 N N . VAL B 1 330 ? 34.670 -0.935 -15.682 1.00 35.31 316 VAL B N 1
ATOM 5248 C CA . VAL B 1 330 ? 35.773 -0.091 -16.216 1.00 36.06 316 VAL B CA 1
ATOM 5249 C C . VAL B 1 330 ? 37.060 -0.908 -16.392 1.00 35.69 316 VAL B C 1
ATOM 5250 O O . VAL B 1 330 ? 37.671 -0.807 -17.456 1.00 34.94 316 VAL B O 1
ATOM 5254 N N . VAL B 1 331 ? 37.468 -1.657 -15.370 1.00 35.27 317 VAL B N 1
ATOM 5255 C CA . VAL B 1 331 ? 38.689 -2.511 -15.414 1.00 34.86 317 VAL B CA 1
ATOM 5256 C C . VAL B 1 331 ? 38.278 -3.854 -16.010 1.00 34.34 317 VAL B C 1
ATOM 5257 O O . VAL B 1 331 ? 37.416 -4.508 -15.426 1.00 32.47 317 VAL B O 1
ATOM 5261 N N . ALA B 1 332 ? 38.863 -4.241 -17.141 1.00 34.54 318 ALA B N 1
ATOM 5262 C CA . ALA B 1 332 ? 38.607 -5.535 -17.809 1.00 34.84 318 ALA B CA 1
ATOM 5263 C C . ALA B 1 332 ? 39.613 -6.554 -17.250 1.00 34.42 318 ALA B C 1
ATOM 5264 O O . ALA B 1 332 ? 40.802 -6.479 -17.570 1.00 33.62 318 ALA B O 1
ATOM 5266 N N . ASP B 1 333 ? 39.149 -7.363 -16.305 1.00 33.04 319 ASP B N 1
ATOM 5267 C CA . ASP B 1 333 ? 39.929 -8.456 -15.684 1.00 33.06 319 ASP B CA 1
ATOM 5268 C C . ASP B 1 333 ? 40.580 -9.312 -16.766 1.00 32.10 319 ASP B C 1
ATOM 5269 O O . ASP B 1 333 ? 39.899 -9.721 -17.702 1.00 33.33 319 ASP B O 1
ATOM 5274 N N . GLY B 1 334 ? 41.880 -9.539 -16.644 1.00 33.90 320 GLY B N 1
ATOM 5275 C CA . GLY B 1 334 ? 42.639 -10.406 -17.577 1.00 33.85 320 GLY B CA 1
ATOM 5276 C C . GLY B 1 334 ? 42.900 -9.722 -18.894 1.00 34.35 320 GLY B C 1
ATOM 5277 O O . GLY B 1 334 ? 43.354 -10.394 -19.797 1.00 34.12 320 GLY B O 1
ATOM 5278 N N . ARG B 1 335 ? 42.663 -8.403 -19.011 1.00 35.63 321 ARG B N 1
ATOM 5279 C CA . ARG B 1 335 ? 42.898 -7.681 -20.295 1.00 37.27 321 ARG B CA 1
ATOM 5280 C C . ARG B 1 335 ? 43.560 -6.319 -20.064 1.00 38.34 321 ARG B C 1
ATOM 5281 O O . ARG B 1 335 ? 44.574 -6.074 -20.734 1.00 39.64 321 ARG B O 1
ATOM 5289 N N . THR B 1 336 ? 42.992 -5.459 -19.215 1.00 38.18 322 THR B N 1
ATOM 5290 C CA . THR B 1 336 ? 43.579 -4.137 -18.860 1.00 38.19 322 THR B CA 1
ATOM 5291 C C . THR B 1 336 ? 44.068 -4.134 -17.398 1.00 38.19 322 THR B C 1
ATOM 5292 O O . THR B 1 336 ? 44.730 -3.145 -16.948 1.00 38.06 322 THR B O 1
ATOM 5296 N N . GLY B 1 337 ? 43.745 -5.166 -16.631 1.00 37.86 323 GLY B N 1
ATOM 5297 C CA . GLY B 1 337 ? 43.983 -5.126 -15.184 1.00 37.49 323 GLY B CA 1
ATOM 5298 C C . GLY B 1 337 ? 43.514 -6.373 -14.476 1.00 36.37 323 GLY B C 1
ATOM 5299 O O . GLY B 1 337 ? 43.136 -7.335 -15.141 1.00 36.93 323 GLY B O 1
ATOM 5300 N N . LEU B 1 338 ? 43.588 -6.376 -13.156 1.00 34.59 324 LEU B N 1
ATOM 5301 C CA . LEU B 1 338 ? 43.232 -7.583 -12.387 1.00 35.10 324 LEU B CA 1
ATOM 5302 C C . LEU B 1 338 ? 42.266 -7.120 -11.312 1.00 34.83 324 LEU B C 1
ATOM 5303 O O . LEU B 1 338 ? 42.601 -6.120 -10.609 1.00 36.35 324 LEU B O 1
ATOM 5308 N N . LEU B 1 339 ? 41.128 -7.783 -11.226 1.00 33.53 325 LEU B N 1
ATOM 5309 C CA . LEU B 1 339 ? 40.128 -7.544 -10.151 1.00 33.95 325 LEU B CA 1
ATOM 5310 C C . LEU B 1 339 ? 40.455 -8.479 -8.989 1.00 33.96 325 LEU B C 1
ATOM 5311 O O . LEU B 1 339 ? 40.707 -9.669 -9.233 1.00 34.40 325 LEU B O 1
ATOM 5316 N N . VAL B 1 340 ? 40.412 -7.937 -7.777 1.00 34.26 326 VAL B N 1
ATOM 5317 C CA . VAL B 1 340 ? 40.583 -8.695 -6.512 1.00 34.43 326 VAL B CA 1
ATOM 5318 C C . VAL B 1 340 ? 39.255 -8.754 -5.768 1.00 33.64 326 VAL B C 1
ATOM 5319 O O . VAL B 1 340 ? 38.655 -7.674 -5.548 1.00 30.97 326 VAL B O 1
ATOM 5323 N N . HIS B 1 341 ? 38.811 -9.954 -5.397 1.00 32.43 327 HIS B N 1
ATOM 5324 C CA . HIS B 1 341 ? 37.515 -10.098 -4.693 1.00 32.55 327 HIS B CA 1
ATOM 5325 C C . HIS B 1 341 ? 37.583 -9.467 -3.295 1.00 32.64 327 HIS B C 1
ATOM 5326 O O . HIS B 1 341 ? 38.496 -9.794 -2.495 1.00 33.76 327 HIS B O 1
ATOM 5333 N N . TYR B 1 342 ? 36.598 -8.655 -2.975 1.00 32.67 328 TYR B N 1
ATOM 5334 C CA . TYR B 1 342 ? 36.425 -8.055 -1.633 1.00 33.96 328 TYR B CA 1
ATOM 5335 C C . TYR B 1 342 ? 35.227 -8.671 -0.907 1.00 33.79 328 TYR B C 1
ATOM 5336 O O . TYR B 1 342 ? 34.120 -8.592 -1.404 1.00 32.47 328 TYR B O 1
ATOM 5345 N N . ASP B 1 343 ? 35.486 -9.256 0.262 1.00 35.34 329 ASP B N 1
ATOM 5346 C CA . ASP B 1 343 ? 34.493 -9.747 1.254 1.00 36.93 329 ASP B CA 1
ATOM 5347 C C . ASP B 1 343 ? 34.810 -9.029 2.571 1.00 38.33 329 ASP B C 1
ATOM 5348 O O . ASP B 1 343 ? 35.907 -9.278 3.133 1.00 37.19 329 ASP B O 1
ATOM 5353 N N . ALA B 1 344 ? 33.926 -8.133 3.019 1.00 39.45 330 ALA B N 1
ATOM 5354 C CA . ALA B 1 344 ? 34.062 -7.394 4.299 1.00 42.34 330 ALA B CA 1
ATOM 5355 C C . ALA B 1 344 ? 34.261 -8.365 5.467 1.00 43.94 330 ALA B C 1
ATOM 5356 O O . ALA B 1 344 ? 34.903 -7.956 6.408 1.00 45.39 330 ALA B O 1
ATOM 5358 N N . ASN B 1 345 ? 33.791 -9.621 5.371 1.00 45.16 331 ASN B N 1
ATOM 5359 C CA . ASN B 1 345 ? 33.900 -10.650 6.442 1.00 46.91 331 ASN B CA 1
ATOM 5360 C C . ASN B 1 345 ? 35.268 -11.340 6.395 1.00 46.20 331 ASN B C 1
ATOM 5361 O O . ASN B 1 345 ? 35.498 -12.147 7.288 1.00 46.70 331 ASN B O 1
ATOM 5366 N N . ASP B 1 346 ? 36.112 -11.067 5.389 1.00 43.37 332 ASP B N 1
ATOM 5367 C CA . ASP B 1 346 ? 37.448 -11.703 5.235 1.00 43.24 332 ASP B CA 1
ATOM 5368 C C . ASP B 1 346 ? 38.454 -10.704 4.651 1.00 42.70 332 ASP B C 1
ATOM 5369 O O . ASP B 1 346 ? 38.955 -10.939 3.527 1.00 42.79 332 ASP B O 1
ATOM 5374 N N . THR B 1 347 ? 38.799 -9.663 5.401 1.00 42.23 333 THR B N 1
ATOM 5375 C CA . THR B 1 347 ? 39.753 -8.616 4.949 1.00 42.85 333 THR B CA 1
ATOM 5376 C C . THR B 1 347 ? 41.190 -9.169 4.876 1.00 42.51 333 THR B C 1
ATOM 5377 O O . THR B 1 347 ? 41.971 -8.599 4.135 1.00 41.77 333 THR B O 1
ATOM 5381 N N . GLU B 1 348 ? 41.545 -10.206 5.631 1.00 44.67 334 GLU B N 1
ATOM 5382 C CA . GLU B 1 348 ? 42.885 -10.839 5.553 1.00 47.48 334 GLU B CA 1
ATOM 5383 C C . GLU B 1 348 ? 43.038 -11.505 4.168 1.00 44.06 334 GLU B C 1
ATOM 5384 O O . GLU B 1 348 ? 44.093 -11.322 3.553 1.00 41.13 334 GLU B O 1
ATOM 5390 N N . ALA B 1 349 ? 42.033 -12.227 3.659 1.00 41.71 335 ALA B N 1
ATOM 5391 C CA . ALA B 1 349 ? 42.105 -12.786 2.281 1.00 40.27 335 ALA B CA 1
ATOM 5392 C C . ALA B 1 349 ? 42.228 -11.626 1.284 1.00 37.77 335 ALA B C 1
ATOM 5393 O O . ALA B 1 349 ? 43.021 -11.726 0.347 1.00 36.80 335 ALA B O 1
ATOM 5395 N N . TYR B 1 350 ? 41.455 -10.560 1.454 1.00 38.08 336 TYR B N 1
ATOM 5396 C CA . TYR B 1 350 ? 41.456 -9.408 0.502 1.00 37.76 336 TYR B CA 1
ATOM 5397 C C . TYR B 1 350 ? 42.884 -8.849 0.400 1.00 38.90 336 TYR B C 1
ATOM 5398 O O . TYR B 1 350 ? 43.387 -8.584 -0.702 1.00 39.05 336 TYR B O 1
ATOM 5407 N N . GLU B 1 351 ? 43.531 -8.680 1.546 1.00 39.97 337 GLU B N 1
ATOM 5408 C CA . GLU B 1 351 ? 44.878 -8.053 1.628 1.00 41.33 337 GLU B CA 1
ATOM 5409 C C . GLU B 1 351 ? 45.906 -9.007 0.997 1.00 40.98 337 GLU B C 1
ATOM 5410 O O . GLU B 1 351 ? 46.773 -8.504 0.284 1.00 41.91 337 GLU B O 1
ATOM 5416 N N . ALA B 1 352 ? 45.840 -10.317 1.266 1.00 39.54 338 ALA B N 1
ATOM 5417 C CA . ALA B 1 352 ? 46.755 -11.312 0.663 1.00 40.70 338 ALA B CA 1
ATOM 5418 C C . ALA B 1 352 ? 46.561 -11.324 -0.862 1.00 39.37 338 ALA B C 1
ATOM 5419 O O . ALA B 1 352 ? 47.545 -11.399 -1.588 1.00 39.86 338 ALA B O 1
ATOM 5421 N N . ARG B 1 353 ? 45.321 -11.218 -1.350 1.00 38.43 339 ARG B N 1
ATOM 5422 C CA . ARG B 1 353 ? 44.998 -11.372 -2.798 1.00 37.07 339 ARG B CA 1
ATOM 5423 C C . ARG B 1 353 ? 45.324 -10.074 -3.539 1.00 37.38 339 ARG B C 1
ATOM 5424 O O . ARG B 1 353 ? 45.728 -10.125 -4.689 1.00 36.67 339 ARG B O 1
ATOM 5432 N N . LEU B 1 354 ? 45.161 -8.937 -2.883 1.00 38.76 340 LEU B N 1
ATOM 5433 C CA . LEU B 1 354 ? 45.670 -7.639 -3.404 1.00 40.99 340 LEU B CA 1
ATOM 5434 C C . LEU B 1 354 ? 47.171 -7.794 -3.689 1.00 40.30 340 LEU B C 1
ATOM 5435 O O . LEU B 1 354 ? 47.603 -7.445 -4.781 1.00 40.22 340 LEU B O 1
ATOM 5440 N N . ALA B 1 355 ? 47.937 -8.319 -2.732 1.00 40.24 341 ALA B N 1
ATOM 5441 C CA . ALA B 1 355 ? 49.401 -8.497 -2.852 1.00 43.57 341 ALA B CA 1
ATOM 5442 C C . ALA B 1 355 ? 49.719 -9.450 -4.008 1.00 42.85 341 ALA B C 1
ATOM 5443 O O . ALA B 1 355 ? 50.589 -9.113 -4.840 1.00 42.13 341 ALA B O 1
ATOM 5445 N N . GLU B 1 356 ? 49.012 -10.588 -4.072 1.00 42.03 342 GLU B N 1
ATOM 5446 C CA . GLU B 1 356 ? 49.249 -11.642 -5.089 1.00 42.16 342 GLU B CA 1
ATOM 5447 C C . GLU B 1 356 ? 49.066 -11.060 -6.501 1.00 41.96 342 GLU B C 1
ATOM 5448 O O . GLU B 1 356 ? 49.880 -11.398 -7.378 1.00 41.62 342 GLU B O 1
ATOM 5454 N N . ALA B 1 357 ? 48.041 -10.229 -6.704 1.00 38.34 343 ALA B N 1
ATOM 5455 C CA . ALA B 1 357 ? 47.735 -9.581 -8.004 1.00 38.26 343 ALA B CA 1
ATOM 5456 C C . ALA B 1 357 ? 48.825 -8.566 -8.372 1.00 39.15 343 ALA B C 1
ATOM 5457 O O . ALA B 1 357 ? 49.317 -8.569 -9.534 1.00 38.29 343 ALA B O 1
ATOM 5459 N N . VAL B 1 358 ? 49.189 -7.710 -7.416 1.00 40.66 344 VAL B N 1
ATOM 5460 C CA . VAL B 1 358 ? 50.291 -6.722 -7.604 1.00 43.01 344 VAL B CA 1
ATOM 5461 C C . VAL B 1 358 ? 51.570 -7.508 -7.889 1.00 44.47 344 VAL B C 1
ATOM 5462 O O . VAL B 1 358 ? 52.202 -7.192 -8.903 1.00 45.21 344 VAL B O 1
ATOM 5466 N N . ASN B 1 359 ? 51.910 -8.508 -7.060 1.00 45.28 345 ASN B N 1
ATOM 5467 C CA . ASN B 1 359 ? 53.187 -9.269 -7.203 1.00 47.26 345 ASN B CA 1
ATOM 5468 C C . ASN B 1 359 ? 53.231 -9.926 -8.585 1.00 46.97 345 ASN B C 1
ATOM 5469 O O . ASN B 1 359 ? 54.316 -9.947 -9.153 1.00 48.77 345 ASN B O 1
ATOM 5474 N N . SER B 1 360 ? 52.097 -10.371 -9.146 1.00 46.03 346 SER B N 1
ATOM 5475 C CA A SER B 1 360 ? 52.039 -11.093 -10.451 0.50 46.45 346 SER B CA 1
ATOM 5476 C CA B SER B 1 360 ? 52.088 -11.106 -10.443 0.50 46.18 346 SER B CA 1
ATOM 5477 C C . SER B 1 360 ? 52.381 -10.136 -11.599 1.00 47.22 346 SER B C 1
ATOM 5478 O O . SER B 1 360 ? 53.039 -10.570 -12.559 1.00 47.15 346 SER B O 1
ATOM 5483 N N . LEU B 1 361 ? 51.908 -8.881 -11.510 1.00 46.19 347 LEU B N 1
ATOM 5484 C CA . LEU B 1 361 ? 52.160 -7.887 -12.585 1.00 47.89 347 LEU B CA 1
ATOM 5485 C C . LEU B 1 361 ? 53.601 -7.377 -12.459 1.00 49.83 347 LEU B C 1
ATOM 5486 O O . LEU B 1 361 ? 54.250 -7.225 -13.500 1.00 50.89 347 LEU B O 1
ATOM 5491 N N . VAL B 1 362 ? 54.104 -7.192 -11.236 1.00 50.00 348 VAL B N 1
ATOM 5492 C CA . VAL B 1 362 ? 55.518 -6.786 -11.003 1.00 52.99 348 VAL B CA 1
ATOM 5493 C C . VAL B 1 362 ? 56.442 -7.903 -11.515 1.00 54.21 348 VAL B C 1
ATOM 5494 O O . VAL B 1 362 ? 57.447 -7.569 -12.163 1.00 55.25 348 VAL B O 1
ATOM 5498 N N . ALA B 1 363 ? 56.120 -9.169 -11.240 1.00 51.97 349 ALA B N 1
ATOM 5499 C CA . ALA B 1 363 ? 56.926 -10.331 -11.682 1.00 53.70 349 ALA B CA 1
ATOM 5500 C C . ALA B 1 363 ? 56.836 -10.503 -13.202 1.00 53.62 349 ALA B C 1
ATOM 5501 O O . ALA B 1 363 ? 57.665 -11.195 -13.720 1.00 55.26 349 ALA B O 1
ATOM 5503 N N . ASP B 1 364 ? 55.879 -9.891 -13.902 1.00 52.74 350 ASP B N 1
ATOM 5504 C CA . ASP B 1 364 ? 55.716 -10.114 -15.366 1.00 53.47 350 ASP B CA 1
ATOM 5505 C C . ASP B 1 364 ? 55.572 -8.757 -16.055 1.00 52.99 350 ASP B C 1
ATOM 5506 O O . ASP B 1 364 ? 54.489 -8.421 -16.528 1.00 52.35 350 ASP B O 1
ATOM 5511 N N . PRO B 1 365 ? 56.665 -7.965 -16.170 1.00 54.41 351 PRO B N 1
ATOM 5512 C CA . PRO B 1 365 ? 56.591 -6.586 -16.655 1.00 54.04 351 PRO B CA 1
ATOM 5513 C C . PRO B 1 365 ? 56.069 -6.438 -18.096 1.00 53.72 351 PRO B C 1
ATOM 5514 O O . PRO B 1 365 ? 55.461 -5.419 -18.378 1.00 51.71 351 PRO B O 1
ATOM 5518 N N . ASP B 1 366 ? 56.273 -7.428 -18.973 1.00 55.16 352 ASP B N 1
ATOM 5519 C CA . ASP B 1 366 ? 55.667 -7.402 -20.338 1.00 56.08 352 ASP B CA 1
ATOM 5520 C C . ASP B 1 366 ? 54.136 -7.462 -20.236 1.00 53.31 352 ASP B C 1
ATOM 5521 O O . ASP B 1 366 ? 53.447 -6.789 -21.021 1.00 55.05 352 ASP B O 1
ATOM 5526 N N . ARG B 1 367 ? 53.620 -8.257 -19.314 1.00 51.00 353 ARG B N 1
ATOM 5527 C CA . ARG B 1 367 ? 52.162 -8.388 -19.109 1.00 49.23 353 ARG B CA 1
ATOM 5528 C C . ARG B 1 367 ? 51.607 -7.066 -18.544 1.00 47.46 353 ARG B C 1
ATOM 5529 O O . ARG B 1 367 ? 50.556 -6.599 -19.045 1.00 45.83 353 ARG B O 1
ATOM 5537 N N . ALA B 1 368 ? 52.250 -6.528 -17.509 1.00 47.09 354 ALA B N 1
ATOM 5538 C CA . ALA B 1 368 ? 51.938 -5.203 -16.931 1.00 46.72 354 ALA B CA 1
ATOM 5539 C C . ALA B 1 368 ? 51.861 -4.185 -18.076 1.00 48.05 354 ALA B C 1
ATOM 5540 O O . ALA B 1 368 ? 50.889 -3.385 -18.131 1.00 48.17 354 ALA B O 1
ATOM 5542 N N . ARG B 1 369 ? 52.806 -4.239 -19.004 1.00 49.95 355 ARG B N 1
ATOM 5543 C CA . ARG B 1 369 ? 52.868 -3.261 -20.116 1.00 51.69 355 ARG B CA 1
ATOM 5544 C C . ARG B 1 369 ? 51.709 -3.523 -21.089 1.00 49.00 355 ARG B C 1
ATOM 5545 O O . ARG B 1 369 ? 51.058 -2.546 -21.450 1.00 48.08 355 ARG B O 1
ATOM 5553 N N . GLU B 1 370 ? 51.450 -4.773 -21.495 1.00 47.62 356 GLU B N 1
ATOM 5554 C CA . GLU B 1 370 ? 50.322 -5.121 -22.418 1.00 46.44 356 GLU B CA 1
ATOM 5555 C C . GLU B 1 370 ? 49.002 -4.630 -21.799 1.00 43.36 356 GLU B C 1
ATOM 5556 O O . GLU B 1 370 ? 48.199 -4.019 -22.502 1.00 43.37 356 GLU B O 1
ATOM 5558 N N . TYR B 1 371 ? 48.780 -4.854 -20.511 1.00 42.19 357 TYR B N 1
ATOM 5559 C CA . TYR B 1 371 ? 47.519 -4.441 -19.831 1.00 40.40 357 TYR B CA 1
ATOM 5560 C C . TYR B 1 371 ? 47.368 -2.913 -19.913 1.00 41.67 357 TYR B C 1
ATOM 5561 O O . TYR B 1 371 ? 46.258 -2.442 -20.232 1.00 40.80 357 TYR B O 1
ATOM 5570 N N . GLY B 1 372 ? 48.454 -2.175 -19.682 1.00 42.96 358 GLY B N 1
ATOM 5571 C CA . GLY B 1 372 ? 48.501 -0.700 -19.788 1.00 44.46 358 GLY B CA 1
ATOM 5572 C C . GLY B 1 372 ? 48.049 -0.206 -21.160 1.00 44.90 358 GLY B C 1
ATOM 5573 O O . GLY B 1 372 ? 47.198 0.689 -21.223 1.00 43.41 358 GLY B O 1
ATOM 5574 N N . VAL B 1 373 ? 48.572 -0.807 -22.226 1.00 45.91 359 VAL B N 1
ATOM 5575 C CA . VAL B 1 373 ? 48.234 -0.461 -23.642 1.00 47.08 359 VAL B CA 1
ATOM 5576 C C . VAL B 1 373 ? 46.75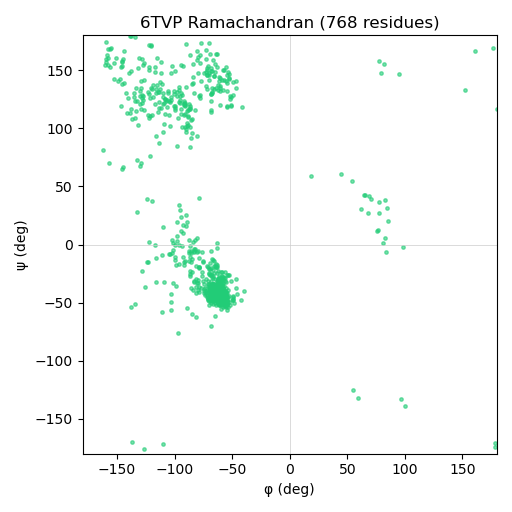9 -0.797 -23.877 1.00 44.16 359 VAL B C 1
ATOM 5577 O O . VAL B 1 373 ? 46.074 0.021 -24.495 1.00 42.89 359 VAL B O 1
ATOM 5581 N N . ALA B 1 374 ? 46.279 -1.960 -23.415 1.00 42.23 360 ALA B N 1
ATOM 5582 C CA . ALA B 1 374 ? 44.863 -2.352 -23.574 1.00 41.40 360 ALA B CA 1
ATOM 5583 C C . ALA B 1 374 ? 43.990 -1.343 -22.823 1.00 41.21 360 ALA B C 1
ATOM 5584 O O . ALA B 1 374 ? 42.899 -1.001 -23.327 1.00 41.46 360 ALA B O 1
ATOM 5586 N N . GLY B 1 375 ? 44.477 -0.846 -21.684 1.00 40.70 361 GLY B N 1
ATOM 5587 C CA . GLY B 1 375 ? 43.763 0.141 -20.863 1.00 40.76 361 GLY B CA 1
ATOM 5588 C C . GLY B 1 375 ? 43.502 1.419 -21.640 1.00 42.27 361 GLY B C 1
ATOM 5589 O O . GLY B 1 375 ? 42.342 1.941 -21.597 1.00 41.69 361 GLY B O 1
ATOM 5590 N N . ARG B 1 376 ? 44.525 1.911 -22.347 1.00 43.20 362 ARG B N 1
ATOM 5591 C CA . ARG B 1 376 ? 44.411 3.145 -23.158 1.00 45.07 362 ARG B CA 1
ATOM 5592 C C . ARG B 1 376 ? 43.491 2.883 -24.362 1.00 45.25 362 ARG B C 1
ATOM 5593 O O . ARG B 1 376 ? 42.666 3.766 -24.669 1.00 42.91 362 ARG B O 1
ATOM 5601 N N . GLU B 1 377 ? 43.624 1.726 -25.028 1.00 45.80 363 GLU B N 1
ATOM 5602 C CA . GLU B 1 377 ? 42.720 1.302 -26.137 1.00 47.05 363 GLU B CA 1
ATOM 5603 C C . GLU B 1 377 ? 41.264 1.344 -25.654 1.00 45.53 363 GLU B C 1
ATOM 5604 O O . GLU B 1 377 ? 40.430 1.887 -26.397 1.00 45.42 363 GLU B O 1
ATOM 5610 N N . ARG B 1 378 ? 40.980 0.777 -24.477 1.00 45.42 364 ARG B N 1
ATOM 5611 C CA . ARG B 1 378 ? 39.613 0.718 -23.879 1.00 46.17 364 ARG B CA 1
ATOM 5612 C C . ARG B 1 378 ? 39.105 2.157 -23.669 1.00 46.39 364 ARG B C 1
ATOM 5613 O O . ARG B 1 378 ? 37.946 2.457 -24.062 1.00 47.75 364 ARG B O 1
ATOM 5621 N N . CYS B 1 379 ? 39.943 3.062 -23.168 1.00 45.52 365 CYS B N 1
ATOM 5622 C CA . CYS B 1 379 ? 39.575 4.499 -23.024 1.00 45.36 365 CYS B CA 1
ATOM 5623 C C . CYS B 1 379 ? 39.120 5.077 -24.370 1.00 48.09 365 CYS B C 1
ATOM 5624 O O . CYS B 1 379 ? 38.009 5.666 -24.409 1.00 48.77 365 CYS B O 1
ATOM 5627 N N . ILE B 1 380 ? 39.932 4.922 -25.429 1.00 49.15 366 ILE B N 1
ATOM 5628 C CA . ILE B 1 380 ? 39.712 5.508 -26.790 1.00 51.27 366 ILE B CA 1
ATOM 5629 C C . ILE B 1 380 ? 38.500 4.868 -27.504 1.00 52.72 366 ILE B C 1
ATOM 5630 O O . ILE B 1 380 ? 37.872 5.564 -28.341 1.00 52.79 366 ILE B O 1
ATOM 5635 N N . GLU B 1 381 ? 38.256 3.572 -27.295 1.00 52.02 367 GLU B N 1
ATOM 5636 C CA . GLU B 1 381 ? 37.260 2.784 -28.082 1.00 54.70 367 GLU B CA 1
ATOM 5637 C C . GLU B 1 381 ? 35.855 2.927 -27.477 1.00 55.04 367 GLU B C 1
ATOM 5638 O O . GLU B 1 381 ? 34.894 3.031 -28.279 1.00 58.03 367 GLU B O 1
ATOM 5644 N N . GLU B 1 382 ? 35.755 2.980 -26.143 1.00 54.51 368 GLU B N 1
ATOM 5645 C CA . GLU B 1 382 ? 34.482 2.839 -25.379 1.00 53.36 368 GLU B CA 1
ATOM 5646 C C . GLU B 1 382 ? 34.207 4.009 -24.424 1.00 47.34 368 GLU B C 1
ATOM 5647 O O . GLU B 1 382 ? 33.027 4.332 -24.270 1.00 45.94 368 GLU B O 1
ATOM 5653 N N . PHE B 1 383 ? 35.221 4.596 -23.774 1.00 44.31 369 PHE B N 1
ATOM 5654 C CA . PHE B 1 383 ? 35.004 5.596 -22.691 1.00 41.49 369 PHE B CA 1
ATOM 5655 C C . PHE B 1 383 ? 35.421 6.999 -23.128 1.00 40.01 369 PHE B C 1
ATOM 5656 O O . PHE B 1 383 ? 35.532 7.850 -22.256 1.00 42.09 369 PHE B O 1
ATOM 5664 N N . SER B 1 384 ? 35.628 7.270 -24.409 1.00 39.29 370 SER B N 1
ATOM 5665 C CA . SER B 1 384 ? 35.816 8.677 -24.867 1.00 39.05 370 SER B CA 1
ATOM 5666 C C . SER B 1 384 ? 34.471 9.412 -24.787 1.00 36.32 370 SER B C 1
ATOM 5667 O O . SER B 1 384 ? 33.391 8.805 -25.024 1.00 34.59 370 SER B O 1
ATOM 5670 N N . TRP B 1 385 ? 34.500 10.696 -24.471 1.00 35.72 371 TRP B N 1
ATOM 5671 C CA . TRP B 1 385 ? 33.266 11.515 -24.436 1.00 34.07 371 TRP B CA 1
ATOM 5672 C C . TRP B 1 385 ? 32.584 11.573 -25.817 1.00 33.70 371 TRP B C 1
ATOM 5673 O O . TRP B 1 385 ? 31.366 11.719 -25.854 1.00 33.87 371 TRP B O 1
ATOM 5684 N N . ALA B 1 386 ? 33.320 11.436 -26.916 1.00 35.19 372 ALA B N 1
ATOM 5685 C CA . ALA B 1 386 ? 32.733 11.385 -28.271 1.00 36.82 372 ALA B CA 1
ATOM 5686 C C . ALA B 1 386 ? 31.797 10.172 -28.316 1.00 36.44 372 ALA B C 1
ATOM 5687 O O . ALA B 1 386 ? 30.655 10.342 -28.749 1.00 35.03 372 ALA B O 1
ATOM 5689 N N . HIS B 1 387 ? 32.205 9.019 -27.775 1.00 36.20 373 HIS B N 1
ATOM 5690 C CA A HIS B 1 387 ? 31.337 7.803 -27.810 0.50 37.49 373 HIS B CA 1
ATOM 5691 C CA B HIS B 1 387 ? 31.361 7.796 -27.776 0.50 36.36 373 HIS B CA 1
ATOM 5692 C C . HIS B 1 387 ? 30.151 7.998 -26.860 1.00 34.50 373 HIS B C 1
ATOM 5693 O O . HIS B 1 387 ? 29.036 7.656 -27.274 1.00 35.44 373 HIS B O 1
ATOM 5706 N N . ILE B 1 388 ? 30.382 8.540 -25.662 1.00 33.54 374 ILE B N 1
ATOM 5707 C CA . ILE B 1 388 ? 29.323 8.841 -24.655 1.00 32.74 374 ILE B CA 1
ATOM 5708 C C . ILE B 1 388 ? 28.302 9.772 -25.313 1.00 32.59 374 ILE B C 1
ATOM 5709 O O . ILE B 1 388 ? 27.096 9.510 -25.199 1.00 31.88 374 ILE B O 1
ATOM 5714 N N . ALA B 1 389 ? 28.767 10.795 -26.026 1.00 32.55 375 ALA B N 1
ATOM 5715 C CA . ALA B 1 389 ? 27.875 11.790 -26.651 1.00 31.99 375 ALA B CA 1
ATOM 5716 C C . ALA B 1 389 ? 27.071 11.083 -27.749 1.00 33.27 375 ALA B C 1
ATOM 5717 O O . ALA B 1 389 ? 25.859 11.348 -27.886 1.00 30.99 375 ALA B O 1
ATOM 5719 N N . GLU B 1 390 ? 27.693 10.175 -28.495 1.00 34.97 376 GLU B N 1
ATOM 5720 C CA . GLU B 1 390 ? 26.953 9.509 -29.591 1.00 37.82 376 GLU B CA 1
ATOM 5721 C C . GLU B 1 390 ? 25.834 8.656 -28.976 1.00 36.04 376 GLU B C 1
ATOM 5722 O O . GLU B 1 390 ? 24.713 8.690 -29.502 1.00 35.24 376 GLU B O 1
ATOM 5728 N N . GLN B 1 391 ? 26.117 7.917 -27.906 1.00 35.16 377 GLN B N 1
ATOM 5729 C CA . GLN B 1 391 ? 25.093 7.061 -27.241 1.00 35.95 377 GLN B CA 1
ATOM 5730 C C . GLN B 1 391 ? 23.973 7.944 -26.657 1.00 34.09 377 GLN B C 1
ATOM 5731 O O . GLN B 1 391 ? 22.780 7.523 -26.632 1.00 32.93 377 GLN B O 1
ATOM 5737 N N . THR B 1 392 ? 24.317 9.135 -26.181 1.00 31.00 378 THR B N 1
ATOM 5738 C CA . THR B 1 392 ? 23.332 10.070 -25.584 1.00 30.29 378 THR B CA 1
ATOM 5739 C C . THR B 1 392 ? 22.396 10.579 -26.686 1.00 30.84 378 THR B C 1
ATOM 5740 O O . THR B 1 392 ? 21.159 10.573 -26.460 1.00 29.13 378 THR B O 1
ATOM 5744 N N . LEU B 1 393 ? 22.956 10.946 -27.845 1.00 30.95 379 LEU B N 1
ATOM 5745 C CA . LEU B 1 393 ? 22.200 11.487 -28.988 1.00 33.98 379 LEU B CA 1
ATOM 5746 C C . LEU B 1 393 ? 21.216 10.416 -29.453 1.00 35.26 379 LEU B C 1
ATOM 5747 O O . LEU B 1 393 ? 20.094 10.767 -29.848 1.00 36.14 379 LEU B O 1
ATOM 5752 N N . GLU B 1 394 ? 21.640 9.154 -29.458 1.00 36.31 380 GLU B N 1
ATOM 5753 C CA . GLU B 1 394 ? 20.736 8.028 -29.812 1.00 37.71 380 GLU B CA 1
ATOM 5754 C C . GLU B 1 394 ? 19.522 8.009 -28.849 1.00 34.30 380 GLU B C 1
ATOM 5755 O O . GLU B 1 394 ? 18.418 7.738 -29.308 1.00 35.03 380 GLU B O 1
ATOM 5761 N N . ILE B 1 395 ? 19.687 8.278 -27.561 1.00 31.23 381 ILE B N 1
ATOM 5762 C CA . ILE B 1 395 ? 18.522 8.325 -26.624 1.00 31.80 381 ILE B CA 1
ATOM 5763 C C . ILE B 1 395 ? 17.629 9.514 -26.968 1.00 31.20 381 ILE B C 1
ATOM 5764 O O . ILE B 1 395 ? 16.410 9.325 -26.984 1.00 31.52 381 ILE B O 1
ATOM 5769 N N . TYR B 1 396 ? 18.211 10.670 -27.319 1.00 30.41 382 TYR B N 1
ATOM 5770 C CA . TYR B 1 396 ? 17.449 11.849 -27.811 1.00 30.72 382 TYR B CA 1
ATOM 5771 C C . TYR B 1 396 ? 16.625 11.477 -29.053 1.00 32.34 382 TYR B C 1
ATOM 5772 O O . TYR B 1 396 ? 15.444 11.891 -29.171 1.00 32.15 382 TYR B O 1
ATOM 5781 N N . ARG B 1 397 ? 17.224 10.754 -29.993 1.00 34.15 383 ARG B N 1
ATOM 5782 C CA . ARG B 1 397 ? 16.513 10.341 -31.216 1.00 37.59 383 ARG B CA 1
ATOM 5783 C C . ARG B 1 397 ? 15.353 9.429 -30.790 1.00 38.72 383 ARG B C 1
ATOM 5784 O O . ARG B 1 397 ? 14.221 9.657 -31.280 1.00 38.60 383 ARG B O 1
ATOM 5792 N N . LYS B 1 398 ? 15.591 8.445 -29.912 1.00 38.00 384 LYS B N 1
ATOM 5793 C CA . LYS B 1 398 ? 14.528 7.479 -29.518 1.00 40.89 384 LYS B CA 1
ATOM 5794 C C . LYS B 1 398 ? 13.343 8.226 -28.890 1.00 38.74 384 LYS B C 1
ATOM 5795 O O . LYS B 1 398 ? 12.205 7.921 -29.246 1.00 38.76 384 LYS B O 1
ATOM 5801 N N . VAL B 1 399 ? 13.583 9.168 -27.988 1.00 36.26 385 VAL B N 1
ATOM 5802 C CA . VAL B 1 399 ? 12.468 9.843 -27.254 1.00 35.94 385 VAL B CA 1
ATOM 5803 C C . VAL B 1 399 ? 11.809 10.918 -28.124 1.00 36.49 385 VAL B C 1
ATOM 5804 O O . VAL B 1 399 ? 10.684 11.288 -27.790 1.00 36.67 385 VAL B O 1
ATOM 5808 N N . SER B 1 400 ? 12.479 11.418 -29.162 1.00 37.73 386 SER B N 1
ATOM 5809 C CA . SER B 1 400 ? 11.978 12.496 -30.047 1.00 41.97 386 SER B CA 1
ATOM 5810 C C . SER B 1 400 ? 11.146 11.881 -31.180 1.00 47.97 386 SER B C 1
ATOM 5811 O O . SER B 1 400 ? 10.416 12.626 -31.809 1.00 49.13 386 SER B O 1
ATOM 5814 N N . ALA B 1 401 ? 11.231 10.565 -31.389 1.00 52.31 387 ALA B N 1
ATOM 5815 C CA . ALA B 1 401 ? 10.534 9.824 -32.467 1.00 59.90 387 ALA B CA 1
ATOM 5816 C C . ALA B 1 401 ? 9.020 9.924 -32.250 1.00 64.39 387 ALA B C 1
ATOM 5817 O O . ALA B 1 401 ? 8.554 10.015 -31.109 1.00 66.69 387 ALA B O 1
#

Nearest PDB structures (foldseek):
  6tvp-assembly1_A  TM=1.003E+00  e=2.995E-79  Mycolicibacterium smegmatis MC2 155
  6tvp-assembly1_B  TM=9.518E-01  e=2.979E-73  Mycolicibacterium smegmatis MC2 155
  6kih-assembly4_D  TM=7.685E-01  e=2.235E-23  Thermosynechococcus vestitus
  6zj4-assembly1_AAA  TM=6.766E-01  e=2.060E-15  Thermoproteus uzoniensis
  5i45-assembly1_A  TM=8.191E-01  e=1.638E-09  Francisella tularensis subsp. tularensis SCHU S4

Radius of gyration: 36.31 Å; Cα contacts (8 Å, |Δi|>4): 1619; chains: 2; bounding box: 116×61×58 Å

Solvent-accessible surface area: 32821 Å² total; per-residue (Å²): 167,57,56,68,0,0,0,0,2,99,35,30,54,111,46,43,188,32,59,25,1,80,11,0,33,48,2,1,52,44,0,106,157,79,22,88,10,19,1,2,0,12,41,48,108,46,148,67,16,98,22,1,78,63,2,88,82,0,89,88,22,69,79,5,3,29,26,1,3,4,0,4,15,0,0,42,48,2,124,60,8,50,0,0,0,0,0,37,34,65,0,1,4,0,0,10,1,0,25,36,17,62,69,20,20,3,0,14,2,4,26,47,7,7,64,84,104,76,172,38,63,133,30,141,34,16,21,46,81,2,5,27,32,0,13,108,22,0,2,72,59,6,43,0,0,5,0,8,2,47,13,2,60,70,19,0,35,167,24,1,108,85,14,67,68,122,111,7,33,48,7,68,18,3,11,42,27,114,55,25,76,70,24,123,60,100,53,13,1,74,155,49,55,13,55,98,142,68,35,4,0,0,5,20,16,103,3,13,126,49,64,4,3,43,31,0,1,37,0,0,83,142,8,44,109,70,1,0,1,0,0,8,1,2,46,58,62,61,114,100,10,28,122,56,1,51,66,22,14,137,116,0,54,162,69,30,86,9,28,37,34,5,147,115,112,24,69,56,106,69,26,40,16,0,0,23,36,7,37,0,1,0,5,0,2,38,83,8,12,55,2,51,31,0,3,30,0,0,0,2,28,4,0,0,0,0,0,46,22,41,0,1,54,37,8,0,25,89,41,168,3,0,23,49,6,125,42,62,69,144,67,48,143,44,2,37,32,140,0,1,94,12,0,45,46,0,22,87,62,74,103,85,4,149,114,10,0,78,21,0,53,101,64,0,96,124,82,2,34,15,56,83,3,0,109,64,3,44,72,7,0,135,103,30,54,133,160,56,50,87,0,0,0,0,2,97,44,32,52,110,47,41,187,34,60,26,1,78,7,0,34,50,2,1,56,46,0,112,155,86,20,79,6,18,2,2,0,10,40,45,111,40,140,63,24,103,24,2,77,53,2,90,95,1,90,87,23,72,76,5,5,28,25,2,3,4,0,5,5,0,0,38,50,2,124,70,9,44,0,0,0,1,0,39,35,60,0,1,3,0,0,12,0,0,26,37,15,60,68,20,22,3,0,13,4,3,40,42,5,6,60,81,113,118,174,45,59,130,33,143,34,18,20,43,85,3,4,26,35,0,13,102,22,0,1,62,58,4,43,1,0,5,0,5,7,43,36,26,66,84,36,0,46,150,22,0,107,78,5,70,68,123,103,6,49,44,8,69,18,4,10,44,23,115,56,27,78,71,23,153,56,33,151,113,90,18,11,13,72,96,63,55,17,64,88,143,122,30,4,0,0,4,30,22,118,4,16,113,81,64,3,1,46,31,0,2,34,0,0,79,133,9,39,116,61,1,9,0,0,0,12,2,14,62,60,72,60,121,125,9,33,134,82,0,44,70,28,7,64,121,0,53,98,73,31,126,10,27,33,52,7,144,121,157,24,66,61,101,57,17,35,15,0,0,25,39,8,36,0,1,0,6,1,1,37,133,16,61,58,0,55,33,0,0,34,0,0,0,2,30,4,0,0,0,0,0,48,21,60,3,0,55,37,6,1,23,87,48,165,1,0,23,46,6,127,42,59,70,147,66,51,134,43,1,40,32,143,0,2,95,13,0,43,44,0,23,84,60,74,98,86,5,146,59,21,0,81,19,0,59,88,54,0,83,120,80,8,21,16,54,66,4,0,107,58,2,41,62,7,0,165,126,28,55,136

Secondary structure (DSSP, 8-state):
---EEEEE-S--TTS--SHHHHHHHHHHHHHTTTSEEEEEE-SS--TTSEE-PPPGGGTTS-HHHHHHHHHHHHHHHTTT-SEEEEESHHHHHHHHHHHHHHT--EEE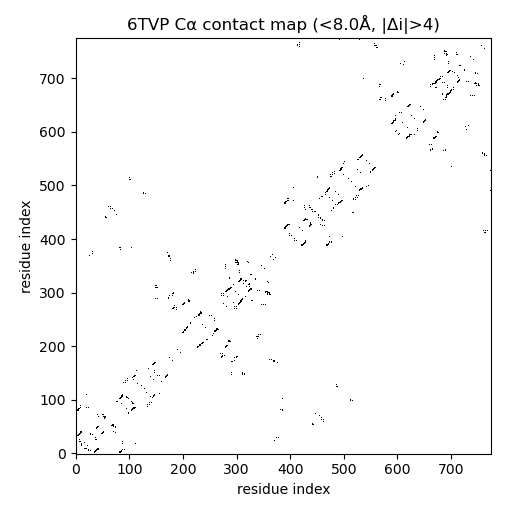E-S--GGGSPP-GGGGSHHHHHHHHHHHHHHHH-SEEEESSHHHHHHHHHH-TTS-GGGEEE-PPP--TTTS-------HHHHHT--TTS-EEEEEEE--GGGTHHHHHHHHTTS-TTPEEEEEEE--SSHHHHHHHHHHHHHHHHH-S-EEEE-SPPPHHHHHHHHHH-SEEEE--SS-SS-HHHHHHHHTT-EEEEESSTTHHHHS-BTTTEEEE---TT-HHHHHHHHHHHHHHHHH-HHHHHHHHHHHHHHHHHH--HHHHHHHHHHHHHHHH-/---EEEEE-S--TTS--SHHHHHHHHHHHHHTTTSEEEEEEESS--TTSEEE---GGGTTS-HHHHHHHHHHHHHHHTTT-SEEEEESHHHHHHHHHHHHHHT--EEEEES--GGGSPP-GGGGSHHHHHHHHHHHHHHHH-SEEEESSHHHHHHHHHH-TTS-GGGEEE----B-TTTS------SS--HHHHHT--TTS-EEEEES-SSTTTTHHHHHHHHTTS-TT-EEEEE----SSHHHHHHHHHHHHHHHHH-S-EEEE-S---HHHHHHHHHH-SEEEE--SS-SS-HHHHHHHHTT-EEEEES-TTHHHHS-BTTTEEEE---TT-HHHHHHHHHHHHHHHHT-HHHHHHHHHHHHHHHHHHSBHHHHHHHHHHHHHHHH-

InterPro domains:
  IPR001296 Glycosyl transferase, family 1 [PF00534] (192-363)
  IPR011875 Alpha-maltose-1-phosphate synthase [TIGR02149] (1-385)
  IPR028098 Glycosyltransferase subfamily 4-like, N-terminal domain [PF13439] (15-176)

Sequence (775 aa):
QGMRVAMMTREYPPEVYGGAGVHVTELVAQLRKLCDVDVHCMGAPRDGAYVAHPDPTLRGANAALTMLSADLNMVNNAEAATVVHSHTWYTGLAGHLASLLYGVPHVLTAHSLEPLRPWKAEQLGGGYQVSSWVERTAVEAADAVIAVSSGMRDDVLRTYPALDPDRVHVVRNGIDTTVWYPAEPGSVLAELGVDLNRPIVAFVGRITRQKGVAHLVAAAHRFAPDVQLVLCAGAPDTPQIAEEVSSAVQQLAQARTGVFWVREMLPTHKIREILSAATVFVCPSVYEPLGIVNLEAMACATAVVASDVGGIPEVVADGRTGLLVHYDANDTEAYEARLAEAVNSSLVADPDRAREYGVAGRERCIEEFSWAHIAEQTLEIYRKVSAQGMRVAMMTREYPPEVYGGAGVHVTELVAQLRKLCDVDVHCMGAPRDGAYVAHPDPTLRGANAALTMLSADLNMVNNAEAATVVHSHTWYTGLAGHLASLLYGVPHVLTAHSLEPLRPWKAEQLGGGYQVSSWVERTAVEAADAVIAVSSGMRDDVLRTYPALDPDRVHVVRNGIDTTVWYPAEPGPDESVLAELGVDLNRPIVAFVGRITRQKGVAHLVAAAHRFAPDVQLVLCAGAPDTPQIAEEVSSAVQQLAQARTGVFWVREMLPTHKIREILSAATVFVCPSVYEPLGIVNLEAMACATAVVASDVGGIPEVVADGRTGLLVHYDANDTEAYEARLAEAVNSSLVADPDRAREYGVAGRERCIEEFSWAHHIAEQTLEIYRKVSA